Protein 7BPM (pdb70)

Foldseek 3Di:
DKKKKWAAPVGDIDIDDDPDLVRLVVVLVVRVVVRTAEMEIAQDDQVSVVSNVVVCVVRVHHYYYRHDHDDDDDDD

Secondary structure (DSSP, 8-state):
-EEEEEEETTS-EEEEEESSHHHHHHHHHHHHTTTEEEEEEES--HHHHHHHHHHHHHHT-EEEEE----S-----

Sequence (76 aa):
GTEIELESKNGQREHYTATSEDEARKIIEKAVRRGIKRIELRGASEQLIRDMQEIAKQIGLQYRTDGSLEHHHHHHGTEIELESKNGQREHYTATSEDEARKIIEKAVRRGIKRIELRGASEQLIRDMQEIAKQIGLQYRTDGSLEHHHHHHGTEIELESKNGQREHYTATSEDEARKIIEKAVRRGIKRIELRGASEQLIRDMQEIAKQIGLQYRTDGSLEHHHHHHGTEIELESKNGQREHYTATSEDEARKIIEKAVRRGIKRIELRGASEQLIRDMQEIAKQIGLQYRTDGSLEHHHHHHGTEIELESKNGQREHYTATSEDEARKIIEKAVRRGIKRIELRGASEQLIRDMQEIAKQIGLQYRTDGSLEHHHHHHGTEIELESKNGQREHYTATSEDEARKIIEKAVRRGIKRIELRGASEQLIRDMQEIAKQIGLQYRTDGSLEHHHHHHGTEIELESKNGQREHYTATSEDEARKIIEKAVRRGIKRIELRGASEQLIRDMQEIAKQIGLQYRTDGSLEHHHHHHGTEIELESKNGQREHYTATSEDEARKIIEKAVRRGIKRIELRGASEQLIRDMQEIAKQIGLQYRTDGSLEHHHHHHGTEIELESKNGQREHYTATSEDEARKIIEKAVRRGIKRIELRGASEQLIRDMQEIAKQIGLQYRTDGSLEHHHHHHGTEIELESKNGQREHYTATSEDEARKIIEKAVRRGIKRIELRGASEQLIRDMQEIAKQIGLQYRTDGSLEHHHHHHGTEIELESKNGQREHYTATSEDEARKIIEKAVRRGIKRIELRGASEQLIRDMQEIAKQIGLQYRTDGSLEHHHHHHGTEIELESKNGQREHYTATSEDEARKIIEKAVRRGIKRIELRGASEQLIRDMQEIAKQIGLQYRTDGSLEHHHHHHGTEIELESKNGQREHYTATSEDEARKIIEKAVRRGIKRIELRGASEQLIRDMQEIAKQIGLQYRTDGSLEHHHHHHGTEIELESKNGQREHYTATSEDEARKIIEKAVRRGIKRIELRGASEQLIRDMQEIAKQIGLQYRTDGSLEHHHHHHGTEIELESKNGQREHYTATSEDEARKIIEKAVRRGIKRIELRGASEQLIRDMQEIAKQIGLQYRTDGSLEHHHHHHGTEIELESKNGQREHYTATSEDEARKIIEKAVRRGIKRIELRGASEQLIRDMQEIAKQIGLQYRTDGSLEHHHHHHGTEIELESKNGQREHYTATSEDEARKIIEKAVRRGIKRIELRGASEQLIRDMQEIAKQIGLQYRTDGSLEHHHHHHGTEIELESKNGQREHYTATSEDEARKIIEKAVRRGIKRIELRGASEQLIRDMQEIAKQIGLQYRTDGSLEHHHHHHGTEIELESKNGQREHYTATSEDEARKIIEKAVRRGIKRIELRGASEQLIRDMQEIAKQIGLQYRTDGSLEHHHHHHGTEIELESKNGQREHYTATSEDEARKIIEKAVRRGIKRIELRGASEQLIRDMQEIAKQIGLQYRTDGSLEHHHHHH

Radius of gyration: 12.67 Å; Cα contacts (8 Å, |Δi|>4): 130; chains: 1; bounding box: 18×23×49 Å

Structure (mmCIF, N/CA/C/O backbone):
data_7BPM
#
_entry.id   7BPM
#
loop_
_atom_site.group_PDB
_atom_site.id
_atom_site.type_symbol
_atom_site.label_atom_id
_atom_site.label_alt_id
_atom_site.label_comp_id
_atom_site.label_asym_id
_atom_site.label_entity_id
_atom_site.label_seq_id
_atom_site.pdbx_PDB_ins_code
_atom_site.Cartn_x
_atom_site.Cartn_y
_atom_site.Cartn_z
_atom_site.occupancy
_atom_site.B_iso_or_equiv
_atom_site.auth_seq_id
_atom_site.auth_comp_id
_atom_site.auth_asym_id
_atom_site.auth_atom_id
_atom_site.pdbx_PDB_model_num
ATOM 1 N N . GLY A 1 1 ? -6.070 -8.942 9.394 1.00 0.00 1 GLY A N 1
ATOM 2 C CA . GLY A 1 1 ? -6.762 -8.930 8.087 1.00 0.00 1 GLY A CA 1
ATOM 3 C C . GLY A 1 1 ? -6.867 -7.517 7.537 1.00 0.00 1 GLY A C 1
ATOM 4 O O . GLY A 1 1 ? -7.668 -6.722 8.027 1.00 0.00 1 GLY A O 1
ATOM 10 N N . THR A 1 2 ? -6.051 -7.198 6.531 1.00 0.00 2 THR A N 1
ATOM 11 C CA . THR A 1 2 ? -5.943 -5.874 5.884 1.00 0.00 2 THR A CA 1
ATOM 12 C C . THR A 1 2 ? -6.190 -6.003 4.377 1.00 0.00 2 THR A C 1
ATOM 13 O O . THR A 1 2 ? -5.668 -6.924 3.747 1.00 0.00 2 THR A O 1
ATOM 24 N N . GLU A 1 3 ? -6.962 -5.095 3.775 1.00 0.00 3 GLU A N 1
ATOM 25 C CA . GLU A 1 3 ? -7.217 -5.071 2.325 1.00 0.00 3 GLU A CA 1
ATOM 26 C C . GLU A 1 3 ? -6.337 -4.005 1.658 1.00 0.00 3 GLU A C 1
ATOM 27 O O . GLU A 1 3 ? -6.127 -2.925 2.222 1.00 0.00 3 GLU A O 1
ATOM 39 N N . ILE A 1 4 ? -5.815 -4.306 0.466 1.00 0.00 4 ILE A N 1
ATOM 40 C CA . ILE A 1 4 ? -4.839 -3.471 -0.244 1.00 0.00 4 ILE A CA 1
ATOM 41 C C . ILE A 1 4 ? -5.241 -3.322 -1.713 1.00 0.00 4 ILE A C 1
ATOM 42 O O . ILE A 1 4 ? -5.518 -4.307 -2.396 1.00 0.00 4 ILE A O 1
ATOM 58 N N . GLU A 1 5 ? -5.222 -2.088 -2.211 1.00 0.00 5 GLU A N 1
ATOM 59 C CA . GLU A 1 5 ? -5.390 -1.748 -3.628 1.00 0.00 5 GLU A CA 1
ATOM 60 C C . GLU A 1 5 ? -4.128 -1.041 -4.134 1.00 0.00 5 GLU A C 1
ATOM 61 O O . GLU A 1 5 ? -3.528 -0.258 -3.397 1.00 0.00 5 GLU A O 1
ATOM 73 N N . LEU A 1 6 ? -3.723 -1.280 -5.381 1.00 0.00 6 LEU A N 1
ATOM 74 C CA . LEU A 1 6 ? -2.671 -0.515 -6.048 1.00 0.00 6 LEU A CA 1
ATOM 75 C C . LEU A 1 6 ? -2.968 -0.278 -7.530 1.00 0.00 6 LEU A C 1
ATOM 76 O O . LEU A 1 6 ? -3.421 -1.193 -8.214 1.00 0.00 6 LEU A O 1
ATOM 92 N N . GLU A 1 7 ? -2.680 0.927 -8.033 1.00 0.00 7 GLU A N 1
ATOM 93 C CA . GLU A 1 7 ? -2.879 1.320 -9.436 1.00 0.00 7 GLU A CA 1
ATOM 94 C C . GLU A 1 7 ? -1.622 1.962 -10.043 1.00 0.00 7 GLU A C 1
ATOM 95 O O . GLU A 1 7 ? -0.992 2.843 -9.451 1.00 0.00 7 GLU A O 1
ATOM 107 N N . SER A 1 8 ? -1.259 1.504 -11.240 1.00 0.00 8 SER A N 1
ATOM 108 C CA . SER A 1 8 ? -0.067 1.894 -11.998 1.00 0.00 8 SER A CA 1
ATOM 109 C C . SER A 1 8 ? -0.286 3.122 -12.890 1.00 0.00 8 SER A C 1
ATOM 110 O O . SER A 1 8 ? -1.406 3.415 -13.316 1.00 0.00 8 SER A O 1
ATOM 118 N N . LYS A 1 9 ? 0.816 3.787 -13.265 1.00 0.00 9 LYS A N 1
ATOM 119 C CA . LYS A 1 9 ? 0.862 4.838 -14.303 1.00 0.00 9 LYS A CA 1
ATOM 120 C C . LYS A 1 9 ? 0.420 4.312 -15.683 1.00 0.00 9 LYS A C 1
ATOM 121 O O . LYS A 1 9 ? 0.003 5.092 -16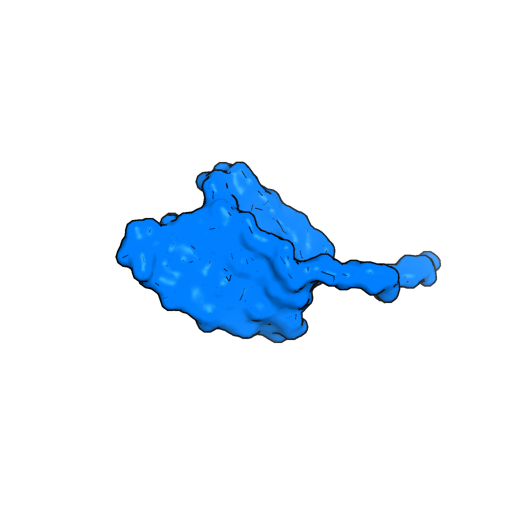.539 1.00 0.00 9 LYS A O 1
ATOM 140 N N . ASN A 1 10 ? 0.451 2.988 -15.875 1.00 0.00 10 ASN A N 1
ATOM 141 C CA . ASN A 1 10 ? -0.081 2.267 -17.040 1.00 0.00 10 ASN A CA 1
ATOM 142 C C . ASN A 1 10 ? -1.635 2.219 -17.075 1.00 0.00 10 ASN A C 1
ATOM 143 O O . ASN A 1 10 ? -2.213 1.696 -18.028 1.00 0.00 10 ASN A O 1
ATOM 154 N N . GLY A 1 11 ? -2.331 2.708 -16.039 1.00 0.00 11 GLY A N 1
ATOM 155 C CA . GLY A 1 11 ? -3.798 2.643 -15.928 1.00 0.00 11 GLY A CA 1
ATOM 156 C C . GLY A 1 11 ? -4.341 1.253 -15.563 1.00 0.00 11 GLY A C 1
ATOM 157 O O . GLY A 1 11 ? -5.500 0.946 -15.850 1.00 0.00 11 GLY A O 1
ATOM 161 N N . GLN A 1 12 ? -3.502 0.407 -14.956 1.00 0.00 12 GLN A N 1
ATOM 162 C CA . GLN A 1 12 ? -3.816 -0.966 -14.539 1.00 0.00 12 GLN A CA 1
ATOM 163 C C . GLN A 1 12 ? -3.758 -1.088 -13.011 1.00 0.00 12 GLN A C 1
ATOM 164 O O . GLN A 1 12 ? -2.837 -0.552 -12.390 1.00 0.00 12 GLN A O 1
ATOM 178 N N . ARG A 1 13 ? -4.731 -1.776 -12.400 1.00 0.00 13 ARG A N 1
ATOM 179 C CA . ARG A 1 13 ? -4.868 -1.923 -10.938 1.00 0.00 13 ARG A CA 1
ATOM 180 C C . ARG A 1 13 ? -5.083 -3.356 -10.462 1.00 0.00 13 ARG A C 1
ATOM 181 O O . ARG A 1 13 ? -5.618 -4.188 -11.197 1.00 0.00 13 ARG A O 1
ATOM 202 N N . GLU A 1 14 ? -4.673 -3.627 -9.225 1.00 0.00 14 GLU A N 1
ATOM 203 C CA . GLU A 1 14 ? -4.722 -4.946 -8.588 1.00 0.00 14 GLU A CA 1
ATOM 204 C C . GLU A 1 14 ? -5.159 -4.858 -7.114 1.00 0.00 14 GLU A C 1
ATOM 205 O O . GLU A 1 14 ? -4.865 -3.880 -6.418 1.00 0.00 14 GLU A O 1
ATOM 217 N N . HIS A 1 15 ? -5.825 -5.915 -6.634 1.00 0.00 15 HIS A N 1
ATOM 218 C CA . HIS A 1 15 ? -6.316 -6.051 -5.259 1.00 0.00 15 HIS A CA 1
ATOM 219 C C . HIS A 1 15 ? -5.665 -7.243 -4.536 1.00 0.00 15 HIS A C 1
ATOM 220 O O . HIS A 1 15 ? -5.520 -8.327 -5.110 1.00 0.00 15 HIS A O 1
ATOM 234 N N . TYR A 1 16 ? -5.302 -7.048 -3.266 1.00 0.00 16 TYR A N 1
ATOM 235 C CA . TYR A 1 16 ? -4.635 -8.028 -2.400 1.00 0.00 16 TYR A CA 1
ATOM 236 C C . TYR A 1 16 ? -5.241 -8.039 -0.986 1.00 0.00 16 TYR A C 1
ATOM 237 O O . TYR A 1 16 ? -5.671 -7.001 -0.478 1.00 0.00 16 TYR A O 1
ATOM 255 N N . THR A 1 17 ? -5.219 -9.197 -0.321 1.00 0.00 17 THR A N 1
ATOM 256 C CA . THR A 1 17 ? -5.552 -9.337 1.108 1.00 0.00 17 THR A CA 1
ATOM 257 C C . THR A 1 17 ? -4.323 -9.816 1.884 1.00 0.00 17 THR A C 1
ATOM 258 O O . THR A 1 17 ? -3.688 -10.803 1.507 1.00 0.00 17 THR A O 1
ATOM 269 N N . ALA A 1 18 ? -3.999 -9.128 2.978 1.00 0.00 18 ALA A N 1
ATOM 270 C CA . ALA A 1 18 ? -2.903 -9.447 3.890 1.00 0.00 18 ALA A CA 1
ATOM 271 C C . ALA A 1 18 ? -3.445 -9.999 5.218 1.00 0.00 18 ALA A C 1
ATOM 272 O O . ALA A 1 18 ? -4.343 -9.412 5.827 1.00 0.00 18 ALA A O 1
ATOM 279 N N . THR A 1 19 ? -2.885 -11.114 5.695 1.00 0.00 19 THR A N 1
ATOM 280 C CA . THR A 1 19 ? -3.306 -11.745 6.963 1.00 0.00 19 THR A CA 1
ATOM 281 C C . THR A 1 19 ? -2.830 -10.958 8.194 1.00 0.00 19 THR A C 1
ATOM 282 O O . THR A 1 19 ? -3.553 -10.855 9.189 1.00 0.00 19 THR A O 1
ATOM 293 N N . SER A 1 20 ? -1.653 -10.331 8.100 1.00 0.00 20 SER A N 1
ATOM 294 C CA . SER A 1 20 ? -1.004 -9.558 9.168 1.00 0.00 20 SER A CA 1
ATOM 295 C C . SER A 1 20 ? -0.159 -8.408 8.601 1.00 0.00 20 SER A C 1
ATOM 296 O O . SER A 1 20 ? 0.094 -8.333 7.396 1.00 0.00 20 SER A O 1
ATOM 304 N N . GLU A 1 21 ? 0.322 -7.522 9.475 1.00 0.00 21 GLU A N 1
ATOM 305 C CA . GLU A 1 21 ? 1.149 -6.354 9.133 1.00 0.00 21 GLU A CA 1
ATOM 306 C C . GLU A 1 21 ? 2.457 -6.718 8.422 1.00 0.00 21 GLU A C 1
ATOM 307 O O . GLU A 1 21 ? 2.964 -5.921 7.636 1.00 0.00 21 GLU A O 1
ATOM 319 N N . ASP A 1 22 ? 2.995 -7.915 8.669 1.00 0.00 22 ASP A N 1
ATOM 320 C CA . ASP A 1 22 ? 4.183 -8.448 7.994 1.00 0.00 22 ASP A CA 1
ATOM 321 C C . ASP A 1 22 ? 3.910 -8.909 6.553 1.00 0.00 22 ASP A C 1
ATOM 322 O O . ASP A 1 22 ? 4.805 -8.849 5.712 1.00 0.00 22 ASP A O 1
ATOM 331 N N . GLU A 1 23 ? 2.685 -9.338 6.234 1.00 0.00 23 GLU A N 1
ATOM 332 C CA . GLU A 1 23 ? 2.264 -9.628 4.859 1.00 0.00 23 GLU A CA 1
ATOM 333 C C . GLU A 1 23 ? 1.939 -8.325 4.107 1.00 0.00 23 GLU A C 1
ATOM 334 O O . GLU A 1 23 ? 2.319 -8.155 2.949 1.00 0.00 23 GLU A O 1
ATOM 346 N N . ALA A 1 24 ? 1.295 -7.364 4.778 1.00 0.00 24 ALA A N 1
ATOM 347 C CA . ALA A 1 24 ? 0.857 -6.112 4.160 1.00 0.00 24 ALA A CA 1
ATOM 348 C C . ALA A 1 24 ? 2.029 -5.259 3.645 1.00 0.00 24 ALA A C 1
ATOM 349 O O . ALA A 1 24 ? 2.020 -4.825 2.491 1.00 0.00 24 ALA A O 1
ATOM 356 N N . ARG A 1 25 ? 3.082 -5.087 4.455 1.00 0.00 25 ARG A N 1
ATOM 357 C CA . ARG A 1 25 ? 4.316 -4.378 4.055 1.00 0.00 25 ARG A CA 1
ATOM 358 C C . ARG A 1 25 ? 5.010 -5.004 2.846 1.00 0.00 25 ARG A C 1
ATOM 359 O O . ARG A 1 25 ? 5.543 -4.284 2.004 1.00 0.00 25 ARG A O 1
ATOM 380 N N . LYS A 1 26 ? 4.929 -6.330 2.710 1.00 0.00 26 LYS A N 1
ATOM 381 C CA . LYS A 1 26 ? 5.449 -7.080 1.551 1.00 0.00 26 LYS A CA 1
ATOM 382 C C . LYS A 1 26 ? 4.638 -6.830 0.276 1.00 0.00 26 LYS A C 1
ATOM 383 O O . LYS A 1 26 ? 5.232 -6.753 -0.793 1.00 0.00 26 LYS A O 1
ATOM 402 N N . ILE A 1 27 ? 3.323 -6.611 0.355 1.00 0.00 27 ILE A N 1
ATOM 403 C CA . ILE A 1 27 ? 2.529 -6.170 -0.810 1.00 0.00 27 ILE A CA 1
ATOM 404 C C . ILE A 1 27 ? 2.917 -4.742 -1.228 1.00 0.00 27 ILE A C 1
ATOM 405 O O . ILE A 1 27 ? 3.028 -4.460 -2.422 1.00 0.00 27 ILE A O 1
ATOM 421 N N . ILE A 1 28 ? 3.177 -3.849 -0.266 1.00 0.00 28 ILE A N 1
ATOM 422 C CA . ILE A 1 28 ? 3.492 -2.439 -0.539 1.00 0.00 28 ILE A CA 1
ATOM 423 C C . ILE A 1 28 ? 4.881 -2.323 -1.172 1.00 0.00 28 ILE A C 1
ATOM 424 O O . ILE A 1 28 ? 5.040 -1.677 -2.204 1.00 0.00 28 ILE A O 1
ATOM 440 N N . GLU A 1 29 ? 5.890 -2.991 -0.613 1.00 0.00 29 GLU A N 1
ATOM 441 C CA . GLU A 1 29 ? 7.265 -2.942 -1.123 1.00 0.00 29 GLU A CA 1
ATOM 442 C C . GLU A 1 29 ? 7.381 -3.550 -2.539 1.00 0.00 29 GLU A C 1
ATOM 443 O O . GLU A 1 29 ? 8.122 -3.045 -3.387 1.00 0.00 29 GLU A O 1
ATOM 455 N N . LYS A 1 30 ? 6.554 -4.565 -2.831 1.00 0.00 30 LYS A N 1
ATOM 456 C CA . LYS A 1 30 ? 6.387 -5.170 -4.164 1.00 0.00 30 LYS A CA 1
ATOM 457 C C . LYS A 1 30 ? 5.641 -4.292 -5.153 1.00 0.00 30 LYS A C 1
ATOM 458 O O . LYS A 1 30 ? 5.722 -4.539 -6.354 1.00 0.00 30 LYS A O 1
ATOM 477 N N . ALA A 1 31 ? 4.881 -3.322 -4.665 1.00 0.00 31 ALA A N 1
ATOM 478 C CA . ALA A 1 31 ? 4.188 -2.339 -5.486 1.00 0.00 31 ALA A CA 1
ATOM 479 C C . ALA A 1 31 ? 5.058 -1.119 -5.815 1.00 0.00 31 ALA A C 1
ATOM 480 O O . ALA A 1 31 ? 5.193 -0.745 -6.980 1.00 0.00 31 ALA A O 1
ATOM 487 N N . VAL A 1 32 ? 5.705 -0.521 -4.813 1.00 0.00 32 VAL A N 1
ATOM 488 C CA . VAL A 1 32 ? 6.520 0.695 -4.999 1.00 0.00 32 VAL A CA 1
ATOM 489 C C . VAL A 1 32 ? 7.724 0.471 -5.913 1.00 0.00 32 VAL A C 1
ATOM 490 O O . VAL A 1 32 ? 8.095 1.386 -6.650 1.00 0.00 32 VAL A O 1
ATOM 503 N N . ARG A 1 33 ? 8.278 -0.754 -5.960 1.00 0.00 33 ARG A N 1
ATOM 504 C CA . ARG A 1 33 ? 9.351 -1.119 -6.906 1.00 0.00 33 ARG A CA 1
ATOM 505 C C . ARG A 1 33 ? 8.942 -0.926 -8.373 1.00 0.00 33 ARG A C 1
ATOM 506 O O . ARG A 1 33 ? 9.796 -0.669 -9.222 1.00 0.00 33 ARG A O 1
ATOM 527 N N . ARG A 1 34 ? 7.639 -1.070 -8.669 1.00 0.00 34 ARG A N 1
ATOM 528 C CA . ARG A 1 34 ? 7.088 -1.034 -10.032 1.00 0.00 34 ARG A CA 1
ATOM 529 C C . ARG A 1 34 ? 6.843 0.396 -10.526 1.00 0.00 34 ARG A C 1
ATOM 530 O O . ARG A 1 34 ? 6.637 0.596 -11.723 1.00 0.00 34 ARG A O 1
ATOM 551 N N . GLY A 1 35 ? 6.825 1.380 -9.618 1.00 0.00 35 GLY A N 1
ATOM 552 C CA . GLY A 1 35 ? 6.414 2.754 -9.938 1.00 0.00 35 GLY A CA 1
ATOM 553 C C . GLY A 1 35 ? 4.894 2.962 -9.885 1.00 0.00 35 GLY A C 1
ATOM 554 O O . GLY A 1 35 ? 4.357 3.795 -10.618 1.00 0.00 35 GLY A O 1
ATOM 558 N N . ILE A 1 36 ? 4.198 2.182 -9.045 1.00 0.00 36 ILE A N 1
ATOM 559 C CA . ILE A 1 36 ? 2.774 2.340 -8.710 1.00 0.00 36 ILE A CA 1
ATOM 560 C C . ILE A 1 36 ? 2.477 3.796 -8.321 1.00 0.00 36 ILE A C 1
ATOM 561 O O . ILE A 1 36 ? 3.259 4.433 -7.610 1.00 0.00 36 ILE A O 1
ATOM 577 N N . LYS A 1 37 ? 1.346 4.323 -8.802 1.00 0.00 37 LYS A N 1
ATOM 578 C CA . LYS A 1 37 ? 0.952 5.728 -8.643 1.00 0.00 37 LYS A CA 1
ATOM 579 C C . LYS A 1 37 ? 0.081 5.952 -7.402 1.00 0.00 37 LYS A C 1
ATOM 580 O O . LYS A 1 37 ? 0.284 6.927 -6.676 1.00 0.00 37 LYS A O 1
ATOM 599 N N . ARG A 1 38 ? -0.859 5.033 -7.150 1.00 0.00 38 ARG A N 1
ATOM 600 C CA . ARG A 1 38 ? -1.817 5.061 -6.030 1.00 0.00 38 ARG A CA 1
ATOM 601 C C . ARG A 1 38 ? -1.815 3.741 -5.263 1.00 0.00 38 ARG A C 1
ATOM 602 O O . ARG A 1 38 ? -1.773 2.678 -5.877 1.00 0.00 38 ARG A O 1
ATOM 623 N N . ILE A 1 39 ? -1.898 3.826 -3.935 1.00 0.00 39 ILE A N 1
ATOM 624 C CA . ILE A 1 39 ? -2.027 2.700 -2.996 1.00 0.00 39 ILE A CA 1
ATOM 625 C C . ILE A 1 39 ? -3.191 2.973 -2.040 1.00 0.00 39 ILE A C 1
ATOM 626 O O . ILE A 1 39 ? -3.364 4.098 -1.577 1.00 0.00 39 ILE A O 1
ATOM 642 N N . GLU A 1 40 ? -3.976 1.952 -1.712 1.00 0.00 40 GLU A N 1
ATOM 643 C CA . GLU A 1 40 ? -4.996 2.001 -0.661 1.00 0.00 40 GLU A CA 1
ATOM 644 C C . GLU A 1 40 ? -4.717 0.953 0.407 1.00 0.00 40 GLU A C 1
ATOM 645 O O . GLU A 1 40 ? -4.449 -0.198 0.064 1.00 0.00 40 GLU A O 1
ATOM 657 N N . LEU A 1 41 ? -4.849 1.332 1.680 1.00 0.00 41 LEU A N 1
ATOM 658 C CA . LEU A 1 41 ? -4.796 0.425 2.828 1.00 0.00 41 LEU A CA 1
ATOM 659 C C . LEU A 1 41 ? -6.105 0.511 3.621 1.00 0.00 41 LEU A C 1
ATOM 660 O O . LEU A 1 41 ? -6.525 1.612 3.983 1.00 0.00 41 LEU A O 1
ATOM 676 N N . ARG A 1 42 ? -6.731 -0.630 3.935 1.00 0.00 42 ARG A N 1
ATOM 677 C CA . ARG A 1 42 ? -8.015 -0.707 4.647 1.00 0.00 42 ARG A CA 1
ATOM 678 C C . ARG A 1 42 ? -7.991 -1.768 5.745 1.00 0.00 42 ARG A C 1
ATOM 679 O O . ARG A 1 42 ? -7.512 -2.877 5.525 1.00 0.00 42 ARG A O 1
ATOM 700 N N . GLY A 1 43 ? -8.483 -1.422 6.935 1.00 0.00 43 GLY A N 1
ATOM 701 C CA . GLY A 1 43 ? -8.342 -2.251 8.144 1.00 0.00 43 GLY A CA 1
ATOM 702 C C . GLY A 1 43 ? -6.909 -2.340 8.691 1.00 0.00 43 GLY A C 1
ATOM 703 O O . GLY A 1 43 ? -6.591 -3.257 9.448 1.00 0.00 43 GLY A O 1
ATOM 707 N N . ALA A 1 44 ? -6.034 -1.409 8.294 1.00 0.00 44 ALA A N 1
ATOM 708 C CA . ALA A 1 44 ? -4.631 -1.371 8.698 1.00 0.00 44 ALA A CA 1
ATOM 709 C C . ALA A 1 44 ? -4.435 -0.902 10.155 1.00 0.00 44 ALA A C 1
ATOM 710 O O . ALA A 1 44 ? -5.141 -0.009 10.634 1.00 0.00 44 ALA A O 1
ATOM 717 N N . SER A 1 45 ? -3.439 -1.473 10.838 1.00 0.00 45 SER A N 1
ATOM 718 C CA . SER A 1 45 ? -3.010 -1.082 12.192 1.00 0.00 45 SER A CA 1
ATOM 719 C C . SER A 1 45 ? -2.107 0.155 12.170 1.00 0.00 45 SER A C 1
ATOM 720 O O . SER A 1 45 ? -1.440 0.427 11.173 1.00 0.00 45 SER A O 1
ATOM 728 N N . GLU A 1 46 ? -2.033 0.899 13.276 1.00 0.00 46 GLU A N 1
ATOM 729 C CA . GLU A 1 46 ? -1.369 2.215 13.311 1.00 0.00 46 GLU A CA 1
ATOM 730 C C . GLU A 1 46 ? 0.131 2.173 12.961 1.00 0.00 46 GLU A C 1
ATOM 731 O O . GLU A 1 46 ? 0.628 3.088 12.301 1.00 0.00 46 GLU A O 1
ATOM 743 N N . GLN A 1 47 ? 0.846 1.098 13.321 1.00 0.00 47 GLN A N 1
ATOM 744 C CA . GLN A 1 47 ? 2.262 0.946 12.969 1.00 0.00 47 GLN A CA 1
ATOM 745 C C . GLN A 1 47 ? 2.430 0.657 11.472 1.00 0.00 47 GLN A C 1
ATOM 746 O O . GLN A 1 47 ? 3.246 1.305 10.820 1.00 0.00 47 GLN A O 1
ATOM 760 N N . LEU A 1 48 ? 1.621 -0.241 10.899 1.00 0.00 48 LEU A N 1
ATOM 761 C CA . LEU A 1 48 ? 1.613 -0.501 9.455 1.00 0.00 48 LEU A CA 1
ATOM 762 C C . LEU A 1 48 ? 1.264 0.763 8.659 1.00 0.00 48 LEU A C 1
ATOM 763 O O . LEU A 1 48 ? 1.889 1.033 7.636 1.00 0.00 48 LEU A O 1
ATOM 779 N N . ILE A 1 49 ? 0.299 1.555 9.133 1.00 0.00 49 ILE A N 1
ATOM 780 C CA . ILE A 1 49 ? -0.077 2.823 8.502 1.00 0.00 49 ILE A CA 1
ATOM 781 C C . ILE A 1 49 ? 1.109 3.792 8.502 1.00 0.00 49 ILE A C 1
ATOM 782 O O . ILE A 1 49 ? 1.426 4.339 7.450 1.00 0.00 49 ILE A O 1
ATOM 798 N N . ARG A 1 50 ? 1.815 3.962 9.628 1.00 0.00 50 ARG A N 1
ATOM 799 C CA . ARG A 1 50 ? 3.010 4.824 9.715 1.00 0.00 50 ARG A CA 1
ATOM 800 C C . ARG A 1 50 ? 4.152 4.310 8.835 1.00 0.00 50 ARG A C 1
ATOM 801 O O . ARG A 1 50 ? 4.825 5.107 8.188 1.00 0.00 50 ARG A O 1
ATOM 822 N N . ASP A 1 51 ? 4.336 2.994 8.762 1.00 0.00 51 ASP A N 1
ATOM 823 C CA . ASP A 1 51 ? 5.365 2.334 7.961 1.00 0.00 51 ASP A CA 1
ATOM 824 C C . ASP A 1 51 ? 5.116 2.511 6.453 1.00 0.00 51 ASP A C 1
ATOM 825 O O . ASP A 1 51 ? 6.027 2.861 5.701 1.00 0.00 51 ASP A O 1
ATOM 834 N N . MET A 1 52 ? 3.865 2.342 6.017 1.00 0.00 52 MET A N 1
ATOM 835 C CA . MET A 1 52 ? 3.411 2.601 4.649 1.00 0.00 52 MET A CA 1
ATOM 836 C C . MET A 1 52 ? 3.511 4.092 4.297 1.00 0.00 52 MET A C 1
ATOM 837 O O . MET A 1 52 ? 4.035 4.446 3.240 1.00 0.00 52 MET A O 1
ATOM 851 N N . GLN A 1 53 ? 3.081 4.974 5.204 1.00 0.00 53 GLN A N 1
ATOM 852 C CA . GLN A 1 53 ? 3.127 6.426 5.022 1.00 0.00 53 GLN A CA 1
ATOM 853 C C . GLN A 1 53 ? 4.560 6.967 4.934 1.00 0.00 53 GLN A C 1
ATOM 854 O O . GLN A 1 53 ? 4.828 7.845 4.115 1.00 0.00 53 GLN A O 1
ATOM 868 N N . GLU A 1 54 ? 5.502 6.418 5.705 1.00 0.00 54 GLU A N 1
ATOM 869 C CA . GLU A 1 54 ? 6.924 6.777 5.626 1.00 0.00 54 GLU A CA 1
ATOM 870 C C . GLU A 1 54 ? 7.528 6.452 4.250 1.00 0.00 54 GLU A C 1
ATOM 871 O O . GLU A 1 54 ? 8.338 7.224 3.737 1.00 0.00 54 GLU A O 1
ATOM 883 N N . ILE A 1 55 ? 7.110 5.354 3.614 1.00 0.00 55 ILE A N 1
ATOM 884 C CA . ILE A 1 55 ? 7.518 5.018 2.243 1.00 0.00 55 ILE A CA 1
ATOM 885 C C . ILE A 1 55 ? 6.827 5.958 1.243 1.00 0.00 55 ILE A C 1
ATOM 886 O O . ILE A 1 55 ? 7.478 6.580 0.403 1.00 0.00 55 ILE A O 1
ATOM 902 N N . ALA A 1 56 ? 5.504 6.093 1.346 1.00 0.00 56 ALA A N 1
ATOM 903 C CA . ALA A 1 56 ? 4.685 6.795 0.359 1.00 0.00 56 ALA A CA 1
ATOM 904 C C . ALA A 1 56 ? 4.998 8.296 0.298 1.00 0.00 56 ALA A C 1
ATOM 905 O O . ALA A 1 56 ? 5.019 8.875 -0.790 1.00 0.00 56 ALA A O 1
ATOM 912 N N . LYS A 1 57 ? 5.328 8.913 1.440 1.00 0.00 57 LYS A N 1
ATOM 913 C CA . LYS A 1 57 ? 5.679 10.338 1.535 1.00 0.00 57 LYS A CA 1
ATOM 914 C C . LYS A 1 57 ? 7.056 10.634 0.931 1.00 0.00 57 LYS A C 1
ATOM 915 O O . LYS A 1 57 ? 7.249 11.694 0.337 1.00 0.00 57 LYS A O 1
ATOM 934 N N . GLN A 1 58 ? 7.989 9.681 1.017 1.00 0.00 58 GLN A N 1
ATOM 935 C CA . GLN A 1 58 ? 9.324 9.789 0.420 1.00 0.00 58 GLN A CA 1
ATOM 936 C C . GLN A 1 58 ? 9.328 9.554 -1.099 1.00 0.00 58 GLN A C 1
ATOM 937 O O . GLN A 1 58 ? 10.123 10.170 -1.811 1.00 0.00 58 GLN A O 1
ATOM 951 N N . ILE A 1 59 ? 8.420 8.714 -1.607 1.00 0.00 59 ILE A N 1
ATOM 952 C CA . ILE A 1 59 ? 8.263 8.446 -3.051 1.00 0.00 59 ILE A CA 1
ATOM 953 C C . ILE A 1 59 ? 7.335 9.473 -3.731 1.00 0.00 59 ILE A C 1
ATOM 954 O O . ILE A 1 59 ? 7.418 9.705 -4.939 1.00 0.00 59 ILE A O 1
ATOM 970 N N . GLY A 1 60 ? 6.480 10.129 -2.945 1.00 0.00 60 GLY A N 1
ATOM 971 C CA . GLY A 1 60 ? 5.413 11.027 -3.417 1.00 0.00 60 GLY A CA 1
ATOM 972 C C . GLY A 1 60 ? 4.180 10.286 -3.961 1.00 0.00 60 GLY A C 1
ATOM 973 O O . GLY A 1 60 ? 3.372 10.864 -4.693 1.00 0.00 60 GLY A O 1
ATOM 977 N N . LEU A 1 61 ? 4.042 8.999 -3.629 1.00 0.00 61 LEU A N 1
ATOM 978 C CA . LEU A 1 61 ? 2.960 8.115 -4.070 1.00 0.00 61 LEU A CA 1
ATOM 979 C C . LEU A 1 61 ? 1.632 8.546 -3.430 1.00 0.00 61 LEU A C 1
ATOM 980 O O . LEU A 1 61 ? 1.571 8.848 -2.236 1.00 0.00 61 LEU A O 1
ATOM 996 N N . GLN A 1 62 ? 0.564 8.572 -4.228 1.00 0.00 62 GLN A N 1
ATOM 997 C CA . GLN A 1 62 ? -0.774 8.985 -3.797 1.00 0.00 62 GLN A CA 1
ATOM 998 C C . GLN A 1 62 ? -1.456 7.878 -2.972 1.00 0.00 62 GLN A C 1
ATOM 999 O O . GLN A 1 62 ? -2.332 7.164 -3.459 1.00 0.00 62 GLN A O 1
ATOM 1013 N N . TYR A 1 63 ? -1.036 7.704 -1.719 1.00 0.00 63 TYR A N 1
ATOM 1014 C CA . TYR A 1 63 ? -1.634 6.740 -0.798 1.00 0.00 63 TYR A CA 1
ATOM 1015 C C . TYR A 1 63 ? -2.993 7.222 -0.245 1.00 0.00 63 TYR A C 1
ATOM 1016 O O . TYR A 1 63 ? -3.259 8.427 -0.154 1.00 0.00 63 TYR A O 1
ATOM 1034 N N . ARG A 1 64 ? -3.841 6.272 0.164 1.00 0.00 64 ARG A N 1
ATOM 1035 C CA . ARG A 1 64 ? -5.087 6.492 0.920 1.00 0.00 64 ARG A CA 1
ATOM 1036 C C . ARG A 1 64 ? -5.216 5.488 2.068 1.00 0.00 64 ARG A C 1
ATOM 1037 O O . ARG A 1 64 ? -4.930 4.303 1.898 1.00 0.00 64 ARG A O 1
ATOM 1058 N N . THR A 1 65 ? -5.657 5.972 3.228 1.00 0.00 65 THR A N 1
ATOM 1059 C CA . THR A 1 65 ? -5.827 5.176 4.454 1.00 0.00 65 THR A CA 1
ATOM 1060 C C . THR A 1 65 ? -7.302 5.119 4.871 1.00 0.00 65 THR A C 1
ATOM 1061 O O . THR A 1 65 ? -7.905 6.143 5.190 1.00 0.00 65 THR A O 1
ATOM 1072 N N . ASP A 1 66 ? -7.864 3.910 4.922 1.00 0.00 66 ASP A N 1
ATOM 1073 C CA . ASP A 1 66 ? -9.190 3.577 5.480 1.00 0.00 66 ASP A CA 1
ATOM 1074 C C . ASP A 1 66 ? -9.091 2.513 6.603 1.00 0.00 66 ASP A C 1
ATOM 1075 O O . ASP A 1 66 ? -9.973 1.674 6.792 1.00 0.00 66 ASP A O 1
ATOM 1084 N N . GLY A 1 67 ? -7.962 2.504 7.322 1.00 0.00 67 GLY A N 1
ATOM 1085 C CA . GLY A 1 67 ? -7.705 1.678 8.507 1.00 0.00 67 GLY A CA 1
ATOM 1086 C C . GLY A 1 67 ? -7.903 2.443 9.821 1.00 0.00 67 GLY A C 1
ATOM 1087 O O . GLY A 1 67 ? -8.934 3.087 10.026 1.00 0.00 67 GLY A O 1
ATOM 1091 N N . SER A 1 68 ? -6.886 2.367 10.684 1.00 0.00 68 SER A N 1
ATOM 1092 C CA . SER A 1 68 ? -6.810 2.840 12.071 1.00 0.00 68 SER A CA 1
ATOM 1093 C C . SER A 1 68 ? -7.735 2.088 13.032 1.00 0.00 68 SER A C 1
ATOM 1094 O O . SER A 1 68 ? -8.944 1.974 12.822 1.00 0.00 68 SER A O 1
ATOM 1102 N N . LEU A 1 69 ? -7.142 1.576 14.115 1.00 0.00 69 LEU A N 1
ATOM 1103 C CA . LEU A 1 69 ? -7.798 0.768 15.145 1.00 0.00 69 LEU A CA 1
ATOM 1104 C C . LEU A 1 69 ? -7.602 1.441 16.512 1.00 0.00 69 LEU A C 1
ATOM 1105 O O . LEU A 1 69 ? -6.472 1.709 16.926 1.00 0.00 69 LEU A O 1
ATOM 1121 N N . GLU A 1 70 ? -8.703 1.745 17.198 1.00 0.00 70 GLU A N 1
ATOM 1122 C CA . GLU A 1 70 ? -8.711 2.474 18.477 1.00 0.00 70 GLU A CA 1
ATOM 1123 C C . GLU A 1 70 ? -8.711 1.533 19.697 1.00 0.00 70 GLU A C 1
ATOM 1124 O O . GLU A 1 70 ? -9.096 0.362 19.596 1.00 0.00 70 GLU A O 1
ATOM 1136 N N . HIS A 1 71 ? -8.312 2.065 20.863 1.00 0.00 71 HIS A N 1
ATOM 1137 C CA . HIS A 1 71 ? -8.204 1.338 22.140 1.00 0.00 71 HIS A CA 1
ATOM 1138 C C . HIS A 1 71 ? -7.297 0.081 22.028 1.00 0.00 71 HIS A C 1
ATOM 1139 O O . HIS A 1 71 ? -6.449 -0.011 21.136 1.00 0.00 71 HIS A O 1
ATOM 1153 N N . HIS A 1 72 ? -7.432 -0.877 22.951 1.00 0.00 72 HIS A N 1
ATOM 1154 C CA . HIS A 1 72 ? -6.834 -2.223 22.916 1.00 0.00 72 HIS A CA 1
ATOM 1155 C C . HIS A 1 72 ? -5.290 -2.301 22.972 1.00 0.00 72 HIS A C 1
ATOM 1156 O O . HIS A 1 72 ? -4.714 -3.380 22.808 1.00 0.00 72 HIS A O 1
ATOM 1170 N N . HIS A 1 73 ? -4.607 -1.185 23.258 1.00 0.00 73 HIS A N 1
ATOM 1171 C CA . HIS A 1 73 ? -3.170 -1.154 23.563 1.00 0.00 73 HIS A CA 1
ATOM 1172 C C . HIS A 1 73 ? -2.890 -1.655 24.994 1.00 0.00 73 HIS A C 1
ATOM 1173 O O . HIS A 1 73 ? -1.920 -2.382 25.223 1.00 0.00 73 HIS A O 1
ATOM 1187 N N . HIS A 1 74 ? -3.766 -1.290 25.942 1.00 0.00 74 HIS A N 1
ATOM 1188 C CA . HIS A 1 74 ? -3.650 -1.539 27.389 1.00 0.00 74 HIS A CA 1
ATOM 1189 C C . HIS A 1 74 ? -2.351 -0.978 28.018 1.00 0.00 74 HIS A C 1
ATOM 1190 O O . HIS A 1 74 ? -1.565 -0.283 27.364 1.00 0.00 74 HIS A O 1
ATOM 1204 N N . HIS A 1 75 ? -2.145 -1.240 29.312 1.00 0.00 75 HIS A N 1
ATOM 1205 C CA . HIS A 1 75 ? -0.972 -0.823 30.092 1.00 0.00 75 HIS A CA 1
ATOM 1206 C C . HIS A 1 75 ? -0.329 -2.013 30.829 1.00 0.00 75 HIS A C 1
ATOM 1207 O O . HIS A 1 75 ? -1.011 -2.974 31.204 1.00 0.00 75 HIS A O 1
ATOM 1221 N N . HIS A 1 76 ? 0.993 -1.949 31.019 1.00 0.00 76 HIS A N 1
ATOM 1222 C CA . HIS A 1 76 ? 1.838 -3.006 31.597 1.00 0.00 76 HIS A CA 1
ATOM 1223 C C . HIS A 1 76 ? 3.089 -2.442 32.304 1.00 0.00 76 HIS A C 1
ATOM 1224 O O . HIS A 1 76 ? 3.580 -3.098 33.250 1.00 0.00 76 HIS A O 1
ATOM 1239 N N . GLY A 1 1 ? -8.339 -9.230 8.727 1.00 0.00 1 GLY A N 2
ATOM 1240 C CA . GLY A 1 1 ? -7.069 -8.807 8.096 1.00 0.00 1 GLY A CA 2
ATOM 1241 C C . GLY A 1 1 ? -7.178 -7.424 7.470 1.00 0.00 1 GLY A C 2
ATOM 1242 O O . GLY A 1 1 ? -8.048 -6.634 7.841 1.00 0.00 1 GLY A O 2
ATOM 1248 N N . THR A 1 2 ? -6.299 -7.129 6.511 1.00 0.00 2 THR A N 2
ATOM 1249 C CA . THR A 1 2 ? -6.173 -5.827 5.825 1.00 0.00 2 THR A CA 2
ATOM 1250 C C . THR A 1 2 ? -6.333 -6.013 4.312 1.00 0.00 2 THR A C 2
ATOM 1251 O O . THR A 1 2 ? -5.705 -6.900 3.733 1.00 0.00 2 THR A O 2
ATOM 1262 N N . GLU A 1 3 ? -7.143 -5.182 3.652 1.00 0.00 3 GLU A N 2
ATOM 1263 C CA . GLU A 1 3 ? -7.216 -5.135 2.180 1.00 0.00 3 GLU A CA 2
ATOM 1264 C C . GLU A 1 3 ? -6.211 -4.124 1.629 1.00 0.00 3 GLU A C 2
ATOM 1265 O O . GLU A 1 3 ? -6.001 -3.067 2.230 1.00 0.00 3 GLU A O 2
ATOM 1277 N N . ILE A 1 4 ? -5.621 -4.420 0.471 1.00 0.00 4 ILE A N 2
ATOM 1278 C CA . ILE A 1 4 ? -4.621 -3.575 -0.183 1.00 0.00 4 ILE A CA 2
ATOM 1279 C C . ILE A 1 4 ? -4.951 -3.449 -1.672 1.00 0.00 4 ILE A C 2
ATOM 1280 O O . ILE A 1 4 ? -5.160 -4.447 -2.361 1.00 0.00 4 ILE A O 2
ATOM 1296 N N . GLU A 1 5 ? -4.975 -2.217 -2.171 1.00 0.00 5 GLU A N 2
ATOM 1297 C CA . GLU A 1 5 ? -5.148 -1.889 -3.588 1.00 0.00 5 GLU A CA 2
ATOM 1298 C C . GLU A 1 5 ? -3.881 -1.197 -4.102 1.00 0.00 5 GLU A C 2
ATOM 1299 O O . GLU A 1 5 ? -3.240 -0.452 -3.359 1.00 0.00 5 GLU A O 2
ATOM 1311 N N . LEU A 1 6 ? -3.520 -1.396 -5.367 1.00 0.00 6 LEU A N 2
ATOM 1312 C CA . LEU A 1 6 ? -2.474 -0.625 -6.032 1.00 0.00 6 LEU A CA 2
ATOM 1313 C C . LEU A 1 6 ? -2.806 -0.355 -7.496 1.00 0.00 6 LEU A C 2
ATOM 1314 O O . LEU A 1 6 ? -3.251 -1.259 -8.197 1.00 0.00 6 LEU A O 2
ATOM 1330 N N . GLU A 1 7 ? -2.563 0.873 -7.958 1.00 0.00 7 GLU A N 2
ATOM 1331 C CA . GLU A 1 7 ? -2.847 1.328 -9.322 1.00 0.00 7 GLU A CA 2
ATOM 1332 C C . GLU A 1 7 ? -1.602 1.939 -9.983 1.00 0.00 7 GLU A C 2
ATOM 1333 O O . GLU A 1 7 ? -0.926 2.807 -9.422 1.00 0.00 7 GLU A O 2
ATOM 1345 N N . SER A 1 8 ? -1.303 1.468 -11.192 1.00 0.00 8 SER A N 2
ATOM 1346 C CA . SER A 1 8 ? -0.151 1.866 -12.004 1.00 0.00 8 SER A CA 2
ATOM 1347 C C . SER A 1 8 ? -0.389 3.168 -12.779 1.00 0.00 8 SER A C 2
ATOM 1348 O O . SER A 1 8 ? -1.526 3.517 -13.111 1.00 0.00 8 SER A O 2
ATOM 1356 N N . LYS A 1 9 ? 0.702 3.849 -13.158 1.00 0.00 9 LYS A N 2
ATOM 1357 C CA . LYS A 1 9 ? 0.712 5.001 -14.085 1.00 0.00 9 LYS A CA 2
ATOM 1358 C C . LYS A 1 9 ? 0.084 4.676 -15.452 1.00 0.00 9 LYS A C 2
ATOM 1359 O O . LYS A 1 9 ? -0.395 5.577 -16.140 1.00 0.00 9 LYS A O 2
ATOM 1378 N N . ASN A 1 10 ? 0.041 3.391 -15.823 1.00 0.00 10 ASN A N 2
ATOM 1379 C CA . ASN A 1 10 ? -0.612 2.879 -17.034 1.00 0.00 10 ASN A CA 2
ATOM 1380 C C . ASN A 1 10 ? -2.161 2.838 -16.948 1.00 0.00 10 ASN A C 2
ATOM 1381 O O . ASN A 1 10 ? -2.821 2.567 -17.953 1.00 0.00 10 ASN A O 2
ATOM 1392 N N . GLY A 1 11 ? -2.758 3.104 -15.778 1.00 0.00 11 GLY A N 2
ATOM 1393 C CA . GLY A 1 11 ? -4.219 3.141 -15.593 1.00 0.00 11 GLY A CA 2
ATOM 1394 C C . GLY A 1 11 ? -4.867 1.800 -15.225 1.00 0.00 11 GLY A C 2
ATOM 1395 O O . GLY A 1 11 ? -6.063 1.612 -15.462 1.00 0.00 11 GLY A O 2
ATOM 1399 N N . GLN A 1 12 ? -4.092 0.858 -14.677 1.00 0.00 12 GLN A N 2
ATOM 1400 C CA . GLN A 1 12 ? -4.529 -0.496 -14.300 1.00 0.00 12 GLN A CA 2
ATOM 1401 C C . GLN A 1 12 ? -4.271 -0.762 -12.813 1.00 0.00 12 GLN A C 2
ATOM 1402 O O . GLN A 1 12 ? -3.260 -0.301 -12.277 1.00 0.00 12 GLN A O 2
ATOM 1416 N N . ARG A 1 13 ? -5.169 -1.503 -12.145 1.00 0.00 13 ARG A N 2
ATOM 1417 C CA . ARG A 1 13 ? -5.118 -1.768 -10.693 1.00 0.00 13 ARG A CA 2
ATOM 1418 C C . ARG A 1 13 ? -5.226 -3.246 -10.313 1.00 0.00 13 ARG A C 2
ATOM 1419 O O . ARG A 1 13 ? -5.832 -4.036 -11.035 1.00 0.00 13 ARG A O 2
ATOM 1440 N N . GLU A 1 14 ? -4.655 -3.597 -9.162 1.00 0.00 14 GLU A N 2
ATOM 1441 C CA . GLU A 1 14 ? -4.635 -4.950 -8.587 1.00 0.00 14 GLU A CA 2
ATOM 1442 C C . GLU A 1 14 ? -4.981 -4.933 -7.085 1.00 0.00 14 GLU A C 2
ATOM 1443 O O . GLU A 1 14 ? -4.764 -3.930 -6.396 1.00 0.00 14 GLU A O 2
ATOM 1455 N N . HIS A 1 15 ? -5.516 -6.053 -6.582 1.00 0.00 15 HIS A N 2
ATOM 1456 C CA . HIS A 1 15 ? -6.084 -6.192 -5.234 1.00 0.00 15 HIS A CA 2
ATOM 1457 C C . HIS A 1 15 ? -5.504 -7.400 -4.477 1.00 0.00 15 HIS A C 2
ATOM 1458 O O . HIS A 1 15 ? -5.365 -8.490 -5.041 1.00 0.00 15 HIS A O 2
ATOM 1472 N N . TYR A 1 16 ? -5.195 -7.204 -3.193 1.00 0.00 16 TYR A N 2
ATOM 1473 C CA . TYR A 1 16 ? -4.525 -8.169 -2.314 1.00 0.00 16 TYR A CA 2
ATOM 1474 C C . TYR A 1 16 ? -5.116 -8.154 -0.893 1.00 0.00 16 TYR A C 2
ATOM 1475 O O . TYR A 1 16 ? -5.593 -7.120 -0.422 1.00 0.00 16 TYR A O 2
ATOM 1493 N N . THR A 1 17 ? -5.029 -9.283 -0.185 1.00 0.00 17 THR A N 2
ATOM 1494 C CA . THR A 1 17 ? -5.383 -9.400 1.241 1.00 0.00 17 THR A CA 2
ATOM 1495 C C . THR A 1 17 ? -4.150 -9.781 2.064 1.00 0.00 17 THR A C 2
ATOM 1496 O O . THR A 1 17 ? -3.437 -10.726 1.720 1.00 0.00 17 THR A O 2
ATOM 1507 N N . ALA A 1 18 ? -3.913 -9.066 3.163 1.00 0.00 18 ALA A N 2
ATOM 1508 C CA . ALA A 1 18 ? -2.846 -9.317 4.131 1.00 0.00 18 ALA A CA 2
ATOM 1509 C C . ALA A 1 18 ? -3.417 -9.811 5.472 1.00 0.00 18 ALA A C 2
ATOM 1510 O O . ALA A 1 18 ? -4.388 -9.257 5.995 1.00 0.00 18 ALA A O 2
ATOM 1517 N N . THR A 1 19 ? -2.798 -10.845 6.041 1.00 0.00 19 THR A N 2
ATOM 1518 C CA . THR A 1 19 ? -3.194 -11.452 7.329 1.00 0.00 19 THR A CA 2
ATOM 1519 C C . THR A 1 19 ? -2.627 -10.702 8.534 1.00 0.00 19 THR A C 2
ATOM 1520 O O . THR A 1 19 ? -3.282 -10.610 9.574 1.00 0.00 19 THR A O 2
ATOM 1531 N N . SER A 1 20 ? -1.423 -10.145 8.377 1.00 0.00 20 SER A N 2
ATOM 1532 C CA . SER A 1 20 ? -0.653 -9.426 9.402 1.00 0.00 20 SER A CA 2
ATOM 1533 C C . SER A 1 20 ? 0.093 -8.222 8.813 1.00 0.00 20 SER A C 2
ATOM 1534 O O . SER A 1 20 ? 0.287 -8.125 7.599 1.00 0.00 20 SER A O 2
ATOM 1542 N N . GLU A 1 21 ? 0.588 -7.327 9.674 1.00 0.00 21 GLU A N 2
ATOM 1543 C CA . GLU A 1 21 ? 1.387 -6.147 9.288 1.00 0.00 21 GLU A CA 2
ATOM 1544 C C . GLU A 1 21 ? 2.685 -6.503 8.543 1.00 0.00 21 GLU A C 2
ATOM 1545 O O . GLU A 1 21 ? 3.179 -5.702 7.752 1.00 0.00 21 GLU A O 2
ATOM 1557 N N . ASP A 1 22 ? 3.229 -7.701 8.773 1.00 0.00 22 ASP A N 2
ATOM 1558 C CA . ASP A 1 22 ? 4.379 -8.254 8.047 1.00 0.00 22 ASP A CA 2
ATOM 1559 C C . ASP A 1 22 ? 4.028 -8.735 6.626 1.00 0.00 22 ASP A C 2
ATOM 1560 O O . ASP A 1 22 ? 4.857 -8.643 5.726 1.00 0.00 22 ASP A O 2
ATOM 1569 N N . GLU A 1 23 ? 2.797 -9.199 6.390 1.00 0.00 23 GLU A N 2
ATOM 1570 C CA . GLU A 1 23 ? 2.306 -9.540 5.049 1.00 0.00 23 GLU A CA 2
ATOM 1571 C C . GLU A 1 23 ? 1.946 -8.267 4.265 1.00 0.00 23 GLU A C 2
ATOM 1572 O O . GLU A 1 23 ? 2.226 -8.158 3.072 1.00 0.00 23 GLU A O 2
ATOM 1584 N N . ALA A 1 24 ? 1.381 -7.265 4.945 1.00 0.00 24 ALA A N 2
ATOM 1585 C CA . ALA A 1 24 ? 0.945 -6.015 4.327 1.00 0.00 24 ALA A CA 2
ATOM 1586 C C . ALA A 1 24 ? 2.115 -5.202 3.742 1.00 0.00 24 ALA A C 2
ATOM 1587 O O . ALA A 1 24 ? 2.072 -4.803 2.576 1.00 0.00 24 ALA A O 2
ATOM 1594 N N . ARG A 1 25 ? 3.203 -5.024 4.508 1.00 0.00 25 ARG A N 2
ATOM 1595 C CA . ARG A 1 25 ? 4.425 -4.327 4.047 1.00 0.00 25 ARG A CA 2
ATOM 1596 C C . ARG A 1 25 ? 5.074 -4.978 2.824 1.00 0.00 25 ARG A C 2
ATOM 1597 O O . ARG A 1 25 ? 5.605 -4.279 1.964 1.00 0.00 25 ARG A O 2
ATOM 1618 N N . LYS A 1 26 ? 4.964 -6.303 2.707 1.00 0.00 26 LYS A N 2
ATOM 1619 C CA . LYS A 1 26 ? 5.454 -7.089 1.559 1.00 0.00 26 LYS A CA 2
ATOM 1620 C C . LYS A 1 26 ? 4.656 -6.836 0.276 1.00 0.00 26 LYS A C 2
ATOM 1621 O O . LYS A 1 26 ? 5.241 -6.860 -0.800 1.00 0.00 26 LYS A O 2
ATOM 1640 N N . ILE A 1 27 ? 3.359 -6.532 0.354 1.00 0.00 27 ILE A N 2
ATOM 1641 C CA . ILE A 1 27 ? 2.588 -6.077 -0.820 1.00 0.00 27 ILE A CA 2
ATOM 1642 C C . ILE A 1 27 ? 3.043 -4.674 -1.250 1.00 0.00 27 ILE A C 2
ATOM 1643 O O . ILE A 1 27 ? 3.203 -4.419 -2.443 1.00 0.00 27 ILE A O 2
ATOM 1659 N N . ILE A 1 28 ? 3.319 -3.778 -0.294 1.00 0.00 28 ILE A N 2
ATOM 1660 C CA . ILE A 1 28 ? 3.693 -2.381 -0.570 1.00 0.00 28 ILE A CA 2
ATOM 1661 C C . ILE A 1 28 ? 5.085 -2.320 -1.206 1.00 0.00 28 ILE A C 2
ATOM 1662 O O . ILE A 1 28 ? 5.257 -1.718 -2.262 1.00 0.00 28 ILE A O 2
ATOM 1678 N N . GLU A 1 29 ? 6.079 -2.985 -0.619 1.00 0.00 29 GLU A N 2
ATOM 1679 C CA . GLU A 1 29 ? 7.467 -2.968 -1.100 1.00 0.00 29 GLU A CA 2
ATOM 1680 C C . GLU A 1 29 ? 7.604 -3.593 -2.503 1.00 0.00 29 GLU A C 2
ATOM 1681 O O . GLU A 1 29 ? 8.387 -3.128 -3.335 1.00 0.00 29 GLU A O 2
ATOM 1693 N N . LYS A 1 30 ? 6.772 -4.601 -2.801 1.00 0.00 30 LYS A N 2
ATOM 1694 C CA . LYS A 1 30 ? 6.662 -5.217 -4.135 1.00 0.00 30 LYS A CA 2
ATOM 1695 C C . LYS A 1 30 ? 5.900 -4.372 -5.139 1.00 0.00 30 LYS A C 2
ATOM 1696 O O . LYS A 1 30 ? 6.064 -4.571 -6.338 1.00 0.00 30 LYS A O 2
ATOM 1715 N N . ALA A 1 31 ? 5.061 -3.459 -4.670 1.00 0.00 31 ALA A N 2
ATOM 1716 C CA . ALA A 1 31 ? 4.358 -2.512 -5.521 1.00 0.00 31 ALA A CA 2
ATOM 1717 C C . ALA A 1 31 ? 5.211 -1.291 -5.896 1.00 0.00 31 ALA A C 2
ATOM 1718 O O . ALA A 1 31 ? 5.282 -0.918 -7.065 1.00 0.00 31 ALA A O 2
ATOM 1725 N N . VAL A 1 32 ? 5.902 -0.679 -4.931 1.00 0.00 32 VAL A N 2
ATOM 1726 C CA . VAL A 1 32 ? 6.672 0.559 -5.165 1.00 0.00 32 VAL A CA 2
ATOM 1727 C C . VAL A 1 32 ? 7.816 0.384 -6.171 1.00 0.00 32 VAL A C 2
ATOM 1728 O O . VAL A 1 32 ? 8.083 1.298 -6.953 1.00 0.00 32 VAL A O 2
ATOM 1741 N N . ARG A 1 33 ? 8.428 -0.810 -6.238 1.00 0.00 33 ARG A N 2
ATOM 1742 C CA . ARG A 1 33 ? 9.464 -1.153 -7.241 1.00 0.00 33 ARG A CA 2
ATOM 1743 C C . ARG A 1 33 ? 8.947 -1.098 -8.688 1.00 0.00 33 ARG A C 2
ATOM 1744 O O . ARG A 1 33 ? 9.711 -0.809 -9.607 1.00 0.00 33 ARG A O 2
ATOM 1765 N N . ARG A 1 34 ? 7.645 -1.368 -8.880 1.00 0.00 34 ARG A N 2
ATOM 1766 C CA . ARG A 1 34 ? 6.950 -1.399 -10.176 1.00 0.00 34 ARG A CA 2
ATOM 1767 C C . ARG A 1 34 ? 6.588 0.007 -10.668 1.00 0.00 34 ARG A C 2
ATOM 1768 O O . ARG A 1 34 ? 6.144 0.155 -11.807 1.00 0.00 34 ARG A O 2
ATOM 1789 N N . GLY A 1 35 ? 6.773 1.037 -9.831 1.00 0.00 35 GLY A N 2
ATOM 1790 C CA . GLY A 1 35 ? 6.452 2.426 -10.181 1.00 0.00 35 GLY A CA 2
ATOM 1791 C C . GLY A 1 35 ? 4.965 2.757 -10.019 1.00 0.00 35 GLY A C 2
ATOM 1792 O O . GLY A 1 35 ? 4.437 3.615 -10.728 1.00 0.00 35 GLY A O 2
ATOM 1796 N N . ILE A 1 36 ? 4.284 2.047 -9.112 1.00 0.00 36 ILE A N 2
ATOM 1797 C CA . ILE A 1 36 ? 2.877 2.251 -8.748 1.00 0.00 36 ILE A CA 2
ATOM 1798 C C . ILE A 1 36 ? 2.621 3.710 -8.349 1.00 0.00 36 ILE A C 2
ATOM 1799 O O . ILE A 1 36 ? 3.427 4.327 -7.649 1.00 0.00 36 ILE A O 2
ATOM 1815 N N . LYS A 1 37 ? 1.485 4.256 -8.799 1.00 0.00 37 LYS A N 2
ATOM 1816 C CA . LYS A 1 37 ? 1.109 5.660 -8.594 1.00 0.00 37 LYS A CA 2
ATOM 1817 C C . LYS A 1 37 ? 0.272 5.863 -7.330 1.00 0.00 37 LYS A C 2
ATOM 1818 O O . LYS A 1 37 ? 0.507 6.819 -6.592 1.00 0.00 37 LYS A O 2
ATOM 1837 N N . ARG A 1 38 ? -0.684 4.961 -7.080 1.00 0.00 38 ARG A N 2
ATOM 1838 C CA . ARG A 1 38 ? -1.640 4.993 -5.957 1.00 0.00 38 ARG A CA 2
ATOM 1839 C C . ARG A 1 38 ? -1.634 3.660 -5.212 1.00 0.00 38 ARG A C 2
ATOM 1840 O O . ARG A 1 38 ? -1.614 2.606 -5.843 1.00 0.00 38 ARG A O 2
ATOM 1861 N N . ILE A 1 39 ? -1.699 3.719 -3.883 1.00 0.00 39 ILE A N 2
ATOM 1862 C CA . ILE A 1 39 ? -1.835 2.570 -2.974 1.00 0.00 39 ILE A CA 2
ATOM 1863 C C . ILE A 1 39 ? -3.009 2.827 -2.032 1.00 0.00 39 ILE A C 2
ATOM 1864 O O . ILE A 1 39 ? -3.167 3.932 -1.520 1.00 0.00 39 ILE A O 2
ATOM 1880 N N . GLU A 1 40 ? -3.820 1.808 -1.776 1.00 0.00 40 GLU A N 2
ATOM 1881 C CA . GLU A 1 40 ? -4.860 1.833 -0.750 1.00 0.00 40 GLU A CA 2
ATOM 1882 C C . GLU A 1 40 ? -4.580 0.777 0.310 1.00 0.00 40 GLU A C 2
ATOM 1883 O O . GLU A 1 40 ? -4.162 -0.330 -0.030 1.00 0.00 40 GLU A O 2
ATOM 1895 N N . LEU A 1 41 ? -4.862 1.088 1.572 1.00 0.00 41 LEU A N 2
ATOM 1896 C CA . LEU A 1 41 ? -4.847 0.129 2.668 1.00 0.00 41 LEU A CA 2
ATOM 1897 C C . LEU A 1 41 ? -6.092 0.302 3.551 1.00 0.00 41 LEU A C 2
ATOM 1898 O O . LEU A 1 41 ? -6.358 1.398 4.050 1.00 0.00 41 LEU A O 2
ATOM 1914 N N . ARG A 1 42 ? -6.871 -0.775 3.729 1.00 0.00 42 ARG A N 2
ATOM 1915 C CA . ARG A 1 42 ? -8.192 -0.769 4.391 1.00 0.00 42 ARG A CA 2
ATOM 1916 C C . ARG A 1 42 ? -8.237 -1.769 5.542 1.00 0.00 42 ARG A C 2
ATOM 1917 O O . ARG A 1 42 ? -7.813 -2.911 5.380 1.00 0.00 42 ARG A O 2
ATOM 1938 N N . GLY A 1 43 ? -8.736 -1.350 6.704 1.00 0.00 43 GLY A N 2
ATOM 1939 C CA . GLY A 1 43 ? -8.648 -2.140 7.943 1.00 0.00 43 GLY A CA 2
ATOM 1940 C C . GLY A 1 43 ? -7.212 -2.327 8.456 1.00 0.00 43 GLY A C 2
ATOM 1941 O O . GLY A 1 43 ? -6.914 -3.315 9.126 1.00 0.00 43 GLY A O 2
ATOM 1945 N N . ALA A 1 44 ? -6.309 -1.404 8.109 1.00 0.00 44 ALA A N 2
ATOM 1946 C CA . ALA A 1 44 ? -4.899 -1.447 8.485 1.00 0.00 44 ALA A CA 2
ATOM 1947 C C . ALA A 1 44 ? -4.662 -1.101 9.968 1.00 0.00 44 ALA A C 2
ATOM 1948 O O . ALA A 1 44 ? -5.367 -0.266 10.539 1.00 0.00 44 ALA A O 2
ATOM 1955 N N . SER A 1 45 ? -3.632 -1.700 10.571 1.00 0.00 45 SER A N 2
ATOM 1956 C CA . SER A 1 45 ? -3.172 -1.379 11.933 1.00 0.00 45 SER A CA 2
ATOM 1957 C C . SER A 1 45 ? -2.309 -0.114 11.951 1.00 0.00 45 SER A C 2
ATOM 1958 O O . SER A 1 45 ? -1.641 0.211 10.970 1.00 0.00 45 SER A O 2
ATOM 1966 N N . GLU A 1 46 ? -2.284 0.596 13.080 1.00 0.00 46 GLU A N 2
ATOM 1967 C CA . GLU A 1 46 ? -1.686 1.935 13.172 1.00 0.00 46 GLU A CA 2
ATOM 1968 C C . GLU A 1 46 ? -0.186 1.973 12.841 1.00 0.00 46 GLU A C 2
ATOM 1969 O O . GLU A 1 46 ? 0.264 2.922 12.199 1.00 0.00 46 GLU A O 2
ATOM 1981 N N . GLN A 1 47 ? 0.588 0.939 13.195 1.00 0.00 47 GLN A N 2
ATOM 1982 C CA . GLN A 1 47 ? 2.019 0.911 12.869 1.00 0.00 47 GLN A CA 2
ATOM 1983 C C . GLN A 1 47 ? 2.252 0.644 11.375 1.00 0.00 47 GLN A C 2
ATOM 1984 O O . GLN A 1 47 ? 3.064 1.336 10.762 1.00 0.00 47 GLN A O 2
ATOM 1998 N N . LEU A 1 48 ? 1.497 -0.271 10.759 1.00 0.00 48 LEU A N 2
ATOM 1999 C CA . LEU A 1 48 ? 1.549 -0.501 9.308 1.00 0.00 48 LEU A CA 2
ATOM 2000 C C . LEU A 1 48 ? 1.185 0.773 8.530 1.00 0.00 48 LEU A C 2
ATOM 2001 O O . LEU A 1 48 ? 1.835 1.095 7.535 1.00 0.00 48 LEU A O 2
ATOM 2017 N N . ILE A 1 49 ? 0.216 1.552 9.020 1.00 0.00 49 ILE A N 2
ATOM 2018 C CA . ILE A 1 49 ? -0.134 2.852 8.436 1.00 0.00 49 ILE A CA 2
ATOM 2019 C C . ILE A 1 49 ? 1.056 3.827 8.507 1.00 0.00 49 ILE A C 2
ATOM 2020 O O . ILE A 1 49 ? 1.374 4.435 7.485 1.00 0.00 49 ILE A O 2
ATOM 2036 N N . ARG A 1 50 ? 1.782 3.933 9.636 1.00 0.00 50 ARG A N 2
ATOM 2037 C CA . ARG A 1 50 ? 3.000 4.767 9.734 1.00 0.00 50 ARG A CA 2
ATOM 2038 C C . ARG A 1 50 ? 4.124 4.277 8.821 1.00 0.00 50 ARG A C 2
ATOM 2039 O O . ARG A 1 50 ? 4.789 5.093 8.184 1.00 0.00 50 ARG A O 2
ATOM 2060 N N . ASP A 1 51 ? 4.313 2.962 8.712 1.00 0.00 51 ASP A N 2
ATOM 2061 C CA . ASP A 1 51 ? 5.281 2.351 7.802 1.00 0.00 51 ASP A CA 2
ATOM 2062 C C . ASP A 1 51 ? 4.984 2.712 6.335 1.00 0.00 51 ASP A C 2
ATOM 2063 O O . ASP A 1 51 ? 5.877 3.144 5.603 1.00 0.00 51 ASP A O 2
ATOM 2072 N N . MET A 1 52 ? 3.720 2.592 5.914 1.00 0.00 52 MET A N 2
ATOM 2073 C CA . MET A 1 52 ? 3.285 2.922 4.555 1.00 0.00 52 MET A CA 2
ATOM 2074 C C . MET A 1 52 ? 3.372 4.434 4.290 1.00 0.00 52 MET A C 2
ATOM 2075 O O . MET A 1 52 ? 3.906 4.844 3.262 1.00 0.00 52 MET A O 2
ATOM 2089 N N . GLN A 1 53 ? 2.960 5.271 5.249 1.00 0.00 53 GLN A N 2
ATOM 2090 C CA . GLN A 1 53 ? 3.087 6.733 5.183 1.00 0.00 53 GLN A CA 2
ATOM 2091 C C . GLN A 1 53 ? 4.537 7.197 4.988 1.00 0.00 53 GLN A C 2
ATOM 2092 O O . GLN A 1 53 ? 4.795 8.073 4.163 1.00 0.00 53 GLN A O 2
ATOM 2106 N N . GLU A 1 54 ? 5.499 6.593 5.690 1.00 0.00 54 GLU A N 2
ATOM 2107 C CA . GLU A 1 54 ? 6.917 6.942 5.553 1.00 0.00 54 GLU A CA 2
ATOM 2108 C C . GLU A 1 54 ? 7.453 6.602 4.150 1.00 0.00 54 GLU A C 2
ATOM 2109 O O . GLU A 1 54 ? 8.211 7.378 3.566 1.00 0.00 54 GLU A O 2
ATOM 2121 N N . ILE A 1 55 ? 7.032 5.477 3.563 1.00 0.00 55 ILE A N 2
ATOM 2122 C CA . ILE A 1 55 ? 7.365 5.111 2.176 1.00 0.00 55 ILE A CA 2
ATOM 2123 C C . ILE A 1 55 ? 6.693 6.077 1.187 1.00 0.00 55 ILE A C 2
ATOM 2124 O O . ILE A 1 55 ? 7.325 6.570 0.249 1.00 0.00 55 ILE A O 2
ATOM 2140 N N . ALA A 1 56 ? 5.418 6.392 1.414 1.00 0.00 56 ALA A N 2
ATOM 2141 C CA . ALA A 1 56 ? 4.606 7.230 0.528 1.00 0.00 56 ALA A CA 2
ATOM 2142 C C . ALA A 1 56 ? 5.137 8.666 0.452 1.00 0.00 56 ALA A C 2
ATOM 2143 O O . ALA A 1 56 ? 5.139 9.270 -0.621 1.00 0.00 56 ALA A O 2
ATOM 2150 N N . LYS A 1 57 ? 5.669 9.181 1.566 1.00 0.00 57 LYS A N 2
ATOM 2151 C CA . LYS A 1 57 ? 6.262 10.521 1.663 1.00 0.00 57 LYS A CA 2
ATOM 2152 C C . LYS A 1 57 ? 7.609 10.615 0.939 1.00 0.00 57 LYS A C 2
ATOM 2153 O O . LYS A 1 57 ? 7.885 11.620 0.283 1.00 0.00 57 LYS A O 2
ATOM 2172 N N . GLN A 1 58 ? 8.421 9.558 1.007 1.00 0.00 58 GLN A N 2
ATOM 2173 C CA . GLN A 1 58 ? 9.720 9.477 0.329 1.00 0.00 58 GLN A CA 2
ATOM 2174 C C . GLN A 1 58 ? 9.595 9.346 -1.197 1.00 0.00 58 GLN A C 2
ATOM 2175 O O . GLN A 1 58 ? 10.405 9.918 -1.930 1.00 0.00 58 GLN A O 2
ATOM 2189 N N . ILE A 1 59 ? 8.576 8.628 -1.681 1.00 0.00 59 ILE A N 2
ATOM 2190 C CA . ILE A 1 59 ? 8.357 8.371 -3.118 1.00 0.00 59 ILE A CA 2
ATOM 2191 C C . ILE A 1 59 ? 7.430 9.420 -3.759 1.00 0.00 59 ILE A C 2
ATOM 2192 O O . ILE A 1 59 ? 7.467 9.646 -4.970 1.00 0.00 59 ILE A O 2
ATOM 2208 N N . GLY A 1 60 ? 6.620 10.096 -2.943 1.00 0.00 60 GLY A N 2
ATOM 2209 C CA . GLY A 1 60 ? 5.531 10.971 -3.395 1.00 0.00 60 GLY A CA 2
ATOM 2210 C C . GLY A 1 60 ? 4.322 10.195 -3.945 1.00 0.00 60 GLY A C 2
ATOM 2211 O O . GLY A 1 60 ? 3.580 10.713 -4.782 1.00 0.00 60 GLY A O 2
ATOM 2215 N N . LEU A 1 61 ? 4.149 8.939 -3.516 1.00 0.00 61 LEU A N 2
ATOM 2216 C CA . LEU A 1 61 ? 3.092 8.027 -3.969 1.00 0.00 61 LEU A CA 2
ATOM 2217 C C . LEU A 1 61 ? 1.736 8.442 -3.373 1.00 0.00 61 LEU A C 2
ATOM 2218 O O . LEU A 1 61 ? 1.632 8.789 -2.193 1.00 0.00 61 LEU A O 2
ATOM 2234 N N . GLN A 1 62 ? 0.687 8.396 -4.194 1.00 0.00 62 GLN A N 2
ATOM 2235 C CA . GLN A 1 62 ? -0.680 8.818 -3.873 1.00 0.00 62 GLN A CA 2
ATOM 2236 C C . GLN A 1 62 ? -1.410 7.796 -2.976 1.00 0.00 62 GLN A C 2
ATOM 2237 O O . GLN A 1 62 ? -2.365 7.148 -3.401 1.00 0.00 62 GLN A O 2
ATOM 2251 N N . TYR A 1 63 ? -0.938 7.595 -1.743 1.00 0.00 63 TYR A N 2
ATOM 2252 C CA . TYR A 1 63 ? -1.538 6.659 -0.794 1.00 0.00 63 TYR A CA 2
ATOM 2253 C C . TYR A 1 63 ? -2.904 7.130 -0.249 1.00 0.00 63 TYR A C 2
ATOM 2254 O O . TYR A 1 63 ? -3.187 8.331 -0.164 1.00 0.00 63 TYR A O 2
ATOM 2272 N N . ARG A 1 64 ? -3.741 6.168 0.156 1.00 0.00 64 ARG A N 2
ATOM 2273 C CA . ARG A 1 64 ? -4.999 6.364 0.899 1.00 0.00 64 ARG A CA 2
ATOM 2274 C C . ARG A 1 64 ? -5.147 5.308 1.994 1.00 0.00 64 ARG A C 2
ATOM 2275 O O . ARG A 1 64 ? -4.960 4.119 1.741 1.00 0.00 64 ARG A O 2
ATOM 2296 N N . THR A 1 65 ? -5.544 5.740 3.187 1.00 0.00 65 THR A N 2
ATOM 2297 C CA . THR A 1 65 ? -5.835 4.853 4.323 1.00 0.00 65 THR A CA 2
ATOM 2298 C C . THR A 1 65 ? -7.319 4.878 4.696 1.00 0.00 65 THR A C 2
ATOM 2299 O O . THR A 1 65 ? -7.888 5.938 4.962 1.00 0.00 65 THR A O 2
ATOM 2310 N N . ASP A 1 66 ? -7.920 3.693 4.788 1.00 0.00 66 ASP A N 2
ATOM 2311 C CA . ASP A 1 66 ? -9.276 3.431 5.299 1.00 0.00 66 ASP A CA 2
ATOM 2312 C C . ASP A 1 66 ? -9.238 2.405 6.458 1.00 0.00 66 ASP A C 2
ATOM 2313 O O . ASP A 1 66 ? -9.882 1.354 6.409 1.00 0.00 66 ASP A O 2
ATOM 2322 N N . GLY A 1 67 ? -8.416 2.663 7.483 1.00 0.00 67 GLY A N 2
ATOM 2323 C CA . GLY A 1 67 ? -8.153 1.742 8.591 1.00 0.00 67 GLY A CA 2
ATOM 2324 C C . GLY A 1 67 ? -8.081 2.420 9.964 1.00 0.00 67 GLY A C 2
ATOM 2325 O O . GLY A 1 67 ? -8.926 3.246 10.317 1.00 0.00 67 GLY A O 2
ATOM 2329 N N . SER A 1 68 ? -7.035 2.062 10.710 1.00 0.00 68 SER A N 2
ATOM 2330 C CA . SER A 1 68 ? -6.795 2.327 12.138 1.00 0.00 68 SER A CA 2
ATOM 2331 C C . SER A 1 68 ? -7.763 1.581 13.074 1.00 0.00 68 SER A C 2
ATOM 2332 O O . SER A 1 68 ? -8.914 1.299 12.723 1.00 0.00 68 SER A O 2
ATOM 2340 N N . LEU A 1 69 ? -7.271 1.212 14.260 1.00 0.00 69 LEU A N 2
ATOM 2341 C CA . LEU A 1 69 ? -7.987 0.412 15.261 1.00 0.00 69 LEU A CA 2
ATOM 2342 C C . LEU A 1 69 ? -7.515 0.787 16.676 1.00 0.00 69 LEU A C 2
ATOM 2343 O O . LEU A 1 69 ? -6.575 0.198 17.217 1.00 0.00 69 LEU A O 2
ATOM 2359 N N . GLU A 1 70 ? -8.150 1.794 17.272 1.00 0.00 70 GLU A N 2
ATOM 2360 C CA . GLU A 1 70 ? -7.814 2.302 18.608 1.00 0.00 70 GLU A CA 2
ATOM 2361 C C . G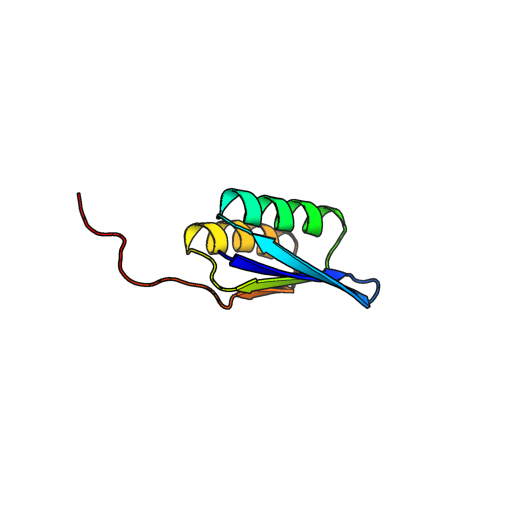LU A 1 70 ? -8.103 1.255 19.702 1.00 0.00 70 GLU A C 2
ATOM 2362 O O . GLU A 1 70 ? -9.193 0.675 19.748 1.00 0.00 70 GLU A O 2
ATOM 2374 N N . HIS A 1 71 ? -7.133 1.014 20.590 1.00 0.00 71 HIS A N 2
ATOM 2375 C CA . HIS A 1 71 ? -7.216 0.011 21.660 1.00 0.00 71 HIS A CA 2
ATOM 2376 C C . HIS A 1 71 ? -6.366 0.391 22.888 1.00 0.00 71 HIS A C 2
ATOM 2377 O O . HIS A 1 71 ? -5.253 0.907 22.749 1.00 0.00 71 HIS A O 2
ATOM 2391 N N . HIS A 1 72 ? -6.888 0.084 24.084 1.00 0.00 72 HIS A N 2
ATOM 2392 C CA . HIS A 1 72 ? -6.317 0.377 25.411 1.00 0.00 72 HIS A CA 2
ATOM 2393 C C . HIS A 1 72 ? -6.051 1.877 25.710 1.00 0.00 72 HIS A C 2
ATOM 2394 O O . HIS A 1 72 ? -6.111 2.737 24.828 1.00 0.00 72 HIS A O 2
ATOM 2408 N N . HIS A 1 73 ? -5.794 2.207 26.982 1.00 0.00 73 HIS A N 2
ATOM 2409 C CA . HIS A 1 73 ? -5.494 3.571 27.446 1.00 0.00 73 HIS A CA 2
ATOM 2410 C C . HIS A 1 73 ? -4.577 3.556 28.689 1.00 0.00 73 HIS A C 2
ATOM 2411 O O . HIS A 1 73 ? -5.020 3.784 29.820 1.00 0.00 73 HIS A O 2
ATOM 2425 N N . HIS A 1 74 ? -3.284 3.282 28.489 1.00 0.00 74 HIS A N 2
ATOM 2426 C CA . HIS A 1 74 ? -2.264 3.408 29.537 1.00 0.00 74 HIS A CA 2
ATOM 2427 C C . HIS A 1 74 ? -1.719 4.847 29.588 1.00 0.00 74 HIS A C 2
ATOM 2428 O O . HIS A 1 74 ? -0.977 5.272 28.698 1.00 0.00 74 HIS A O 2
ATOM 2442 N N . HIS A 1 75 ? -2.088 5.598 30.630 1.00 0.00 75 HIS A N 2
ATOM 2443 C CA . HIS A 1 75 ? -1.618 6.963 30.882 1.00 0.00 75 HIS A CA 2
ATOM 2444 C C . HIS A 1 75 ? -1.632 7.286 32.388 1.00 0.00 75 HIS A C 2
ATOM 2445 O O . HIS A 1 75 ? -2.564 6.893 33.099 1.00 0.00 75 HIS A O 2
ATOM 2459 N N . HIS A 1 76 ? -0.615 8.009 32.871 1.00 0.00 76 HIS A N 2
ATOM 2460 C CA . HIS A 1 76 ? -0.462 8.477 34.261 1.00 0.00 76 HIS A CA 2
ATOM 2461 C C . HIS A 1 76 ? -0.078 9.970 34.298 1.00 0.00 76 HIS A C 2
ATOM 2462 O O . HIS A 1 76 ? 0.966 10.344 33.715 1.00 0.00 76 HIS A O 2
ATOM 2477 N N . GLY A 1 1 ? -7.751 -9.173 8.756 1.00 0.00 1 GLY A N 3
ATOM 2478 C CA . GLY A 1 1 ? -6.479 -8.699 8.162 1.00 0.00 1 GLY A CA 3
ATOM 2479 C C . GLY A 1 1 ? -6.630 -7.321 7.530 1.00 0.00 1 GLY A C 3
ATOM 2480 O O . GLY A 1 1 ? -7.508 -6.551 7.917 1.00 0.00 1 GLY A O 3
ATOM 2486 N N . THR A 1 2 ? -5.779 -7.012 6.548 1.00 0.00 2 THR A N 3
ATOM 2487 C CA . THR A 1 2 ? -5.774 -5.747 5.783 1.00 0.00 2 THR A CA 3
ATOM 2488 C C . THR A 1 2 ? -6.095 -6.024 4.312 1.00 0.00 2 THR A C 3
ATOM 2489 O O . THR A 1 2 ? -5.512 -6.930 3.716 1.00 0.00 2 THR A O 3
ATOM 2500 N N . GLU A 1 3 ? -6.992 -5.249 3.698 1.00 0.00 3 GLU A N 3
ATOM 2501 C CA . GLU A 1 3 ? -7.251 -5.305 2.249 1.00 0.00 3 GLU A CA 3
ATOM 2502 C C . GLU A 1 3 ? -6.453 -4.197 1.549 1.00 0.00 3 GLU A C 3
ATOM 2503 O O . GLU A 1 3 ? -6.346 -3.083 2.069 1.00 0.00 3 GLU A O 3
ATOM 2515 N N . ILE A 1 4 ? -5.868 -4.502 0.390 1.00 0.00 4 ILE A N 3
ATOM 2516 C CA . ILE A 1 4 ? -4.877 -3.653 -0.284 1.00 0.00 4 ILE A CA 3
ATOM 2517 C C . ILE A 1 4 ? -5.218 -3.505 -1.763 1.00 0.00 4 ILE A C 3
ATOM 2518 O O . ILE A 1 4 ? -5.535 -4.481 -2.439 1.00 0.00 4 ILE A O 3
ATOM 2534 N N . GLU A 1 5 ? -5.095 -2.291 -2.285 1.00 0.00 5 GLU A N 3
ATOM 2535 C CA . GLU A 1 5 ? -5.163 -2.006 -3.719 1.00 0.00 5 GLU A CA 3
ATOM 2536 C C . GLU A 1 5 ? -3.927 -1.217 -4.163 1.00 0.00 5 GLU A C 3
ATOM 2537 O O . GLU A 1 5 ? -3.401 -0.406 -3.405 1.00 0.00 5 GLU A O 3
ATOM 2549 N N . LEU A 1 6 ? -3.468 -1.441 -5.393 1.00 0.00 6 LEU A N 3
ATOM 2550 C CA . LEU A 1 6 ? -2.448 -0.642 -6.066 1.00 0.00 6 LEU A CA 3
ATOM 2551 C C . LEU A 1 6 ? -2.868 -0.303 -7.499 1.00 0.00 6 LEU A C 3
ATOM 2552 O O . LEU A 1 6 ? -3.458 -1.140 -8.179 1.00 0.00 6 LEU A O 3
ATOM 2568 N N . GLU A 1 7 ? -2.538 0.904 -7.963 1.00 0.00 7 GLU A N 3
ATOM 2569 C CA . GLU A 1 7 ? -2.777 1.370 -9.334 1.00 0.00 7 GLU A CA 3
ATOM 2570 C C . GLU A 1 7 ? -1.489 1.909 -9.978 1.00 0.00 7 GLU A C 3
ATOM 2571 O O . GLU A 1 7 ? -0.755 2.713 -9.392 1.00 0.00 7 GLU A O 3
ATOM 2583 N N . SER A 1 8 ? -1.213 1.448 -11.198 1.00 0.00 8 SER A N 3
ATOM 2584 C CA . SER A 1 8 ? -0.010 1.757 -11.975 1.00 0.00 8 SER A CA 3
ATOM 2585 C C . SER A 1 8 ? -0.158 3.040 -12.803 1.00 0.00 8 SER A C 3
ATOM 2586 O O . SER A 1 8 ? -1.267 3.435 -13.174 1.00 0.00 8 SER A O 3
ATOM 2594 N N . LYS A 1 9 ? 0.975 3.658 -13.168 1.00 0.00 9 LYS A N 3
ATOM 2595 C CA . LYS A 1 9 ? 1.056 4.822 -14.077 1.00 0.00 9 LYS A CA 3
ATOM 2596 C C . LYS A 1 9 ? 0.434 4.557 -15.458 1.00 0.00 9 LYS A C 3
ATOM 2597 O O . LYS A 1 9 ? 0.022 5.499 -16.135 1.00 0.00 9 LYS A O 3
ATOM 2616 N N . ASN A 1 10 ? 0.319 3.285 -15.857 1.00 0.00 10 ASN A N 3
ATOM 2617 C CA . ASN A 1 10 ? -0.347 2.854 -17.091 1.00 0.00 10 ASN A CA 3
ATOM 2618 C C . ASN A 1 10 ? -1.897 2.871 -17.016 1.00 0.00 10 ASN A C 3
ATOM 2619 O O . ASN A 1 10 ? -2.559 2.643 -18.030 1.00 0.00 10 ASN A O 3
ATOM 2630 N N . GLY A 1 11 ? -2.492 3.144 -15.846 1.00 0.00 11 GLY A N 3
ATOM 2631 C CA . GLY A 1 11 ? -3.949 3.250 -15.675 1.00 0.00 11 GLY A CA 3
ATOM 2632 C C . GLY A 1 11 ? -4.664 1.952 -15.283 1.00 0.00 11 GLY A C 3
ATOM 2633 O O . GLY A 1 11 ? -5.865 1.820 -15.527 1.00 0.00 11 GLY A O 3
ATOM 2637 N N . GLN A 1 12 ? -3.938 0.982 -14.715 1.00 0.00 12 GLN A N 3
ATOM 2638 C CA . GLN A 1 12 ? -4.436 -0.359 -14.373 1.00 0.00 12 GLN A CA 3
ATOM 2639 C C . GLN A 1 12 ? -4.231 -0.669 -12.883 1.00 0.00 12 GLN A C 3
ATOM 2640 O O . GLN A 1 12 ? -3.224 -0.255 -12.303 1.00 0.00 12 GLN A O 3
ATOM 2654 N N . ARG A 1 13 ? -5.170 -1.402 -12.267 1.00 0.00 13 ARG A N 3
ATOM 2655 C CA . ARG A 1 13 ? -5.205 -1.684 -10.817 1.00 0.00 13 ARG A CA 3
ATOM 2656 C C . ARG A 1 13 ? -5.206 -3.173 -10.464 1.00 0.00 13 ARG A C 3
ATOM 2657 O O . ARG A 1 13 ? -5.607 -4.015 -11.268 1.00 0.00 13 ARG A O 3
ATOM 2678 N N . GLU A 1 14 ? -4.783 -3.480 -9.241 1.00 0.00 14 GLU A N 3
ATOM 2679 C CA . GLU A 1 14 ? -4.710 -4.835 -8.684 1.00 0.00 14 GLU A CA 3
ATOM 2680 C C . GLU A 1 14 ? -5.083 -4.837 -7.191 1.00 0.00 14 GLU A C 3
ATOM 2681 O O . GLU A 1 14 ? -4.699 -3.925 -6.455 1.00 0.00 14 GLU A O 3
ATOM 2693 N N . HIS A 1 15 ? -5.812 -5.865 -6.741 1.00 0.00 15 HIS A N 3
ATOM 2694 C CA . HIS A 1 15 ? -6.269 -6.027 -5.351 1.00 0.00 15 HIS A CA 3
ATOM 2695 C C . HIS A 1 15 ? -5.686 -7.281 -4.663 1.00 0.00 15 HIS A C 3
ATOM 2696 O O . HIS A 1 15 ? -5.591 -8.351 -5.271 1.00 0.00 15 HIS A O 3
ATOM 2710 N N . TYR A 1 16 ? -5.324 -7.146 -3.382 1.00 0.00 16 TYR A N 3
ATOM 2711 C CA . TYR A 1 16 ? -4.677 -8.152 -2.528 1.00 0.00 16 TYR A CA 3
ATOM 2712 C C . TYR A 1 16 ? -5.256 -8.165 -1.100 1.00 0.00 16 TYR A C 3
ATOM 2713 O O . TYR A 1 16 ? -5.765 -7.152 -0.618 1.00 0.00 16 TYR A O 3
ATOM 2731 N N . THR A 1 17 ? -5.141 -9.295 -0.396 1.00 0.00 17 THR A N 3
ATOM 2732 C CA . THR A 1 17 ? -5.440 -9.413 1.046 1.00 0.00 17 THR A CA 3
ATOM 2733 C C . THR A 1 17 ? -4.188 -9.831 1.828 1.00 0.00 17 THR A C 3
ATOM 2734 O O . THR A 1 17 ? -3.484 -10.760 1.426 1.00 0.00 17 THR A O 3
ATOM 2745 N N . ALA A 1 18 ? -3.924 -9.168 2.956 1.00 0.00 18 ALA A N 3
ATOM 2746 C CA . ALA A 1 18 ? -2.820 -9.443 3.877 1.00 0.00 18 ALA A CA 3
ATOM 2747 C C . ALA A 1 18 ? -3.343 -9.943 5.236 1.00 0.00 18 ALA A C 3
ATOM 2748 O O . ALA A 1 18 ? -4.253 -9.350 5.820 1.00 0.00 18 ALA A O 3
ATOM 2755 N N . THR A 1 19 ? -2.747 -11.015 5.769 1.00 0.00 19 THR A N 3
ATOM 2756 C CA . THR A 1 19 ? -3.160 -11.618 7.056 1.00 0.00 19 THR A CA 3
ATOM 2757 C C . THR A 1 19 ? -2.715 -10.815 8.282 1.00 0.00 19 THR A C 3
ATOM 2758 O O . THR A 1 19 ? -3.303 -10.934 9.357 1.00 0.00 19 THR A O 3
ATOM 2769 N N . SER A 1 20 ? -1.658 -10.016 8.130 1.00 0.00 20 SER A N 3
ATOM 2770 C CA . SER A 1 20 ? -0.979 -9.264 9.192 1.00 0.00 20 SER A CA 3
ATOM 2771 C C . SER A 1 20 ? -0.119 -8.147 8.589 1.00 0.00 20 SER A C 3
ATOM 2772 O O . SER A 1 20 ? 0.160 -8.151 7.388 1.00 0.00 20 SER A O 3
ATOM 2780 N N . GLU A 1 21 ? 0.358 -7.217 9.418 1.00 0.00 21 GLU A N 3
ATOM 2781 C CA . GLU A 1 21 ? 1.227 -6.095 9.022 1.00 0.00 21 GLU A CA 3
ATOM 2782 C C . GLU A 1 21 ? 2.492 -6.549 8.284 1.00 0.00 21 GLU A C 3
ATOM 2783 O O . GLU A 1 21 ? 2.909 -5.897 7.328 1.00 0.00 21 GLU A O 3
ATOM 2795 N N . ASP A 1 22 ? 3.063 -7.692 8.676 1.00 0.00 22 ASP A N 3
ATOM 2796 C CA . ASP A 1 22 ? 4.224 -8.291 8.013 1.00 0.00 22 ASP A CA 3
ATOM 2797 C C . ASP A 1 22 ? 3.926 -8.750 6.579 1.00 0.00 22 ASP A C 3
ATOM 2798 O O . ASP A 1 22 ? 4.804 -8.678 5.725 1.00 0.00 22 ASP A O 3
ATOM 2807 N N . GLU A 1 23 ? 2.699 -9.180 6.278 1.00 0.00 23 GLU A N 3
ATOM 2808 C CA . GLU A 1 23 ? 2.296 -9.496 4.908 1.00 0.00 23 GLU A CA 3
ATOM 2809 C C . GLU A 1 23 ? 1.894 -8.229 4.135 1.00 0.00 23 GLU A C 3
ATOM 2810 O O . GLU A 1 23 ? 2.192 -8.107 2.948 1.00 0.00 23 GLU A O 3
ATOM 2822 N N . ALA A 1 24 ? 1.289 -7.245 4.808 1.00 0.00 24 ALA A N 3
ATOM 2823 C CA . ALA A 1 24 ? 0.868 -5.987 4.192 1.00 0.00 24 ALA A CA 3
ATOM 2824 C C . ALA A 1 24 ? 2.060 -5.151 3.693 1.00 0.00 24 ALA A C 3
ATOM 2825 O O . ALA A 1 24 ? 2.046 -4.682 2.553 1.00 0.00 24 ALA A O 3
ATOM 2832 N N . ARG A 1 25 ? 3.133 -5.035 4.493 1.00 0.00 25 ARG A N 3
ATOM 2833 C CA . ARG A 1 25 ? 4.372 -4.330 4.099 1.00 0.00 25 ARG A CA 3
ATOM 2834 C C . ARG A 1 25 ? 5.023 -4.921 2.849 1.00 0.00 25 ARG A C 3
ATOM 2835 O O . ARG A 1 25 ? 5.547 -4.181 2.020 1.00 0.00 25 ARG A O 3
ATOM 2856 N N . LYS A 1 26 ? 4.921 -6.241 2.678 1.00 0.00 26 LYS A N 3
ATOM 2857 C CA . LYS A 1 26 ? 5.398 -6.944 1.471 1.00 0.00 26 LYS A CA 3
ATOM 2858 C C . LYS A 1 26 ? 4.591 -6.540 0.240 1.00 0.00 26 LYS A C 3
ATOM 2859 O O . LYS A 1 26 ? 5.189 -6.262 -0.788 1.00 0.00 26 LYS A O 3
ATOM 2878 N N . ILE A 1 27 ? 3.265 -6.413 0.326 1.00 0.00 27 ILE A N 3
ATOM 2879 C CA . ILE A 1 27 ? 2.459 -5.992 -0.840 1.00 0.00 27 ILE A CA 3
ATOM 2880 C C . ILE A 1 27 ? 2.821 -4.559 -1.264 1.00 0.00 27 ILE A C 3
ATOM 2881 O O . ILE A 1 27 ? 2.855 -4.258 -2.456 1.00 0.00 27 ILE A O 3
ATOM 2897 N N . ILE A 1 28 ? 3.180 -3.695 -0.309 1.00 0.00 28 ILE A N 3
ATOM 2898 C CA . ILE A 1 28 ? 3.598 -2.314 -0.572 1.00 0.00 28 ILE A CA 3
ATOM 2899 C C . ILE A 1 28 ? 4.998 -2.288 -1.202 1.00 0.00 28 ILE A C 3
ATOM 2900 O O . ILE A 1 28 ? 5.198 -1.669 -2.243 1.00 0.00 28 ILE A O 3
ATOM 2916 N N . GLU A 1 29 ? 5.971 -2.995 -0.626 1.00 0.00 29 GLU A N 3
ATOM 2917 C CA . GLU A 1 29 ? 7.349 -3.023 -1.132 1.00 0.00 29 GLU A CA 3
ATOM 2918 C C . GLU A 1 29 ? 7.448 -3.715 -2.512 1.00 0.00 29 GLU A C 3
ATOM 2919 O O . GLU A 1 29 ? 8.220 -3.299 -3.379 1.00 0.00 29 GLU A O 3
ATOM 2931 N N . LYS A 1 30 ? 6.583 -4.713 -2.750 1.00 0.00 30 LYS A N 3
ATOM 2932 C CA . LYS A 1 30 ? 6.386 -5.379 -4.051 1.00 0.00 30 LYS A CA 3
ATOM 2933 C C . LYS A 1 30 ? 5.692 -4.482 -5.067 1.00 0.00 30 LYS A C 3
ATOM 2934 O O . LYS A 1 30 ? 5.803 -4.740 -6.260 1.00 0.00 30 LYS A O 3
ATOM 2953 N N . ALA A 1 31 ? 4.965 -3.462 -4.617 1.00 0.00 31 ALA A N 3
ATOM 2954 C CA . ALA A 1 31 ? 4.318 -2.479 -5.479 1.00 0.00 31 ALA A CA 3
ATOM 2955 C C . ALA A 1 31 ? 5.254 -1.328 -5.872 1.00 0.00 31 ALA A C 3
ATOM 2956 O O . ALA A 1 31 ? 5.374 -1.004 -7.053 1.00 0.00 31 ALA A O 3
ATOM 2963 N N . VAL A 1 32 ? 5.970 -0.729 -4.917 1.00 0.00 32 VAL A N 3
ATOM 2964 C CA . VAL A 1 32 ? 6.842 0.431 -5.194 1.00 0.00 32 VAL A CA 3
ATOM 2965 C C . VAL A 1 32 ? 8.001 0.110 -6.144 1.00 0.00 32 VAL A C 3
ATOM 2966 O O . VAL A 1 32 ? 8.388 0.975 -6.931 1.00 0.00 32 VAL A O 3
ATOM 2979 N N . ARG A 1 33 ? 8.498 -1.141 -6.166 1.00 0.00 33 ARG A N 3
ATOM 2980 C CA . ARG A 1 33 ? 9.522 -1.583 -7.141 1.00 0.00 33 ARG A CA 3
ATOM 2981 C C . ARG A 1 33 ? 9.041 -1.490 -8.600 1.00 0.00 33 ARG A C 3
ATOM 2982 O O . ARG A 1 33 ? 9.847 -1.287 -9.508 1.00 0.00 33 ARG A O 3
ATOM 3003 N N . ARG A 1 34 ? 7.724 -1.640 -8.814 1.00 0.00 34 ARG A N 3
ATOM 3004 C CA . ARG A 1 34 ? 7.044 -1.644 -10.120 1.00 0.00 34 ARG A CA 3
ATOM 3005 C C . ARG A 1 34 ? 6.733 -0.231 -10.630 1.00 0.00 34 ARG A C 3
ATOM 3006 O O . ARG A 1 34 ? 6.308 -0.079 -11.775 1.00 0.00 34 ARG A O 3
ATOM 3027 N N . GLY A 1 35 ? 6.916 0.797 -9.791 1.00 0.00 35 GLY A N 3
ATOM 3028 C CA . GLY A 1 35 ? 6.559 2.181 -10.125 1.00 0.00 35 GLY A CA 3
ATOM 3029 C C . GLY A 1 35 ? 5.065 2.487 -9.959 1.00 0.00 35 GLY A C 3
ATOM 3030 O O . GLY A 1 35 ? 4.536 3.351 -10.660 1.00 0.00 35 GLY A O 3
ATOM 3034 N N . ILE A 1 36 ? 4.377 1.768 -9.062 1.00 0.00 36 ILE A N 3
ATOM 3035 C CA . ILE A 1 36 ? 2.977 2.019 -8.679 1.00 0.00 36 ILE A CA 3
ATOM 3036 C C . ILE A 1 36 ? 2.792 3.480 -8.243 1.00 0.00 36 ILE A C 3
ATOM 3037 O O . ILE A 1 36 ? 3.641 4.045 -7.547 1.00 0.00 36 ILE A O 3
ATOM 3053 N N . LYS A 1 37 ? 1.684 4.097 -8.668 1.00 0.00 37 LYS A N 3
ATOM 3054 C CA . LYS A 1 37 ? 1.401 5.527 -8.466 1.00 0.00 37 LYS A CA 3
ATOM 3055 C C . LYS A 1 37 ? 0.530 5.786 -7.231 1.00 0.00 37 LYS A C 3
ATOM 3056 O O . LYS A 1 37 ? 0.732 6.776 -6.522 1.00 0.00 37 LYS A O 3
ATOM 3075 N N . ARG A 1 38 ? -0.429 4.890 -6.971 1.00 0.00 38 ARG A N 3
ATOM 3076 C CA . ARG A 1 38 ? -1.430 4.990 -5.896 1.00 0.00 38 ARG A CA 3
ATOM 3077 C C . ARG A 1 38 ? -1.605 3.651 -5.176 1.00 0.00 38 ARG A C 3
ATOM 3078 O O . ARG A 1 38 ? -1.593 2.605 -5.823 1.00 0.00 38 ARG A O 3
ATOM 3099 N N . ILE A 1 39 ? -1.788 3.692 -3.857 1.00 0.00 39 ILE A N 3
ATOM 3100 C CA . ILE A 1 39 ? -2.042 2.546 -2.970 1.00 0.00 39 ILE A CA 3
ATOM 3101 C C . ILE A 1 39 ? -3.258 2.828 -2.077 1.00 0.00 39 ILE A C 3
ATOM 3102 O O . ILE A 1 39 ? -3.446 3.947 -1.604 1.00 0.00 39 ILE A O 3
ATOM 3118 N N . GLU A 1 40 ? -4.070 1.808 -1.819 1.00 0.00 40 GLU A N 3
ATOM 3119 C CA . GLU A 1 40 ? -5.142 1.817 -0.823 1.00 0.00 40 GLU A CA 3
ATOM 3120 C C . GLU A 1 40 ? -4.874 0.763 0.249 1.00 0.00 40 GLU A C 3
ATOM 3121 O O . GLU A 1 40 ? -4.403 -0.331 -0.068 1.00 0.00 40 GLU A O 3
ATOM 3133 N N . LEU A 1 41 ? -5.233 1.068 1.495 1.00 0.00 41 LEU A N 3
ATOM 3134 C CA . LEU A 1 41 ? -5.154 0.150 2.628 1.00 0.00 41 LEU A CA 3
ATOM 3135 C C . LEU A 1 41 ? -6.430 0.241 3.481 1.00 0.00 41 LEU A C 3
ATOM 3136 O O . LEU A 1 41 ? -6.772 1.322 3.964 1.00 0.00 41 LEU A O 3
ATOM 3152 N N . ARG A 1 42 ? -7.120 -0.883 3.711 1.00 0.00 42 ARG A N 3
ATOM 3153 C CA . ARG A 1 42 ? -8.371 -0.970 4.484 1.00 0.00 42 ARG A CA 3
ATOM 3154 C C . ARG A 1 42 ? -8.228 -1.946 5.651 1.00 0.00 42 ARG A C 3
ATOM 3155 O O . ARG A 1 42 ? -7.729 -3.053 5.468 1.00 0.00 42 ARG A O 3
ATOM 3176 N N . GLY A 1 43 ? -8.656 -1.536 6.845 1.00 0.00 43 GLY A N 3
ATOM 3177 C CA . GLY A 1 43 ? -8.457 -2.295 8.089 1.00 0.00 43 GLY A CA 3
ATOM 3178 C C . GLY A 1 43 ? -7.013 -2.300 8.613 1.00 0.00 43 GLY A C 3
ATOM 3179 O O . GLY A 1 43 ? -6.647 -3.185 9.385 1.00 0.00 43 GLY A O 3
ATOM 3183 N N . ALA A 1 44 ? -6.192 -1.326 8.199 1.00 0.00 44 ALA A N 3
ATOM 3184 C CA . ALA A 1 44 ? -4.765 -1.284 8.519 1.00 0.00 44 ALA A CA 3
ATOM 3185 C C . ALA A 1 44 ? -4.483 -0.962 10.001 1.00 0.00 44 ALA A C 3
ATOM 3186 O O . ALA A 1 44 ? -5.200 -0.177 10.626 1.00 0.00 44 ALA A O 3
ATOM 3193 N N . SER A 1 45 ? -3.405 -1.535 10.546 1.00 0.00 45 SER A N 3
ATOM 3194 C CA . SER A 1 45 ? -2.906 -1.260 11.904 1.00 0.00 45 SER A CA 3
ATOM 3195 C C . SER A 1 45 ? -2.097 0.037 11.959 1.00 0.00 45 SER A C 3
ATOM 3196 O O . SER A 1 45 ? -1.439 0.402 10.985 1.00 0.00 45 SER A O 3
ATOM 3204 N N . GLU A 1 46 ? -2.067 0.704 13.117 1.00 0.00 46 GLU A N 3
ATOM 3205 C CA . GLU A 1 46 ? -1.438 2.026 13.274 1.00 0.00 46 GLU A CA 3
ATOM 3206 C C . GLU A 1 46 ? 0.033 2.078 12.824 1.00 0.00 46 GLU A C 3
ATOM 3207 O O . GLU A 1 46 ? 0.428 3.025 12.146 1.00 0.00 46 GLU A O 3
ATOM 3219 N N . GLN A 1 47 ? 0.839 1.050 13.116 1.00 0.00 47 GLN A N 3
ATOM 3220 C CA . GLN A 1 47 ? 2.251 1.039 12.717 1.00 0.00 47 GLN A CA 3
ATOM 3221 C C . GLN A 1 47 ? 2.426 0.807 11.210 1.00 0.00 47 GLN A C 3
ATOM 3222 O O . GLN A 1 47 ? 3.257 1.461 10.583 1.00 0.00 47 GLN A O 3
ATOM 3236 N N . LEU A 1 48 ? 1.606 -0.063 10.609 1.00 0.00 48 LEU A N 3
ATOM 3237 C CA . LEU A 1 48 ? 1.611 -0.302 9.162 1.00 0.00 48 LEU A CA 3
ATOM 3238 C C . LEU A 1 48 ? 1.230 0.980 8.403 1.00 0.00 48 LEU A C 3
ATOM 3239 O O . LEU A 1 48 ? 1.838 1.296 7.381 1.00 0.00 48 LEU A O 3
ATOM 3255 N N . ILE A 1 49 ? 0.305 1.777 8.951 1.00 0.00 49 ILE A N 3
ATOM 3256 C CA . ILE A 1 49 ? -0.064 3.089 8.407 1.00 0.00 49 ILE A CA 3
ATOM 3257 C C . ILE A 1 49 ? 1.113 4.077 8.474 1.00 0.00 49 ILE A C 3
ATOM 3258 O O . ILE A 1 49 ? 1.401 4.719 7.465 1.00 0.00 49 ILE A O 3
ATOM 3274 N N . ARG A 1 50 ? 1.847 4.176 9.596 1.00 0.00 50 ARG A N 3
ATOM 3275 C CA . ARG A 1 50 ? 3.057 5.010 9.710 1.00 0.00 50 ARG A CA 3
ATOM 3276 C C . ARG A 1 50 ? 4.162 4.577 8.750 1.00 0.00 50 ARG A C 3
ATOM 3277 O O . ARG A 1 50 ? 4.818 5.427 8.149 1.00 0.00 50 ARG A O 3
ATOM 3298 N N . ASP A 1 51 ? 4.341 3.272 8.552 1.00 0.00 51 ASP A N 3
ATOM 3299 C CA . ASP A 1 51 ? 5.300 2.737 7.592 1.00 0.00 51 ASP A CA 3
ATOM 3300 C C . ASP A 1 51 ? 4.906 3.056 6.137 1.00 0.00 51 ASP A C 3
ATOM 3301 O O . ASP A 1 51 ? 5.743 3.517 5.358 1.00 0.00 51 ASP A O 3
ATOM 3310 N N . MET A 1 52 ? 3.624 2.908 5.781 1.00 0.00 52 MET A N 3
ATOM 3311 C CA . MET A 1 52 ? 3.092 3.326 4.479 1.00 0.00 52 MET A CA 3
ATOM 3312 C C . MET A 1 52 ? 3.247 4.839 4.268 1.00 0.00 52 MET A C 3
ATOM 3313 O O . MET A 1 52 ? 3.697 5.261 3.207 1.00 0.00 52 MET A O 3
ATOM 3327 N N . GLN A 1 53 ? 2.933 5.658 5.275 1.00 0.00 53 GLN A N 3
ATOM 3328 C CA . GLN A 1 53 ? 3.096 7.116 5.233 1.00 0.00 53 GLN A CA 3
ATOM 3329 C C . GLN A 1 53 ? 4.553 7.524 4.973 1.00 0.00 53 GLN A C 3
ATOM 3330 O O . GLN A 1 53 ? 4.812 8.391 4.140 1.00 0.00 53 GLN A O 3
ATOM 3344 N N . GLU A 1 54 ? 5.515 6.872 5.627 1.00 0.00 54 GLU A N 3
ATOM 3345 C CA . GLU A 1 54 ? 6.941 7.147 5.436 1.00 0.00 54 GLU A CA 3
ATOM 3346 C C . GLU A 1 54 ? 7.431 6.752 4.031 1.00 0.00 54 GLU A C 3
ATOM 3347 O O . GLU A 1 54 ? 8.221 7.477 3.425 1.00 0.00 54 GLU A O 3
ATOM 3359 N N . ILE A 1 55 ? 6.942 5.644 3.470 1.00 0.00 55 ILE A N 3
ATOM 3360 C CA . ILE A 1 55 ? 7.228 5.245 2.081 1.00 0.00 55 ILE A CA 3
ATOM 3361 C C . ILE A 1 55 ? 6.572 6.221 1.087 1.00 0.00 55 ILE A C 3
ATOM 3362 O O . ILE A 1 55 ? 7.203 6.667 0.126 1.00 0.00 55 ILE A O 3
ATOM 3378 N N . ALA A 1 56 ? 5.323 6.607 1.345 1.00 0.00 56 ALA A N 3
ATOM 3379 C CA . ALA A 1 56 ? 4.538 7.506 0.498 1.00 0.00 56 ALA A CA 3
ATOM 3380 C C . ALA A 1 56 ? 5.160 8.909 0.437 1.00 0.00 56 ALA A C 3
ATOM 3381 O O . ALA A 1 56 ? 5.176 9.534 -0.625 1.00 0.00 56 ALA A O 3
ATOM 3388 N N . LYS A 1 57 ? 5.760 9.365 1.541 1.00 0.00 57 LYS A N 3
ATOM 3389 C CA . LYS A 1 57 ? 6.469 10.648 1.632 1.00 0.00 57 LYS A CA 3
ATOM 3390 C C . LYS A 1 57 ? 7.769 10.650 0.827 1.00 0.00 57 LYS A C 3
ATOM 3391 O O . LYS A 1 57 ? 8.065 11.624 0.135 1.00 0.00 57 LYS A O 3
ATOM 3410 N N . GLN A 1 58 ? 8.525 9.552 0.879 1.00 0.00 58 GLN A N 3
ATOM 3411 C CA . GLN A 1 58 ? 9.795 9.402 0.166 1.00 0.00 58 GLN A CA 3
ATOM 3412 C C . GLN A 1 58 ? 9.628 9.315 -1.358 1.00 0.00 58 GLN A C 3
ATOM 3413 O O . GLN A 1 58 ? 10.484 9.804 -2.099 1.00 0.00 58 GLN A O 3
ATOM 3427 N N . ILE A 1 59 ? 8.527 8.719 -1.829 1.00 0.00 59 ILE A N 3
ATOM 3428 C CA . ILE A 1 59 ? 8.270 8.474 -3.262 1.00 0.00 59 ILE A CA 3
ATOM 3429 C C . ILE A 1 59 ? 7.348 9.537 -3.882 1.00 0.00 59 ILE A C 3
ATOM 3430 O O . ILE A 1 59 ? 7.369 9.763 -5.094 1.00 0.00 59 ILE A O 3
ATOM 3446 N N . GLY A 1 60 ? 6.555 10.216 -3.054 1.00 0.00 60 GLY A N 3
ATOM 3447 C CA . GLY A 1 60 ? 5.451 11.078 -3.506 1.00 0.00 60 GLY A CA 3
ATOM 3448 C C . GLY A 1 60 ? 4.232 10.278 -4.009 1.00 0.00 60 GLY A C 3
ATOM 3449 O O . GLY A 1 60 ? 3.353 10.829 -4.674 1.00 0.00 60 GLY A O 3
ATOM 3453 N N . LEU A 1 61 ? 4.193 8.973 -3.712 1.00 0.00 61 LEU A N 3
ATOM 3454 C CA . LEU A 1 61 ? 3.104 8.039 -4.014 1.00 0.00 61 LEU A CA 3
ATOM 3455 C C . LEU A 1 61 ? 1.840 8.400 -3.214 1.00 0.00 61 LEU A C 3
ATOM 3456 O O . LEU A 1 61 ? 1.925 8.805 -2.053 1.00 0.00 61 LEU A O 3
ATOM 3472 N N . GLN A 1 62 ? 0.660 8.225 -3.814 1.00 0.00 62 GLN A N 3
ATOM 3473 C CA . GLN A 1 62 ? -0.615 8.501 -3.147 1.00 0.00 62 GLN A CA 3
ATOM 3474 C C . GLN A 1 62 ? -1.106 7.268 -2.374 1.00 0.00 62 GLN A C 3
ATOM 3475 O O . GLN A 1 62 ? -1.723 6.379 -2.954 1.00 0.00 62 GLN A O 3
ATOM 3489 N N . TYR A 1 63 ? -0.865 7.208 -1.066 1.00 0.00 63 TYR A N 3
ATOM 3490 C CA . TYR A 1 63 ? -1.483 6.214 -0.188 1.00 0.00 63 TYR A CA 3
ATOM 3491 C C . TYR A 1 63 ? -2.891 6.675 0.248 1.00 0.00 63 TYR A C 3
ATOM 3492 O O . TYR A 1 63 ? -3.234 7.860 0.149 1.00 0.00 63 TYR A O 3
ATOM 3510 N N . ARG A 1 64 ? -3.703 5.737 0.741 1.00 0.00 64 ARG A N 3
ATOM 3511 C CA . ARG A 1 64 ? -4.983 5.992 1.429 1.00 0.00 64 ARG A CA 3
ATOM 3512 C C . ARG A 1 64 ? -5.184 4.980 2.556 1.00 0.00 64 ARG A C 3
ATOM 3513 O O . ARG A 1 64 ? -4.923 3.796 2.356 1.00 0.00 64 ARG A O 3
ATOM 3534 N N . THR A 1 65 ? -5.676 5.437 3.706 1.00 0.00 65 THR A N 3
ATOM 3535 C CA . THR A 1 65 ? -6.049 4.588 4.851 1.00 0.00 65 THR A CA 3
ATOM 3536 C C . THR A 1 65 ? -7.557 4.605 5.099 1.00 0.00 65 THR A C 3
ATOM 3537 O O . THR A 1 65 ? -8.184 5.663 5.149 1.00 0.00 65 THR A O 3
ATOM 3548 N N . ASP A 1 66 ? -8.124 3.417 5.300 1.00 0.00 66 ASP A N 3
ATOM 3549 C CA . ASP A 1 66 ? -9.528 3.161 5.632 1.00 0.00 66 ASP A CA 3
ATOM 3550 C C . ASP A 1 66 ? -9.604 2.162 6.812 1.00 0.00 66 ASP A C 3
ATOM 3551 O O . ASP A 1 66 ? -10.047 1.018 6.684 1.00 0.00 66 ASP A O 3
ATOM 3560 N N . GLY A 1 67 ? -9.036 2.554 7.958 1.00 0.00 67 GLY A N 3
ATOM 3561 C CA . GLY A 1 67 ? -8.824 1.684 9.124 1.00 0.00 67 GLY A CA 3
ATOM 3562 C C . GLY A 1 67 ? -8.299 2.431 10.359 1.00 0.00 67 GLY A C 3
ATOM 3563 O O . GLY A 1 67 ? -8.978 3.313 10.889 1.00 0.00 67 GLY A O 3
ATOM 3567 N N . SER A 1 68 ? -7.082 2.086 10.797 1.00 0.00 68 SER A N 3
ATOM 3568 C CA . SER A 1 68 ? -6.447 2.492 12.066 1.00 0.00 68 SER A CA 3
ATOM 3569 C C . SER A 1 68 ? -7.106 1.914 13.328 1.00 0.00 68 SER A C 3
ATOM 3570 O O . SER A 1 68 ? -8.173 1.294 13.277 1.00 0.00 68 SER A O 3
ATOM 3578 N N . LEU A 1 69 ? -6.439 2.099 14.471 1.00 0.00 69 LEU A N 3
ATOM 3579 C CA . LEU A 1 69 ? -6.833 1.606 15.793 1.00 0.00 69 LEU A CA 3
ATOM 3580 C C . LEU A 1 69 ? -6.847 2.761 16.807 1.00 0.00 69 LEU A C 3
ATOM 3581 O O . LEU A 1 69 ? -5.842 3.442 17.009 1.00 0.00 69 LEU A O 3
ATOM 3597 N N . GLU A 1 70 ? -7.995 2.968 17.455 1.00 0.00 70 GLU A N 3
ATOM 3598 C CA . GLU A 1 70 ? -8.257 4.072 18.400 1.00 0.00 70 GLU A CA 3
ATOM 3599 C C . GLU A 1 70 ? -8.333 3.639 19.883 1.00 0.00 70 GLU A C 3
ATOM 3600 O O . GLU A 1 70 ? -8.864 4.371 20.723 1.00 0.00 70 GLU A O 3
ATOM 3612 N N . HIS A 1 71 ? -7.826 2.448 20.224 1.00 0.00 71 HIS A N 3
ATOM 3613 C CA . HIS A 1 71 ? -7.923 1.865 21.569 1.00 0.00 71 HIS A CA 3
ATOM 3614 C C . HIS A 1 71 ? -7.263 2.765 22.635 1.00 0.00 71 HIS A C 3
ATOM 3615 O O . HIS A 1 71 ? -6.053 3.013 22.602 1.00 0.00 71 HIS A O 3
ATOM 3629 N N . HIS A 1 72 ? -8.060 3.243 23.593 1.00 0.00 72 HIS A N 3
ATOM 3630 C CA . HIS A 1 72 ? -7.606 4.103 24.691 1.00 0.00 72 HIS A CA 3
ATOM 3631 C C . HIS A 1 72 ? -6.915 3.297 25.808 1.00 0.00 72 HIS A C 3
ATOM 3632 O O . HIS A 1 72 ? -7.163 2.099 25.973 1.00 0.00 72 HIS A O 3
ATOM 3646 N N . HIS A 1 73 ? -6.053 3.965 26.579 1.00 0.00 73 HIS A N 3
ATOM 3647 C CA . HIS A 1 73 ? -5.303 3.406 27.713 1.00 0.00 73 HIS A CA 3
ATOM 3648 C C . HIS A 1 73 ? -5.231 4.416 28.876 1.00 0.00 73 HIS A C 3
ATOM 3649 O O . HIS A 1 73 ? -5.373 5.626 28.669 1.00 0.00 73 HIS A O 3
ATOM 3663 N N . HIS A 1 74 ? -5.022 3.927 30.103 1.00 0.00 74 HIS A N 3
ATOM 3664 C CA . HIS A 1 74 ? -5.052 4.724 31.339 1.00 0.00 74 HIS A CA 3
ATOM 3665 C C . HIS A 1 74 ? -3.989 4.269 32.361 1.00 0.00 74 HIS A C 3
ATOM 3666 O O . HIS A 1 74 ? -3.448 3.163 32.272 1.00 0.00 74 HIS A O 3
ATOM 3680 N N . HIS A 1 75 ? -3.702 5.124 33.347 1.00 0.00 75 HIS A N 3
ATOM 3681 C CA . HIS A 1 75 ? -2.838 4.826 34.497 1.00 0.00 75 HIS A CA 3
ATOM 3682 C C . HIS A 1 75 ? -3.484 3.824 35.479 1.00 0.00 75 HIS A C 3
ATOM 3683 O O . HIS A 1 75 ? -4.714 3.693 35.530 1.00 0.00 75 HIS A O 3
ATOM 3697 N N . HIS A 1 76 ? -2.654 3.155 36.287 1.00 0.00 76 HIS A N 3
ATOM 3698 C CA . HIS A 1 76 ? -3.051 2.160 37.300 1.00 0.00 76 HIS A CA 3
ATOM 3699 C C . HIS A 1 76 ? -2.338 2.389 38.647 1.00 0.00 76 HIS A C 3
ATOM 3700 O O . HIS A 1 76 ? -1.107 2.627 38.653 1.00 0.00 76 HIS A O 3
ATOM 3715 N N . GLY A 1 1 ? -8.608 -9.486 8.285 1.00 0.00 1 GLY A N 4
ATOM 3716 C CA . GLY A 1 1 ? -7.335 -9.208 7.579 1.00 0.00 1 GLY A CA 4
ATOM 3717 C C . GLY A 1 1 ? -7.259 -7.769 7.083 1.00 0.00 1 GLY A C 4
ATOM 3718 O O . GLY A 1 1 ? -8.218 -7.007 7.201 1.00 0.00 1 GLY A O 4
ATOM 3724 N N . THR A 1 2 ? -6.114 -7.396 6.508 1.00 0.00 2 THR A N 4
ATOM 3725 C CA . THR A 1 2 ? -5.867 -6.081 5.881 1.00 0.00 2 THR A CA 4
ATOM 3726 C C . THR A 1 2 ? -6.119 -6.167 4.373 1.00 0.00 2 THR A C 4
ATOM 3727 O O . THR A 1 2 ? -5.658 -7.104 3.723 1.00 0.00 2 THR A O 4
ATOM 3738 N N . GLU A 1 3 ? -6.833 -5.197 3.800 1.00 0.00 3 GLU A N 4
ATOM 3739 C CA . GLU A 1 3 ? -7.132 -5.127 2.358 1.00 0.00 3 GLU A CA 4
ATOM 3740 C C . GLU A 1 3 ? -6.283 -4.040 1.680 1.00 0.00 3 GLU A C 4
ATOM 3741 O O . GLU A 1 3 ? -6.039 -2.981 2.262 1.00 0.00 3 GLU A O 4
ATOM 3753 N N . ILE A 1 4 ? -5.812 -4.301 0.458 1.00 0.00 4 ILE A N 4
ATOM 3754 C CA . ILE A 1 4 ? -4.845 -3.460 -0.263 1.00 0.00 4 ILE A CA 4
ATOM 3755 C C . ILE A 1 4 ? -5.229 -3.393 -1.741 1.00 0.00 4 ILE A C 4
ATOM 3756 O O . ILE A 1 4 ? -5.528 -4.409 -2.368 1.00 0.00 4 ILE A O 4
ATOM 3772 N N . GLU A 1 5 ? -5.169 -2.199 -2.317 1.00 0.00 5 GLU A N 4
ATOM 3773 C CA . GLU A 1 5 ? -5.330 -1.962 -3.752 1.00 0.00 5 GLU A CA 4
ATOM 3774 C C . GLU A 1 5 ? -4.175 -1.091 -4.262 1.00 0.00 5 GLU A C 4
ATOM 3775 O O . GLU A 1 5 ? -3.691 -0.218 -3.543 1.00 0.00 5 GLU A O 4
ATOM 3787 N N . LEU A 1 6 ? -3.710 -1.326 -5.487 1.00 0.00 6 LEU A N 4
ATOM 3788 C CA . LEU A 1 6 ? -2.664 -0.535 -6.134 1.00 0.00 6 LEU A CA 4
ATOM 3789 C C . LEU A 1 6 ? -2.947 -0.301 -7.618 1.00 0.00 6 LEU A C 4
ATOM 3790 O O . LEU A 1 6 ? -3.443 -1.196 -8.298 1.00 0.00 6 LEU A O 4
ATOM 3806 N N . GLU A 1 7 ? -2.605 0.888 -8.119 1.00 0.00 7 GLU A N 4
ATOM 3807 C CA . GLU A 1 7 ? -2.792 1.295 -9.518 1.00 0.00 7 GLU A CA 4
ATOM 3808 C C . GLU A 1 7 ? -1.516 1.917 -10.110 1.00 0.00 7 GLU A C 4
ATOM 3809 O O . GLU A 1 7 ? -0.883 2.798 -9.515 1.00 0.00 7 GLU A O 4
ATOM 3821 N N . SER A 1 8 ? -1.141 1.443 -11.299 1.00 0.00 8 SER A N 4
ATOM 3822 C CA . SER A 1 8 ? 0.041 1.867 -12.053 1.00 0.00 8 SER A CA 4
ATOM 3823 C C . SER A 1 8 ? -0.233 3.082 -12.950 1.00 0.00 8 SER A C 4
ATOM 3824 O O . SER A 1 8 ? -1.382 3.394 -13.275 1.00 0.00 8 SER A O 4
ATOM 3832 N N . LYS A 1 9 ? 0.835 3.762 -13.386 1.00 0.00 9 LYS A N 4
ATOM 3833 C CA . LYS A 1 9 ? 0.802 5.018 -14.166 1.00 0.00 9 LYS A CA 4
ATOM 3834 C C . LYS A 1 9 ? 0.006 4.923 -15.477 1.00 0.00 9 LYS A C 4
ATOM 3835 O O . LYS A 1 9 ? -0.530 5.931 -15.937 1.00 0.00 9 LYS A O 4
ATOM 3854 N N . ASN A 1 10 ? -0.100 3.726 -16.060 1.00 0.00 10 ASN A N 4
ATOM 3855 C CA . ASN A 1 10 ? -0.837 3.452 -17.300 1.00 0.00 10 ASN A CA 4
ATOM 3856 C C . ASN A 1 10 ? -2.312 3.029 -17.095 1.00 0.00 10 ASN A C 4
ATOM 3857 O O . ASN A 1 10 ? -2.996 2.727 -18.075 1.00 0.00 10 ASN A O 4
ATOM 3868 N N . GLY A 1 11 ? -2.810 2.993 -15.853 1.00 0.00 11 GLY A N 4
ATOM 3869 C CA . GLY A 1 11 ? -4.217 2.702 -15.544 1.00 0.00 11 GLY A CA 4
ATOM 3870 C C . GLY A 1 11 ? -4.558 1.240 -15.235 1.00 0.00 11 GLY A C 4
ATOM 3871 O O . GLY A 1 11 ? -5.740 0.893 -15.206 1.00 0.00 11 GLY A O 4
ATOM 3875 N N . GLN A 1 12 ? -3.562 0.378 -14.995 1.00 0.00 12 GLN A N 4
ATOM 3876 C CA . GLN A 1 12 ? -3.789 -1.003 -14.544 1.00 0.00 12 GLN A CA 4
ATOM 3877 C C . GLN A 1 12 ? -3.822 -1.074 -13.013 1.00 0.00 12 GLN A C 4
ATOM 3878 O O . GLN A 1 12 ? -2.951 -0.500 -12.356 1.00 0.00 12 GLN A O 4
ATOM 3892 N N . ARG A 1 13 ? -4.809 -1.784 -12.447 1.00 0.00 13 ARG A N 4
ATOM 3893 C CA . ARG A 1 13 ? -5.037 -1.899 -10.992 1.00 0.00 13 ARG A CA 4
ATOM 3894 C C . ARG A 1 13 ? -5.168 -3.341 -10.502 1.00 0.00 13 ARG A C 4
ATOM 3895 O O . ARG A 1 13 ? -5.748 -4.177 -11.198 1.00 0.00 13 ARG A O 4
ATOM 3916 N N . GLU A 1 14 ? -4.677 -3.621 -9.298 1.00 0.00 14 GLU A N 4
ATOM 3917 C CA . GLU A 1 14 ? -4.658 -4.956 -8.682 1.00 0.00 14 GLU A CA 4
ATOM 3918 C C . GLU A 1 14 ? -5.045 -4.893 -7.190 1.00 0.00 14 GLU A C 4
ATOM 3919 O O . GLU A 1 14 ? -4.761 -3.903 -6.511 1.00 0.00 14 GLU A O 4
ATOM 3931 N N . HIS A 1 15 ? -5.686 -5.951 -6.678 1.00 0.00 15 HIS A N 4
ATOM 3932 C CA . HIS A 1 15 ? -6.147 -6.072 -5.286 1.00 0.00 15 HIS A CA 4
ATOM 3933 C C . HIS A 1 15 ? -5.514 -7.278 -4.569 1.00 0.00 15 HIS A C 4
ATOM 3934 O O . HIS A 1 15 ? -5.369 -8.356 -5.152 1.00 0.00 15 HIS A O 4
ATOM 3948 N N . TYR A 1 16 ? -5.167 -7.094 -3.292 1.00 0.00 16 TYR A N 4
ATOM 3949 C CA . TYR A 1 16 ? -4.484 -8.064 -2.431 1.00 0.00 16 TYR A CA 4
ATOM 3950 C C . TYR A 1 16 ? -5.053 -8.055 -1.003 1.00 0.00 16 TYR A C 4
ATOM 3951 O O . TYR A 1 16 ? -5.421 -7.001 -0.479 1.00 0.00 16 TYR A O 4
ATOM 3969 N N . THR A 1 17 ? -5.079 -9.219 -0.349 1.00 0.00 17 THR A N 4
ATOM 3970 C CA . THR A 1 17 ? -5.439 -9.365 1.073 1.00 0.00 17 THR A CA 4
ATOM 3971 C C . THR A 1 17 ? -4.251 -9.916 1.870 1.00 0.00 17 THR A C 4
ATOM 3972 O O . THR A 1 17 ? -3.621 -10.894 1.461 1.00 0.00 17 THR A O 4
ATOM 3983 N N . ALA A 1 18 ? -3.952 -9.294 3.011 1.00 0.00 18 ALA A N 4
ATOM 3984 C CA . ALA A 1 18 ? -2.870 -9.650 3.929 1.00 0.00 18 ALA A CA 4
ATOM 3985 C C . ALA A 1 18 ? -3.420 -10.193 5.260 1.00 0.00 18 ALA A C 4
ATOM 3986 O O . ALA A 1 18 ? -4.320 -9.608 5.870 1.00 0.00 18 ALA A O 4
ATOM 3993 N N . THR A 1 19 ? -2.854 -11.306 5.720 1.00 0.00 19 THR A N 4
ATOM 3994 C CA . THR A 1 19 ? -3.223 -11.992 6.973 1.00 0.00 19 THR A CA 4
ATOM 3995 C C . THR A 1 19 ? -2.644 -11.313 8.216 1.00 0.00 19 THR A C 4
ATOM 3996 O O . THR A 1 19 ? -3.274 -11.321 9.277 1.00 0.00 19 THR A O 4
ATOM 4007 N N . SER A 1 20 ? -1.477 -10.682 8.063 1.00 0.00 20 SER A N 4
ATOM 4008 C CA . SER A 1 20 ? -0.746 -9.947 9.103 1.00 0.00 20 SER A CA 4
ATOM 4009 C C . SER A 1 20 ? -0.148 -8.659 8.536 1.00 0.00 20 SER A C 4
ATOM 4010 O O . SER A 1 20 ? 0.087 -8.547 7.331 1.00 0.00 20 SER A O 4
ATOM 4018 N N . GLU A 1 21 ? 0.171 -7.694 9.398 1.00 0.00 21 GLU A N 4
ATOM 4019 C CA . GLU A 1 21 ? 0.809 -6.430 9.004 1.00 0.00 21 GLU A CA 4
ATOM 4020 C C . GLU A 1 21 ? 2.166 -6.643 8.309 1.00 0.00 21 GLU A C 4
ATOM 4021 O O . GLU A 1 21 ? 2.511 -5.915 7.379 1.00 0.00 21 GLU A O 4
ATOM 4033 N N . ASP A 1 22 ? 2.894 -7.694 8.698 1.00 0.00 22 ASP A N 4
ATOM 4034 C CA . ASP A 1 22 ? 4.127 -8.143 8.039 1.00 0.00 22 ASP A CA 4
ATOM 4035 C C . ASP A 1 22 ? 3.906 -8.581 6.578 1.00 0.00 22 ASP A C 4
ATOM 4036 O O . ASP A 1 22 ? 4.776 -8.366 5.740 1.00 0.00 22 ASP A O 4
ATOM 4045 N N . GLU A 1 23 ? 2.744 -9.150 6.241 1.00 0.00 23 GLU A N 4
ATOM 4046 C CA . GLU A 1 23 ? 2.391 -9.488 4.861 1.00 0.00 23 GLU A CA 4
ATOM 4047 C C . GLU A 1 23 ? 1.916 -8.239 4.105 1.00 0.00 23 GLU A C 4
ATOM 4048 O O . GLU A 1 23 ? 2.268 -8.044 2.943 1.00 0.00 23 GLU A O 4
ATOM 4060 N N . ALA A 1 24 ? 1.191 -7.341 4.779 1.00 0.00 24 ALA A N 4
ATOM 4061 C CA . ALA A 1 24 ? 0.680 -6.113 4.177 1.00 0.00 24 ALA A CA 4
ATOM 4062 C C . ALA A 1 24 ? 1.813 -5.183 3.721 1.00 0.00 24 ALA A C 4
ATOM 4063 O O . ALA A 1 24 ? 1.845 -4.755 2.567 1.00 0.00 24 ALA A O 4
ATOM 4070 N N . ARG A 1 25 ? 2.801 -4.934 4.590 1.00 0.00 25 ARG A N 4
ATOM 4071 C CA . ARG A 1 25 ? 3.981 -4.115 4.256 1.00 0.00 25 ARG A CA 4
ATOM 4072 C C . ARG A 1 25 ? 4.854 -4.725 3.157 1.00 0.00 25 ARG A C 4
ATOM 4073 O O . ARG A 1 25 ? 5.451 -3.990 2.371 1.00 0.00 25 ARG A O 4
ATOM 4094 N N . LYS A 1 26 ? 4.852 -6.054 3.033 1.00 0.00 26 LYS A N 4
ATOM 4095 C CA . LYS A 1 26 ? 5.490 -6.791 1.922 1.00 0.00 26 LYS A CA 4
ATOM 4096 C C . LYS A 1 26 ? 4.743 -6.628 0.597 1.00 0.00 26 LYS A C 4
ATOM 4097 O O . LYS A 1 26 ? 5.390 -6.466 -0.431 1.00 0.00 26 LYS A O 4
ATOM 4116 N N . ILE A 1 27 ? 3.410 -6.565 0.595 1.00 0.00 27 ILE A N 4
ATOM 4117 C CA . ILE A 1 27 ? 2.641 -6.205 -0.617 1.00 0.00 27 ILE A CA 4
ATOM 4118 C C . ILE A 1 27 ? 2.964 -4.768 -1.060 1.00 0.00 27 ILE A C 4
ATOM 4119 O O . ILE A 1 27 ? 3.113 -4.513 -2.254 1.00 0.00 27 ILE A O 4
ATOM 4135 N N . ILE A 1 28 ? 3.132 -3.836 -0.115 1.00 0.00 28 ILE A N 4
ATOM 4136 C CA . ILE A 1 28 ? 3.387 -2.418 -0.413 1.00 0.00 28 ILE A CA 4
ATOM 4137 C C . ILE A 1 28 ? 4.799 -2.242 -0.976 1.00 0.00 28 ILE A C 4
ATOM 4138 O O . ILE A 1 28 ? 4.974 -1.629 -2.024 1.00 0.00 28 ILE A O 4
ATOM 4154 N N . GLU A 1 29 ? 5.812 -2.819 -0.331 1.00 0.00 29 GLU A N 4
ATOM 4155 C CA . GLU A 1 29 ? 7.207 -2.702 -0.768 1.00 0.00 29 GLU A CA 4
ATOM 4156 C C . GLU A 1 29 ? 7.443 -3.367 -2.144 1.00 0.00 29 GLU A C 4
ATOM 4157 O O . GLU A 1 29 ? 8.203 -2.858 -2.972 1.00 0.00 29 GLU A O 4
ATOM 4169 N N . LYS A 1 30 ? 6.699 -4.447 -2.431 1.00 0.00 30 LYS A N 4
ATOM 4170 C CA . LYS A 1 30 ? 6.632 -5.099 -3.748 1.00 0.00 30 LYS A CA 4
ATOM 4171 C C . LYS A 1 30 ? 5.866 -4.297 -4.790 1.00 0.00 30 LYS A C 4
ATOM 4172 O O . LYS A 1 30 ? 6.074 -4.514 -5.978 1.00 0.00 30 LYS A O 4
ATOM 4191 N N . ALA A 1 31 ? 4.976 -3.407 -4.371 1.00 0.00 31 ALA A N 4
ATOM 4192 C CA . ALA A 1 31 ? 4.260 -2.511 -5.272 1.00 0.00 31 ALA A CA 4
ATOM 4193 C C . ALA A 1 31 ? 5.079 -1.273 -5.654 1.00 0.00 31 ALA A C 4
ATOM 4194 O O . ALA A 1 31 ? 5.200 -0.947 -6.834 1.00 0.00 31 ALA A O 4
ATOM 4201 N N . VAL A 1 32 ? 5.687 -0.593 -4.681 1.00 0.00 32 VAL A N 4
ATOM 4202 C CA . VAL A 1 32 ? 6.413 0.666 -4.925 1.00 0.00 32 VAL A CA 4
ATOM 4203 C C . VAL A 1 32 ? 7.623 0.498 -5.851 1.00 0.00 32 VAL A C 4
ATOM 4204 O O . VAL A 1 32 ? 7.904 1.395 -6.646 1.00 0.00 32 VAL A O 4
ATOM 4217 N N . ARG A 1 33 ? 8.282 -0.675 -5.841 1.00 0.00 33 ARG A N 4
ATOM 4218 C CA . ARG A 1 33 ? 9.388 -0.998 -6.770 1.00 0.00 33 ARG A CA 4
ATOM 4219 C C . ARG A 1 33 ? 8.955 -0.997 -8.245 1.00 0.00 33 ARG A C 4
ATOM 4220 O O . ARG A 1 33 ? 9.760 -0.689 -9.124 1.00 0.00 33 ARG A O 4
ATOM 4241 N N . ARG A 1 34 ? 7.681 -1.335 -8.511 1.00 0.00 34 ARG A N 4
ATOM 4242 C CA . ARG A 1 34 ? 7.076 -1.427 -9.849 1.00 0.00 34 ARG A CA 4
ATOM 4243 C C . ARG A 1 34 ? 6.731 -0.047 -10.420 1.00 0.00 34 ARG A C 4
ATOM 4244 O O . ARG A 1 34 ? 6.392 0.055 -11.599 1.00 0.00 34 ARG A O 4
ATOM 4265 N N . GLY A 1 35 ? 6.820 1.008 -9.602 1.00 0.00 35 GLY A N 4
ATOM 4266 C CA . GLY A 1 35 ? 6.501 2.381 -10.013 1.00 0.00 35 GLY A CA 4
ATOM 4267 C C . GLY A 1 35 ? 5.005 2.696 -9.921 1.00 0.00 35 GLY A C 4
ATOM 4268 O O . GLY A 1 35 ? 4.499 3.532 -10.670 1.00 0.00 35 GLY A O 4
ATOM 4272 N N . ILE A 1 36 ? 4.297 2.003 -9.022 1.00 0.00 36 ILE A N 4
ATOM 4273 C CA . ILE A 1 36 ? 2.884 2.236 -8.698 1.00 0.00 36 ILE A CA 4
ATOM 4274 C C . ILE A 1 36 ? 2.652 3.703 -8.313 1.00 0.00 36 ILE A C 4
ATOM 4275 O O . ILE A 1 36 ? 3.469 4.304 -7.611 1.00 0.00 36 ILE A O 4
ATOM 4291 N N . LYS A 1 37 ? 1.529 4.275 -8.769 1.00 0.00 37 LYS A N 4
ATOM 4292 C CA . LYS A 1 37 ? 1.190 5.691 -8.562 1.00 0.00 37 LYS A CA 4
ATOM 4293 C C . LYS A 1 37 ? 0.213 5.910 -7.403 1.00 0.00 37 LYS A C 4
ATOM 4294 O O . LYS A 1 37 ? 0.370 6.878 -6.659 1.00 0.00 37 LYS A O 4
ATOM 4313 N N . ARG A 1 38 ? -0.764 5.011 -7.230 1.00 0.00 38 ARG A N 4
ATOM 4314 C CA . ARG A 1 38 ? -1.779 5.050 -6.162 1.00 0.00 38 ARG A CA 4
ATOM 4315 C C . ARG A 1 38 ? -1.791 3.748 -5.364 1.00 0.00 38 ARG A C 4
ATOM 4316 O O . ARG A 1 38 ? -1.729 2.671 -5.954 1.00 0.00 38 ARG A O 4
ATOM 4337 N N . ILE A 1 39 ? -1.902 3.858 -4.040 1.00 0.00 39 ILE A N 4
ATOM 4338 C CA . ILE A 1 39 ? -2.046 2.739 -3.093 1.00 0.00 39 ILE A CA 4
ATOM 4339 C C . ILE A 1 39 ? -3.223 3.018 -2.159 1.00 0.00 39 ILE A C 4
ATOM 4340 O O . ILE A 1 39 ? -3.350 4.116 -1.620 1.00 0.00 39 ILE A O 4
ATOM 4356 N N . GLU A 1 40 ? -4.046 2.005 -1.914 1.00 0.00 40 GLU A N 4
ATOM 4357 C CA . GLU A 1 40 ? -5.111 2.019 -0.924 1.00 0.00 40 GLU A CA 4
ATOM 4358 C C . GLU A 1 40 ? -4.832 0.948 0.132 1.00 0.00 40 GLU A C 4
ATOM 4359 O O . GLU A 1 40 ? -4.337 -0.133 -0.192 1.00 0.00 40 GLU A O 4
ATOM 4371 N N . LEU A 1 41 ? -5.189 1.236 1.381 1.00 0.00 41 LEU A N 4
ATOM 4372 C CA . LEU A 1 41 ? -4.969 0.354 2.525 1.00 0.00 41 LEU A CA 4
ATOM 4373 C C . LEU A 1 41 ? -6.165 0.417 3.481 1.00 0.00 41 LEU A C 4
ATOM 4374 O O . LEU A 1 41 ? -6.622 1.504 3.834 1.00 0.00 41 LEU A O 4
ATOM 4390 N N . ARG A 1 42 ? -6.667 -0.742 3.908 1.00 0.00 42 ARG A N 4
ATOM 4391 C CA . ARG A 1 42 ? -7.912 -0.895 4.681 1.00 0.00 42 ARG A CA 4
ATOM 4392 C C . ARG A 1 42 ? -7.763 -1.887 5.831 1.00 0.00 42 ARG A C 4
ATOM 4393 O O . ARG A 1 42 ? -7.156 -2.943 5.671 1.00 0.00 42 ARG A O 4
ATOM 4414 N N . GLY A 1 43 ? -8.337 -1.550 6.987 1.00 0.00 43 GLY A N 4
ATOM 4415 C CA . GLY A 1 43 ? -8.250 -2.348 8.221 1.00 0.00 43 GLY A CA 4
ATOM 4416 C C . GLY A 1 43 ? -6.882 -2.346 8.920 1.00 0.00 43 GLY A C 4
ATOM 4417 O O . GLY A 1 43 ? -6.652 -3.164 9.812 1.00 0.00 43 GLY A O 4
ATOM 4421 N N . ALA A 1 44 ? -5.974 -1.446 8.529 1.00 0.00 44 ALA A N 4
ATOM 4422 C CA . ALA A 1 44 ? -4.598 -1.413 9.015 1.00 0.00 44 ALA A CA 4
ATOM 4423 C C . ALA A 1 44 ? -4.437 -0.897 10.459 1.00 0.00 44 ALA A C 4
ATOM 4424 O O . ALA A 1 44 ? -5.126 0.032 10.897 1.00 0.00 44 ALA A O 4
ATOM 4431 N N . SER A 1 45 ? -3.457 -1.468 11.163 1.00 0.00 45 SER A N 4
ATOM 4432 C CA . SER A 1 45 ? -2.972 -1.021 12.480 1.00 0.00 45 SER A CA 4
ATOM 4433 C C . SER A 1 45 ? -2.108 0.234 12.349 1.00 0.00 45 SER A C 4
ATOM 4434 O O . SER A 1 45 ? -1.432 0.417 11.337 1.00 0.00 45 SER A O 4
ATOM 4442 N N . GLU A 1 46 ? -2.051 1.077 13.382 1.00 0.00 46 GLU A N 4
ATOM 4443 C CA . GLU A 1 46 ? -1.378 2.383 13.299 1.00 0.00 46 GLU A CA 4
ATOM 4444 C C . GLU A 1 46 ? 0.104 2.296 12.889 1.00 0.00 46 GLU A C 4
ATOM 4445 O O . GLU A 1 46 ? 0.558 3.113 12.090 1.00 0.00 46 GLU A O 4
ATOM 4457 N N . GLN A 1 47 ? 0.848 1.275 13.336 1.00 0.00 47 GLN A N 4
ATOM 4458 C CA . GLN A 1 47 ? 2.255 1.109 12.944 1.00 0.00 47 GLN A CA 4
ATOM 4459 C C . GLN A 1 47 ? 2.403 0.765 11.454 1.00 0.00 47 GLN A C 4
ATOM 4460 O O . GLN A 1 47 ? 3.276 1.320 10.789 1.00 0.00 47 GLN A O 4
ATOM 4474 N N . LEU A 1 48 ? 1.527 -0.085 10.906 1.00 0.00 48 LEU A N 4
ATOM 4475 C CA . LEU A 1 48 ? 1.501 -0.399 9.471 1.00 0.00 48 LEU A CA 4
ATOM 4476 C C . LEU A 1 48 ? 1.186 0.850 8.634 1.00 0.00 48 LEU A C 4
ATOM 4477 O O . LEU A 1 48 ? 1.784 1.058 7.577 1.00 0.00 48 LEU A O 4
ATOM 4493 N N . ILE A 1 49 ? 0.284 1.703 9.126 1.00 0.00 49 ILE A N 4
ATOM 4494 C CA . ILE A 1 49 ? -0.064 2.962 8.461 1.00 0.00 49 ILE A CA 4
ATOM 4495 C C . ILE A 1 49 ? 1.156 3.901 8.436 1.00 0.00 49 ILE A C 4
ATOM 4496 O O . ILE A 1 49 ? 1.494 4.395 7.363 1.00 0.00 49 ILE A O 4
ATOM 4512 N N . ARG A 1 50 ? 1.892 4.078 9.549 1.00 0.00 50 ARG A N 4
ATOM 4513 C CA . ARG A 1 50 ? 3.135 4.875 9.583 1.00 0.00 50 ARG A CA 4
ATOM 4514 C C . ARG A 1 50 ? 4.240 4.286 8.703 1.00 0.00 50 ARG A C 4
ATOM 4515 O O . ARG A 1 50 ? 4.940 5.037 8.024 1.00 0.00 50 ARG A O 4
ATOM 4536 N N . ASP A 1 51 ? 4.367 2.959 8.665 1.00 0.00 51 ASP A N 4
ATOM 4537 C CA . ASP A 1 51 ? 5.328 2.250 7.812 1.00 0.00 51 ASP A CA 4
ATOM 4538 C C . ASP A 1 51 ? 5.084 2.556 6.324 1.00 0.00 51 ASP A C 4
ATOM 4539 O O . ASP A 1 51 ? 6.019 2.873 5.586 1.00 0.00 51 ASP A O 4
ATOM 4548 N N . MET A 1 52 ? 3.819 2.515 5.891 1.00 0.00 52 MET A N 4
ATOM 4549 C CA . MET A 1 52 ? 3.418 2.828 4.518 1.00 0.00 52 MET A CA 4
ATOM 4550 C C . MET A 1 52 ? 3.510 4.333 4.211 1.00 0.00 52 MET A C 4
ATOM 4551 O O . MET A 1 52 ? 4.009 4.710 3.150 1.00 0.00 52 MET A O 4
ATOM 4565 N N . GLN A 1 53 ? 3.115 5.196 5.154 1.00 0.00 53 GLN A N 4
ATOM 4566 C CA . GLN A 1 53 ? 3.207 6.656 5.033 1.00 0.00 53 GLN A CA 4
ATOM 4567 C C . GLN A 1 53 ? 4.645 7.143 4.828 1.00 0.00 53 GLN A C 4
ATOM 4568 O O . GLN A 1 53 ? 4.872 8.024 4.001 1.00 0.00 53 GLN A O 4
ATOM 4582 N N . GLU A 1 54 ? 5.625 6.569 5.531 1.00 0.00 54 GLU A N 4
ATOM 4583 C CA . GLU A 1 54 ? 7.039 6.923 5.364 1.00 0.00 54 GLU A CA 4
ATOM 4584 C C . GLU A 1 54 ? 7.518 6.648 3.930 1.00 0.00 54 GLU A C 4
ATOM 4585 O O . GLU A 1 54 ? 8.100 7.522 3.287 1.00 0.00 54 GLU A O 4
ATOM 4597 N N . ILE A 1 55 ? 7.196 5.471 3.386 1.00 0.00 55 ILE A N 4
ATOM 4598 C CA . ILE A 1 55 ? 7.541 5.094 2.009 1.00 0.00 55 ILE A CA 4
ATOM 4599 C C . ILE A 1 55 ? 6.825 6.014 1.005 1.00 0.00 55 ILE A C 4
ATOM 4600 O O . ILE A 1 55 ? 7.448 6.547 0.086 1.00 0.00 55 ILE A O 4
ATOM 4616 N N . ALA A 1 56 ? 5.528 6.253 1.201 1.00 0.00 56 ALA A N 4
ATOM 4617 C CA . ALA A 1 56 ? 4.715 7.069 0.301 1.00 0.00 56 ALA A CA 4
ATOM 4618 C C . ALA A 1 56 ? 5.163 8.538 0.280 1.00 0.00 56 ALA A C 4
ATOM 4619 O O . ALA A 1 56 ? 5.132 9.173 -0.776 1.00 0.00 56 ALA A O 4
ATOM 4626 N N . LYS A 1 57 ? 5.657 9.057 1.412 1.00 0.00 57 LYS A N 4
ATOM 4627 C CA . LYS A 1 57 ? 6.196 10.419 1.542 1.00 0.00 57 LYS A CA 4
ATOM 4628 C C . LYS A 1 57 ? 7.552 10.561 0.847 1.00 0.00 57 LYS A C 4
ATOM 4629 O O . LYS A 1 57 ? 7.806 11.581 0.205 1.00 0.00 57 LYS A O 4
ATOM 4648 N N . GLN A 1 58 ? 8.398 9.530 0.914 1.00 0.00 58 GLN A N 4
ATOM 4649 C CA . GLN A 1 58 ? 9.693 9.504 0.224 1.00 0.00 58 GLN A CA 4
ATOM 4650 C C . GLN A 1 58 ? 9.560 9.391 -1.305 1.00 0.00 58 GLN A C 4
ATOM 4651 O O . GLN A 1 58 ? 10.361 9.980 -2.034 1.00 0.00 58 GLN A O 4
ATOM 4665 N N . ILE A 1 59 ? 8.550 8.665 -1.796 1.00 0.00 59 ILE A N 4
ATOM 4666 C CA . ILE A 1 59 ? 8.342 8.403 -3.235 1.00 0.00 59 ILE A CA 4
ATOM 4667 C C . ILE A 1 59 ? 7.415 9.440 -3.897 1.00 0.00 59 ILE A C 4
ATOM 4668 O O . ILE A 1 59 ? 7.488 9.675 -5.105 1.00 0.00 59 ILE A O 4
ATOM 4684 N N . GLY A 1 60 ? 6.576 10.099 -3.101 1.00 0.00 60 GLY A N 4
ATOM 4685 C CA . GLY A 1 60 ? 5.529 11.015 -3.578 1.00 0.00 60 GLY A CA 4
ATOM 4686 C C . GLY A 1 60 ? 4.294 10.293 -4.140 1.00 0.00 60 GLY A C 4
ATOM 4687 O O . GLY A 1 60 ? 3.628 10.811 -5.040 1.00 0.00 60 GLY A O 4
ATOM 4691 N N . LEU A 1 61 ? 4.029 9.071 -3.665 1.00 0.00 61 LEU A N 4
ATOM 4692 C CA . LEU A 1 61 ? 2.946 8.185 -4.114 1.00 0.00 61 LEU A CA 4
ATOM 4693 C C . LEU A 1 61 ? 1.595 8.618 -3.510 1.00 0.00 61 LEU A C 4
ATOM 4694 O O . LEU A 1 61 ? 1.515 8.985 -2.335 1.00 0.00 61 LEU A O 4
ATOM 4710 N N . GLN A 1 62 ? 0.523 8.560 -4.304 1.00 0.00 62 GLN A N 4
ATOM 4711 C CA . GLN A 1 62 ? -0.844 8.919 -3.900 1.00 0.00 62 GLN A CA 4
ATOM 4712 C C . GLN A 1 62 ? -1.469 7.806 -3.036 1.00 0.00 62 GLN A C 4
ATOM 4713 O O . GLN A 1 62 ? -2.280 7.005 -3.503 1.00 0.00 62 GLN A O 4
ATOM 4727 N N . TYR A 1 63 ? -1.066 7.723 -1.768 1.00 0.00 63 TYR A N 4
ATOM 4728 C CA . TYR A 1 63 ? -1.601 6.766 -0.804 1.00 0.00 63 TYR A CA 4
ATOM 4729 C C . TYR A 1 63 ? -2.947 7.210 -0.197 1.00 0.00 63 TYR A C 4
ATOM 4730 O O . TYR A 1 63 ? -3.251 8.405 -0.112 1.00 0.00 63 TYR A O 4
ATOM 4748 N N . ARG A 1 64 ? -3.735 6.237 0.275 1.00 0.00 64 ARG A N 4
ATOM 4749 C CA . ARG A 1 64 ? -4.950 6.430 1.086 1.00 0.00 64 ARG A CA 4
ATOM 4750 C C . ARG A 1 64 ? -5.042 5.361 2.175 1.00 0.00 64 ARG A C 4
ATOM 4751 O O . ARG A 1 64 ? -4.817 4.183 1.893 1.00 0.00 64 ARG A O 4
ATOM 4772 N N . THR A 1 65 ? -5.407 5.760 3.393 1.00 0.00 65 THR A N 4
ATOM 4773 C CA . THR A 1 65 ? -5.725 4.837 4.494 1.00 0.00 65 THR A CA 4
ATOM 4774 C C . THR A 1 65 ? -7.196 4.911 4.918 1.00 0.00 65 THR A C 4
ATOM 4775 O O . THR A 1 65 ? -7.769 5.986 5.102 1.00 0.00 65 THR A O 4
ATOM 4786 N N . ASP A 1 66 ? -7.794 3.736 5.081 1.00 0.00 66 ASP A N 4
ATOM 4787 C CA . ASP A 1 66 ? -9.106 3.465 5.678 1.00 0.00 66 ASP A CA 4
ATOM 4788 C C . ASP A 1 66 ? -8.982 2.302 6.697 1.00 0.00 66 ASP A C 4
ATOM 4789 O O . ASP A 1 66 ? -9.781 1.363 6.735 1.00 0.00 66 ASP A O 4
ATOM 4798 N N . GLY A 1 67 ? -7.901 2.331 7.489 1.00 0.00 67 GLY A N 4
ATOM 4799 C CA . GLY A 1 67 ? -7.654 1.457 8.643 1.00 0.00 67 GLY A CA 4
ATOM 4800 C C . GLY A 1 67 ? -8.118 2.075 9.967 1.00 0.00 67 GLY A C 4
ATOM 4801 O O . GLY A 1 67 ? -9.295 2.404 10.121 1.00 0.00 67 GLY A O 4
ATOM 4805 N N . SER A 1 68 ? -7.193 2.219 10.922 1.00 0.00 68 SER A N 4
ATOM 4806 C CA . SER A 1 68 ? -7.419 2.870 12.228 1.00 0.00 68 SER A CA 4
ATOM 4807 C C . SER A 1 68 ? -8.094 4.246 12.071 1.00 0.00 68 SER A C 4
ATOM 4808 O O . SER A 1 68 ? -7.685 5.056 11.231 1.00 0.00 68 SER A O 4
ATOM 4816 N N . LEU A 1 69 ? -9.135 4.508 12.869 1.00 0.00 69 LEU A N 4
ATOM 4817 C CA . LEU A 1 69 ? -10.061 5.645 12.720 1.00 0.00 69 LEU A CA 4
ATOM 4818 C C . LEU A 1 69 ? -10.585 6.267 14.029 1.00 0.00 69 LEU A C 4
ATOM 4819 O O . LEU A 1 69 ? -11.526 7.062 14.019 1.00 0.00 69 LEU A O 4
ATOM 4835 N N . GLU A 1 70 ? -9.977 5.916 15.158 1.00 0.00 70 GLU A N 4
ATOM 4836 C CA . GLU A 1 70 ? -10.460 6.265 16.508 1.00 0.00 70 GLU A CA 4
ATOM 4837 C C . GLU A 1 70 ? -10.370 7.769 16.857 1.00 0.00 70 GLU A C 4
ATOM 4838 O O . GLU A 1 70 ? -11.058 8.216 17.779 1.00 0.00 70 GLU A O 4
ATOM 4850 N N . HIS A 1 71 ? -9.570 8.548 16.113 1.00 0.00 71 HIS A N 4
ATOM 4851 C CA . HIS A 1 71 ? -9.310 9.985 16.320 1.00 0.00 71 HIS A CA 4
ATOM 4852 C C . HIS A 1 71 ? -8.697 10.321 17.706 1.00 0.00 71 HIS A C 4
ATOM 4853 O O . HIS A 1 71 ? -8.387 9.431 18.504 1.00 0.00 71 HIS A O 4
ATOM 4867 N N . HIS A 1 72 ? -8.447 11.607 17.986 1.00 0.00 72 HIS A N 4
ATOM 4868 C CA . HIS A 1 72 ? -7.833 12.058 19.244 1.00 0.00 72 HIS A CA 4
ATOM 4869 C C . HIS A 1 72 ? -8.787 11.952 20.450 1.00 0.00 72 HIS A C 4
ATOM 4870 O O . HIS A 1 72 ? -10.013 11.975 20.293 1.00 0.00 72 HIS A O 4
ATOM 4884 N N . HIS A 1 73 ? -8.231 11.876 21.663 1.00 0.00 73 HIS A N 4
ATOM 4885 C CA . HIS A 1 73 ? -8.977 11.799 22.933 1.00 0.00 73 HIS A CA 4
ATOM 4886 C C . HIS A 1 73 ? -8.614 12.945 23.910 1.00 0.00 73 HIS A C 4
ATOM 4887 O O . HIS A 1 73 ? -8.797 12.820 25.124 1.00 0.00 73 HIS A O 4
ATOM 4901 N N . HIS A 1 74 ? -8.124 14.071 23.370 1.00 0.00 74 HIS A N 4
ATOM 4902 C CA . HIS A 1 74 ? -7.658 15.273 24.086 1.00 0.00 74 HIS A CA 4
ATOM 4903 C C . HIS A 1 74 ? -6.466 15.041 25.047 1.00 0.00 74 HIS A C 4
ATOM 4904 O O . HIS A 1 74 ? -5.965 13.924 25.212 1.00 0.00 74 HIS A O 4
ATOM 4918 N N . HIS A 1 75 ? -5.959 16.129 25.637 1.00 0.00 75 HIS A N 4
ATOM 4919 C CA . HIS A 1 75 ? -4.767 16.144 26.496 1.00 0.00 75 HIS A CA 4
ATOM 4920 C C . HIS A 1 75 ? -5.044 15.668 27.939 1.00 0.00 75 HIS A C 4
ATOM 4921 O O . HIS A 1 75 ? -6.196 15.623 28.386 1.00 0.00 75 HIS A O 4
ATOM 4935 N N . HIS A 1 76 ? -3.963 15.368 28.676 1.00 0.00 76 HIS A N 4
ATOM 4936 C CA . HIS A 1 76 ? -3.943 14.935 30.086 1.00 0.00 76 HIS A CA 4
ATOM 4937 C C . HIS A 1 76 ? -4.849 13.711 30.372 1.00 0.00 76 HIS A C 4
ATOM 4938 O O . HIS A 1 76 ? -4.632 12.659 29.726 1.00 0.00 76 HIS A O 4
ATOM 4953 N N . GLY A 1 1 ? -9.259 -9.237 8.430 1.00 0.00 1 GLY A N 5
ATOM 4954 C CA . GLY A 1 1 ? -8.133 -9.184 7.471 1.00 0.00 1 GLY A CA 5
ATOM 4955 C C . GLY A 1 1 ? -7.948 -7.787 6.899 1.00 0.00 1 GLY A C 5
ATOM 4956 O O . GLY A 1 1 ? -8.890 -6.994 6.871 1.00 0.00 1 GLY A O 5
ATOM 4962 N N . THR A 1 2 ? -6.737 -7.480 6.433 1.00 0.00 2 THR A N 5
ATOM 4963 C CA . THR A 1 2 ? -6.358 -6.178 5.848 1.00 0.00 2 THR A CA 5
ATOM 4964 C C . THR A 1 2 ? -6.453 -6.240 4.319 1.00 0.00 2 THR A C 5
ATOM 4965 O O . THR A 1 2 ? -5.987 -7.203 3.710 1.00 0.00 2 THR A O 5
ATOM 4976 N N . GLU A 1 3 ? -7.045 -5.231 3.678 1.00 0.00 3 GLU A N 5
ATOM 4977 C CA . GLU A 1 3 ? -7.262 -5.192 2.219 1.00 0.00 3 GLU A CA 5
ATOM 4978 C C . GLU A 1 3 ? -6.371 -4.138 1.550 1.00 0.00 3 GLU A C 5
ATOM 4979 O O . GLU A 1 3 ? -6.153 -3.060 2.108 1.00 0.00 3 GLU A O 5
ATOM 4991 N N . ILE A 1 4 ? -5.847 -4.445 0.360 1.00 0.00 4 ILE A N 5
ATOM 4992 C CA . ILE A 1 4 ? -4.826 -3.647 -0.335 1.00 0.00 4 ILE A CA 5
ATOM 4993 C C . ILE A 1 4 ? -5.163 -3.534 -1.823 1.00 0.00 4 ILE A C 5
ATOM 4994 O O . ILE A 1 4 ? -5.487 -4.524 -2.479 1.00 0.00 4 ILE A O 5
ATOM 5010 N N . GLU A 1 5 ? -5.044 -2.326 -2.369 1.00 0.00 5 GLU A N 5
ATOM 5011 C CA . GLU A 1 5 ? -5.221 -2.022 -3.790 1.00 0.00 5 GLU A CA 5
ATOM 5012 C C . GLU A 1 5 ? -4.013 -1.220 -4.291 1.00 0.00 5 GLU A C 5
ATOM 5013 O O . GLU A 1 5 ? -3.486 -0.375 -3.566 1.00 0.00 5 GLU A O 5
ATOM 5025 N N . LEU A 1 6 ? -3.570 -1.455 -5.526 1.00 0.00 6 LEU A N 5
ATOM 5026 C CA . LEU A 1 6 ? -2.553 -0.645 -6.195 1.00 0.00 6 LEU A CA 5
ATOM 5027 C C . LEU A 1 6 ? -2.874 -0.427 -7.677 1.00 0.00 6 LEU A C 5
ATOM 5028 O O . LEU A 1 6 ? -3.312 -1.359 -8.348 1.00 0.00 6 LEU A O 5
ATOM 5044 N N . GLU A 1 7 ? -2.622 0.778 -8.193 1.00 0.00 7 GLU A N 5
ATOM 5045 C CA . GLU A 1 7 ? -2.856 1.171 -9.590 1.00 0.00 7 GLU A CA 5
ATOM 5046 C C . GLU A 1 7 ? -1.614 1.819 -10.225 1.00 0.00 7 GLU A C 5
ATOM 5047 O O . GLU A 1 7 ? -0.975 2.708 -9.650 1.00 0.00 7 GLU A O 5
ATOM 5059 N N . SER A 1 8 ? -1.270 1.357 -11.427 1.00 0.00 8 SER A N 5
ATOM 5060 C CA . SER A 1 8 ? -0.102 1.777 -12.201 1.00 0.00 8 SER A CA 5
ATOM 5061 C C . SER A 1 8 ? -0.374 3.018 -13.065 1.00 0.00 8 SER A C 5
ATOM 5062 O O . SER A 1 8 ? -1.526 3.388 -13.309 1.00 0.00 8 SER A O 5
ATOM 5070 N N . LYS A 1 9 ? 0.694 3.657 -13.557 1.00 0.00 9 LYS A N 5
ATOM 5071 C CA . LYS A 1 9 ? 0.667 4.932 -14.310 1.00 0.00 9 LYS A CA 5
ATOM 5072 C C . LYS A 1 9 ? -0.204 4.897 -15.575 1.00 0.00 9 LYS A C 5
ATOM 5073 O O . LYS A 1 9 ? -0.717 5.937 -15.987 1.00 0.00 9 LYS A O 5
ATOM 5092 N N . ASN A 1 10 ? -0.396 3.717 -16.170 1.00 0.00 10 ASN A N 5
ATOM 5093 C CA . ASN A 1 10 ? -1.221 3.500 -17.365 1.00 0.00 10 ASN A CA 5
ATOM 5094 C C . ASN A 1 10 ? -2.684 3.088 -17.073 1.00 0.00 10 ASN A C 5
ATOM 5095 O O . ASN A 1 10 ? -3.437 2.820 -18.012 1.00 0.00 10 ASN A O 5
ATOM 5106 N N . GLY A 1 11 ? -3.098 3.021 -15.800 1.00 0.00 11 GLY A N 5
ATOM 5107 C CA . GLY A 1 11 ? -4.486 2.739 -15.403 1.00 0.00 11 GLY A CA 5
ATOM 5108 C C . GLY A 1 11 ? -4.827 1.277 -15.094 1.00 0.00 11 GLY A C 5
ATOM 5109 O O . GLY A 1 11 ? -6.009 0.954 -14.963 1.00 0.00 11 GLY A O 5
ATOM 5113 N N . GLN A 1 12 ? -3.833 0.389 -14.970 1.00 0.00 12 GLN A N 5
ATOM 5114 C CA . GLN A 1 12 ? -4.049 -1.014 -14.582 1.00 0.00 12 GLN A CA 5
ATOM 5115 C C . GLN A 1 12 ? -3.888 -1.195 -13.069 1.00 0.00 12 GLN A C 5
ATOM 5116 O O . GLN A 1 12 ? -2.923 -0.693 -12.489 1.00 0.00 12 GLN A O 5
ATOM 5130 N N . ARG A 1 13 ? -4.829 -1.904 -12.432 1.00 0.00 13 ARG A N 5
ATOM 5131 C CA . ARG A 1 13 ? -4.902 -2.085 -10.971 1.00 0.00 13 ARG A CA 5
ATOM 5132 C C . ARG A 1 13 ? -5.046 -3.535 -10.517 1.00 0.00 13 ARG A C 5
ATOM 5133 O O . ARG A 1 13 ? -5.584 -4.373 -11.241 1.00 0.00 13 ARG A O 5
ATOM 5154 N N . GLU A 1 14 ? -4.546 -3.815 -9.317 1.00 0.00 14 GLU A N 5
ATOM 5155 C CA . GLU A 1 14 ? -4.436 -5.152 -8.725 1.00 0.00 14 GLU A CA 5
ATOM 5156 C C . GLU A 1 14 ? -4.806 -5.135 -7.226 1.00 0.00 14 GLU A C 5
ATOM 5157 O O . GLU A 1 14 ? -4.450 -4.201 -6.498 1.00 0.00 14 GLU A O 5
ATOM 5169 N N . HIS A 1 15 ? -5.504 -6.180 -6.763 1.00 0.00 15 HIS A N 5
ATOM 5170 C CA . HIS A 1 15 ? -6.032 -6.306 -5.396 1.00 0.00 15 HIS A CA 5
ATOM 5171 C C . HIS A 1 15 ? -5.399 -7.474 -4.618 1.00 0.00 15 HIS A C 5
ATOM 5172 O O . HIS A 1 15 ? -5.205 -8.563 -5.170 1.00 0.00 15 HIS A O 5
ATOM 5186 N N . TYR A 1 16 ? -5.108 -7.258 -3.330 1.00 0.00 16 TYR A N 5
ATOM 5187 C CA . TYR A 1 16 ? -4.428 -8.203 -2.434 1.00 0.00 16 TYR A CA 5
ATOM 5188 C C . TYR A 1 16 ? -5.036 -8.195 -1.019 1.00 0.00 16 TYR A C 5
ATOM 5189 O O . TYR A 1 16 ? -5.533 -7.168 -0.551 1.00 0.00 16 TYR A O 5
ATOM 5207 N N . THR A 1 17 ? -4.955 -9.327 -0.314 1.00 0.00 17 THR A N 5
ATOM 5208 C CA . THR A 1 17 ? -5.357 -9.463 1.099 1.00 0.00 17 THR A CA 5
ATOM 5209 C C . THR A 1 17 ? -4.149 -9.833 1.967 1.00 0.00 17 THR A C 5
ATOM 5210 O O . THR A 1 17 ? -3.382 -10.732 1.617 1.00 0.00 17 THR A O 5
ATOM 5221 N N . ALA A 1 18 ? -3.989 -9.157 3.107 1.00 0.00 18 ALA A N 5
ATOM 5222 C CA . ALA A 1 18 ? -2.924 -9.375 4.086 1.00 0.00 18 ALA A CA 5
ATOM 5223 C C . ALA A 1 18 ? -3.484 -9.877 5.431 1.00 0.00 18 ALA A C 5
ATOM 5224 O O . ALA A 1 18 ? -4.458 -9.338 5.962 1.00 0.00 18 ALA A O 5
ATOM 5231 N N . THR A 1 19 ? -2.843 -10.906 5.995 1.00 0.00 19 THR A N 5
ATOM 5232 C CA . THR A 1 19 ? -3.198 -11.508 7.302 1.00 0.00 19 THR A CA 5
ATOM 5233 C C . THR A 1 19 ? -2.510 -10.825 8.496 1.00 0.00 19 THR A C 5
ATOM 5234 O O . THR A 1 19 ? -2.955 -10.934 9.640 1.00 0.00 19 THR A O 5
ATOM 5245 N N . SER A 1 20 ? -1.425 -10.096 8.220 1.00 0.00 20 SER A N 5
ATOM 5246 C CA . SER A 1 20 ? -0.564 -9.404 9.189 1.00 0.00 20 SER A CA 5
ATOM 5247 C C . SER A 1 20 ? -0.004 -8.113 8.585 1.00 0.00 20 SER A C 5
ATOM 5248 O O . SER A 1 20 ? 0.157 -8.012 7.366 1.00 0.00 20 SER A O 5
ATOM 5256 N N . GLU A 1 21 ? 0.368 -7.149 9.427 1.00 0.00 21 GLU A N 5
ATOM 5257 C CA . GLU A 1 21 ? 1.116 -5.945 9.042 1.00 0.00 21 GLU A CA 5
ATOM 5258 C C . GLU A 1 21 ? 2.418 -6.281 8.296 1.00 0.00 21 GLU A C 5
ATOM 5259 O O . GLU A 1 21 ? 2.796 -5.578 7.357 1.00 0.00 21 GLU A O 5
ATOM 5271 N N . ASP A 1 22 ? 3.071 -7.392 8.653 1.00 0.00 22 ASP A N 5
ATOM 5272 C CA . ASP A 1 22 ? 4.255 -7.901 7.955 1.00 0.00 22 ASP A CA 5
ATOM 5273 C C . ASP A 1 22 ? 3.938 -8.445 6.554 1.00 0.00 22 ASP A C 5
ATOM 5274 O O . ASP A 1 22 ? 4.782 -8.366 5.668 1.00 0.00 22 ASP A O 5
ATOM 5283 N N . GLU A 1 23 ? 2.730 -8.956 6.313 1.00 0.00 23 GLU A N 5
ATOM 5284 C CA . GLU A 1 23 ? 2.301 -9.328 4.965 1.00 0.00 23 GLU A CA 5
ATOM 5285 C C . GLU A 1 23 ? 1.886 -8.093 4.150 1.00 0.00 23 GLU A C 5
ATOM 5286 O O . GLU A 1 23 ? 2.155 -8.012 2.953 1.00 0.00 23 GLU A O 5
ATOM 5298 N N . ALA A 1 24 ? 1.294 -7.088 4.805 1.00 0.00 24 ALA A N 5
ATOM 5299 C CA . ALA A 1 24 ? 0.843 -5.854 4.161 1.00 0.00 24 ALA A CA 5
ATOM 5300 C C . ALA A 1 24 ? 2.004 -4.977 3.664 1.00 0.00 24 ALA A C 5
ATOM 5301 O O . ALA A 1 24 ? 1.992 -4.524 2.517 1.00 0.00 24 ALA A O 5
ATOM 5308 N N . ARG A 1 25 ? 3.050 -4.797 4.486 1.00 0.00 25 ARG A N 5
ATOM 5309 C CA . ARG A 1 25 ? 4.266 -4.034 4.130 1.00 0.00 25 ARG A CA 5
ATOM 5310 C C . ARG A 1 25 ? 5.001 -4.589 2.906 1.00 0.00 25 ARG A C 5
ATOM 5311 O O . ARG A 1 25 ? 5.588 -3.828 2.138 1.00 0.00 25 ARG A O 5
ATOM 5332 N N . LYS A 1 26 ? 4.902 -5.903 2.680 1.00 0.00 26 LYS A N 5
ATOM 5333 C CA . LYS A 1 26 ? 5.449 -6.584 1.489 1.00 0.00 26 LYS A CA 5
ATOM 5334 C C . LYS A 1 26 ? 4.687 -6.204 0.223 1.00 0.00 26 LYS A C 5
ATOM 5335 O O . LYS A 1 26 ? 5.320 -5.939 -0.789 1.00 0.00 26 LYS A O 5
ATOM 5354 N N . ILE A 1 27 ? 3.356 -6.099 0.262 1.00 0.00 27 ILE A N 5
ATOM 5355 C CA . ILE A 1 27 ? 2.575 -5.714 -0.930 1.00 0.00 27 ILE A CA 5
ATOM 5356 C C . ILE A 1 27 ? 2.898 -4.272 -1.352 1.00 0.00 27 ILE A C 5
ATOM 5357 O O . ILE A 1 27 ? 2.967 -3.983 -2.545 1.00 0.00 27 ILE A O 5
ATOM 5373 N N . ILE A 1 28 ? 3.182 -3.384 -0.393 1.00 0.00 28 ILE A N 5
ATOM 5374 C CA . ILE A 1 28 ? 3.561 -1.993 -0.675 1.00 0.00 28 ILE A CA 5
ATOM 5375 C C . ILE A 1 28 ? 4.952 -1.943 -1.318 1.00 0.00 28 ILE A C 5
ATOM 5376 O O . ILE A 1 28 ? 5.110 -1.348 -2.381 1.00 0.00 28 ILE A O 5
ATOM 5392 N N . GLU A 1 29 ? 5.959 -2.606 -0.738 1.00 0.00 29 GLU A N 5
ATOM 5393 C CA . GLU A 1 29 ? 7.320 -2.599 -1.291 1.00 0.00 29 GLU A CA 5
ATOM 5394 C C . GLU A 1 29 ? 7.363 -3.268 -2.679 1.00 0.00 29 GLU A C 5
ATOM 5395 O O . GLU A 1 29 ? 8.054 -2.805 -3.592 1.00 0.00 29 GLU A O 5
ATOM 5407 N N . LYS A 1 30 ? 6.537 -4.310 -2.861 1.00 0.00 30 LYS A N 5
ATOM 5408 C CA . LYS A 1 30 ? 6.375 -5.032 -4.126 1.00 0.00 30 LYS A CA 5
ATOM 5409 C C . LYS A 1 30 ? 5.676 -4.202 -5.179 1.00 0.00 30 LYS A C 5
ATOM 5410 O O . LYS A 1 30 ? 5.845 -4.494 -6.355 1.00 0.00 30 LYS A O 5
ATOM 5429 N N . ALA A 1 31 ? 4.895 -3.212 -4.771 1.00 0.00 31 ALA A N 5
ATOM 5430 C CA . ALA A 1 31 ? 4.236 -2.279 -5.670 1.00 0.00 31 ALA A CA 5
ATOM 5431 C C . ALA A 1 31 ? 5.141 -1.108 -6.074 1.00 0.00 31 ALA A C 5
ATOM 5432 O O . ALA A 1 31 ? 5.285 -0.821 -7.262 1.00 0.00 31 ALA A O 5
ATOM 5439 N N . VAL A 1 32 ? 5.799 -0.444 -5.116 1.00 0.00 32 VAL A N 5
ATOM 5440 C CA . VAL A 1 32 ? 6.628 0.743 -5.408 1.00 0.00 32 VAL A CA 5
ATOM 5441 C C . VAL A 1 32 ? 7.801 0.441 -6.346 1.00 0.00 32 VAL A C 5
ATOM 5442 O O . VAL A 1 32 ? 8.139 1.282 -7.181 1.00 0.00 32 VAL A O 5
ATOM 5455 N N . ARG A 1 33 ? 8.362 -0.781 -6.307 1.00 0.00 33 ARG A N 5
ATOM 5456 C CA . ARG A 1 33 ? 9.414 -1.224 -7.247 1.00 0.00 33 ARG A CA 5
ATOM 5457 C C . ARG A 1 33 ? 8.941 -1.291 -8.709 1.00 0.00 33 ARG A C 5
ATOM 5458 O O . ARG A 1 33 ? 9.757 -1.165 -9.623 1.00 0.00 33 ARG A O 5
ATOM 5479 N N . ARG A 1 34 ? 7.631 -1.491 -8.927 1.00 0.00 34 ARG A N 5
ATOM 5480 C CA . ARG A 1 34 ? 6.984 -1.572 -10.249 1.00 0.00 34 ARG A CA 5
ATOM 5481 C C . ARG A 1 34 ? 6.627 -0.194 -10.820 1.00 0.00 34 ARG A C 5
ATOM 5482 O O . ARG A 1 34 ? 6.175 -0.107 -11.963 1.00 0.00 34 ARG A O 5
ATOM 5503 N N . GLY A 1 35 ? 6.826 0.880 -10.047 1.00 0.00 35 GLY A N 5
ATOM 5504 C CA . GLY A 1 35 ? 6.488 2.247 -10.462 1.00 0.00 35 GLY A CA 5
ATOM 5505 C C . GLY A 1 35 ? 4.995 2.566 -10.327 1.00 0.00 35 GLY A C 5
ATOM 5506 O O . GLY A 1 35 ? 4.468 3.391 -11.073 1.00 0.00 35 GLY A O 5
ATOM 5510 N N . ILE A 1 36 ? 4.310 1.887 -9.400 1.00 0.00 36 ILE A N 5
ATOM 5511 C CA . ILE A 1 36 ? 2.899 2.107 -9.053 1.00 0.00 36 ILE A CA 5
ATOM 5512 C C . ILE A 1 36 ? 2.659 3.574 -8.676 1.00 0.00 36 ILE A C 5
ATOM 5513 O O . ILE A 1 36 ? 3.499 4.204 -8.031 1.00 0.00 36 ILE A O 5
ATOM 5529 N N . LYS A 1 37 ? 1.510 4.120 -9.092 1.00 0.00 37 LYS A N 5
ATOM 5530 C CA . LYS A 1 37 ? 1.170 5.542 -8.934 1.00 0.00 37 LYS A CA 5
ATOM 5531 C C . LYS A 1 37 ? 0.243 5.803 -7.748 1.00 0.00 37 LYS A C 5
ATOM 5532 O O . LYS A 1 37 ? 0.388 6.834 -7.087 1.00 0.00 37 LYS A O 5
ATOM 5551 N N . ARG A 1 38 ? -0.686 4.881 -7.466 1.00 0.00 38 ARG A N 5
ATOM 5552 C CA . ARG A 1 38 ? -1.642 4.958 -6.348 1.00 0.00 38 ARG A CA 5
ATOM 5553 C C . ARG A 1 38 ? -1.711 3.645 -5.568 1.00 0.00 38 ARG A C 5
ATOM 5554 O O . ARG A 1 38 ? -1.694 2.571 -6.161 1.00 0.00 38 ARG A O 5
ATOM 5575 N N . ILE A 1 39 ? -1.829 3.756 -4.249 1.00 0.00 39 ILE A N 5
ATOM 5576 C CA . ILE A 1 39 ? -1.957 2.668 -3.272 1.00 0.00 39 ILE A CA 5
ATOM 5577 C C . ILE A 1 39 ? -3.165 2.919 -2.350 1.00 0.00 39 ILE A C 5
ATOM 5578 O O . ILE A 1 39 ? -3.475 4.062 -2.012 1.00 0.00 39 ILE A O 5
ATOM 5594 N N . GLU A 1 40 ? -3.831 1.853 -1.908 1.00 0.00 40 GLU A N 5
ATOM 5595 C CA . GLU A 1 40 ? -4.887 1.878 -0.892 1.00 0.00 40 GLU A CA 5
ATOM 5596 C C . GLU A 1 40 ? -4.641 0.795 0.162 1.00 0.00 40 GLU A C 5
ATOM 5597 O O . GLU A 1 40 ? -4.290 -0.331 -0.195 1.00 0.00 40 GLU A O 5
ATOM 5609 N N . LEU A 1 41 ? -4.897 1.112 1.433 1.00 0.00 41 LEU A N 5
ATOM 5610 C CA . LEU A 1 41 ? -4.930 0.169 2.554 1.00 0.00 41 LEU A CA 5
ATOM 5611 C C . LEU A 1 41 ? -6.261 0.297 3.306 1.00 0.00 41 LEU A C 5
ATOM 5612 O O . LEU A 1 41 ? -6.701 1.414 3.580 1.00 0.00 41 LEU A O 5
ATOM 5628 N N . ARG A 1 42 ? -6.888 -0.820 3.692 1.00 0.00 42 ARG A N 5
ATOM 5629 C CA . ARG A 1 42 ? -8.121 -0.844 4.505 1.00 0.00 42 ARG A CA 5
ATOM 5630 C C . ARG A 1 42 ? -8.000 -1.859 5.639 1.00 0.00 42 ARG A C 5
ATOM 5631 O O . ARG A 1 42 ? -7.482 -2.955 5.428 1.00 0.00 42 ARG A O 5
ATOM 5652 N N . GLY A 1 43 ? -8.449 -1.500 6.842 1.00 0.00 43 GLY A N 5
ATOM 5653 C CA . GLY A 1 43 ? -8.221 -2.305 8.053 1.00 0.00 43 GLY A CA 5
ATOM 5654 C C . GLY A 1 43 ? -6.764 -2.306 8.544 1.00 0.00 43 GLY A C 5
ATOM 5655 O O . GLY A 1 43 ? -6.317 -3.283 9.143 1.00 0.00 43 GLY A O 5
ATOM 5659 N N . ALA A 1 44 ? -6.011 -1.235 8.268 1.00 0.00 44 ALA A N 5
ATOM 5660 C CA . ALA A 1 44 ? -4.625 -1.062 8.708 1.00 0.00 44 ALA A CA 5
ATOM 5661 C C . ALA A 1 44 ? -4.507 -0.735 10.213 1.00 0.00 44 ALA A C 5
ATOM 5662 O O . ALA A 1 44 ? -5.273 0.073 10.747 1.00 0.00 44 ALA A O 5
ATOM 5669 N N . SER A 1 45 ? -3.511 -1.318 10.884 1.00 0.00 45 SER A N 5
ATOM 5670 C CA . SER A 1 45 ? -3.132 -1.000 12.274 1.00 0.00 45 SER A CA 5
ATOM 5671 C C . SER A 1 45 ? -2.283 0.273 12.344 1.00 0.00 45 SER A C 5
ATOM 5672 O O . SER A 1 45 ? -1.562 0.584 11.396 1.00 0.00 45 SER A O 5
ATOM 5680 N N . GLU A 1 46 ? -2.286 0.986 13.477 1.00 0.00 46 GLU A N 5
ATOM 5681 C CA . GLU A 1 46 ? -1.601 2.288 13.594 1.00 0.00 46 GLU A CA 5
ATOM 5682 C C . GLU A 1 46 ? -0.105 2.235 13.238 1.00 0.00 46 GLU A C 5
ATOM 5683 O O . GLU A 1 46 ? 0.396 3.133 12.564 1.00 0.00 46 GLU A O 5
ATOM 5695 N N . GLN A 1 47 ? 0.603 1.158 13.598 1.00 0.00 47 GLN A N 5
ATOM 5696 C CA . GLN A 1 47 ? 2.023 0.993 13.270 1.00 0.00 47 GLN A CA 5
ATOM 5697 C C . GLN A 1 47 ? 2.237 0.785 11.761 1.00 0.00 47 GLN A C 5
ATOM 5698 O O . GLN A 1 47 ? 3.118 1.419 11.177 1.00 0.00 47 GLN A O 5
ATOM 5712 N N . LEU A 1 48 ? 1.394 -0.029 11.111 1.00 0.00 48 LEU A N 5
ATOM 5713 C CA . LEU A 1 48 ? 1.417 -0.216 9.657 1.00 0.00 48 LEU A CA 5
ATOM 5714 C C . LEU A 1 48 ? 1.155 1.103 8.924 1.00 0.00 48 LEU A C 5
ATOM 5715 O O . LEU A 1 48 ? 1.816 1.377 7.927 1.00 0.00 48 LEU A O 5
ATOM 5731 N N . ILE A 1 49 ? 0.238 1.938 9.421 1.00 0.00 49 ILE A N 5
ATOM 5732 C CA . ILE A 1 49 ? -0.070 3.237 8.804 1.00 0.00 49 ILE A CA 5
ATOM 5733 C C . ILE A 1 49 ? 1.159 4.158 8.840 1.00 0.00 49 ILE A C 5
ATOM 5734 O O . ILE A 1 49 ? 1.484 4.757 7.815 1.00 0.00 49 ILE A O 5
ATOM 5750 N N . ARG A 1 50 ? 1.897 4.237 9.960 1.00 0.00 50 ARG A N 5
ATOM 5751 C CA . ARG A 1 50 ? 3.136 5.033 10.055 1.00 0.00 50 ARG A CA 5
ATOM 5752 C C . ARG A 1 50 ? 4.267 4.467 9.189 1.00 0.00 50 ARG A C 5
ATOM 5753 O O . ARG A 1 50 ? 4.974 5.235 8.540 1.00 0.00 50 ARG A O 5
ATOM 5774 N N . ASP A 1 51 ? 4.405 3.142 9.110 1.00 0.00 51 ASP A N 5
ATOM 5775 C CA . ASP A 1 51 ? 5.401 2.484 8.263 1.00 0.00 51 ASP A CA 5
ATOM 5776 C C . ASP A 1 51 ? 5.110 2.656 6.759 1.00 0.00 51 ASP A C 5
ATOM 5777 O O . ASP A 1 51 ? 6.014 2.931 5.969 1.00 0.00 51 ASP A O 5
ATOM 5786 N N . MET A 1 52 ? 3.837 2.572 6.368 1.00 0.00 52 MET A N 5
ATOM 5787 C CA . MET A 1 52 ? 3.353 2.850 5.015 1.00 0.00 52 MET A CA 5
ATOM 5788 C C . MET A 1 52 ? 3.540 4.327 4.643 1.00 0.00 52 MET A C 5
ATOM 5789 O O . MET A 1 52 ? 4.034 4.628 3.556 1.00 0.00 52 MET A O 5
ATOM 5803 N N . GLN A 1 53 ? 3.199 5.246 5.552 1.00 0.00 53 GLN A N 5
ATOM 5804 C CA . GLN A 1 53 ? 3.426 6.681 5.377 1.00 0.00 53 GLN A CA 5
ATOM 5805 C C . GLN A 1 53 ? 4.908 7.009 5.171 1.00 0.00 53 GLN A C 5
ATOM 5806 O O . GLN A 1 53 ? 5.236 7.822 4.312 1.00 0.00 53 GLN A O 5
ATOM 5820 N N . GLU A 1 54 ? 5.818 6.370 5.910 1.00 0.00 54 GLU A N 5
ATOM 5821 C CA . GLU A 1 54 ? 7.258 6.602 5.766 1.00 0.00 54 GLU A CA 5
ATOM 5822 C C . GLU A 1 54 ? 7.778 6.221 4.371 1.00 0.00 54 GLU A C 5
ATOM 5823 O O . GLU A 1 54 ? 8.656 6.897 3.838 1.00 0.00 54 GLU A O 5
ATOM 5835 N N . ILE A 1 55 ? 7.216 5.189 3.742 1.00 0.00 55 ILE A N 5
ATOM 5836 C CA . ILE A 1 55 ? 7.537 4.838 2.352 1.00 0.00 55 ILE A CA 5
ATOM 5837 C C . ILE A 1 55 ? 6.902 5.855 1.394 1.00 0.00 55 ILE A C 5
ATOM 5838 O O . ILE A 1 55 ? 7.579 6.441 0.546 1.00 0.00 55 ILE A O 5
ATOM 5854 N N . ALA A 1 56 ? 5.598 6.086 1.541 1.00 0.00 56 ALA A N 5
ATOM 5855 C CA . ALA A 1 56 ? 4.802 6.847 0.579 1.00 0.00 56 ALA A CA 5
ATOM 5856 C C . ALA A 1 56 ? 5.211 8.326 0.513 1.00 0.00 56 ALA A C 5
ATOM 5857 O O . ALA A 1 56 ? 5.255 8.904 -0.576 1.00 0.00 56 ALA A O 5
ATOM 5864 N N . LYS A 1 57 ? 5.576 8.923 1.656 1.00 0.00 57 LYS A N 5
ATOM 5865 C CA . LYS A 1 57 ? 6.004 10.328 1.754 1.00 0.00 57 LYS A CA 5
ATOM 5866 C C . LYS A 1 57 ? 7.413 10.556 1.203 1.00 0.00 57 LYS A C 5
ATOM 5867 O O . LYS A 1 57 ? 7.693 11.642 0.692 1.00 0.00 57 LYS A O 5
ATOM 5886 N N . GLN A 1 58 ? 8.288 9.546 1.258 1.00 0.00 58 GLN A N 5
ATOM 5887 C CA . GLN A 1 58 ? 9.640 9.621 0.697 1.00 0.00 58 GLN A CA 5
ATOM 5888 C C . GLN A 1 58 ? 9.673 9.457 -0.830 1.00 0.00 58 GLN A C 5
ATOM 5889 O O . GLN A 1 58 ? 10.472 10.122 -1.494 1.00 0.00 58 GLN A O 5
ATOM 5903 N N . ILE A 1 59 ? 8.798 8.619 -1.400 1.00 0.00 59 ILE A N 5
ATOM 5904 C CA . ILE A 1 59 ? 8.716 8.411 -2.861 1.00 0.00 59 ILE A CA 5
ATOM 5905 C C . ILE A 1 59 ? 7.794 9.444 -3.537 1.00 0.00 59 ILE A C 5
ATOM 5906 O O . ILE A 1 59 ? 7.969 9.782 -4.709 1.00 0.00 59 ILE A O 5
ATOM 5922 N N . GLY A 1 60 ? 6.836 9.989 -2.785 1.00 0.00 60 GLY A N 5
ATOM 5923 C CA . GLY A 1 60 ? 5.792 10.891 -3.284 1.00 0.00 60 GLY A CA 5
ATOM 5924 C C . GLY A 1 60 ? 4.619 10.171 -3.969 1.00 0.00 60 GLY A C 5
ATOM 5925 O O . GLY A 1 60 ? 3.953 10.761 -4.822 1.00 0.00 60 GLY A O 5
ATOM 5929 N N . LEU A 1 61 ? 4.375 8.898 -3.630 1.00 0.00 61 LEU A N 5
ATOM 5930 C CA . LEU A 1 61 ? 3.226 8.124 -4.123 1.00 0.00 61 LEU A CA 5
ATOM 5931 C C . LEU A 1 61 ? 1.889 8.655 -3.574 1.00 0.00 61 LEU A C 5
ATOM 5932 O O . LEU A 1 61 ? 1.823 9.212 -2.476 1.00 0.00 61 LEU A O 5
ATOM 5948 N N . GLN A 1 62 ? 0.805 8.399 -4.310 1.00 0.00 62 GLN A N 5
ATOM 5949 C CA . GLN A 1 62 ? -0.558 8.603 -3.817 1.00 0.00 62 GLN A CA 5
ATOM 5950 C C . GLN A 1 62 ? -0.928 7.398 -2.939 1.00 0.00 62 GLN A C 5
ATOM 5951 O O . GLN A 1 62 ? -0.791 6.251 -3.367 1.00 0.00 62 GLN A O 5
ATOM 5965 N N . TYR A 1 63 ? -1.389 7.638 -1.715 1.00 0.00 63 TYR A N 5
ATOM 5966 C CA . TYR A 1 63 ? -1.728 6.615 -0.729 1.00 0.00 63 TYR A CA 5
ATOM 5967 C C . TYR A 1 63 ? -3.015 6.982 0.032 1.00 0.00 63 TYR A C 5
ATOM 5968 O O . TYR A 1 63 ? -3.362 8.161 0.160 1.00 0.00 63 TYR A O 5
ATOM 5986 N N . ARG A 1 64 ? -3.725 5.971 0.543 1.00 0.00 64 ARG A N 5
ATOM 5987 C CA . ARG A 1 64 ? -4.940 6.119 1.367 1.00 0.00 64 ARG A CA 5
ATOM 5988 C C . ARG A 1 64 ? -4.988 5.049 2.457 1.00 0.00 64 ARG A C 5
ATOM 5989 O O . ARG A 1 64 ? -4.634 3.901 2.191 1.00 0.00 64 ARG A O 5
ATOM 6010 N N . THR A 1 65 ? -5.464 5.413 3.647 1.00 0.00 65 THR A N 5
ATOM 6011 C CA . THR A 1 65 ? -5.795 4.467 4.726 1.00 0.00 65 THR A CA 5
ATOM 6012 C C . THR A 1 65 ? -7.274 4.530 5.120 1.00 0.00 65 THR A C 5
ATOM 6013 O O . THR A 1 65 ? -7.847 5.604 5.313 1.00 0.00 65 THR A O 5
ATOM 6024 N N . ASP A 1 66 ? -7.882 3.354 5.254 1.00 0.00 66 ASP A N 5
ATOM 6025 C CA . ASP A 1 66 ? -9.200 3.102 5.849 1.00 0.00 66 ASP A CA 5
ATOM 6026 C C . ASP A 1 66 ? -9.072 2.073 6.996 1.00 0.00 66 ASP A C 5
ATOM 6027 O O . ASP A 1 66 ? -9.864 1.137 7.127 1.00 0.00 66 ASP A O 5
ATOM 6036 N N . GLY A 1 67 ? -7.994 2.186 7.783 1.00 0.00 67 GLY A N 5
ATOM 6037 C CA . GLY A 1 67 ? -7.779 1.464 9.034 1.00 0.00 67 GLY A CA 5
ATOM 6038 C C . GLY A 1 67 ? -8.112 2.323 10.254 1.00 0.00 67 GLY A C 5
ATOM 6039 O O . GLY A 1 67 ? -9.147 2.993 10.305 1.00 0.00 67 GLY A O 5
ATOM 6043 N N . SER A 1 68 ? -7.208 2.314 11.232 1.00 0.00 68 SER A N 5
ATOM 6044 C CA . SER A 1 68 ? -7.296 3.109 12.467 1.00 0.00 68 SER A CA 5
ATOM 6045 C C . SER A 1 68 ? -5.922 3.610 12.929 1.00 0.00 68 SER A C 5
ATOM 6046 O O . SER A 1 68 ? -5.023 2.818 13.218 1.00 0.00 68 SER A O 5
ATOM 6054 N N . LEU A 1 69 ? -5.778 4.934 13.033 1.00 0.00 69 LEU A N 5
ATOM 6055 C CA . LEU A 1 69 ? -4.600 5.631 13.559 1.00 0.00 69 LEU A CA 5
ATOM 6056 C C . LEU A 1 69 ? -5.017 6.340 14.854 1.00 0.00 69 LEU A C 5
ATOM 6057 O O . LEU A 1 69 ? -5.835 7.261 14.828 1.00 0.00 69 LEU A O 5
ATOM 6073 N N . GLU A 1 70 ? -4.474 5.896 15.989 1.00 0.00 70 GLU A N 5
ATOM 6074 C CA . GLU A 1 70 ? -4.784 6.444 17.316 1.00 0.00 70 GLU A CA 5
ATOM 6075 C C . GLU A 1 70 ? -3.594 7.232 17.887 1.00 0.00 70 GLU A C 5
ATOM 6076 O O . GLU A 1 70 ? -2.433 6.851 17.715 1.00 0.00 70 GLU A O 5
ATOM 6088 N N . HIS A 1 71 ? -3.876 8.339 18.580 1.00 0.00 71 HIS A N 5
ATOM 6089 C CA . HIS A 1 71 ? -2.872 9.294 19.066 1.00 0.00 71 HIS A CA 5
ATOM 6090 C C . HIS A 1 71 ? -2.271 8.882 20.429 1.00 0.00 71 HIS A C 5
ATOM 6091 O O . HIS A 1 71 ? -2.205 9.672 21.376 1.00 0.00 71 HIS A O 5
ATOM 6105 N N . HIS A 1 72 ? -1.853 7.618 20.553 1.00 0.00 72 HIS A N 5
ATOM 6106 C CA . HIS A 1 72 ? -1.244 7.073 21.770 1.00 0.00 72 HIS A CA 5
ATOM 6107 C C . HIS A 1 72 ? 0.128 7.715 22.051 1.00 0.00 72 HIS A C 5
ATOM 6108 O O . HIS A 1 72 ? 1.039 7.654 21.219 1.00 0.00 72 HIS A O 5
ATOM 6122 N N . HIS A 1 73 ? 0.274 8.327 23.230 1.00 0.00 73 HIS A N 5
ATOM 6123 C CA . HIS A 1 73 ? 1.494 8.998 23.695 1.00 0.00 73 HIS A CA 5
ATOM 6124 C C . HIS A 1 73 ? 1.584 9.008 25.234 1.00 0.00 73 HIS A C 5
ATOM 6125 O O . HIS A 1 73 ? 0.559 9.036 25.925 1.00 0.00 73 HIS A O 5
ATOM 6139 N N . HIS A 1 74 ? 2.807 9.009 25.777 1.00 0.00 74 HIS A N 5
ATOM 6140 C CA . HIS A 1 74 ? 3.083 9.162 27.212 1.00 0.00 74 HIS A CA 5
ATOM 6141 C C . HIS A 1 74 ? 4.499 9.721 27.453 1.00 0.00 74 HIS A C 5
ATOM 6142 O O . HIS A 1 74 ? 5.472 9.233 26.872 1.00 0.00 74 HIS A O 5
ATOM 6156 N N . HIS A 1 75 ? 4.617 10.718 28.336 1.00 0.00 75 HIS A N 5
ATOM 6157 C CA . HIS A 1 75 ? 5.887 11.259 28.840 1.00 0.00 75 HIS A CA 5
ATOM 6158 C C . HIS A 1 75 ? 5.689 11.956 30.207 1.00 0.00 75 HIS A C 5
ATOM 6159 O O . HIS A 1 75 ? 4.551 12.198 30.628 1.00 0.00 75 HIS A O 5
ATOM 6173 N N . HIS A 1 76 ? 6.789 12.289 30.893 1.00 0.00 76 HIS A N 5
ATOM 6174 C CA . HIS A 1 76 ? 6.800 13.053 32.151 1.00 0.00 76 HIS A CA 5
ATOM 6175 C C . HIS A 1 76 ? 6.297 14.505 31.965 1.00 0.00 76 HIS A C 5
ATOM 6176 O O . HIS A 1 76 ? 6.652 15.157 30.955 1.00 0.00 76 HIS A O 5
ATOM 6191 N N . GLY A 1 1 ? -7.882 -8.576 9.332 1.00 0.00 1 GLY A N 6
ATOM 6192 C CA . GLY A 1 1 ? -7.094 -8.539 8.077 1.00 0.00 1 GLY A CA 6
ATOM 6193 C C . GLY A 1 1 ? -7.178 -7.180 7.396 1.00 0.00 1 GLY A C 6
ATOM 6194 O O . GLY A 1 1 ? -8.100 -6.405 7.655 1.00 0.00 1 GLY A O 6
ATOM 6200 N N . THR A 1 2 ? -6.220 -6.890 6.513 1.00 0.00 2 THR A N 6
ATOM 6201 C CA . THR A 1 2 ? -6.115 -5.624 5.758 1.00 0.00 2 THR A CA 6
ATOM 6202 C C . THR A 1 2 ? -6.420 -5.853 4.274 1.00 0.00 2 THR A C 6
ATOM 6203 O O . THR A 1 2 ? -5.855 -6.763 3.664 1.00 0.00 2 THR A O 6
ATOM 6214 N N . GLU A 1 3 ? -7.274 -5.022 3.672 1.00 0.00 3 GLU A N 6
ATOM 6215 C CA . GLU A 1 3 ? -7.475 -4.985 2.215 1.00 0.00 3 GLU A CA 6
ATOM 6216 C C . GLU A 1 3 ? -6.485 -3.998 1.595 1.00 0.00 3 GLU A C 6
ATOM 6217 O O . GLU A 1 3 ? -6.319 -2.884 2.100 1.00 0.00 3 GLU A O 6
ATOM 6229 N N . ILE A 1 4 ? -5.821 -4.402 0.512 1.00 0.00 4 ILE A N 6
ATOM 6230 C CA . ILE A 1 4 ? -4.762 -3.625 -0.137 1.00 0.00 4 ILE A CA 6
ATOM 6231 C C . ILE A 1 4 ? -5.016 -3.575 -1.637 1.00 0.00 4 ILE A C 6
ATOM 6232 O O . ILE A 1 4 ? -5.307 -4.586 -2.269 1.00 0.00 4 ILE A O 6
ATOM 6248 N N . GLU A 1 5 ? -4.886 -2.394 -2.219 1.00 0.00 5 GLU A N 6
ATOM 6249 C CA . GLU A 1 5 ? -5.062 -2.163 -3.649 1.00 0.00 5 GLU A CA 6
ATOM 6250 C C . GLU A 1 5 ? -3.933 -1.275 -4.171 1.00 0.00 5 GLU A C 6
ATOM 6251 O O . GLU A 1 5 ? -3.444 -0.407 -3.451 1.00 0.00 5 GLU A O 6
ATOM 6263 N N . LEU A 1 6 ? -3.483 -1.491 -5.404 1.00 0.00 6 LEU A N 6
ATOM 6264 C CA . LEU A 1 6 ? -2.456 -0.672 -6.044 1.00 0.00 6 LEU A CA 6
ATOM 6265 C C . LEU A 1 6 ? -2.756 -0.424 -7.519 1.00 0.00 6 LEU A C 6
ATOM 6266 O O . LEU A 1 6 ? -3.240 -1.318 -8.211 1.00 0.00 6 LEU A O 6
ATOM 6282 N N . GLU A 1 7 ? -2.456 0.785 -7.993 1.00 0.00 7 GLU A N 6
ATOM 6283 C CA . GLU A 1 7 ? -2.703 1.238 -9.363 1.00 0.00 7 GLU A CA 6
ATOM 6284 C C . GLU A 1 7 ? -1.456 1.904 -9.969 1.00 0.00 7 GLU A C 6
ATOM 6285 O O . GLU A 1 7 ? -0.824 2.780 -9.371 1.00 0.00 7 GLU A O 6
ATOM 6297 N N . SER A 1 8 ? -1.106 1.471 -11.178 1.00 0.00 8 SER A N 6
ATOM 6298 C CA . SER A 1 8 ? 0.033 1.946 -11.969 1.00 0.00 8 SER A CA 6
ATOM 6299 C C . SER A 1 8 ? -0.297 3.207 -12.781 1.00 0.00 8 SER A C 6
ATOM 6300 O O . SER A 1 8 ? -1.462 3.542 -13.004 1.00 0.00 8 SER A O 6
ATOM 6308 N N . LYS A 1 9 ? 0.740 3.883 -13.294 1.00 0.00 9 LYS A N 6
ATOM 6309 C CA . LYS A 1 9 ? 0.643 5.057 -14.189 1.00 0.00 9 LYS A CA 6
ATOM 6310 C C . LYS A 1 9 ? -0.125 4.764 -15.493 1.00 0.00 9 LYS A C 6
ATOM 6311 O O . LYS A 1 9 ? -0.662 5.679 -16.116 1.00 0.00 9 LYS A O 6
ATOM 6330 N N . ASN A 1 10 ? -0.223 3.485 -15.868 1.00 0.00 10 ASN A N 6
ATOM 6331 C CA . ASN A 1 10 ? -0.998 2.968 -17.005 1.00 0.00 10 ASN A CA 6
ATOM 6332 C C . ASN A 1 10 ? -2.523 2.865 -16.715 1.00 0.00 10 ASN A C 6
ATOM 6333 O O . ASN A 1 10 ? -3.294 2.484 -17.597 1.00 0.00 10 ASN A O 6
ATOM 6344 N N . GLY A 1 11 ? -2.980 3.129 -15.483 1.00 0.00 11 GLY A N 6
ATOM 6345 C CA . GLY A 1 11 ? -4.364 2.871 -15.044 1.00 0.00 11 GLY A CA 6
ATOM 6346 C C . GLY A 1 11 ? -4.688 1.387 -14.823 1.00 0.00 11 GLY A C 6
ATOM 6347 O O . GLY A 1 11 ? -5.857 1.006 -14.717 1.00 0.00 11 GLY A O 6
ATOM 6351 N N . GLN A 1 12 ? -3.653 0.546 -14.753 1.00 0.00 12 GLN A N 6
ATOM 6352 C CA . GLN A 1 12 ? -3.761 -0.886 -14.467 1.00 0.00 12 GLN A CA 6
ATOM 6353 C C . GLN A 1 12 ? -3.627 -1.117 -12.958 1.00 0.00 12 GLN A C 6
ATOM 6354 O O . GLN A 1 12 ? -2.719 -0.571 -12.328 1.00 0.00 12 GLN A O 6
ATOM 6368 N N . ARG A 1 13 ? -4.548 -1.889 -12.372 1.00 0.00 13 ARG A N 6
ATOM 6369 C CA . ARG A 1 13 ? -4.709 -2.049 -10.918 1.00 0.00 13 ARG A CA 6
ATOM 6370 C C . ARG A 1 13 ? -4.916 -3.493 -10.469 1.00 0.00 13 ARG A C 6
ATOM 6371 O O . ARG A 1 13 ? -5.484 -4.304 -11.203 1.00 0.00 13 ARG A O 6
ATOM 6392 N N . GLU A 1 14 ? -4.472 -3.794 -9.252 1.00 0.00 14 GLU A N 6
ATOM 6393 C CA . GLU A 1 14 ? -4.523 -5.123 -8.629 1.00 0.00 14 GLU A CA 6
ATOM 6394 C C . GLU A 1 14 ? -4.888 -5.028 -7.135 1.00 0.00 14 GLU A C 6
ATOM 6395 O O . GLU A 1 14 ? -4.494 -4.081 -6.450 1.00 0.00 14 GLU A O 6
ATOM 6407 N N . HIS A 1 15 ? -5.642 -6.014 -6.634 1.00 0.00 15 HIS A N 6
ATOM 6408 C CA . HIS A 1 15 ? -6.161 -6.074 -5.258 1.00 0.00 15 HIS A CA 6
ATOM 6409 C C . HIS A 1 15 ? -5.710 -7.351 -4.519 1.00 0.00 15 HIS A C 6
ATOM 6410 O O . HIS A 1 15 ? -5.659 -8.439 -5.099 1.00 0.00 15 HIS A O 6
ATOM 6424 N N . TYR A 1 16 ? -5.388 -7.205 -3.231 1.00 0.00 16 TYR A N 6
ATOM 6425 C CA . TYR A 1 16 ? -4.753 -8.193 -2.351 1.00 0.00 16 TYR A CA 6
ATOM 6426 C C . TYR A 1 16 ? -5.359 -8.157 -0.935 1.00 0.00 16 TYR A C 6
ATOM 6427 O O . TYR A 1 16 ? -5.826 -7.112 -0.476 1.00 0.00 16 TYR A O 6
ATOM 6445 N N . THR A 1 17 ? -5.305 -9.278 -0.209 1.00 0.00 17 THR A N 6
ATOM 6446 C CA . THR A 1 17 ? -5.644 -9.350 1.226 1.00 0.00 17 THR A CA 6
ATOM 6447 C C . THR A 1 17 ? -4.415 -9.762 2.041 1.00 0.00 17 THR A C 6
ATOM 6448 O O . THR A 1 17 ? -3.726 -10.721 1.686 1.00 0.00 17 THR A O 6
ATOM 6459 N N . ALA A 1 18 ? -4.149 -9.058 3.145 1.00 0.00 18 ALA A N 6
ATOM 6460 C CA . ALA A 1 18 ? -3.046 -9.329 4.070 1.00 0.00 18 ALA A CA 6
ATOM 6461 C C . ALA A 1 18 ? -3.563 -9.779 5.450 1.00 0.00 18 ALA A C 6
ATOM 6462 O O . ALA A 1 18 ? -4.382 -9.100 6.075 1.00 0.00 18 ALA A O 6
ATOM 6469 N N . THR A 1 19 ? -3.060 -10.917 5.937 1.00 0.00 19 THR A N 6
ATOM 6470 C CA . THR A 1 19 ? -3.426 -11.499 7.248 1.00 0.00 19 THR A CA 6
ATOM 6471 C C . THR A 1 19 ? -2.637 -10.898 8.423 1.00 0.00 19 THR A C 6
ATOM 6472 O O . THR A 1 19 ? -3.081 -10.935 9.573 1.00 0.00 19 THR A O 6
ATOM 6483 N N . SER A 1 20 ? -1.473 -10.313 8.128 1.00 0.00 20 SER A N 6
ATOM 6484 C CA . SER A 1 20 ? -0.526 -9.730 9.084 1.00 0.00 20 SER A CA 6
ATOM 6485 C C . SER A 1 20 ? 0.076 -8.438 8.529 1.00 0.00 20 SER A C 6
ATOM 6486 O O . SER A 1 20 ? 0.200 -8.274 7.312 1.00 0.00 20 SER A O 6
ATOM 6494 N N . GLU A 1 21 ? 0.513 -7.539 9.410 1.00 0.00 21 GLU A N 6
ATOM 6495 C CA . GLU A 1 21 ? 1.284 -6.341 9.059 1.00 0.00 21 GLU A CA 6
ATOM 6496 C C . GLU A 1 21 ? 2.536 -6.679 8.227 1.00 0.00 21 GLU A C 6
ATOM 6497 O O . GLU A 1 21 ? 2.904 -5.923 7.327 1.00 0.00 21 GLU A O 6
ATOM 6509 N N . ASP A 1 22 ? 3.154 -7.842 8.470 1.00 0.00 22 ASP A N 6
ATOM 6510 C CA . ASP A 1 22 ? 4.303 -8.325 7.697 1.00 0.00 22 ASP A CA 6
ATOM 6511 C C . ASP A 1 22 ? 3.930 -8.776 6.271 1.00 0.00 22 ASP A C 6
ATOM 6512 O O . ASP A 1 22 ? 4.740 -8.650 5.356 1.00 0.00 22 ASP A O 6
ATOM 6521 N N . GLU A 1 23 ? 2.700 -9.245 6.042 1.00 0.00 23 GLU A N 6
ATOM 6522 C CA . GLU A 1 23 ? 2.197 -9.494 4.688 1.00 0.00 23 GLU A CA 6
ATOM 6523 C C . GLU A 1 23 ? 1.850 -8.163 4.000 1.00 0.00 23 GLU A C 6
ATOM 6524 O O . GLU A 1 23 ? 2.139 -7.972 2.820 1.00 0.00 23 GLU A O 6
ATOM 6536 N N . ALA A 1 24 ? 1.307 -7.195 4.748 1.00 0.00 24 ALA A N 6
ATOM 6537 C CA . ALA A 1 24 ? 0.899 -5.901 4.204 1.00 0.00 24 ALA A CA 6
ATOM 6538 C C . ALA A 1 24 ? 2.089 -5.065 3.694 1.00 0.00 24 ALA A C 6
ATOM 6539 O O . ALA A 1 24 ? 2.068 -4.594 2.555 1.00 0.00 24 ALA A O 6
ATOM 6546 N N . ARG A 1 25 ? 3.173 -4.957 4.480 1.00 0.00 25 ARG A N 6
ATOM 6547 C CA . ARG A 1 25 ? 4.435 -4.300 4.064 1.00 0.00 25 ARG A CA 6
ATOM 6548 C C . ARG A 1 25 ? 5.066 -4.937 2.823 1.00 0.00 25 ARG A C 6
ATOM 6549 O O . ARG A 1 25 ? 5.651 -4.229 2.003 1.00 0.00 25 ARG A O 6
ATOM 6570 N N . LYS A 1 26 ? 4.887 -6.248 2.641 1.00 0.00 26 LYS A N 6
ATOM 6571 C CA . LYS A 1 26 ? 5.351 -6.994 1.455 1.00 0.00 26 LYS A CA 6
ATOM 6572 C C . LYS A 1 26 ? 4.542 -6.665 0.199 1.00 0.00 26 LYS A C 6
ATOM 6573 O O . LYS A 1 26 ? 5.131 -6.560 -0.871 1.00 0.00 26 LYS A O 6
ATOM 6592 N N . ILE A 1 27 ? 3.239 -6.395 0.305 1.00 0.00 27 ILE A N 6
ATOM 6593 C CA . ILE A 1 27 ? 2.454 -5.901 -0.847 1.00 0.00 27 ILE A CA 6
ATOM 6594 C C . ILE A 1 27 ? 2.922 -4.496 -1.267 1.00 0.00 27 ILE A C 6
ATOM 6595 O O . ILE A 1 27 ? 3.028 -4.217 -2.461 1.00 0.00 27 ILE A O 6
ATOM 6611 N N . ILE A 1 28 ? 3.275 -3.629 -0.309 1.00 0.00 28 ILE A N 6
ATOM 6612 C CA . ILE A 1 28 ? 3.702 -2.248 -0.589 1.00 0.00 28 ILE A CA 6
ATOM 6613 C C . ILE A 1 28 ? 5.096 -2.236 -1.228 1.00 0.00 28 ILE A C 6
ATOM 6614 O O . ILE A 1 28 ? 5.289 -1.640 -2.283 1.00 0.00 28 ILE A O 6
ATOM 6630 N N . GLU A 1 29 ? 6.070 -2.935 -0.643 1.00 0.00 29 GLU A N 6
ATOM 6631 C CA . GLU A 1 29 ? 7.450 -2.977 -1.147 1.00 0.00 29 GLU A CA 6
ATOM 6632 C C . GLU A 1 29 ? 7.545 -3.641 -2.535 1.00 0.00 29 GLU A C 6
ATOM 6633 O O . GLU A 1 29 ? 8.379 -3.265 -3.365 1.00 0.00 29 GLU A O 6
ATOM 6645 N N . LYS A 1 30 ? 6.647 -4.594 -2.824 1.00 0.00 30 LYS A N 6
ATOM 6646 C CA . LYS A 1 30 ? 6.495 -5.187 -4.161 1.00 0.00 30 LYS A CA 6
ATOM 6647 C C . LYS A 1 30 ? 5.870 -4.228 -5.160 1.00 0.00 30 LYS A C 6
ATOM 6648 O O . LYS A 1 30 ? 6.192 -4.299 -6.341 1.00 0.00 30 LYS A O 6
ATOM 6667 N N . ALA A 1 31 ? 5.006 -3.330 -4.704 1.00 0.00 31 ALA A N 6
ATOM 6668 C CA . ALA A 1 31 ? 4.362 -2.335 -5.555 1.00 0.00 31 ALA A CA 6
ATOM 6669 C C . ALA A 1 31 ? 5.286 -1.173 -5.932 1.00 0.00 31 ALA A C 6
ATOM 6670 O O . ALA A 1 31 ? 5.394 -0.818 -7.105 1.00 0.00 31 ALA A O 6
ATOM 6677 N N . VAL A 1 32 ? 5.994 -0.594 -4.962 1.00 0.00 32 VAL A N 6
ATOM 6678 C CA . VAL A 1 32 ? 6.814 0.609 -5.189 1.00 0.00 32 VAL A CA 6
ATOM 6679 C C . VAL A 1 32 ? 7.949 0.388 -6.193 1.00 0.00 32 VAL A C 6
ATOM 6680 O O . VAL A 1 32 ? 8.282 1.312 -6.936 1.00 0.00 32 VAL A O 6
ATOM 6693 N N . ARG A 1 33 ? 8.491 -0.839 -6.304 1.00 0.00 33 ARG A N 6
ATOM 6694 C CA . ARG A 1 33 ? 9.548 -1.156 -7.289 1.00 0.00 33 ARG A CA 6
ATOM 6695 C C . ARG A 1 33 ? 9.049 -1.133 -8.743 1.00 0.00 33 ARG A C 6
ATOM 6696 O O . ARG A 1 33 ? 9.834 -0.887 -9.659 1.00 0.00 33 ARG A O 6
ATOM 6717 N N . ARG A 1 34 ? 7.741 -1.365 -8.950 1.00 0.00 34 ARG A N 6
ATOM 6718 C CA . ARG A 1 34 ? 7.064 -1.355 -10.255 1.00 0.00 34 ARG A CA 6
ATOM 6719 C C . ARG A 1 34 ? 6.796 0.075 -10.742 1.00 0.00 34 ARG A C 6
ATOM 6720 O O . ARG A 1 34 ? 6.397 0.262 -11.892 1.00 0.00 34 ARG A O 6
ATOM 6741 N N . GLY A 1 35 ? 6.998 1.078 -9.876 1.00 0.00 35 GLY A N 6
ATOM 6742 C CA . GLY A 1 35 ? 6.687 2.479 -10.178 1.00 0.00 35 GLY A CA 6
ATOM 6743 C C . GLY A 1 35 ? 5.202 2.804 -9.987 1.00 0.00 35 GLY A C 6
ATOM 6744 O O . GLY A 1 35 ? 4.667 3.678 -10.672 1.00 0.00 35 GLY A O 6
ATOM 6748 N N . ILE A 1 36 ? 4.528 2.064 -9.095 1.00 0.00 36 ILE A N 6
ATOM 6749 C CA . ILE A 1 36 ? 3.109 2.235 -8.757 1.00 0.00 36 ILE A CA 6
ATOM 6750 C C . ILE A 1 36 ? 2.805 3.685 -8.371 1.00 0.00 36 ILE A C 6
ATOM 6751 O O . ILE A 1 36 ? 3.565 4.324 -7.639 1.00 0.00 36 ILE A O 6
ATOM 6767 N N . LYS A 1 37 ? 1.677 4.199 -8.877 1.00 0.00 37 LYS A N 6
ATOM 6768 C CA . LYS A 1 37 ? 1.266 5.594 -8.704 1.00 0.00 37 LYS A CA 6
ATOM 6769 C C . LYS A 1 37 ? 0.408 5.790 -7.452 1.00 0.00 37 LYS A C 6
ATOM 6770 O O . LYS A 1 37 ? 0.566 6.792 -6.753 1.00 0.00 37 LYS A O 6
ATOM 6789 N N . ARG A 1 38 ? -0.481 4.831 -7.170 1.00 0.00 38 ARG A N 6
ATOM 6790 C CA . ARG A 1 38 ? -1.481 4.864 -6.090 1.00 0.00 38 ARG A CA 6
ATOM 6791 C C . ARG A 1 38 ? -1.520 3.555 -5.302 1.00 0.00 38 ARG A C 6
ATOM 6792 O O . ARG A 1 38 ? -1.418 2.480 -5.888 1.00 0.00 38 ARG A O 6
ATOM 6813 N N . ILE A 1 39 ? -1.712 3.660 -3.988 1.00 0.00 39 ILE A N 6
ATOM 6814 C CA . ILE A 1 39 ? -1.860 2.547 -3.034 1.00 0.00 39 ILE A CA 6
ATOM 6815 C C . ILE A 1 39 ? -3.063 2.812 -2.125 1.00 0.00 39 ILE A C 6
ATOM 6816 O O . ILE A 1 39 ? -3.254 3.926 -1.648 1.00 0.00 39 ILE A O 6
ATOM 6832 N N . GLU A 1 40 ? -3.860 1.789 -1.842 1.00 0.00 40 GLU A N 6
ATOM 6833 C CA . GLU A 1 40 ? -4.973 1.838 -0.900 1.00 0.00 40 GLU A CA 6
ATOM 6834 C C . GLU A 1 40 ? -4.750 0.798 0.194 1.00 0.00 40 GLU A C 6
ATOM 6835 O O . GLU A 1 40 ? -4.414 -0.347 -0.114 1.00 0.00 40 GLU A O 6
ATOM 6847 N N . LEU A 1 41 ? -4.983 1.172 1.450 1.00 0.00 41 LEU A N 6
ATOM 6848 C CA . LEU A 1 41 ? -4.954 0.273 2.609 1.00 0.00 41 LEU A CA 6
ATOM 6849 C C . LEU A 1 41 ? -6.207 0.476 3.464 1.00 0.00 41 LEU A C 6
ATOM 6850 O O . LEU A 1 41 ? -6.491 1.599 3.887 1.00 0.00 41 LEU A O 6
ATOM 6866 N N . ARG A 1 42 ? -6.943 -0.607 3.749 1.00 0.00 42 ARG A N 6
ATOM 6867 C CA . ARG A 1 42 ? -8.218 -0.570 4.487 1.00 0.00 42 ARG A CA 6
ATOM 6868 C C . ARG A 1 42 ? -8.259 -1.633 5.581 1.00 0.00 42 ARG A C 6
ATOM 6869 O O . ARG A 1 42 ? -7.881 -2.778 5.343 1.00 0.00 42 ARG A O 6
ATOM 6890 N N . GLY A 1 43 ? -8.678 -1.254 6.787 1.00 0.00 43 GLY A N 6
ATOM 6891 C CA . GLY A 1 43 ? -8.569 -2.097 7.988 1.00 0.00 43 GLY A CA 6
ATOM 6892 C C . GLY A 1 43 ? -7.138 -2.260 8.526 1.00 0.00 43 GLY A C 6
ATOM 6893 O O . GLY A 1 43 ? -6.885 -3.165 9.323 1.00 0.00 43 GLY A O 6
ATOM 6897 N N . ALA A 1 44 ? -6.209 -1.392 8.109 1.00 0.00 44 ALA A N 6
ATOM 6898 C CA . ALA A 1 44 ? -4.803 -1.445 8.509 1.00 0.00 44 ALA A CA 6
ATOM 6899 C C . ALA A 1 44 ? -4.581 -0.998 9.969 1.00 0.00 44 ALA A C 6
ATOM 6900 O O . ALA A 1 44 ? -5.303 -0.139 10.480 1.00 0.00 44 ALA A O 6
ATOM 6907 N N . SER A 1 45 ? -3.558 -1.556 10.629 1.00 0.00 45 SER A N 6
ATOM 6908 C CA . SER A 1 45 ? -3.162 -1.169 11.997 1.00 0.00 45 SER A CA 6
ATOM 6909 C C . SER A 1 45 ? -2.268 0.072 12.001 1.00 0.00 45 SER A C 6
ATOM 6910 O O . SER A 1 45 ? -1.486 0.282 11.075 1.00 0.00 45 SER A O 6
ATOM 6918 N N . GLU A 1 46 ? -2.308 0.862 13.074 1.00 0.00 46 GLU A N 6
ATOM 6919 C CA . GLU A 1 46 ? -1.672 2.189 13.133 1.00 0.00 46 GLU A CA 6
ATOM 6920 C C . GLU A 1 46 ? -0.144 2.173 12.935 1.00 0.00 46 GLU A C 6
ATOM 6921 O O . GLU A 1 46 ? 0.404 3.085 12.313 1.00 0.00 46 GLU A O 6
ATOM 6933 N N . GLN A 1 47 ? 0.547 1.118 13.384 1.00 0.00 47 GLN A N 6
ATOM 6934 C CA . GLN A 1 47 ? 1.992 0.960 13.172 1.00 0.00 47 GLN A CA 6
ATOM 6935 C C . GLN A 1 47 ? 2.307 0.721 11.688 1.00 0.00 47 GLN A C 6
ATOM 6936 O O . GLN A 1 47 ? 3.166 1.392 11.114 1.00 0.00 47 GLN A O 6
ATOM 6950 N N . LEU A 1 48 ? 1.565 -0.191 11.049 1.00 0.00 48 LEU A N 6
ATOM 6951 C CA . LEU A 1 48 ? 1.732 -0.523 9.632 1.00 0.00 48 LEU A CA 6
ATOM 6952 C C . LEU A 1 48 ? 1.364 0.673 8.747 1.00 0.00 48 LEU A C 6
ATOM 6953 O O . LEU A 1 48 ? 2.081 0.978 7.796 1.00 0.00 48 LEU A O 6
ATOM 6969 N N . ILE A 1 49 ? 0.309 1.409 9.108 1.00 0.00 49 ILE A N 6
ATOM 6970 C CA . ILE A 1 49 ? -0.074 2.664 8.458 1.00 0.00 49 ILE A CA 6
ATOM 6971 C C . ILE A 1 49 ? 1.080 3.675 8.486 1.00 0.00 49 ILE A C 6
ATOM 6972 O O . ILE A 1 49 ? 1.408 4.226 7.438 1.00 0.00 49 ILE A O 6
ATOM 6988 N N . ARG A 1 50 ? 1.741 3.903 9.629 1.00 0.00 50 ARG A N 6
ATOM 6989 C CA . ARG A 1 50 ? 2.863 4.852 9.728 1.00 0.00 50 ARG A CA 6
ATOM 6990 C C . ARG A 1 50 ? 4.098 4.389 8.954 1.00 0.00 50 ARG A C 6
ATOM 6991 O O . ARG A 1 50 ? 4.768 5.216 8.338 1.00 0.00 50 ARG A O 6
ATOM 7012 N N . ASP A 1 51 ? 4.366 3.085 8.911 1.00 0.00 51 ASP A N 6
ATOM 7013 C CA . ASP A 1 51 ? 5.445 2.509 8.110 1.00 0.00 51 ASP A CA 6
ATOM 7014 C C . ASP A 1 51 ? 5.184 2.637 6.596 1.00 0.00 51 ASP A C 6
ATOM 7015 O O . ASP A 1 51 ? 6.083 2.996 5.834 1.00 0.00 51 ASP A O 6
ATOM 7024 N N . MET A 1 52 ? 3.939 2.424 6.161 1.00 0.00 52 MET A N 6
ATOM 7025 C CA . MET A 1 52 ? 3.482 2.642 4.784 1.00 0.00 52 MET A CA 6
ATOM 7026 C C . MET A 1 52 ? 3.539 4.129 4.397 1.00 0.00 52 MET A C 6
ATOM 7027 O O . MET A 1 52 ? 4.055 4.477 3.334 1.00 0.00 52 MET A O 6
ATOM 7041 N N . GLN A 1 53 ? 3.079 5.013 5.286 1.00 0.00 53 GLN A N 6
ATOM 7042 C CA . GLN A 1 53 ? 3.105 6.464 5.096 1.00 0.00 53 GLN A CA 6
ATOM 7043 C C . GLN A 1 53 ? 4.536 7.003 4.972 1.00 0.00 53 GLN A C 6
ATOM 7044 O O . GLN A 1 53 ? 4.801 7.839 4.108 1.00 0.00 53 GLN A O 6
ATOM 7058 N N . GLU A 1 54 ? 5.486 6.491 5.762 1.00 0.00 54 GLU A N 6
ATOM 7059 C CA . GLU A 1 54 ? 6.900 6.879 5.672 1.00 0.00 54 GLU A CA 6
ATOM 7060 C C . GLU A 1 54 ? 7.513 6.543 4.301 1.00 0.00 54 GLU A C 6
ATOM 7061 O O . GLU A 1 54 ? 8.322 7.313 3.782 1.00 0.00 54 GLU A O 6
ATOM 7073 N N . ILE A 1 55 ? 7.102 5.439 3.671 1.00 0.00 55 ILE A N 6
ATOM 7074 C CA . ILE A 1 55 ? 7.509 5.095 2.300 1.00 0.00 55 ILE A CA 6
ATOM 7075 C C . ILE A 1 55 ? 6.816 6.025 1.294 1.00 0.00 55 ILE A C 6
ATOM 7076 O O . ILE A 1 55 ? 7.464 6.618 0.430 1.00 0.00 55 ILE A O 6
ATOM 7092 N N . ALA A 1 56 ? 5.499 6.190 1.415 1.00 0.00 56 ALA A N 6
ATOM 7093 C CA . ALA A 1 56 ? 4.686 6.897 0.426 1.00 0.00 56 ALA A CA 6
ATOM 7094 C C . ALA A 1 56 ? 5.006 8.397 0.356 1.00 0.00 56 ALA A C 6
ATOM 7095 O O . ALA A 1 56 ? 5.004 8.971 -0.735 1.00 0.00 56 ALA A O 6
ATOM 7102 N N . LYS A 1 57 ? 5.364 9.019 1.487 1.00 0.00 57 LYS A N 6
ATOM 7103 C CA . LYS A 1 57 ? 5.759 10.436 1.557 1.00 0.00 57 LYS A CA 6
ATOM 7104 C C . LYS A 1 57 ? 7.135 10.689 0.932 1.00 0.00 57 LYS A C 6
ATOM 7105 O O . LYS A 1 57 ? 7.348 11.746 0.341 1.00 0.00 57 LYS A O 6
ATOM 7124 N N . GLN A 1 58 ? 8.046 9.714 1.008 1.00 0.00 58 GLN A N 6
ATOM 7125 C CA . GLN A 1 58 ? 9.365 9.778 0.372 1.00 0.00 58 GLN A CA 6
ATOM 7126 C C . GLN A 1 58 ? 9.312 9.575 -1.150 1.00 0.00 58 GLN A C 6
ATOM 7127 O O . GLN A 1 58 ? 10.110 10.173 -1.876 1.00 0.00 58 GLN A O 6
ATOM 7141 N N . ILE A 1 59 ? 8.359 8.778 -1.645 1.00 0.00 59 ILE A N 6
ATOM 7142 C CA . ILE A 1 59 ? 8.163 8.530 -3.087 1.00 0.00 59 ILE A CA 6
ATOM 7143 C C . ILE A 1 59 ? 7.256 9.589 -3.740 1.00 0.00 59 ILE A C 6
ATOM 7144 O O . ILE A 1 59 ? 7.361 9.863 -4.937 1.00 0.00 59 ILE A O 6
ATOM 7160 N N . GLY A 1 60 ? 6.389 10.216 -2.946 1.00 0.00 60 GLY A N 6
ATOM 7161 C CA . GLY A 1 60 ? 5.308 11.094 -3.422 1.00 0.00 60 GLY A CA 6
ATOM 7162 C C . GLY A 1 60 ? 4.110 10.315 -3.994 1.00 0.00 60 GLY A C 6
ATOM 7163 O O . GLY A 1 60 ? 3.391 10.821 -4.859 1.00 0.00 60 GLY A O 6
ATOM 7167 N N . LEU A 1 61 ? 3.929 9.066 -3.556 1.00 0.00 61 LEU A N 6
ATOM 7168 C CA . LEU A 1 61 ? 2.919 8.118 -4.039 1.00 0.00 61 LEU A CA 6
ATOM 7169 C C . LEU A 1 61 ? 1.526 8.484 -3.490 1.00 0.00 61 LEU A C 6
ATOM 7170 O O . LEU A 1 61 ? 1.389 8.869 -2.326 1.00 0.00 61 LEU A O 6
ATOM 7186 N N . GLN A 1 62 ? 0.486 8.350 -4.319 1.00 0.00 62 GLN A N 6
ATOM 7187 C CA . GLN A 1 62 ? -0.916 8.615 -3.961 1.00 0.00 62 GLN A CA 6
ATOM 7188 C C . GLN A 1 62 ? -1.481 7.512 -3.045 1.00 0.00 62 GLN A C 6
ATOM 7189 O O . GLN A 1 62 ? -2.246 6.651 -3.483 1.00 0.00 62 GLN A O 6
ATOM 7203 N N . TYR A 1 63 ? -1.087 7.502 -1.774 1.00 0.00 63 TYR A N 6
ATOM 7204 C CA . TYR A 1 63 ? -1.599 6.546 -0.794 1.00 0.00 63 TYR A CA 6
ATOM 7205 C C . TYR A 1 63 ? -2.962 6.985 -0.215 1.00 0.00 63 TYR A C 6
ATOM 7206 O O . TYR A 1 63 ? -3.269 8.179 -0.130 1.00 0.00 63 TYR A O 6
ATOM 7224 N N . ARG A 1 64 ? -3.769 6.011 0.221 1.00 0.00 64 ARG A N 6
ATOM 7225 C CA . ARG A 1 64 ? -5.038 6.183 0.950 1.00 0.00 64 ARG A CA 6
ATOM 7226 C C . ARG A 1 64 ? -5.065 5.278 2.178 1.00 0.00 64 ARG A C 6
ATOM 7227 O O . ARG A 1 64 ? -4.698 4.105 2.097 1.00 0.00 64 ARG A O 6
ATOM 7248 N N . THR A 1 65 ? -5.549 5.827 3.290 1.00 0.00 65 THR A N 6
ATOM 7249 C CA . THR A 1 65 ? -5.671 5.135 4.582 1.00 0.00 65 THR A CA 6
ATOM 7250 C C . THR A 1 65 ? -7.134 5.072 5.033 1.00 0.00 65 THR A C 6
ATOM 7251 O O . THR A 1 65 ? -7.758 6.105 5.270 1.00 0.00 65 THR A O 6
ATOM 7262 N N . ASP A 1 66 ? -7.666 3.861 5.212 1.00 0.00 66 ASP A N 6
ATOM 7263 C CA . ASP A 1 66 ? -8.978 3.581 5.832 1.00 0.00 66 ASP A CA 6
ATOM 7264 C C . ASP A 1 66 ? -8.885 2.467 6.905 1.00 0.00 66 ASP A C 6
ATOM 7265 O O . ASP A 1 66 ? -9.648 1.497 6.888 1.00 0.00 66 ASP A O 6
ATOM 7274 N N . GLY A 1 67 ? -7.910 2.553 7.820 1.00 0.00 67 GLY A N 6
ATOM 7275 C CA . GLY A 1 67 ? -7.747 1.651 8.967 1.00 0.00 67 GLY A CA 6
ATOM 7276 C C . GLY A 1 67 ? -7.994 2.351 10.309 1.00 0.00 67 GLY A C 6
ATOM 7277 O O . GLY A 1 67 ? -8.965 3.096 10.463 1.00 0.00 67 GLY A O 6
ATOM 7281 N N . SER A 1 68 ? -7.110 2.104 11.278 1.00 0.00 68 SER A N 6
ATOM 7282 C CA . SER A 1 68 ? -7.187 2.605 12.664 1.00 0.00 68 SER A CA 6
ATOM 7283 C C . SER A 1 68 ? -6.017 3.529 13.036 1.00 0.00 68 SER A C 6
ATOM 7284 O O . SER A 1 68 ? -4.880 3.311 12.617 1.00 0.00 68 SER A O 6
ATOM 7292 N N . LEU A 1 69 ? -6.298 4.590 13.804 1.00 0.00 69 LEU A N 6
ATOM 7293 C CA . LEU A 1 69 ? -5.334 5.625 14.216 1.00 0.00 69 LEU A CA 6
ATOM 7294 C C . LEU A 1 69 ? -5.895 6.445 15.405 1.00 0.00 69 LEU A C 6
ATOM 7295 O O . LEU A 1 69 ? -6.079 7.660 15.321 1.00 0.00 69 LEU A O 6
ATOM 7311 N N . GLU A 1 70 ? -6.236 5.773 16.510 1.00 0.00 70 GLU A N 6
ATOM 7312 C CA . GLU A 1 70 ? -6.991 6.381 17.624 1.00 0.00 70 GLU A CA 6
ATOM 7313 C C . GLU A 1 70 ? -6.150 7.211 18.616 1.00 0.00 70 GLU A C 6
ATOM 7314 O O . GLU A 1 70 ? -6.720 7.967 19.408 1.00 0.00 70 GLU A O 6
ATOM 7326 N N . HIS A 1 71 ? -4.816 7.134 18.583 1.00 0.00 71 HIS A N 6
ATOM 7327 C CA . HIS A 1 71 ? -3.957 7.967 19.437 1.00 0.00 71 HIS A CA 6
ATOM 7328 C C . HIS A 1 71 ? -4.015 9.450 19.023 1.00 0.00 71 HIS A C 6
ATOM 7329 O O . HIS A 1 71 ? -3.717 9.808 17.880 1.00 0.00 71 HIS A O 6
ATOM 7343 N N . HIS A 1 72 ? -4.394 10.317 19.968 1.00 0.00 72 HIS A N 6
ATOM 7344 C CA . HIS A 1 72 ? -4.551 11.765 19.774 1.00 0.00 72 HIS A CA 6
ATOM 7345 C C . HIS A 1 72 ? -3.282 12.547 20.164 1.00 0.00 72 HIS A C 6
ATOM 7346 O O . HIS A 1 72 ? -2.524 12.137 21.049 1.00 0.00 72 HIS A O 6
ATOM 7360 N N . HIS A 1 73 ? -3.077 13.705 19.528 1.00 0.00 73 HIS A N 6
ATOM 7361 C CA . HIS A 1 73 ? -2.041 14.700 19.847 1.00 0.00 73 HIS A CA 6
ATOM 7362 C C . HIS A 1 73 ? -2.660 16.110 19.945 1.00 0.00 73 HIS A C 6
ATOM 7363 O O . HIS A 1 73 ? -3.696 16.384 19.332 1.00 0.00 73 HIS A O 6
ATOM 7377 N N . HIS A 1 74 ? -2.023 17.010 20.704 1.00 0.00 74 HIS A N 6
ATOM 7378 C CA . HIS A 1 74 ? -2.477 18.401 20.889 1.00 0.00 74 HIS A CA 6
ATOM 7379 C C . HIS A 1 74 ? -1.315 19.405 21.019 1.00 0.00 74 HIS A C 6
ATOM 7380 O O . HIS A 1 74 ? -1.324 20.441 20.350 1.00 0.00 74 HIS A O 6
ATOM 7394 N N . HIS A 1 75 ? -0.306 19.086 21.847 1.00 0.00 75 HIS A N 6
ATOM 7395 C CA . HIS A 1 75 ? 0.816 19.965 22.227 1.00 0.00 75 HIS A CA 6
ATOM 7396 C C . HIS A 1 75 ? 0.379 21.292 22.905 1.00 0.00 75 HIS A C 6
ATOM 7397 O O . HIS A 1 75 ? -0.813 21.540 23.122 1.00 0.00 75 HIS A O 6
ATOM 7411 N N . HIS A 1 76 ? 1.350 22.125 23.300 1.00 0.00 76 HIS A N 6
ATOM 7412 C CA . HIS A 1 76 ? 1.146 23.447 23.913 1.00 0.00 76 HIS A CA 6
ATOM 7413 C C . HIS A 1 76 ? 0.723 24.513 22.879 1.00 0.00 76 HIS A C 6
ATOM 7414 O O . HIS A 1 76 ? -0.316 25.179 23.096 1.00 0.00 76 HIS A O 6
ATOM 7429 N N . GLY A 1 1 ? -6.193 -8.790 9.420 1.00 0.00 1 GLY A N 7
ATOM 7430 C CA . GLY A 1 1 ? -6.669 -8.845 8.020 1.00 0.00 1 GLY A CA 7
ATOM 7431 C C . GLY A 1 1 ? -6.801 -7.450 7.430 1.00 0.00 1 GLY A C 7
ATOM 7432 O O . GLY A 1 1 ? -7.589 -6.646 7.927 1.00 0.00 1 GLY A O 7
ATOM 7438 N N . THR A 1 2 ? -6.038 -7.166 6.371 1.00 0.00 2 THR A N 7
ATOM 7439 C CA . THR A 1 2 ? -5.968 -5.865 5.678 1.00 0.00 2 THR A CA 7
ATOM 7440 C C . THR A 1 2 ? -6.302 -6.036 4.191 1.00 0.00 2 THR A C 7
ATOM 7441 O O . THR A 1 2 ? -5.742 -6.914 3.532 1.00 0.00 2 THR A O 7
ATOM 7452 N N . GLU A 1 3 ? -7.184 -5.200 3.639 1.00 0.00 3 GLU A N 7
ATOM 7453 C CA . GLU A 1 3 ? -7.488 -5.164 2.197 1.00 0.00 3 GLU A CA 7
ATOM 7454 C C . GLU A 1 3 ? -6.608 -4.123 1.501 1.00 0.00 3 GLU A C 7
ATOM 7455 O O . GLU A 1 3 ? -6.402 -3.033 2.038 1.00 0.00 3 GLU A O 7
ATOM 7467 N N . ILE A 1 4 ? -6.085 -4.446 0.318 1.00 0.00 4 ILE A N 7
ATOM 7468 C CA . ILE A 1 4 ? -5.109 -3.613 -0.395 1.00 0.00 4 ILE A CA 7
ATOM 7469 C C . ILE A 1 4 ? -5.466 -3.524 -1.879 1.00 0.00 4 ILE A C 7
ATOM 7470 O O . ILE A 1 4 ? -5.763 -4.523 -2.529 1.00 0.00 4 ILE A O 7
ATOM 7486 N N . GLU A 1 5 ? -5.398 -2.315 -2.425 1.00 0.00 5 GLU A N 7
ATOM 7487 C CA . GLU A 1 5 ? -5.637 -2.000 -3.835 1.00 0.00 5 GLU A CA 7
ATOM 7488 C C . GLU A 1 5 ? -4.495 -1.103 -4.333 1.00 0.00 5 GLU A C 7
ATOM 7489 O O . GLU A 1 5 ? -4.116 -0.162 -3.637 1.00 0.00 5 GLU A O 7
ATOM 7501 N N . LEU A 1 6 ? -3.932 -1.369 -5.512 1.00 0.00 6 LEU A N 7
ATOM 7502 C CA . LEU A 1 6 ? -2.849 -0.563 -6.082 1.00 0.00 6 LEU A CA 7
ATOM 7503 C C . LEU A 1 6 ? -2.993 -0.344 -7.585 1.00 0.00 6 LEU A C 7
ATOM 7504 O O . LEU A 1 6 ? -3.322 -1.282 -8.307 1.00 0.00 6 LEU A O 7
ATOM 7520 N N . GLU A 1 7 ? -2.707 0.876 -8.053 1.00 0.00 7 GLU A N 7
ATOM 7521 C CA . GLU A 1 7 ? -2.830 1.289 -9.459 1.00 0.00 7 GLU A CA 7
ATOM 7522 C C . GLU A 1 7 ? -1.568 2.005 -9.976 1.00 0.00 7 GLU A C 7
ATOM 7523 O O . GLU A 1 7 ? -1.018 2.904 -9.332 1.00 0.00 7 GLU A O 7
ATOM 7535 N N . SER A 1 8 ? -1.101 1.581 -11.152 1.00 0.00 8 SER A N 7
ATOM 7536 C CA . SER A 1 8 ? 0.119 2.048 -11.820 1.00 0.00 8 SER A CA 7
ATOM 7537 C C . SER A 1 8 ? -0.096 3.260 -12.735 1.00 0.00 8 SER A C 7
ATOM 7538 O O . SER A 1 8 ? -1.206 3.525 -13.206 1.00 0.00 8 SER A O 7
ATOM 7546 N N . LYS A 1 9 ? 1.001 3.966 -13.043 1.00 0.00 9 LYS A N 7
ATOM 7547 C CA . LYS A 1 9 ? 1.062 5.145 -13.933 1.00 0.00 9 LYS A CA 7
ATOM 7548 C C . LYS A 1 9 ? 0.535 4.872 -15.351 1.00 0.00 9 LYS A C 7
ATOM 7549 O O . LYS A 1 9 ? 0.069 5.797 -16.017 1.00 0.00 9 LYS A O 7
ATOM 7568 N N . ASN A 1 10 ? 0.578 3.615 -15.807 1.00 0.00 10 ASN A N 7
ATOM 7569 C CA . ASN A 1 10 ? 0.083 3.191 -17.123 1.00 0.00 10 ASN A CA 7
ATOM 7570 C C . ASN A 1 10 ? -1.439 2.923 -17.178 1.00 0.00 10 ASN A C 7
ATOM 7571 O O . ASN A 1 10 ? -1.964 2.653 -18.262 1.00 0.00 10 ASN A O 7
ATOM 7582 N N . GLY A 1 11 ? -2.147 2.964 -16.042 1.00 0.00 11 GLY A N 7
ATOM 7583 C CA . GLY A 1 11 ? -3.592 2.714 -15.974 1.00 0.00 11 GLY A CA 7
ATOM 7584 C C . GLY A 1 11 ? -4.004 1.265 -15.678 1.00 0.00 11 GLY A C 7
ATOM 7585 O O . GLY A 1 11 ? -5.080 0.846 -16.111 1.00 0.00 11 GLY A O 7
ATOM 7589 N N . GLN A 1 12 ? -3.173 0.476 -14.985 1.00 0.00 12 GLN A N 7
ATOM 7590 C CA . GLN A 1 12 ? -3.505 -0.897 -14.553 1.00 0.00 12 GLN A CA 7
ATOM 7591 C C . GLN A 1 12 ? -3.432 -1.073 -13.038 1.00 0.00 12 GLN A C 7
ATOM 7592 O O . GLN A 1 12 ? -2.583 -0.480 -12.373 1.00 0.00 12 GLN A O 7
ATOM 7606 N N . ARG A 1 13 ? -4.335 -1.902 -12.505 1.00 0.00 13 ARG A N 7
ATOM 7607 C CA . ARG A 1 13 ? -4.548 -2.108 -11.062 1.00 0.00 13 ARG A CA 7
ATOM 7608 C C . ARG A 1 13 ? -4.761 -3.560 -10.639 1.00 0.00 13 ARG A C 7
ATOM 7609 O O . ARG A 1 13 ? -5.267 -4.367 -11.418 1.00 0.00 13 ARG A O 7
ATOM 7630 N N . GLU A 1 14 ? -4.400 -3.871 -9.393 1.00 0.00 14 GLU A N 7
ATOM 7631 C CA . GLU A 1 14 ? -4.565 -5.193 -8.767 1.00 0.00 14 GLU A CA 7
ATOM 7632 C C . GLU A 1 14 ? -5.010 -5.087 -7.293 1.00 0.00 14 GLU A C 7
ATOM 7633 O O . GLU A 1 14 ? -4.665 -4.131 -6.590 1.00 0.00 14 GLU A O 7
ATOM 7645 N N . HIS A 1 15 ? -5.757 -6.095 -6.823 1.00 0.00 15 HIS A N 7
ATOM 7646 C CA . HIS A 1 15 ? -6.282 -6.196 -5.455 1.00 0.00 15 HIS A CA 7
ATOM 7647 C C . HIS A 1 15 ? -5.676 -7.393 -4.701 1.00 0.00 15 HIS A C 7
ATOM 7648 O O . HIS A 1 15 ? -5.510 -8.478 -5.269 1.00 0.00 15 HIS A O 7
ATOM 7662 N N . TYR A 1 16 ? -5.374 -7.201 -3.416 1.00 0.00 16 TYR A N 7
ATOM 7663 C CA . TYR A 1 16 ? -4.718 -8.171 -2.533 1.00 0.00 16 TYR A CA 7
ATOM 7664 C C . TYR A 1 16 ? -5.332 -8.178 -1.123 1.00 0.00 16 TYR A C 7
ATOM 7665 O O . TYR A 1 16 ? -5.797 -7.149 -0.630 1.00 0.00 16 TYR A O 7
ATOM 7683 N N . THR A 1 17 ? -5.265 -9.326 -0.443 1.00 0.00 17 THR A N 7
ATOM 7684 C CA . THR A 1 17 ? -5.601 -9.461 0.984 1.00 0.00 17 THR A CA 7
ATOM 7685 C C . THR A 1 17 ? -4.359 -9.886 1.768 1.00 0.00 17 THR A C 7
ATOM 7686 O O . THR A 1 17 ? -3.706 -10.876 1.426 1.00 0.00 17 THR A O 7
ATOM 7697 N N . ALA A 1 18 ? -4.040 -9.149 2.829 1.00 0.00 18 ALA A N 7
ATOM 7698 C CA . ALA A 1 18 ? -2.938 -9.416 3.751 1.00 0.00 18 ALA A CA 7
ATOM 7699 C C . ALA A 1 18 ? -3.471 -9.948 5.092 1.00 0.00 18 ALA A C 7
ATOM 7700 O O . ALA A 1 18 ? -4.398 -9.377 5.667 1.00 0.00 18 ALA A O 7
ATOM 7707 N N . THR A 1 19 ? -2.883 -11.028 5.616 1.00 0.00 19 THR A N 7
ATOM 7708 C CA . THR A 1 19 ? -3.334 -11.644 6.883 1.00 0.00 19 THR A CA 7
ATOM 7709 C C . THR A 1 19 ? -2.947 -10.817 8.119 1.00 0.00 19 THR A C 7
ATOM 7710 O O . THR A 1 19 ? -3.719 -10.714 9.075 1.00 0.00 19 THR A O 7
ATOM 7721 N N . SER A 1 20 ? -1.786 -10.156 8.070 1.00 0.00 20 SER A N 7
ATOM 7722 C CA . SER A 1 20 ? -1.210 -9.343 9.151 1.00 0.00 20 SER A CA 7
ATOM 7723 C C . SER A 1 20 ? -0.383 -8.174 8.594 1.00 0.00 20 SER A C 7
ATOM 7724 O O . SER A 1 20 ? -0.143 -8.088 7.387 1.00 0.00 20 SER A O 7
ATOM 7732 N N . GLU A 1 21 ? 0.088 -7.288 9.472 1.00 0.00 21 GLU A N 7
ATOM 7733 C CA . GLU A 1 21 ? 0.928 -6.123 9.148 1.00 0.00 21 GLU A CA 7
ATOM 7734 C C . GLU A 1 21 ? 2.177 -6.501 8.341 1.00 0.00 21 GLU A C 7
ATOM 7735 O O . GLU A 1 21 ? 2.539 -5.786 7.407 1.00 0.00 21 GLU A O 7
ATOM 7747 N N . ASP A 1 22 ? 2.800 -7.645 8.646 1.00 0.00 22 ASP A N 7
ATOM 7748 C CA . ASP A 1 22 ? 3.983 -8.123 7.924 1.00 0.00 22 ASP A CA 7
ATOM 7749 C C . ASP A 1 22 ? 3.671 -8.574 6.486 1.00 0.00 22 ASP A C 7
ATOM 7750 O O . ASP A 1 22 ? 4.501 -8.412 5.595 1.00 0.00 22 ASP A O 7
ATOM 7759 N N . GLU A 1 23 ? 2.466 -9.085 6.224 1.00 0.00 23 GLU A N 7
ATOM 7760 C CA . GLU A 1 23 ? 2.020 -9.390 4.862 1.00 0.00 23 GLU A CA 7
ATOM 7761 C C . GLU A 1 23 ? 1.628 -8.100 4.121 1.00 0.00 23 GLU A C 7
ATOM 7762 O O . GLU A 1 23 ? 1.904 -7.959 2.931 1.00 0.00 23 GLU A O 7
ATOM 7774 N N . ALA A 1 24 ? 1.061 -7.111 4.823 1.00 0.00 24 ALA A N 7
ATOM 7775 C CA . ALA A 1 24 ? 0.659 -5.837 4.225 1.00 0.00 24 ALA A CA 7
ATOM 7776 C C . ALA A 1 24 ? 1.865 -5.061 3.670 1.00 0.00 24 ALA A C 7
ATOM 7777 O O . ALA A 1 24 ? 1.876 -4.709 2.488 1.00 0.00 24 ALA A O 7
ATOM 7784 N N . ARG A 1 25 ? 2.934 -4.890 4.466 1.00 0.00 25 ARG A N 7
ATOM 7785 C CA . ARG A 1 25 ? 4.201 -4.278 4.000 1.00 0.00 25 ARG A CA 7
ATOM 7786 C C . ARG A 1 25 ? 4.816 -5.010 2.806 1.00 0.00 25 ARG A C 7
ATOM 7787 O O . ARG A 1 25 ? 5.385 -4.373 1.924 1.00 0.00 25 ARG A O 7
ATOM 7808 N N . LYS A 1 26 ? 4.654 -6.331 2.741 1.00 0.00 26 LYS A N 7
ATOM 7809 C CA . LYS A 1 26 ? 5.142 -7.188 1.640 1.00 0.00 26 LYS A CA 7
ATOM 7810 C C . LYS A 1 26 ? 4.362 -6.999 0.338 1.00 0.00 26 LYS A C 7
ATOM 7811 O O . LYS A 1 26 ? 4.963 -7.055 -0.730 1.00 0.00 26 LYS A O 7
ATOM 7830 N N . ILE A 1 27 ? 3.067 -6.693 0.394 1.00 0.00 27 ILE A N 7
ATOM 7831 C CA . ILE A 1 27 ? 2.303 -6.274 -0.800 1.00 0.00 27 ILE A CA 7
ATOM 7832 C C . ILE A 1 27 ? 2.754 -4.883 -1.271 1.00 0.00 27 ILE A C 7
ATOM 7833 O O . ILE A 1 27 ? 2.873 -4.638 -2.471 1.00 0.00 27 ILE A O 7
ATOM 7849 N N . ILE A 1 28 ? 3.052 -3.977 -0.338 1.00 0.00 28 ILE A N 7
ATOM 7850 C CA . ILE A 1 28 ? 3.374 -2.577 -0.643 1.00 0.00 28 ILE A CA 7
ATOM 7851 C C . ILE A 1 28 ? 4.791 -2.462 -1.203 1.00 0.00 28 ILE A C 7
ATOM 7852 O O . ILE A 1 28 ? 5.008 -1.771 -2.195 1.00 0.00 28 ILE A O 7
ATOM 7868 N N . GLU A 1 29 ? 5.757 -3.191 -0.647 1.00 0.00 29 GLU A N 7
ATOM 7869 C CA . GLU A 1 29 ? 7.133 -3.196 -1.143 1.00 0.00 29 GLU A CA 7
ATOM 7870 C C . GLU A 1 29 ? 7.222 -3.797 -2.566 1.00 0.00 29 GLU A C 7
ATOM 7871 O O . GLU A 1 29 ? 7.993 -3.327 -3.409 1.00 0.00 29 GLU A O 7
ATOM 7883 N N . LYS A 1 30 ? 6.345 -4.769 -2.862 1.00 0.00 30 LYS A N 7
ATOM 7884 C CA . LYS A 1 30 ? 6.134 -5.347 -4.203 1.00 0.00 30 LYS A CA 7
ATOM 7885 C C . LYS A 1 30 ? 5.408 -4.416 -5.163 1.00 0.00 30 LYS A C 7
ATOM 7886 O O . LYS A 1 30 ? 5.444 -4.646 -6.371 1.00 0.00 30 LYS A O 7
ATOM 7905 N N . ALA A 1 31 ? 4.715 -3.412 -4.643 1.00 0.00 31 ALA A N 7
ATOM 7906 C CA . ALA A 1 31 ? 4.073 -2.371 -5.432 1.00 0.00 31 ALA A CA 7
ATOM 7907 C C . ALA A 1 31 ? 5.012 -1.202 -5.767 1.00 0.00 31 ALA A C 7
ATOM 7908 O O . ALA A 1 31 ? 5.145 -0.825 -6.932 1.00 0.00 31 ALA A O 7
ATOM 7915 N N . VAL A 1 32 ? 5.716 -0.653 -4.776 1.00 0.00 32 VAL A N 7
ATOM 7916 C CA . VAL A 1 32 ? 6.598 0.517 -4.963 1.00 0.00 32 VAL A CA 7
ATOM 7917 C C . VAL A 1 32 ? 7.772 0.235 -5.901 1.00 0.00 32 VAL A C 7
ATOM 7918 O O . VAL A 1 32 ? 8.178 1.133 -6.640 1.00 0.00 32 VAL A O 7
ATOM 7931 N N . ARG A 1 33 ? 8.255 -1.018 -5.968 1.00 0.00 33 ARG A N 7
ATOM 7932 C CA . ARG A 1 33 ? 9.279 -1.442 -6.943 1.00 0.00 33 ARG A CA 7
ATOM 7933 C C . ARG A 1 33 ? 8.853 -1.199 -8.398 1.00 0.00 33 ARG A C 7
ATOM 7934 O O . ARG A 1 33 ? 9.703 -0.975 -9.260 1.00 0.00 33 ARG A O 7
ATOM 7955 N N . ARG A 1 34 ? 7.537 -1.262 -8.669 1.00 0.00 34 ARG A N 7
ATOM 7956 C CA . ARG A 1 34 ? 6.962 -1.155 -10.018 1.00 0.00 34 ARG A CA 7
ATOM 7957 C C . ARG A 1 34 ? 6.779 0.301 -10.464 1.00 0.00 34 ARG A C 7
ATOM 7958 O O . ARG A 1 34 ? 6.557 0.548 -11.650 1.00 0.00 34 ARG A O 7
ATOM 7979 N N . GLY A 1 35 ? 6.832 1.257 -9.527 1.00 0.00 35 GLY A N 7
ATOM 7980 C CA . GLY A 1 35 ? 6.482 2.660 -9.787 1.00 0.00 35 GLY A CA 7
ATOM 7981 C C . GLY A 1 35 ? 4.976 2.941 -9.688 1.00 0.00 35 GLY A C 7
ATOM 7982 O O . GLY A 1 35 ? 4.463 3.807 -10.397 1.00 0.00 35 GLY A O 7
ATOM 7986 N N . ILE A 1 36 ? 4.262 2.186 -8.842 1.00 0.00 36 ILE A N 7
ATOM 7987 C CA . ILE A 1 36 ? 2.834 2.357 -8.528 1.00 0.00 36 ILE A CA 7
ATOM 7988 C C . ILE A 1 36 ? 2.538 3.804 -8.115 1.00 0.00 36 ILE A C 7
ATOM 7989 O O . ILE A 1 36 ? 3.320 4.420 -7.385 1.00 0.00 36 ILE A O 7
ATOM 8005 N N . LYS A 1 37 ? 1.405 4.346 -8.583 1.00 0.00 37 LYS A N 7
ATOM 8006 C CA . LYS A 1 37 ? 1.017 5.746 -8.361 1.00 0.00 37 LYS A CA 7
ATOM 8007 C C . LYS A 1 37 ? 0.042 5.912 -7.193 1.00 0.00 37 LYS A C 7
ATOM 8008 O O . LYS A 1 37 ? 0.178 6.869 -6.430 1.00 0.00 37 LYS A O 7
ATOM 8027 N N . ARG A 1 38 ? -0.908 4.982 -7.037 1.00 0.00 38 ARG A N 7
ATOM 8028 C CA . ARG A 1 38 ? -1.933 4.974 -5.974 1.00 0.00 38 ARG A CA 7
ATOM 8029 C C . ARG A 1 38 ? -1.914 3.661 -5.191 1.00 0.00 38 ARG A C 7
ATOM 8030 O O . ARG A 1 38 ? -1.833 2.594 -5.796 1.00 0.00 38 ARG A O 7
ATOM 8051 N N . ILE A 1 39 ? -2.048 3.752 -3.867 1.00 0.00 39 ILE A N 7
ATOM 8052 C CA . ILE A 1 39 ? -2.231 2.623 -2.937 1.00 0.00 39 ILE A CA 7
ATOM 8053 C C . ILE A 1 39 ? -3.416 2.910 -2.014 1.00 0.00 39 ILE A C 7
ATOM 8054 O O . ILE A 1 39 ? -3.553 4.008 -1.482 1.00 0.00 39 ILE A O 7
ATOM 8070 N N . GLU A 1 40 ? -4.250 1.906 -1.783 1.00 0.00 40 GLU A N 7
ATOM 8071 C CA . GLU A 1 40 ? -5.315 1.902 -0.786 1.00 0.00 40 GLU A CA 7
ATOM 8072 C C . GLU A 1 40 ? -5.076 0.775 0.214 1.00 0.00 40 GLU A C 7
ATOM 8073 O O . GLU A 1 40 ? -4.734 -0.337 -0.188 1.00 0.00 40 GLU A O 7
ATOM 8085 N N . LEU A 1 41 ? -5.292 1.058 1.499 1.00 0.00 41 LEU A N 7
ATOM 8086 C CA . LEU A 1 41 ? -5.162 0.116 2.611 1.00 0.00 41 LEU A CA 7
ATOM 8087 C C . LEU A 1 41 ? -6.420 0.194 3.493 1.00 0.00 41 LEU A C 7
ATOM 8088 O O . LEU A 1 41 ? -6.778 1.288 3.928 1.00 0.00 41 LEU A O 7
ATOM 8104 N N . ARG A 1 42 ? -7.091 -0.927 3.786 1.00 0.00 42 ARG A N 7
ATOM 8105 C CA . ARG A 1 42 ? -8.311 -0.970 4.627 1.00 0.00 42 ARG A CA 7
ATOM 8106 C C . ARG A 1 42 ? -8.145 -1.954 5.777 1.00 0.00 42 ARG A C 7
ATOM 8107 O O . ARG A 1 42 ? -7.671 -3.067 5.566 1.00 0.00 42 ARG A O 7
ATOM 8128 N N . GLY A 1 43 ? -8.527 -1.549 6.986 1.00 0.00 43 GLY A N 7
ATOM 8129 C CA . GLY A 1 43 ? -8.298 -2.328 8.215 1.00 0.00 43 GLY A CA 7
ATOM 8130 C C . GLY A 1 43 ? -6.842 -2.365 8.708 1.00 0.00 43 GLY A C 7
ATOM 8131 O O . GLY A 1 43 ? -6.503 -3.213 9.534 1.00 0.00 43 GLY A O 7
ATOM 8135 N N . ALA A 1 44 ? -5.983 -1.457 8.229 1.00 0.00 44 ALA A N 7
ATOM 8136 C CA . ALA A 1 44 ? -4.567 -1.410 8.595 1.00 0.00 44 ALA A CA 7
ATOM 8137 C C . ALA A 1 44 ? -4.335 -0.919 10.043 1.00 0.00 44 ALA A C 7
ATOM 8138 O O . ALA A 1 44 ? -5.063 -0.056 10.544 1.00 0.00 44 ALA A O 7
ATOM 8145 N N . SER A 1 45 ? -3.300 -1.446 10.707 1.00 0.00 45 SER A N 7
ATOM 8146 C CA . SER A 1 45 ? -2.885 -1.021 12.059 1.00 0.00 45 SER A CA 7
ATOM 8147 C C . SER A 1 45 ? -2.048 0.258 12.026 1.00 0.00 45 SER A C 7
ATOM 8148 O O . SER A 1 45 ? -1.311 0.504 11.071 1.00 0.00 45 SER A O 7
ATOM 8156 N N . GLU A 1 46 ? -2.092 1.053 13.098 1.00 0.00 46 GLU A N 7
ATOM 8157 C CA . GLU A 1 46 ? -1.486 2.393 13.128 1.00 0.00 46 GLU A CA 7
ATOM 8158 C C . GLU A 1 46 ? 0.028 2.394 12.865 1.00 0.00 46 GLU A C 7
ATOM 8159 O O . GLU A 1 46 ? 0.514 3.260 12.137 1.00 0.00 46 GLU A O 7
ATOM 8171 N N . GLN A 1 47 ? 0.775 1.405 13.369 1.00 0.00 47 GLN A N 7
ATOM 8172 C CA . GLN A 1 47 ? 2.227 1.361 13.162 1.00 0.00 47 GLN A CA 7
ATOM 8173 C C . GLN A 1 47 ? 2.587 0.981 11.719 1.00 0.00 47 GLN A C 7
ATOM 8174 O O . GLN A 1 47 ? 3.481 1.596 11.136 1.00 0.00 47 GLN A O 7
ATOM 8188 N N . LEU A 1 48 ? 1.853 0.040 11.112 1.00 0.00 48 LEU A N 7
ATOM 8189 C CA . LEU A 1 48 ? 2.003 -0.301 9.693 1.00 0.00 48 LEU A CA 7
ATOM 8190 C C . LEU A 1 48 ? 1.726 0.931 8.821 1.00 0.00 48 LEU A C 7
ATOM 8191 O O . LEU A 1 48 ? 2.509 1.235 7.922 1.00 0.00 48 LEU A O 7
ATOM 8207 N N . ILE A 1 49 ? 0.675 1.696 9.139 1.00 0.00 49 ILE A N 7
ATOM 8208 C CA . ILE A 1 49 ? 0.347 2.935 8.429 1.00 0.00 49 ILE A CA 7
ATOM 8209 C C . ILE A 1 49 ? 1.502 3.951 8.537 1.00 0.00 49 ILE A C 7
ATOM 8210 O O . ILE A 1 49 ? 1.910 4.475 7.503 1.00 0.00 49 ILE A O 7
ATOM 8226 N N . ARG A 1 50 ? 2.108 4.175 9.719 1.00 0.00 50 ARG A N 7
ATOM 8227 C CA . ARG A 1 50 ? 3.264 5.083 9.875 1.00 0.00 50 ARG A CA 7
ATOM 8228 C C . ARG A 1 50 ? 4.501 4.612 9.111 1.00 0.00 50 ARG A C 7
ATOM 8229 O O . ARG A 1 50 ? 5.180 5.426 8.484 1.00 0.00 50 ARG A O 7
ATOM 8250 N N . ASP A 1 51 ? 4.789 3.311 9.129 1.00 0.00 51 ASP A N 7
ATOM 8251 C CA . ASP A 1 51 ? 5.935 2.747 8.423 1.00 0.00 51 ASP A CA 7
ATOM 8252 C C . ASP A 1 51 ? 5.798 2.884 6.897 1.00 0.00 51 ASP A C 7
ATOM 8253 O O . ASP A 1 51 ? 6.760 3.227 6.208 1.00 0.00 51 ASP A O 7
ATOM 8262 N N . MET A 1 52 ? 4.594 2.661 6.362 1.00 0.00 52 MET A N 7
ATOM 8263 C CA . MET A 1 52 ? 4.304 2.778 4.928 1.00 0.00 52 MET A CA 7
ATOM 8264 C C . MET A 1 52 ? 4.122 4.239 4.470 1.00 0.00 52 MET A C 7
ATOM 8265 O O . MET A 1 52 ? 4.508 4.578 3.351 1.00 0.00 52 MET A O 7
ATOM 8279 N N . GLN A 1 53 ? 3.632 5.131 5.341 1.00 0.00 53 GLN A N 7
ATOM 8280 C CA . GLN A 1 53 ? 3.602 6.586 5.117 1.00 0.00 53 GLN A CA 7
ATOM 8281 C C . GLN A 1 53 ? 5.003 7.160 4.864 1.00 0.00 53 GLN A C 7
ATOM 8282 O O . GLN A 1 53 ? 5.164 8.014 3.994 1.00 0.00 53 GLN A O 7
ATOM 8296 N N . GLU A 1 54 ? 6.029 6.673 5.571 1.00 0.00 54 GLU A N 7
ATOM 8297 C CA . GLU A 1 54 ? 7.412 7.130 5.387 1.00 0.00 54 GLU A CA 7
ATOM 8298 C C . GLU A 1 54 ? 7.948 6.806 3.982 1.00 0.00 54 GLU A C 7
ATOM 8299 O O . GLU A 1 54 ? 8.687 7.599 3.400 1.00 0.00 54 GLU A O 7
ATOM 8311 N N . ILE A 1 55 ? 7.536 5.678 3.397 1.00 0.00 55 ILE A N 7
ATOM 8312 C CA . ILE A 1 55 ? 7.865 5.310 2.013 1.00 0.00 55 ILE A CA 7
ATOM 8313 C C . ILE A 1 55 ? 7.039 6.151 1.030 1.00 0.00 55 ILE A C 7
ATOM 8314 O O . ILE A 1 55 ? 7.581 6.732 0.088 1.00 0.00 55 ILE A O 7
ATOM 8330 N N . ALA A 1 56 ? 5.730 6.265 1.263 1.00 0.00 56 ALA A N 7
ATOM 8331 C CA . ALA A 1 56 ? 4.803 6.939 0.351 1.00 0.00 56 ALA A CA 7
ATOM 8332 C C . ALA A 1 56 ? 5.104 8.440 0.222 1.00 0.00 56 ALA A C 7
ATOM 8333 O O . ALA A 1 56 ? 5.004 8.996 -0.873 1.00 0.00 56 ALA A O 7
ATOM 8340 N N . LYS A 1 57 ? 5.564 9.076 1.307 1.00 0.00 57 LYS A N 7
ATOM 8341 C CA . LYS A 1 57 ? 5.941 10.496 1.339 1.00 0.00 57 LYS A CA 7
ATOM 8342 C C . LYS A 1 57 ? 7.228 10.763 0.550 1.00 0.00 57 LYS A C 7
ATOM 8343 O O . LYS A 1 57 ? 7.329 11.778 -0.138 1.00 0.00 57 LYS A O 7
ATOM 8362 N N . GLN A 1 58 ? 8.180 9.829 0.597 1.00 0.00 58 GLN A N 7
ATOM 8363 C CA . GLN A 1 58 ? 9.443 9.905 -0.145 1.00 0.00 58 GLN A CA 7
ATOM 8364 C C . GLN A 1 58 ? 9.284 9.636 -1.649 1.00 0.00 58 GLN A C 7
ATOM 8365 O O . GLN A 1 58 ? 10.001 10.233 -2.455 1.00 0.00 58 GLN A O 7
ATOM 8379 N N . ILE A 1 59 ? 8.327 8.789 -2.040 1.00 0.00 59 ILE A N 7
ATOM 8380 C CA . ILE A 1 59 ? 8.011 8.509 -3.456 1.00 0.00 59 ILE A CA 7
ATOM 8381 C C . ILE A 1 59 ? 7.055 9.560 -4.051 1.00 0.00 59 ILE A C 7
ATOM 8382 O O . ILE A 1 59 ? 7.051 9.803 -5.260 1.00 0.00 59 ILE A O 7
ATOM 8398 N N . GLY A 1 60 ? 6.270 10.214 -3.195 1.00 0.00 60 GLY A N 7
ATOM 8399 C CA . GLY A 1 60 ? 5.152 11.083 -3.593 1.00 0.00 60 GLY A CA 7
ATOM 8400 C C . GLY A 1 60 ? 3.908 10.293 -4.032 1.00 0.00 60 GLY A C 7
ATOM 8401 O O . GLY A 1 60 ? 3.115 10.774 -4.844 1.00 0.00 60 GLY A O 7
ATOM 8405 N N . LEU A 1 61 ? 3.771 9.055 -3.547 1.00 0.00 61 LEU A N 7
ATOM 8406 C CA . LEU A 1 61 ? 2.722 8.098 -3.905 1.00 0.00 61 LEU A CA 7
ATOM 8407 C C . LEU A 1 61 ? 1.388 8.490 -3.249 1.00 0.00 61 LEU A C 7
ATOM 8408 O O . LEU A 1 61 ? 1.339 8.841 -2.066 1.00 0.00 61 LEU A O 7
ATOM 8424 N N . GLN A 1 62 ? 0.297 8.403 -4.010 1.00 0.00 62 GLN A N 7
ATOM 8425 C CA . GLN A 1 62 ? -1.072 8.655 -3.553 1.00 0.00 62 GLN A CA 7
ATOM 8426 C C . GLN A 1 62 ? -1.585 7.486 -2.689 1.00 0.00 62 GLN A C 7
ATOM 8427 O O . GLN A 1 62 ? -2.389 6.661 -3.128 1.00 0.00 62 GLN A O 7
ATOM 8441 N N . TYR A 1 63 ? -1.083 7.380 -1.459 1.00 0.00 63 TYR A N 7
ATOM 8442 C CA . TYR A 1 63 ? -1.552 6.415 -0.467 1.00 0.00 63 TYR A CA 7
ATOM 8443 C C . TYR A 1 63 ? -2.876 6.875 0.181 1.00 0.00 63 TYR A C 7
ATOM 8444 O O . TYR A 1 63 ? -3.176 8.072 0.264 1.00 0.00 63 TYR A O 7
ATOM 8462 N N . ARG A 1 64 ? -3.659 5.909 0.663 1.00 0.00 64 ARG A N 7
ATOM 8463 C CA . ARG A 1 64 ? -4.922 6.085 1.401 1.00 0.00 64 ARG A CA 7
ATOM 8464 C C . ARG A 1 64 ? -5.025 5.034 2.499 1.00 0.00 64 ARG A C 7
ATOM 8465 O O . ARG A 1 64 ? -4.700 3.869 2.269 1.00 0.00 64 ARG A O 7
ATOM 8486 N N . THR A 1 65 ? -5.538 5.437 3.658 1.00 0.00 65 THR A N 7
ATOM 8487 C CA . THR A 1 65 ? -5.928 4.520 4.734 1.00 0.00 65 THR A CA 7
ATOM 8488 C C . THR A 1 65 ? -7.411 4.637 5.091 1.00 0.00 65 THR A C 7
ATOM 8489 O O . THR A 1 65 ? -7.948 5.720 5.328 1.00 0.00 65 THR A O 7
ATOM 8500 N N . ASP A 1 66 ? -8.057 3.479 5.140 1.00 0.00 66 ASP A N 7
ATOM 8501 C CA . ASP A 1 66 ? -9.389 3.220 5.694 1.00 0.00 66 ASP A CA 7
ATOM 8502 C C . ASP A 1 66 ? -9.285 2.197 6.852 1.00 0.00 66 ASP A C 7
ATOM 8503 O O . ASP A 1 66 ? -10.203 1.420 7.118 1.00 0.00 66 ASP A O 7
ATOM 8512 N N . GLY A 1 67 ? -8.135 2.175 7.541 1.00 0.00 67 GLY A N 7
ATOM 8513 C CA . GLY A 1 67 ? -7.896 1.415 8.777 1.00 0.00 67 GLY A CA 7
ATOM 8514 C C . GLY A 1 67 ? -8.416 2.085 10.058 1.00 0.00 67 GLY A C 7
ATOM 8515 O O . GLY A 1 67 ? -8.272 1.523 11.144 1.00 0.00 67 GLY A O 7
ATOM 8519 N N . SER A 1 68 ? -9.025 3.269 9.952 1.00 0.00 68 SER A N 7
ATOM 8520 C CA . SER A 1 68 ? -9.598 4.023 11.073 1.00 0.00 68 SER A CA 7
ATOM 8521 C C . SER A 1 68 ? -10.813 3.312 11.695 1.00 0.00 68 SER A C 7
ATOM 8522 O O . SER A 1 68 ? -11.869 3.162 11.072 1.00 0.00 68 SER A O 7
ATOM 8530 N N . LEU A 1 69 ? -10.656 2.874 12.949 1.00 0.00 69 LEU A N 7
ATOM 8531 C CA . LEU A 1 69 ? -11.678 2.204 13.768 1.00 0.00 69 LEU A CA 7
ATOM 8532 C C . LEU A 1 69 ? -11.506 2.637 15.241 1.00 0.00 69 LEU A C 7
ATOM 8533 O O . LEU A 1 69 ? -11.236 1.839 16.141 1.00 0.00 69 LEU A O 7
ATOM 8549 N N . GLU A 1 70 ? -11.563 3.951 15.461 1.00 0.00 70 GLU A N 7
ATOM 8550 C CA . GLU A 1 70 ? -11.312 4.600 16.757 1.00 0.00 70 GLU A CA 7
ATOM 8551 C C . GLU A 1 70 ? -12.508 4.529 17.730 1.00 0.00 70 GLU A C 7
ATOM 8552 O O . GLU A 1 70 ? -13.651 4.280 17.332 1.00 0.00 70 GLU A O 7
ATOM 8564 N N . HIS A 1 71 ? -12.237 4.789 19.012 1.00 0.00 71 HIS A N 7
ATOM 8565 C CA . HIS A 1 71 ? -13.221 4.841 20.101 1.00 0.00 71 HIS A CA 7
ATOM 8566 C C . HIS A 1 71 ? -13.117 6.169 20.875 1.00 0.00 71 HIS A C 7
ATOM 8567 O O . HIS A 1 71 ? -12.042 6.772 20.952 1.00 0.00 71 HIS A O 7
ATOM 8581 N N . HIS A 1 72 ? -14.227 6.629 21.460 1.00 0.00 72 HIS A N 7
ATOM 8582 C CA . HIS A 1 72 ? -14.272 7.870 22.243 1.00 0.00 72 HIS A CA 7
ATOM 8583 C C . HIS A 1 72 ? -13.561 7.716 23.602 1.00 0.00 72 HIS A C 7
ATOM 8584 O O . HIS A 1 72 ? -13.705 6.687 24.264 1.00 0.00 72 HIS A O 7
ATOM 8598 N N . HIS A 1 73 ? -12.854 8.770 24.027 1.00 0.00 73 HIS A N 7
ATOM 8599 C CA . HIS A 1 73 ? -12.033 8.867 25.249 1.00 0.00 73 HIS A CA 7
ATOM 8600 C C . HIS A 1 73 ? -10.816 7.914 25.312 1.00 0.00 73 HIS A C 7
ATOM 8601 O O . HIS A 1 73 ? -10.841 6.776 24.836 1.00 0.00 73 HIS A O 7
ATOM 8615 N N . HIS A 1 74 ? -9.731 8.375 25.946 1.00 0.00 74 HIS A N 7
ATOM 8616 C CA . HIS A 1 74 ? -8.439 7.667 25.983 1.00 0.00 74 HIS A CA 7
ATOM 8617 C C . HIS A 1 74 ? -8.420 6.437 26.920 1.00 0.00 74 HIS A C 7
ATOM 8618 O O . HIS A 1 74 ? -7.516 5.604 26.822 1.00 0.00 74 HIS A O 7
ATOM 8632 N N . HIS A 1 75 ? -9.419 6.301 27.806 1.00 0.00 75 HIS A N 7
ATOM 8633 C CA . HIS A 1 75 ? -9.528 5.229 28.809 1.00 0.00 75 HIS A CA 7
ATOM 8634 C C . HIS A 1 75 ? -8.271 5.117 29.706 1.00 0.00 75 HIS A C 7
ATOM 8635 O O . HIS A 1 75 ? -7.687 4.040 29.870 1.00 0.00 75 HIS A O 7
ATOM 8649 N N . HIS A 1 76 ? -7.870 6.261 30.284 1.00 0.00 76 HIS A N 7
ATOM 8650 C CA . HIS A 1 76 ? -6.672 6.464 31.121 1.00 0.00 76 HIS A CA 7
ATOM 8651 C C . HIS A 1 76 ? -5.363 6.025 30.416 1.00 0.00 76 HIS A C 7
ATOM 8652 O O . HIS A 1 76 ? -5.004 6.697 29.422 1.00 0.00 76 HIS A O 7
ATOM 8667 N N . GLY A 1 1 ? -8.779 -9.046 8.954 1.00 0.00 1 GLY A N 8
ATOM 8668 C CA . GLY A 1 1 ? -7.749 -8.993 7.890 1.00 0.00 1 GLY A CA 8
ATOM 8669 C C . GLY A 1 1 ? -7.629 -7.601 7.283 1.00 0.00 1 GLY A C 8
ATOM 8670 O O . GLY A 1 1 ? -8.496 -6.749 7.487 1.00 0.00 1 GLY A O 8
ATOM 8676 N N . THR A 1 2 ? -6.558 -7.366 6.522 1.00 0.00 2 THR A N 8
ATOM 8677 C CA . THR A 1 2 ? -6.273 -6.103 5.813 1.00 0.00 2 THR A CA 8
ATOM 8678 C C . THR A 1 2 ? -6.526 -6.275 4.311 1.00 0.00 2 THR A C 8
ATOM 8679 O O . THR A 1 2 ? -6.072 -7.254 3.719 1.00 0.00 2 THR A O 8
ATOM 8690 N N . GLU A 1 3 ? -7.224 -5.335 3.673 1.00 0.00 3 GLU A N 8
ATOM 8691 C CA . GLU A 1 3 ? -7.479 -5.337 2.219 1.00 0.00 3 GLU A CA 8
ATOM 8692 C C . GLU A 1 3 ? -6.643 -4.246 1.539 1.00 0.00 3 GLU A C 8
ATOM 8693 O O . GLU A 1 3 ? -6.518 -3.145 2.075 1.00 0.00 3 GLU A O 8
ATOM 8705 N N . ILE A 1 4 ? -6.056 -4.546 0.379 1.00 0.00 4 ILE A N 8
ATOM 8706 C CA . ILE A 1 4 ? -5.036 -3.712 -0.275 1.00 0.00 4 ILE A CA 8
ATOM 8707 C C . ILE A 1 4 ? -5.305 -3.613 -1.774 1.00 0.00 4 ILE A C 8
ATOM 8708 O O . ILE A 1 4 ? -5.639 -4.599 -2.429 1.00 0.00 4 ILE A O 8
ATOM 8724 N N . GLU A 1 5 ? -5.119 -2.424 -2.334 1.00 0.00 5 GLU A N 8
ATOM 8725 C CA . GLU A 1 5 ? -5.230 -2.145 -3.765 1.00 0.00 5 GLU A CA 8
ATOM 8726 C C . GLU A 1 5 ? -4.056 -1.276 -4.236 1.00 0.00 5 GLU A C 8
ATOM 8727 O O . GLU A 1 5 ? -3.581 -0.414 -3.497 1.00 0.00 5 GLU A O 8
ATOM 8739 N N . LEU A 1 6 ? -3.577 -1.490 -5.462 1.00 0.00 6 LEU A N 8
ATOM 8740 C CA . LEU A 1 6 ? -2.549 -0.667 -6.100 1.00 0.00 6 LEU A CA 8
ATOM 8741 C C . LEU A 1 6 ? -2.833 -0.431 -7.586 1.00 0.00 6 LEU A C 8
ATOM 8742 O O . LEU A 1 6 ? -3.315 -1.335 -8.266 1.00 0.00 6 LEU A O 8
ATOM 8758 N N . GLU A 1 7 ? -2.504 0.763 -8.091 1.00 0.00 7 GLU A N 8
ATOM 8759 C CA . GLU A 1 7 ? -2.703 1.178 -9.491 1.00 0.00 7 GLU A CA 8
ATOM 8760 C C . GLU A 1 7 ? -1.430 1.786 -10.109 1.00 0.00 7 GLU A C 8
ATOM 8761 O O . GLU A 1 7 ? -0.793 2.676 -9.535 1.00 0.00 7 GLU A O 8
ATOM 8773 N N . SER A 1 8 ? -1.065 1.302 -11.299 1.00 0.00 8 SER A N 8
ATOM 8774 C CA . SER A 1 8 ? 0.130 1.695 -12.052 1.00 0.00 8 SER A CA 8
ATOM 8775 C C . SER A 1 8 ? -0.113 2.895 -12.977 1.00 0.00 8 SER A C 8
ATOM 8776 O O . SER A 1 8 ? -1.251 3.209 -13.340 1.00 0.00 8 SER A O 8
ATOM 8784 N N . LYS A 1 9 ? 0.974 3.554 -13.396 1.00 0.00 9 LYS A N 8
ATOM 8785 C CA . LYS A 1 9 ? 0.981 4.775 -14.227 1.00 0.00 9 LYS A CA 8
ATOM 8786 C C . LYS A 1 9 ? 0.329 4.598 -15.609 1.00 0.00 9 LYS A C 8
ATOM 8787 O O . LYS A 1 9 ? -0.087 5.584 -16.218 1.00 0.00 9 LYS A O 8
ATOM 8806 N N . ASN A 1 10 ? 0.205 3.358 -16.093 1.00 0.00 10 ASN A N 8
ATOM 8807 C CA . ASN A 1 10 ? -0.483 3.014 -17.344 1.00 0.00 10 ASN A CA 8
ATOM 8808 C C . ASN A 1 10 ? -2.021 2.882 -17.210 1.00 0.00 10 ASN A C 8
ATOM 8809 O O . ASN A 1 10 ? -2.705 2.749 -18.228 1.00 0.00 10 ASN A O 8
ATOM 8820 N N . GLY A 1 11 ? -2.568 2.883 -15.985 1.00 0.00 11 GLY A N 8
ATOM 8821 C CA . GLY A 1 11 ? -4.006 2.736 -15.718 1.00 0.00 11 GLY A CA 8
ATOM 8822 C C . GLY A 1 11 ? -4.478 1.352 -15.249 1.00 0.00 11 GLY A C 8
ATOM 8823 O O . GLY A 1 11 ? -5.691 1.134 -15.178 1.00 0.00 11 GLY A O 8
ATOM 8827 N N . GLN A 1 12 ? -3.575 0.413 -14.935 1.00 0.00 12 GLN A N 8
ATOM 8828 C CA . GLN A 1 12 ? -3.942 -0.933 -14.470 1.00 0.00 12 GLN A CA 8
ATOM 8829 C C . GLN A 1 12 ? -3.846 -1.065 -12.955 1.00 0.00 12 GLN A C 8
ATOM 8830 O O . GLN A 1 12 ? -2.909 -0.556 -12.340 1.00 0.00 12 GLN A O 8
ATOM 8844 N N . ARG A 1 13 ? -4.811 -1.774 -12.361 1.00 0.00 13 ARG A N 8
ATOM 8845 C CA . ARG A 1 13 ? -4.948 -1.967 -10.908 1.00 0.00 13 ARG A CA 8
ATOM 8846 C C . ARG A 1 13 ? -5.152 -3.421 -10.491 1.00 0.00 13 ARG A C 8
ATOM 8847 O O . ARG A 1 13 ? -5.750 -4.204 -11.230 1.00 0.00 13 ARG A O 8
ATOM 8868 N N . GLU A 1 14 ? -4.676 -3.766 -9.297 1.00 0.00 14 GLU A N 8
ATOM 8869 C CA . GLU A 1 14 ? -4.770 -5.109 -8.708 1.00 0.00 14 GLU A CA 8
ATOM 8870 C C . GLU A 1 14 ? -5.102 -5.051 -7.208 1.00 0.00 14 GLU A C 8
ATOM 8871 O O . GLU A 1 14 ? -4.722 -4.104 -6.513 1.00 0.00 14 GLU A O 8
ATOM 8883 N N . HIS A 1 15 ? -5.807 -6.077 -6.714 1.00 0.00 15 HIS A N 8
ATOM 8884 C CA . HIS A 1 15 ? -6.293 -6.192 -5.335 1.00 0.00 15 HIS A CA 8
ATOM 8885 C C . HIS A 1 15 ? -5.728 -7.433 -4.620 1.00 0.00 15 HIS A C 8
ATOM 8886 O O . HIS A 1 15 ? -5.619 -8.512 -5.211 1.00 0.00 15 HIS A O 8
ATOM 8900 N N . TYR A 1 16 ? -5.387 -7.275 -3.338 1.00 0.00 16 TYR A N 8
ATOM 8901 C CA . TYR A 1 16 ? -4.716 -8.260 -2.483 1.00 0.00 16 TYR A CA 8
ATOM 8902 C C . TYR A 1 16 ? -5.315 -8.269 -1.066 1.00 0.00 16 TYR A C 8
ATOM 8903 O O . TYR A 1 16 ? -5.777 -7.239 -0.571 1.00 0.00 16 TYR A O 8
ATOM 8921 N N . THR A 1 17 ? -5.273 -9.419 -0.386 1.00 0.00 17 THR A N 8
ATOM 8922 C CA . THR A 1 17 ? -5.661 -9.556 1.031 1.00 0.00 17 THR A CA 8
ATOM 8923 C C . THR A 1 17 ? -4.454 -9.985 1.869 1.00 0.00 17 THR A C 8
ATOM 8924 O O . THR A 1 17 ? -3.752 -10.934 1.514 1.00 0.00 17 THR A O 8
ATOM 8935 N N . ALA A 1 18 ? -4.218 -9.294 2.985 1.00 0.00 18 ALA A N 8
ATOM 8936 C CA . ALA A 1 18 ? -3.123 -9.534 3.923 1.00 0.00 18 ALA A CA 8
ATOM 8937 C C . ALA A 1 18 ? -3.651 -9.990 5.297 1.00 0.00 18 ALA A C 8
ATOM 8938 O O . ALA A 1 18 ? -4.527 -9.354 5.888 1.00 0.00 18 ALA A O 8
ATOM 8945 N N . THR A 1 19 ? -3.096 -11.088 5.822 1.00 0.00 19 THR A N 8
ATOM 8946 C CA . THR A 1 19 ? -3.490 -11.674 7.122 1.00 0.00 19 THR A CA 8
ATOM 8947 C C . THR A 1 19 ? -2.838 -10.977 8.327 1.00 0.00 19 THR A C 8
ATOM 8948 O O . THR A 1 19 ? -3.360 -11.014 9.444 1.00 0.00 19 THR A O 8
ATOM 8959 N N . SER A 1 20 ? -1.701 -10.312 8.098 1.00 0.00 20 SER A N 8
ATOM 8960 C CA . SER A 1 20 ? -0.877 -9.631 9.106 1.00 0.00 20 SER A CA 8
ATOM 8961 C C . SER A 1 20 ? -0.176 -8.400 8.519 1.00 0.00 20 SER A C 8
ATOM 8962 O O . SER A 1 20 ? -0.034 -8.273 7.301 1.00 0.00 20 SER A O 8
ATOM 8970 N N . GLU A 1 21 ? 0.319 -7.513 9.384 1.00 0.00 21 GLU A N 8
ATOM 8971 C CA . GLU A 1 21 ? 1.151 -6.354 9.022 1.00 0.00 21 GLU A CA 8
ATOM 8972 C C . GLU A 1 21 ? 2.398 -6.762 8.227 1.00 0.00 21 GLU A C 8
ATOM 8973 O O . GLU A 1 21 ? 2.799 -6.043 7.313 1.00 0.00 21 GLU A O 8
ATOM 8985 N N . ASP A 1 22 ? 2.967 -7.941 8.512 1.00 0.00 22 ASP A N 8
ATOM 8986 C CA . ASP A 1 22 ? 4.100 -8.501 7.766 1.00 0.00 22 ASP A CA 8
ATOM 8987 C C . ASP A 1 22 ? 3.752 -8.837 6.306 1.00 0.00 22 ASP A C 8
ATOM 8988 O O . ASP A 1 22 ? 4.583 -8.661 5.418 1.00 0.00 22 ASP A O 8
ATOM 8997 N N . GLU A 1 23 ? 2.525 -9.283 6.035 1.00 0.00 23 GLU A N 8
ATOM 8998 C CA . GLU A 1 23 ? 2.041 -9.507 4.669 1.00 0.00 23 GLU A CA 8
ATOM 8999 C C . GLU A 1 23 ? 1.675 -8.174 3.995 1.00 0.00 23 GLU A C 8
ATOM 9000 O O . GLU A 1 23 ? 1.976 -7.965 2.821 1.00 0.00 23 GLU A O 8
ATOM 9012 N N . ALA A 1 24 ? 1.101 -7.224 4.744 1.00 0.00 24 ALA A N 8
ATOM 9013 C CA . ALA A 1 24 ? 0.703 -5.922 4.211 1.00 0.00 24 ALA A CA 8
ATOM 9014 C C . ALA A 1 24 ? 1.905 -5.093 3.722 1.00 0.00 24 ALA A C 8
ATOM 9015 O O . ALA A 1 24 ? 1.885 -4.591 2.596 1.00 0.00 24 ALA A O 8
ATOM 9022 N N . ARG A 1 25 ? 2.997 -5.023 4.504 1.00 0.00 25 ARG A N 8
ATOM 9023 C CA . ARG A 1 25 ? 4.248 -4.344 4.096 1.00 0.00 25 ARG A CA 8
ATOM 9024 C C . ARG A 1 25 ? 4.861 -4.933 2.824 1.00 0.00 25 ARG A C 8
ATOM 9025 O O . ARG A 1 25 ? 5.397 -4.201 1.993 1.00 0.00 25 ARG A O 8
ATOM 9046 N N . LYS A 1 26 ? 4.717 -6.245 2.644 1.00 0.00 26 LYS A N 8
ATOM 9047 C CA . LYS A 1 26 ? 5.192 -6.997 1.467 1.00 0.00 26 LYS A CA 8
ATOM 9048 C C . LYS A 1 26 ? 4.388 -6.684 0.205 1.00 0.00 26 LYS A C 8
ATOM 9049 O O . LYS A 1 26 ? 4.971 -6.628 -0.871 1.00 0.00 26 LYS A O 8
ATOM 9068 N N . ILE A 1 27 ? 3.090 -6.393 0.309 1.00 0.00 27 ILE A N 8
ATOM 9069 C CA . ILE A 1 27 ? 2.313 -5.890 -0.843 1.00 0.00 27 ILE A CA 8
ATOM 9070 C C . ILE A 1 27 ? 2.719 -4.447 -1.193 1.00 0.00 27 ILE A C 8
ATOM 9071 O O . ILE A 1 27 ? 2.821 -4.107 -2.374 1.00 0.00 27 ILE A O 8
ATOM 9087 N N . ILE A 1 28 ? 3.024 -3.607 -0.196 1.00 0.00 28 ILE A N 8
ATOM 9088 C CA . ILE A 1 28 ? 3.419 -2.206 -0.418 1.00 0.00 28 ILE A CA 8
ATOM 9089 C C . ILE A 1 28 ? 4.802 -2.141 -1.081 1.00 0.00 28 ILE A C 8
ATOM 9090 O O . ILE A 1 28 ? 4.976 -1.459 -2.088 1.00 0.00 28 ILE A O 8
ATOM 9106 N N . GLU A 1 29 ? 5.788 -2.879 -0.568 1.00 0.00 29 GLU A N 8
ATOM 9107 C CA . GLU A 1 29 ? 7.155 -2.869 -1.104 1.00 0.00 29 GLU A CA 8
ATOM 9108 C C . GLU A 1 29 ? 7.205 -3.399 -2.552 1.00 0.00 29 GLU A C 8
ATOM 9109 O O . GLU A 1 29 ? 7.925 -2.859 -3.397 1.00 0.00 29 GLU A O 8
ATOM 9121 N N . LYS A 1 30 ? 6.346 -4.383 -2.864 1.00 0.00 30 LYS A N 8
ATOM 9122 C CA . LYS A 1 30 ? 6.160 -4.931 -4.212 1.00 0.00 30 LYS A CA 8
ATOM 9123 C C . LYS A 1 30 ? 5.536 -3.929 -5.164 1.00 0.00 30 LYS A C 8
ATOM 9124 O O . LYS A 1 30 ? 5.832 -3.954 -6.351 1.00 0.00 30 LYS A O 8
ATOM 9143 N N . ALA A 1 31 ? 4.698 -3.038 -4.656 1.00 0.00 31 ALA A N 8
ATOM 9144 C CA . ALA A 1 31 ? 4.100 -1.975 -5.447 1.00 0.00 31 ALA A CA 8
ATOM 9145 C C . ALA A 1 31 ? 5.084 -0.825 -5.725 1.00 0.00 31 ALA A C 8
ATOM 9146 O O . ALA A 1 31 ? 5.242 -0.390 -6.867 1.00 0.00 31 ALA A O 8
ATOM 9153 N N . VAL A 1 32 ? 5.800 -0.338 -4.711 1.00 0.00 32 VAL A N 8
ATOM 9154 C CA . VAL A 1 32 ? 6.677 0.838 -4.881 1.00 0.00 32 VAL A CA 8
ATOM 9155 C C . VAL A 1 32 ? 7.892 0.564 -5.769 1.00 0.00 32 VAL A C 8
ATOM 9156 O O . VAL A 1 32 ? 8.305 1.446 -6.523 1.00 0.00 32 VAL A O 8
ATOM 9169 N N . ARG A 1 33 ? 8.413 -0.673 -5.772 1.00 0.00 33 ARG A N 8
ATOM 9170 C CA . ARG A 1 33 ? 9.506 -1.091 -6.677 1.00 0.00 33 ARG A CA 8
ATOM 9171 C C . ARG A 1 33 ? 9.076 -1.180 -8.150 1.00 0.00 33 ARG A C 8
ATOM 9172 O O . ARG A 1 33 ? 9.903 -1.018 -9.047 1.00 0.00 33 ARG A O 8
ATOM 9193 N N . ARG A 1 34 ? 7.779 -1.425 -8.392 1.00 0.00 34 ARG A N 8
ATOM 9194 C CA . ARG A 1 34 ? 7.151 -1.513 -9.725 1.00 0.00 34 ARG A CA 8
ATOM 9195 C C . ARG A 1 34 ? 6.867 -0.134 -10.325 1.00 0.00 34 ARG A C 8
ATOM 9196 O O . ARG A 1 34 ? 6.587 -0.032 -11.520 1.00 0.00 34 ARG A O 8
ATOM 9217 N N . GLY A 1 35 ? 6.934 0.916 -9.505 1.00 0.00 35 GLY A N 8
ATOM 9218 C CA . GLY A 1 35 ? 6.614 2.289 -9.910 1.00 0.00 35 GLY A CA 8
ATOM 9219 C C . GLY A 1 35 ? 5.117 2.606 -9.842 1.00 0.00 35 GLY A C 8
ATOM 9220 O O . GLY A 1 35 ? 4.629 3.437 -10.611 1.00 0.00 35 GLY A O 8
ATOM 9224 N N . ILE A 1 36 ? 4.379 1.923 -8.956 1.00 0.00 36 ILE A N 8
ATOM 9225 C CA . ILE A 1 36 ? 2.955 2.175 -8.681 1.00 0.00 36 ILE A CA 8
ATOM 9226 C C . ILE A 1 36 ? 2.711 3.652 -8.334 1.00 0.00 36 ILE A C 8
ATOM 9227 O O . ILE A 1 36 ? 3.535 4.288 -7.674 1.00 0.00 36 ILE A O 8
ATOM 9243 N N . LYS A 1 37 ? 1.564 4.190 -8.773 1.00 0.00 37 LYS A N 8
ATOM 9244 C CA . LYS A 1 37 ? 1.192 5.599 -8.578 1.00 0.00 37 LYS A CA 8
ATOM 9245 C C . LYS A 1 37 ? 0.261 5.814 -7.378 1.00 0.00 37 LYS A C 8
ATOM 9246 O O . LYS A 1 37 ? 0.408 6.804 -6.659 1.00 0.00 37 LYS A O 8
ATOM 9265 N N . ARG A 1 38 ? -0.675 4.883 -7.148 1.00 0.00 38 ARG A N 8
ATOM 9266 C CA . ARG A 1 38 ? -1.685 4.919 -6.071 1.00 0.00 38 ARG A CA 8
ATOM 9267 C C . ARG A 1 38 ? -1.703 3.604 -5.290 1.00 0.00 38 ARG A C 8
ATOM 9268 O O . ARG A 1 38 ? -1.662 2.536 -5.896 1.00 0.00 38 ARG A O 8
ATOM 9289 N N . ILE A 1 39 ? -1.796 3.693 -3.963 1.00 0.00 39 ILE A N 8
ATOM 9290 C CA . ILE A 1 39 ? -1.894 2.566 -3.017 1.00 0.00 39 ILE A CA 8
ATOM 9291 C C . ILE A 1 39 ? -3.076 2.802 -2.072 1.00 0.00 39 ILE A C 8
ATOM 9292 O O . ILE A 1 39 ? -3.295 3.917 -1.603 1.00 0.00 39 ILE A O 8
ATOM 9308 N N . GLU A 1 40 ? -3.827 1.751 -1.766 1.00 0.00 40 GLU A N 8
ATOM 9309 C CA . GLU A 1 40 ? -4.962 1.765 -0.853 1.00 0.00 40 GLU A CA 8
ATOM 9310 C C . GLU A 1 40 ? -4.824 0.634 0.161 1.00 0.00 40 GLU A C 8
ATOM 9311 O O . GLU A 1 40 ? -4.481 -0.484 -0.217 1.00 0.00 40 GLU A O 8
ATOM 9323 N N . LEU A 1 41 ? -5.119 0.912 1.432 1.00 0.00 41 LEU A N 8
ATOM 9324 C CA . LEU A 1 41 ? -5.167 -0.083 2.512 1.00 0.00 41 LEU A CA 8
ATOM 9325 C C . LEU A 1 41 ? -6.358 0.155 3.451 1.00 0.00 41 LEU A C 8
ATOM 9326 O O . LEU A 1 41 ? -6.516 1.248 3.998 1.00 0.00 41 LEU A O 8
ATOM 9342 N N . ARG A 1 42 ? -7.161 -0.890 3.682 1.00 0.00 42 ARG A N 8
ATOM 9343 C CA . ARG A 1 42 ? -8.314 -0.931 4.592 1.00 0.00 42 ARG A CA 8
ATOM 9344 C C . ARG A 1 42 ? -8.040 -1.913 5.731 1.00 0.00 42 ARG A C 8
ATOM 9345 O O . ARG A 1 42 ? -7.574 -3.025 5.484 1.00 0.00 42 ARG A O 8
ATOM 9366 N N . GLY A 1 43 ? -8.342 -1.518 6.967 1.00 0.00 43 GLY A N 8
ATOM 9367 C CA . GLY A 1 43 ? -8.105 -2.335 8.170 1.00 0.00 43 GLY A CA 8
ATOM 9368 C C . GLY A 1 43 ? -6.6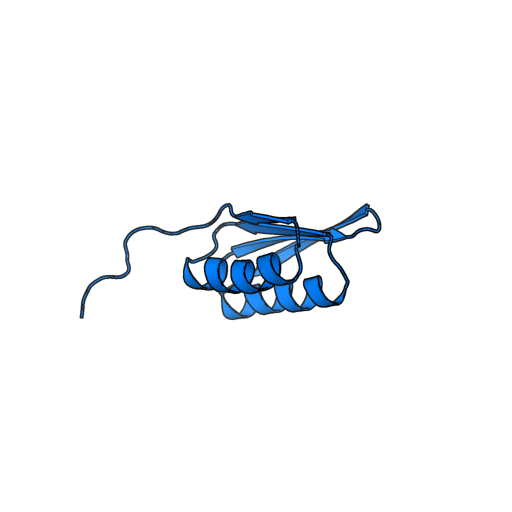60 -2.352 8.690 1.00 0.00 43 GLY A C 8
ATOM 9369 O O . GLY A 1 43 ? -6.332 -3.187 9.533 1.00 0.00 43 GLY A O 8
ATOM 9373 N N . ALA A 1 44 ? -5.804 -1.434 8.226 1.00 0.00 44 ALA A N 8
ATOM 9374 C CA . ALA A 1 44 ? -4.404 -1.352 8.644 1.00 0.00 44 ALA A CA 8
ATOM 9375 C C . ALA A 1 44 ? -4.231 -0.885 10.108 1.00 0.00 44 ALA A C 8
ATOM 9376 O O . ALA A 1 44 ? -4.984 -0.038 10.597 1.00 0.00 44 ALA A O 8
ATOM 9383 N N . SER A 1 45 ? -3.207 -1.406 10.791 1.00 0.00 45 SER A N 8
ATOM 9384 C CA . SER A 1 45 ? -2.802 -0.986 12.146 1.00 0.00 45 SER A CA 8
ATOM 9385 C C . SER A 1 45 ? -1.897 0.247 12.108 1.00 0.00 45 SER A C 8
ATOM 9386 O O . SER A 1 45 ? -1.180 0.460 11.131 1.00 0.00 45 SER A O 8
ATOM 9394 N N . GLU A 1 46 ? -1.871 1.049 13.176 1.00 0.00 46 GLU A N 8
ATOM 9395 C CA . GLU A 1 46 ? -1.198 2.359 13.153 1.00 0.00 46 GLU A CA 8
ATOM 9396 C C . GLU A 1 46 ? 0.309 2.288 12.860 1.00 0.00 46 GLU A C 8
ATOM 9397 O O . GLU A 1 46 ? 0.821 3.157 12.158 1.00 0.00 46 GLU A O 8
ATOM 9409 N N . GLN A 1 47 ? 1.019 1.242 13.299 1.00 0.00 47 GLN A N 8
ATOM 9410 C CA . GLN A 1 47 ? 2.441 1.071 12.966 1.00 0.00 47 GLN A CA 8
ATOM 9411 C C . GLN A 1 47 ? 2.628 0.817 11.462 1.00 0.00 47 GLN A C 8
ATOM 9412 O O . GLN A 1 47 ? 3.468 1.458 10.830 1.00 0.00 47 GLN A O 8
ATOM 9426 N N . LEU A 1 48 ? 1.799 -0.049 10.870 1.00 0.00 48 LEU A N 8
ATOM 9427 C CA . LEU A 1 48 ? 1.814 -0.328 9.431 1.00 0.00 48 LEU A CA 8
ATOM 9428 C C . LEU A 1 48 ? 1.468 0.939 8.627 1.00 0.00 48 LEU A C 8
ATOM 9429 O O . LEU A 1 48 ? 2.096 1.209 7.606 1.00 0.00 48 LEU A O 8
ATOM 9445 N N . ILE A 1 49 ? 0.566 1.783 9.137 1.00 0.00 49 ILE A N 8
ATOM 9446 C CA . ILE A 1 49 ? 0.227 3.081 8.537 1.00 0.00 49 ILE A CA 8
ATOM 9447 C C . ILE A 1 49 ? 1.394 4.085 8.627 1.00 0.00 49 ILE A C 8
ATOM 9448 O O . ILE A 1 49 ? 1.642 4.803 7.659 1.00 0.00 49 ILE A O 8
ATOM 9464 N N . ARG A 1 50 ? 2.164 4.149 9.726 1.00 0.00 50 ARG A N 8
ATOM 9465 C CA . ARG A 1 50 ? 3.407 4.947 9.790 1.00 0.00 50 ARG A CA 8
ATOM 9466 C C . ARG A 1 50 ? 4.482 4.430 8.833 1.00 0.00 50 ARG A C 8
ATOM 9467 O O . ARG A 1 50 ? 5.179 5.237 8.220 1.00 0.00 50 ARG A O 8
ATOM 9488 N N . ASP A 1 51 ? 4.568 3.117 8.628 1.00 0.00 51 ASP A N 8
ATOM 9489 C CA . ASP A 1 51 ? 5.451 2.518 7.631 1.00 0.00 51 ASP A CA 8
ATOM 9490 C C . ASP A 1 51 ? 5.023 2.866 6.193 1.00 0.00 51 ASP A C 8
ATOM 9491 O O . ASP A 1 51 ? 5.863 3.295 5.402 1.00 0.00 51 ASP A O 8
ATOM 9500 N N . MET A 1 52 ? 3.726 2.787 5.865 1.00 0.00 52 MET A N 8
ATOM 9501 C CA . MET A 1 52 ? 3.191 3.262 4.579 1.00 0.00 52 MET A CA 8
ATOM 9502 C C . MET A 1 52 ? 3.498 4.750 4.357 1.00 0.00 52 MET A C 8
ATOM 9503 O O . MET A 1 52 ? 3.968 5.134 3.287 1.00 0.00 52 MET A O 8
ATOM 9517 N N . GLN A 1 53 ? 3.252 5.590 5.369 1.00 0.00 53 GLN A N 8
ATOM 9518 C CA . GLN A 1 53 ? 3.466 7.039 5.316 1.00 0.00 53 GLN A CA 8
ATOM 9519 C C . GLN A 1 53 ? 4.938 7.406 5.090 1.00 0.00 53 GLN A C 8
ATOM 9520 O O . GLN A 1 53 ? 5.231 8.266 4.260 1.00 0.00 53 GLN A O 8
ATOM 9534 N N . GLU A 1 54 ? 5.874 6.734 5.769 1.00 0.00 54 GLU A N 8
ATOM 9535 C CA . GLU A 1 54 ? 7.314 6.963 5.594 1.00 0.00 54 GLU A CA 8
ATOM 9536 C C . GLU A 1 54 ? 7.777 6.664 4.158 1.00 0.00 54 GLU A C 8
ATOM 9537 O O . GLU A 1 54 ? 8.610 7.390 3.613 1.00 0.00 54 GLU A O 8
ATOM 9549 N N . ILE A 1 55 ? 7.211 5.642 3.512 1.00 0.00 55 ILE A N 8
ATOM 9550 C CA . ILE A 1 55 ? 7.479 5.333 2.101 1.00 0.00 55 ILE A CA 8
ATOM 9551 C C . ILE A 1 55 ? 6.819 6.378 1.187 1.00 0.00 55 ILE A C 8
ATOM 9552 O O . ILE A 1 55 ? 7.464 6.961 0.314 1.00 0.00 55 ILE A O 8
ATOM 9568 N N . ALA A 1 56 ? 5.530 6.643 1.398 1.00 0.00 56 ALA A N 8
ATOM 9569 C CA . ALA A 1 56 ? 4.705 7.456 0.507 1.00 0.00 56 ALA A CA 8
ATOM 9570 C C . ALA A 1 56 ? 5.129 8.932 0.496 1.00 0.00 56 ALA A C 8
ATOM 9571 O O . ALA A 1 56 ? 5.037 9.587 -0.543 1.00 0.00 56 ALA A O 8
ATOM 9578 N N . LYS A 1 57 ? 5.666 9.441 1.611 1.00 0.00 57 LYS A N 8
ATOM 9579 C CA . LYS A 1 57 ? 6.198 10.809 1.728 1.00 0.00 57 LYS A CA 8
ATOM 9580 C C . LYS A 1 57 ? 7.522 10.977 0.977 1.00 0.00 57 LYS A C 8
ATOM 9581 O O . LYS A 1 57 ? 7.758 12.030 0.387 1.00 0.00 57 LYS A O 8
ATOM 9600 N N . GLN A 1 58 ? 8.356 9.936 0.954 1.00 0.00 58 GLN A N 8
ATOM 9601 C CA . GLN A 1 58 ? 9.633 9.933 0.235 1.00 0.00 58 GLN A CA 8
ATOM 9602 C C . GLN A 1 58 ? 9.466 9.760 -1.283 1.00 0.00 58 GLN A C 8
ATOM 9603 O O . GLN A 1 58 ? 10.225 10.352 -2.053 1.00 0.00 58 GLN A O 8
ATOM 9617 N N . ILE A 1 59 ? 8.464 8.988 -1.722 1.00 0.00 59 ILE A N 8
ATOM 9618 C CA . ILE A 1 59 ? 8.201 8.717 -3.150 1.00 0.00 59 ILE A CA 8
ATOM 9619 C C . ILE A 1 59 ? 7.225 9.732 -3.770 1.00 0.00 59 ILE A C 8
ATOM 9620 O O . ILE A 1 59 ? 7.251 9.978 -4.978 1.00 0.00 59 ILE A O 8
ATOM 9636 N N . GLY A 1 60 ? 6.383 10.355 -2.946 1.00 0.00 60 GLY A N 8
ATOM 9637 C CA . GLY A 1 60 ? 5.262 11.194 -3.395 1.00 0.00 60 GLY A CA 8
ATOM 9638 C C . GLY A 1 60 ? 4.090 10.390 -3.987 1.00 0.00 60 GLY A C 8
ATOM 9639 O O . GLY A 1 60 ? 3.343 10.908 -4.820 1.00 0.00 60 GLY A O 8
ATOM 9643 N N . LEU A 1 61 ? 3.954 9.116 -3.596 1.00 0.00 61 LEU A N 8
ATOM 9644 C CA . LEU A 1 61 ? 2.919 8.179 -4.057 1.00 0.00 61 LEU A CA 8
ATOM 9645 C C . LEU A 1 61 ? 1.569 8.504 -3.391 1.00 0.00 61 LEU A C 8
ATOM 9646 O O . LEU A 1 61 ? 1.512 8.831 -2.202 1.00 0.00 61 LEU A O 8
ATOM 9662 N N . GLN A 1 62 ? 0.472 8.402 -4.146 1.00 0.00 62 GLN A N 8
ATOM 9663 C CA . GLN A 1 62 ? -0.893 8.649 -3.662 1.00 0.00 62 GLN A CA 8
ATOM 9664 C C . GLN A 1 62 ? -1.388 7.469 -2.804 1.00 0.00 62 GLN A C 8
ATOM 9665 O O . GLN A 1 62 ? -2.143 6.611 -3.263 1.00 0.00 62 GLN A O 8
ATOM 9679 N N . TYR A 1 63 ? -0.939 7.406 -1.548 1.00 0.00 63 TYR A N 8
ATOM 9680 C CA . TYR A 1 63 ? -1.437 6.451 -0.555 1.00 0.00 63 TYR A CA 8
ATOM 9681 C C . TYR A 1 63 ? -2.802 6.890 0.012 1.00 0.00 63 TYR A C 8
ATOM 9682 O O . TYR A 1 63 ? -3.122 8.084 0.058 1.00 0.00 63 TYR A O 8
ATOM 9700 N N . ARG A 1 64 ? -3.602 5.921 0.467 1.00 0.00 64 ARG A N 8
ATOM 9701 C CA . ARG A 1 64 ? -4.890 6.128 1.153 1.00 0.00 64 ARG A CA 8
ATOM 9702 C C . ARG A 1 64 ? -5.065 5.118 2.284 1.00 0.00 64 ARG A C 8
ATOM 9703 O O . ARG A 1 64 ? -4.800 3.927 2.101 1.00 0.00 64 ARG A O 8
ATOM 9724 N N . THR A 1 65 ? -5.536 5.603 3.430 1.00 0.00 65 THR A N 8
ATOM 9725 C CA . THR A 1 65 ? -5.725 4.807 4.649 1.00 0.00 65 THR A CA 8
ATOM 9726 C C . THR A 1 65 ? -7.195 4.746 5.062 1.00 0.00 65 THR A C 8
ATOM 9727 O O . THR A 1 65 ? -7.827 5.772 5.315 1.00 0.00 65 THR A O 8
ATOM 9738 N N . ASP A 1 66 ? -7.705 3.526 5.214 1.00 0.00 66 ASP A N 8
ATOM 9739 C CA . ASP A 1 66 ? -9.012 3.183 5.793 1.00 0.00 66 ASP A CA 8
ATOM 9740 C C . ASP A 1 66 ? -8.861 2.112 6.902 1.00 0.00 66 ASP A C 8
ATOM 9741 O O . ASP A 1 66 ? -9.640 1.162 7.001 1.00 0.00 66 ASP A O 8
ATOM 9750 N N . GLY A 1 67 ? -7.798 2.222 7.710 1.00 0.00 67 GLY A N 8
ATOM 9751 C CA . GLY A 1 67 ? -7.527 1.391 8.881 1.00 0.00 67 GLY A CA 8
ATOM 9752 C C . GLY A 1 67 ? -7.922 2.070 10.192 1.00 0.00 67 GLY A C 8
ATOM 9753 O O . GLY A 1 67 ? -9.001 2.659 10.305 1.00 0.00 67 GLY A O 8
ATOM 9757 N N . SER A 1 68 ? -7.033 1.981 11.179 1.00 0.00 68 SER A N 8
ATOM 9758 C CA . SER A 1 68 ? -7.259 2.417 12.567 1.00 0.00 68 SER A CA 8
ATOM 9759 C C . SER A 1 68 ? -6.104 3.257 13.120 1.00 0.00 68 SER A C 8
ATOM 9760 O O . SER A 1 68 ? -4.933 2.889 13.001 1.00 0.00 68 SER A O 8
ATOM 9768 N N . LEU A 1 69 ? -6.450 4.366 13.779 1.00 0.00 69 LEU A N 8
ATOM 9769 C CA . LEU A 1 69 ? -5.545 5.255 14.513 1.00 0.00 69 LEU A CA 8
ATOM 9770 C C . LEU A 1 69 ? -6.301 5.898 15.689 1.00 0.00 69 LEU A C 8
ATOM 9771 O O . LEU A 1 69 ? -7.417 6.393 15.516 1.00 0.00 69 LEU A O 8
ATOM 9787 N N . GLU A 1 70 ? -5.695 5.904 16.877 1.00 0.00 70 GLU A N 8
ATOM 9788 C CA . GLU A 1 70 ? -6.249 6.509 18.101 1.00 0.00 70 GLU A CA 8
ATOM 9789 C C . GLU A 1 70 ? -5.352 7.634 18.644 1.00 0.00 70 GLU A C 8
ATOM 9790 O O . GLU A 1 70 ? -4.127 7.596 18.493 1.00 0.00 70 GLU A O 8
ATOM 9802 N N . HIS A 1 71 ? -5.964 8.642 19.280 1.00 0.00 71 HIS A N 8
ATOM 9803 C CA . HIS A 1 71 ? -5.286 9.880 19.694 1.00 0.00 71 HIS A CA 8
ATOM 9804 C C . HIS A 1 71 ? -4.956 9.931 21.198 1.00 0.00 71 HIS A C 8
ATOM 9805 O O . HIS A 1 71 ? -3.830 10.284 21.561 1.00 0.00 71 HIS A O 8
ATOM 9819 N N . HIS A 1 72 ? -5.912 9.551 22.062 1.00 0.00 72 HIS A N 8
ATOM 9820 C CA . HIS A 1 72 ? -5.824 9.613 23.534 1.00 0.00 72 HIS A CA 8
ATOM 9821 C C . HIS A 1 72 ? -5.435 11.019 24.077 1.00 0.00 72 HIS A C 8
ATOM 9822 O O . HIS A 1 72 ? -5.462 12.018 23.350 1.00 0.00 72 HIS A O 8
ATOM 9836 N N . HIS A 1 73 ? -5.118 11.117 25.372 1.00 0.00 73 HIS A N 8
ATOM 9837 C CA . HIS A 1 73 ? -4.583 12.325 26.029 1.00 0.00 73 HIS A CA 8
ATOM 9838 C C . HIS A 1 73 ? -3.453 12.011 27.030 1.00 0.00 73 HIS A C 8
ATOM 9839 O O . HIS A 1 73 ? -2.501 12.787 27.150 1.00 0.00 73 HIS A O 8
ATOM 9853 N N . HIS A 1 74 ? -3.538 10.859 27.709 1.00 0.00 74 HIS A N 8
ATOM 9854 C CA . HIS A 1 74 ? -2.624 10.378 28.752 1.00 0.00 74 HIS A CA 8
ATOM 9855 C C . HIS A 1 74 ? -2.453 11.332 29.958 1.00 0.00 74 HIS A C 8
ATOM 9856 O O . HIS A 1 74 ? -3.119 12.367 30.067 1.00 0.00 74 HIS A O 8
ATOM 9870 N N . HIS A 1 75 ? -1.568 10.960 30.890 1.00 0.00 75 HIS A N 8
ATOM 9871 C CA . HIS A 1 75 ? -1.132 11.762 32.041 1.00 0.00 75 HIS A CA 8
ATOM 9872 C C . HIS A 1 75 ? 0.324 12.254 31.845 1.00 0.00 75 HIS A C 8
ATOM 9873 O O . HIS A 1 75 ? 1.180 12.130 32.727 1.00 0.00 75 HIS A O 8
ATOM 9887 N N . HIS A 1 76 ? 0.620 12.750 30.636 1.00 0.00 76 HIS A N 8
ATOM 9888 C CA . HIS A 1 76 ? 1.943 13.223 30.200 1.00 0.00 76 HIS A CA 8
ATOM 9889 C C . HIS A 1 76 ? 2.303 14.602 30.796 1.00 0.00 76 HIS A C 8
ATOM 9890 O O . HIS A 1 76 ? 1.498 15.553 30.656 1.00 0.00 76 HIS A O 8
ATOM 9905 N N . GLY A 1 1 ? -6.302 -8.716 9.608 1.00 0.00 1 GLY A N 9
ATOM 9906 C CA . GLY A 1 1 ? -6.718 -8.825 8.194 1.00 0.00 1 GLY A CA 9
ATOM 9907 C C . GLY A 1 1 ? -6.888 -7.451 7.565 1.00 0.00 1 GLY A C 9
ATOM 9908 O O . GLY A 1 1 ? -7.681 -6.645 8.049 1.00 0.00 1 GLY A O 9
ATOM 9914 N N . THR A 1 2 ? -6.149 -7.188 6.484 1.00 0.00 2 THR A N 9
ATOM 9915 C CA . THR A 1 2 ? -6.105 -5.908 5.750 1.00 0.00 2 THR A CA 9
ATOM 9916 C C . THR A 1 2 ? -6.462 -6.137 4.277 1.00 0.00 2 THR A C 9
ATOM 9917 O O . THR A 1 2 ? -5.921 -7.049 3.649 1.00 0.00 2 THR A O 9
ATOM 9928 N N . GLU A 1 3 ? -7.344 -5.316 3.698 1.00 0.00 3 GLU A N 9
ATOM 9929 C CA . GLU A 1 3 ? -7.654 -5.354 2.255 1.00 0.00 3 GLU A CA 9
ATOM 9930 C C . GLU A 1 3 ? -6.859 -4.263 1.527 1.00 0.00 3 GLU A C 9
ATOM 9931 O O . GLU A 1 3 ? -6.733 -3.154 2.046 1.00 0.00 3 GLU A O 9
ATOM 9943 N N . ILE A 1 4 ? -6.301 -4.566 0.351 1.00 0.00 4 ILE A N 9
ATOM 9944 C CA . ILE A 1 4 ? -5.318 -3.710 -0.335 1.00 0.00 4 ILE A CA 9
ATOM 9945 C C . ILE A 1 4 ? -5.615 -3.606 -1.833 1.00 0.00 4 ILE A C 9
ATOM 9946 O O . ILE A 1 4 ? -6.004 -4.575 -2.485 1.00 0.00 4 ILE A O 9
ATOM 9962 N N . GLU A 1 5 ? -5.408 -2.420 -2.389 1.00 0.00 5 GLU A N 9
ATOM 9963 C CA . GLU A 1 5 ? -5.503 -2.110 -3.815 1.00 0.00 5 GLU A CA 9
ATOM 9964 C C . GLU A 1 5 ? -4.307 -1.248 -4.245 1.00 0.00 5 GLU A C 9
ATOM 9965 O O . GLU A 1 5 ? -3.836 -0.412 -3.475 1.00 0.00 5 GLU A O 9
ATOM 9977 N N . LEU A 1 6 ? -3.801 -1.433 -5.465 1.00 0.00 6 LEU A N 9
ATOM 9978 C CA . LEU A 1 6 ? -2.764 -0.587 -6.057 1.00 0.00 6 LEU A CA 9
ATOM 9979 C C . LEU A 1 6 ? -2.991 -0.332 -7.549 1.00 0.00 6 LEU A C 9
ATOM 9980 O O . LEU A 1 6 ? -3.475 -1.214 -8.255 1.00 0.00 6 LEU A O 9
ATOM 9996 N N . GLU A 1 7 ? -2.621 0.859 -8.028 1.00 0.00 7 GLU A N 9
ATOM 9997 C CA . GLU A 1 7 ? -2.740 1.287 -9.429 1.00 0.00 7 GLU A CA 9
ATOM 9998 C C . GLU A 1 7 ? -1.446 1.933 -9.953 1.00 0.00 7 GLU A C 9
ATOM 9999 O O . GLU A 1 7 ? -0.830 2.784 -9.305 1.00 0.00 7 GLU A O 9
ATOM 10011 N N . SER A 1 8 ? -1.045 1.521 -11.154 1.00 0.00 8 SER A N 9
ATOM 10012 C CA . SER A 1 8 ? 0.137 1.985 -11.885 1.00 0.00 8 SER A CA 9
ATOM 10013 C C . SER A 1 8 ? -0.115 3.268 -12.688 1.00 0.00 8 SER A C 9
ATOM 10014 O O . SER A 1 8 ? -1.248 3.576 -13.067 1.00 0.00 8 SER A O 9
ATOM 10022 N N . LYS A 1 9 ? 0.969 3.980 -13.029 1.00 0.00 9 LYS A N 9
ATOM 10023 C CA . LYS A 1 9 ? 0.980 5.159 -13.922 1.00 0.00 9 LYS A CA 9
ATOM 10024 C C . LYS A 1 9 ? 0.346 4.882 -15.297 1.00 0.00 9 LYS A C 9
ATOM 10025 O O . LYS A 1 9 ? -0.170 5.803 -15.932 1.00 0.00 9 LYS A O 9
ATOM 10044 N N . ASN A 1 10 ? 0.352 3.621 -15.741 1.00 0.00 10 ASN A N 9
ATOM 10045 C CA . ASN A 1 10 ? -0.236 3.168 -17.005 1.00 0.00 10 ASN A CA 9
ATOM 10046 C C . ASN A 1 10 ? -1.760 2.873 -16.940 1.00 0.00 10 ASN A C 9
ATOM 10047 O O . ASN A 1 10 ? -2.364 2.563 -17.967 1.00 0.00 10 ASN A O 9
ATOM 10058 N N . GLY A 1 11 ? -2.400 2.957 -15.765 1.00 0.00 11 GLY A N 9
ATOM 10059 C CA . GLY A 1 11 ? -3.840 2.672 -15.601 1.00 0.00 11 GLY A CA 9
ATOM 10060 C C . GLY A 1 11 ? -4.194 1.227 -15.238 1.00 0.00 11 GLY A C 9
ATOM 10061 O O . GLY A 1 11 ? -5.374 0.857 -15.226 1.00 0.00 11 GLY A O 9
ATOM 10065 N N . GLN A 1 12 ? -3.188 0.403 -14.935 1.00 0.00 12 GLN A N 9
ATOM 10066 C CA . GLN A 1 12 ? -3.356 -0.997 -14.547 1.00 0.00 12 GLN A CA 9
ATOM 10067 C C . GLN A 1 12 ? -3.411 -1.119 -13.021 1.00 0.00 12 GLN A C 9
ATOM 10068 O O . GLN A 1 12 ? -2.563 -0.558 -12.327 1.00 0.00 12 GLN A O 9
ATOM 10082 N N . ARG A 1 13 ? -4.411 -1.837 -12.501 1.00 0.00 13 ARG A N 9
ATOM 10083 C CA . ARG A 1 13 ? -4.688 -1.989 -11.065 1.00 0.00 13 ARG A CA 9
ATOM 10084 C C . ARG A 1 13 ? -4.868 -3.441 -10.635 1.00 0.00 13 ARG A C 9
ATOM 10085 O O . ARG A 1 13 ? -5.367 -4.262 -11.405 1.00 0.00 13 ARG A O 9
ATOM 10106 N N . GLU A 1 14 ? -4.476 -3.742 -9.401 1.00 0.00 14 GLU A N 9
ATOM 10107 C CA . GLU A 1 14 ? -4.515 -5.085 -8.811 1.00 0.00 14 GLU A CA 9
ATOM 10108 C C . GLU A 1 14 ? -4.954 -5.030 -7.333 1.00 0.00 14 GLU A C 9
ATOM 10109 O O . GLU A 1 14 ? -4.641 -4.079 -6.611 1.00 0.00 14 GLU A O 9
ATOM 10121 N N . HIS A 1 15 ? -5.696 -6.052 -6.891 1.00 0.00 15 HIS A N 9
ATOM 10122 C CA . HIS A 1 15 ? -6.263 -6.180 -5.540 1.00 0.00 15 HIS A CA 9
ATOM 10123 C C . HIS A 1 15 ? -5.720 -7.413 -4.789 1.00 0.00 15 HIS A C 9
ATOM 10124 O O . HIS A 1 15 ? -5.491 -8.471 -5.382 1.00 0.00 15 HIS A O 9
ATOM 10138 N N . TYR A 1 16 ? -5.518 -7.262 -3.476 1.00 0.00 16 TYR A N 9
ATOM 10139 C CA . TYR A 1 16 ? -4.845 -8.212 -2.582 1.00 0.00 16 TYR A CA 9
ATOM 10140 C C . TYR A 1 16 ? -5.470 -8.231 -1.174 1.00 0.00 16 TYR A C 9
ATOM 10141 O O . TYR A 1 16 ? -6.034 -7.234 -0.716 1.00 0.00 16 TYR A O 9
ATOM 10159 N N . THR A 1 17 ? -5.315 -9.348 -0.459 1.00 0.00 17 THR A N 9
ATOM 10160 C CA . THR A 1 17 ? -5.636 -9.480 0.974 1.00 0.00 17 THR A CA 9
ATOM 10161 C C . THR A 1 17 ? -4.376 -9.865 1.761 1.00 0.00 17 THR A C 9
ATOM 10162 O O . THR A 1 17 ? -3.641 -10.769 1.357 1.00 0.00 17 THR A O 9
ATOM 10173 N N . ALA A 1 18 ? -4.135 -9.200 2.891 1.00 0.00 18 ALA A N 9
ATOM 10174 C CA . ALA A 1 18 ? -3.037 -9.474 3.821 1.00 0.00 18 ALA A CA 9
ATOM 10175 C C . ALA A 1 18 ? -3.585 -9.970 5.171 1.00 0.00 18 ALA A C 9
ATOM 10176 O O . ALA A 1 18 ? -4.516 -9.382 5.723 1.00 0.00 18 ALA A O 9
ATOM 10183 N N . THR A 1 19 ? -3.000 -11.034 5.730 1.00 0.00 19 THR A N 9
ATOM 10184 C CA . THR A 1 19 ? -3.435 -11.588 7.031 1.00 0.00 19 THR A CA 9
ATOM 10185 C C . THR A 1 19 ? -3.015 -10.707 8.213 1.00 0.00 19 THR A C 9
ATOM 10186 O O . THR A 1 19 ? -3.783 -10.516 9.161 1.00 0.00 19 THR A O 9
ATOM 10197 N N . SER A 1 20 ? -1.831 -10.103 8.103 1.00 0.00 20 SER A N 9
ATOM 10198 C CA . SER A 1 20 ? -1.123 -9.392 9.169 1.00 0.00 20 SER A CA 9
ATOM 10199 C C . SER A 1 20 ? -0.263 -8.255 8.598 1.00 0.00 20 SER A C 9
ATOM 10200 O O . SER A 1 20 ? -0.024 -8.186 7.391 1.00 0.00 20 SER A O 9
ATOM 10208 N N . GLU A 1 21 ? 0.257 -7.385 9.464 1.00 0.00 21 GLU A N 9
ATOM 10209 C CA . GLU A 1 21 ? 1.108 -6.235 9.119 1.00 0.00 21 GLU A CA 9
ATOM 10210 C C . GLU A 1 21 ? 2.399 -6.626 8.385 1.00 0.00 21 GLU A C 9
ATOM 10211 O O . GLU A 1 21 ? 2.902 -5.853 7.573 1.00 0.00 21 GLU A O 9
ATOM 10223 N N . ASP A 1 22 ? 2.922 -7.827 8.644 1.00 0.00 22 ASP A N 9
ATOM 10224 C CA . ASP A 1 22 ? 4.057 -8.418 7.928 1.00 0.00 22 ASP A CA 9
ATOM 10225 C C . ASP A 1 22 ? 3.713 -8.828 6.489 1.00 0.00 22 ASP A C 9
ATOM 10226 O O . ASP A 1 22 ? 4.563 -8.734 5.609 1.00 0.00 22 ASP A O 9
ATOM 10235 N N . GLU A 1 23 ? 2.474 -9.240 6.216 1.00 0.00 23 GLU A N 9
ATOM 10236 C CA . GLU A 1 23 ? 2.017 -9.539 4.859 1.00 0.00 23 GLU A CA 9
ATOM 10237 C C . GLU A 1 23 ? 1.618 -8.261 4.102 1.00 0.00 23 GLU A C 9
ATOM 10238 O O . GLU A 1 23 ? 1.873 -8.144 2.904 1.00 0.00 23 GLU A O 9
ATOM 10250 N N . ALA A 1 24 ? 1.060 -7.264 4.797 1.00 0.00 24 ALA A N 9
ATOM 10251 C CA . ALA A 1 24 ? 0.660 -5.986 4.202 1.00 0.00 24 ALA A CA 9
ATOM 10252 C C . ALA A 1 24 ? 1.864 -5.179 3.675 1.00 0.00 24 ALA A C 9
ATOM 10253 O O . ALA A 1 24 ? 1.835 -4.707 2.535 1.00 0.00 24 ALA A O 9
ATOM 10260 N N . ARG A 1 25 ? 2.961 -5.089 4.447 1.00 0.00 25 ARG A N 9
ATOM 10261 C CA . ARG A 1 25 ? 4.202 -4.405 4.017 1.00 0.00 25 ARG A CA 9
ATOM 10262 C C . ARG A 1 25 ? 4.844 -5.028 2.781 1.00 0.00 25 ARG A C 9
ATOM 10263 O O . ARG A 1 25 ? 5.393 -4.300 1.955 1.00 0.00 25 ARG A O 9
ATOM 10284 N N . LYS A 1 26 ? 4.709 -6.345 2.607 1.00 0.00 26 LYS A N 9
ATOM 10285 C CA . LYS A 1 26 ? 5.149 -7.051 1.385 1.00 0.00 26 LYS A CA 9
ATOM 10286 C C . LYS A 1 26 ? 4.361 -6.597 0.158 1.00 0.00 26 LYS A C 9
ATOM 10287 O O . LYS A 1 26 ? 4.968 -6.340 -0.874 1.00 0.00 26 LYS A O 9
ATOM 10306 N N . ILE A 1 27 ? 3.039 -6.420 0.254 1.00 0.00 27 ILE A N 9
ATOM 10307 C CA . ILE A 1 27 ? 2.233 -5.924 -0.880 1.00 0.00 27 ILE A CA 9
ATOM 10308 C C . ILE A 1 27 ? 2.637 -4.487 -1.254 1.00 0.00 27 ILE A C 9
ATOM 10309 O O . ILE A 1 27 ? 2.682 -4.149 -2.437 1.00 0.00 27 ILE A O 9
ATOM 10325 N N . ILE A 1 28 ? 3.013 -3.664 -0.269 1.00 0.00 28 ILE A N 9
ATOM 10326 C CA . ILE A 1 28 ? 3.450 -2.280 -0.494 1.00 0.00 28 ILE A CA 9
ATOM 10327 C C . ILE A 1 28 ? 4.845 -2.256 -1.132 1.00 0.00 28 ILE A C 9
ATOM 10328 O O . ILE A 1 28 ? 5.033 -1.615 -2.162 1.00 0.00 28 ILE A O 9
ATOM 10344 N N . GLU A 1 29 ? 5.825 -2.982 -0.585 1.00 0.00 29 GLU A N 9
ATOM 10345 C CA . GLU A 1 29 ? 7.197 -2.994 -1.113 1.00 0.00 29 GLU A CA 9
ATOM 10346 C C . GLU A 1 29 ? 7.245 -3.562 -2.544 1.00 0.00 29 GLU A C 9
ATOM 10347 O O . GLU A 1 29 ? 7.961 -3.052 -3.412 1.00 0.00 29 GLU A O 9
ATOM 10359 N N . LYS A 1 30 ? 6.388 -4.559 -2.811 1.00 0.00 30 LYS A N 9
ATOM 10360 C CA . LYS A 1 30 ? 6.217 -5.180 -4.128 1.00 0.00 30 LYS A CA 9
ATOM 10361 C C . LYS A 1 30 ? 5.557 -4.260 -5.129 1.00 0.00 30 LYS A C 9
ATOM 10362 O O . LYS A 1 30 ? 5.722 -4.465 -6.324 1.00 0.00 30 LYS A O 9
ATOM 10381 N N . ALA A 1 31 ? 4.810 -3.274 -4.658 1.00 0.00 31 ALA A N 9
ATOM 10382 C CA . ALA A 1 31 ? 4.210 -2.255 -5.500 1.00 0.00 31 ALA A CA 9
ATOM 10383 C C . ALA A 1 31 ? 5.158 -1.082 -5.788 1.00 0.00 31 ALA A C 9
ATOM 10384 O O . ALA A 1 31 ? 5.326 -0.692 -6.942 1.00 0.00 31 ALA A O 9
ATOM 10391 N N . VAL A 1 32 ? 5.828 -0.531 -4.772 1.00 0.00 32 VAL A N 9
ATOM 10392 C CA . VAL A 1 32 ? 6.689 0.656 -4.953 1.00 0.00 32 VAL A CA 9
ATOM 10393 C C . VAL A 1 32 ? 7.888 0.392 -5.868 1.00 0.00 32 VAL A C 9
ATOM 10394 O O . VAL A 1 32 ? 8.281 1.287 -6.620 1.00 0.00 32 VAL A O 9
ATOM 10407 N N . ARG A 1 33 ? 8.415 -0.843 -5.899 1.00 0.00 33 ARG A N 9
ATOM 10408 C CA . ARG A 1 33 ? 9.497 -1.241 -6.828 1.00 0.00 33 ARG A CA 9
ATOM 10409 C C . ARG A 1 33 ? 9.086 -1.170 -8.309 1.00 0.00 33 ARG A C 9
ATOM 10410 O O . ARG A 1 33 ? 9.932 -0.950 -9.176 1.00 0.00 33 ARG A O 9
ATOM 10431 N N . ARG A 1 34 ? 7.784 -1.342 -8.591 1.00 0.00 34 ARG A N 9
ATOM 10432 C CA . ARG A 1 34 ? 7.163 -1.325 -9.924 1.00 0.00 34 ARG A CA 9
ATOM 10433 C C . ARG A 1 34 ? 6.860 0.096 -10.418 1.00 0.00 34 ARG A C 9
ATOM 10434 O O . ARG A 1 34 ? 6.476 0.266 -11.576 1.00 0.00 34 ARG A O 9
ATOM 10455 N N . GLY A 1 35 ? 7.013 1.113 -9.560 1.00 0.00 35 GLY A N 9
ATOM 10456 C CA . GLY A 1 35 ? 6.684 2.506 -9.890 1.00 0.00 35 GLY A CA 9
ATOM 10457 C C . GLY A 1 35 ? 5.189 2.825 -9.764 1.00 0.00 35 GLY A C 9
ATOM 10458 O O . GLY A 1 35 ? 4.676 3.679 -10.491 1.00 0.00 35 GLY A O 9
ATOM 10462 N N . ILE A 1 36 ? 4.480 2.107 -8.883 1.00 0.00 36 ILE A N 9
ATOM 10463 C CA . ILE A 1 36 ? 3.049 2.281 -8.598 1.00 0.00 36 ILE A CA 9
ATOM 10464 C C . ILE A 1 36 ? 2.740 3.727 -8.192 1.00 0.00 36 ILE A C 9
ATOM 10465 O O . ILE A 1 36 ? 3.516 4.371 -7.483 1.00 0.00 36 ILE A O 9
ATOM 10481 N N . LYS A 1 37 ? 1.593 4.231 -8.660 1.00 0.00 37 LYS A N 9
ATOM 10482 C CA . LYS A 1 37 ? 1.169 5.626 -8.502 1.00 0.00 37 LYS A CA 9
ATOM 10483 C C . LYS A 1 37 ? 0.256 5.829 -7.291 1.00 0.00 37 LYS A C 9
ATOM 10484 O O . LYS A 1 37 ? 0.375 6.840 -6.597 1.00 0.00 37 LYS A O 9
ATOM 10503 N N . ARG A 1 38 ? -0.633 4.865 -7.030 1.00 0.00 38 ARG A N 9
ATOM 10504 C CA . ARG A 1 38 ? -1.667 4.900 -5.980 1.00 0.00 38 ARG A CA 9
ATOM 10505 C C . ARG A 1 38 ? -1.735 3.574 -5.218 1.00 0.00 38 ARG A C 9
ATOM 10506 O O . ARG A 1 38 ? -1.655 2.512 -5.831 1.00 0.00 38 ARG A O 9
ATOM 10527 N N . ILE A 1 39 ? -1.899 3.650 -3.897 1.00 0.00 39 ILE A N 9
ATOM 10528 C CA . ILE A 1 39 ? -2.054 2.518 -2.965 1.00 0.00 39 ILE A CA 9
ATOM 10529 C C . ILE A 1 39 ? -3.252 2.785 -2.050 1.00 0.00 39 ILE A C 9
ATOM 10530 O O . ILE A 1 39 ? -3.447 3.905 -1.584 1.00 0.00 39 ILE A O 9
ATOM 10546 N N . GLU A 1 40 ? -4.041 1.756 -1.764 1.00 0.00 40 GLU A N 9
ATOM 10547 C CA . GLU A 1 40 ? -5.179 1.805 -0.854 1.00 0.00 40 GLU A CA 9
ATOM 10548 C C . GLU A 1 40 ? -5.121 0.637 0.124 1.00 0.00 40 GLU A C 9
ATOM 10549 O O . GLU A 1 40 ? -4.908 -0.497 -0.296 1.00 0.00 40 GLU A O 9
ATOM 10561 N N . LEU A 1 41 ? -5.359 0.910 1.404 1.00 0.00 41 LEU A N 9
ATOM 10562 C CA . LEU A 1 41 ? -5.445 -0.077 2.483 1.00 0.00 41 LEU A CA 9
ATOM 10563 C C . LEU A 1 41 ? -6.730 0.123 3.304 1.00 0.00 41 LEU A C 9
ATOM 10564 O O . LEU A 1 41 ? -7.094 1.259 3.612 1.00 0.00 41 LEU A O 9
ATOM 10580 N N . ARG A 1 42 ? -7.370 -0.971 3.729 1.00 0.00 42 ARG A N 9
ATOM 10581 C CA . ARG A 1 42 ? -8.519 -0.995 4.655 1.00 0.00 42 ARG A CA 9
ATOM 10582 C C . ARG A 1 42 ? -8.234 -1.899 5.852 1.00 0.00 42 ARG A C 9
ATOM 10583 O O . ARG A 1 42 ? -7.780 -3.027 5.671 1.00 0.00 42 ARG A O 9
ATOM 10604 N N . GLY A 1 43 ? -8.538 -1.419 7.060 1.00 0.00 43 GLY A N 9
ATOM 10605 C CA . GLY A 1 43 ? -8.346 -2.166 8.313 1.00 0.00 43 GLY A CA 9
ATOM 10606 C C . GLY A 1 43 ? -6.894 -2.264 8.801 1.00 0.00 43 GLY A C 9
ATOM 10607 O O . GLY A 1 43 ? -6.560 -3.193 9.538 1.00 0.00 43 GLY A O 9
ATOM 10611 N N . ALA A 1 44 ? -6.029 -1.325 8.401 1.00 0.00 44 ALA A N 9
ATOM 10612 C CA . ALA A 1 44 ? -4.605 -1.338 8.740 1.00 0.00 44 ALA A CA 9
ATOM 10613 C C . ALA A 1 44 ? -4.327 -0.970 10.216 1.00 0.00 44 ALA A C 9
ATOM 10614 O O . ALA A 1 44 ? -5.047 -0.168 10.820 1.00 0.00 44 ALA A O 9
ATOM 10621 N N . SER A 1 45 ? -3.254 -1.529 10.786 1.00 0.00 45 SER A N 9
ATOM 10622 C CA . SER A 1 45 ? -2.754 -1.175 12.129 1.00 0.00 45 SER A CA 9
ATOM 10623 C C . SER A 1 45 ? -1.913 0.100 12.101 1.00 0.00 45 SER A C 9
ATOM 10624 O O . SER A 1 45 ? -1.237 0.380 11.111 1.00 0.00 45 SER A O 9
ATOM 10632 N N . GLU A 1 46 ? -1.875 0.841 13.212 1.00 0.00 46 GLU A N 9
ATOM 10633 C CA . GLU A 1 46 ? -1.242 2.167 13.266 1.00 0.00 46 GLU A CA 9
ATOM 10634 C C . GLU A 1 46 ? 0.233 2.166 12.835 1.00 0.00 46 GLU A C 9
ATOM 10635 O O . GLU A 1 46 ? 0.642 3.051 12.085 1.00 0.00 46 GLU A O 9
ATOM 10647 N N . GLN A 1 47 ? 1.027 1.156 13.213 1.00 0.00 47 GLN A N 9
ATOM 10648 C CA . GLN A 1 47 ? 2.450 1.136 12.850 1.00 0.00 47 GLN A CA 9
ATOM 10649 C C . GLN A 1 47 ? 2.662 0.824 11.365 1.00 0.00 47 GLN A C 9
ATOM 10650 O O . GLN A 1 47 ? 3.520 1.436 10.731 1.00 0.00 47 GLN A O 9
ATOM 10664 N N . LEU A 1 48 ? 1.854 -0.069 10.788 1.00 0.00 48 LEU A N 9
ATOM 10665 C CA . LEU A 1 48 ? 1.895 -0.373 9.355 1.00 0.00 48 LEU A CA 9
ATOM 10666 C C . LEU A 1 48 ? 1.533 0.876 8.532 1.00 0.00 48 LEU A C 9
ATOM 10667 O O . LEU A 1 48 ? 2.172 1.160 7.518 1.00 0.00 48 LEU A O 9
ATOM 10683 N N . ILE A 1 49 ? 0.583 1.682 9.021 1.00 0.00 49 ILE A N 9
ATOM 10684 C CA . ILE A 1 49 ? 0.232 2.972 8.418 1.00 0.00 49 ILE A CA 9
ATOM 10685 C C . ILE A 1 49 ? 1.423 3.949 8.470 1.00 0.00 49 ILE A C 9
ATOM 10686 O O . ILE A 1 49 ? 1.752 4.524 7.434 1.00 0.00 49 ILE A O 9
ATOM 10702 N N . ARG A 1 50 ? 2.130 4.109 9.604 1.00 0.00 50 ARG A N 9
ATOM 10703 C CA . ARG A 1 50 ? 3.332 4.968 9.698 1.00 0.00 50 ARG A CA 9
ATOM 10704 C C . ARG A 1 50 ? 4.471 4.481 8.801 1.00 0.00 50 ARG A C 9
ATOM 10705 O O . ARG A 1 50 ? 5.132 5.288 8.146 1.00 0.00 50 ARG A O 9
ATOM 10726 N N . ASP A 1 51 ? 4.673 3.167 8.739 1.00 0.00 51 ASP A N 9
ATOM 10727 C CA . ASP A 1 51 ? 5.696 2.530 7.919 1.00 0.00 51 ASP A CA 9
ATOM 10728 C C . ASP A 1 51 ? 5.448 2.785 6.419 1.00 0.00 51 ASP A C 9
ATOM 10729 O O . ASP A 1 51 ? 6.375 3.134 5.685 1.00 0.00 51 ASP A O 9
ATOM 10738 N N . MET A 1 52 ? 4.189 2.694 5.975 1.00 0.00 52 MET A N 9
ATOM 10739 C CA . MET A 1 52 ? 3.768 3.051 4.617 1.00 0.00 52 MET A CA 9
ATOM 10740 C C . MET A 1 52 ? 3.857 4.561 4.354 1.00 0.00 52 MET A C 9
ATOM 10741 O O . MET A 1 52 ? 4.365 4.962 3.309 1.00 0.00 52 MET A O 9
ATOM 10755 N N . GLN A 1 53 ? 3.393 5.403 5.285 1.00 0.00 53 GLN A N 9
ATOM 10756 C CA . GLN A 1 53 ? 3.419 6.868 5.163 1.00 0.00 53 GLN A CA 9
ATOM 10757 C C . GLN A 1 53 ? 4.832 7.399 4.899 1.00 0.00 53 GLN A C 9
ATOM 10758 O O . GLN A 1 53 ? 5.011 8.269 4.047 1.00 0.00 53 GLN A O 9
ATOM 10772 N N . GLU A 1 54 ? 5.851 6.856 5.570 1.00 0.00 54 GLU A N 9
ATOM 10773 C CA . GLU A 1 54 ? 7.242 7.269 5.371 1.00 0.00 54 GLU A CA 9
ATOM 10774 C C . GLU A 1 54 ? 7.762 6.927 3.961 1.00 0.00 54 GLU A C 9
ATOM 10775 O O . GLU A 1 54 ? 8.463 7.729 3.342 1.00 0.00 54 GLU A O 9
ATOM 10787 N N . ILE A 1 55 ? 7.390 5.769 3.408 1.00 0.00 55 ILE A N 9
ATOM 10788 C CA . ILE A 1 55 ? 7.728 5.384 2.027 1.00 0.00 55 ILE A CA 9
ATOM 10789 C C . ILE A 1 55 ? 6.962 6.264 1.027 1.00 0.00 55 ILE A C 9
ATOM 10790 O O . ILE A 1 55 ? 7.532 6.781 0.067 1.00 0.00 55 ILE A O 9
ATOM 10806 N N . ALA A 1 56 ? 5.673 6.485 1.276 1.00 0.00 56 ALA A N 9
ATOM 10807 C CA . ALA A 1 56 ? 4.788 7.228 0.379 1.00 0.00 56 ALA A CA 9
ATOM 10808 C C . ALA A 1 56 ? 5.155 8.716 0.312 1.00 0.00 56 ALA A C 9
ATOM 10809 O O . ALA A 1 56 ? 5.028 9.332 -0.746 1.00 0.00 56 ALA A O 9
ATOM 10816 N N . LYS A 1 57 ? 5.704 9.268 1.400 1.00 0.00 57 LYS A N 9
ATOM 10817 C CA . LYS A 1 57 ? 6.241 10.632 1.475 1.00 0.00 57 LYS A CA 9
ATOM 10818 C C . LYS A 1 57 ? 7.497 10.796 0.617 1.00 0.00 57 LYS A C 9
ATOM 10819 O O . LYS A 1 57 ? 7.623 11.777 -0.115 1.00 0.00 57 LYS A O 9
ATOM 10838 N N . GLN A 1 58 ? 8.401 9.816 0.669 1.00 0.00 58 GLN A N 9
ATOM 10839 C CA . GLN A 1 58 ? 9.651 9.807 -0.096 1.00 0.00 58 GLN A CA 9
ATOM 10840 C C . GLN A 1 58 ? 9.434 9.630 -1.607 1.00 0.00 58 GLN A C 9
ATOM 10841 O O . GLN A 1 58 ? 10.172 10.209 -2.406 1.00 0.00 58 GLN A O 9
ATOM 10855 N N . ILE A 1 59 ? 8.409 8.868 -2.004 1.00 0.00 59 ILE A N 9
ATOM 10856 C CA . ILE A 1 59 ? 8.081 8.600 -3.420 1.00 0.00 59 ILE A CA 9
ATOM 10857 C C . ILE A 1 59 ? 7.092 9.630 -3.995 1.00 0.00 59 ILE A C 9
ATOM 10858 O O . ILE A 1 59 ? 7.051 9.861 -5.206 1.00 0.00 59 ILE A O 9
ATOM 10874 N N . GLY A 1 60 ? 6.315 10.279 -3.129 1.00 0.00 60 GLY A N 9
ATOM 10875 C CA . GLY A 1 60 ? 5.176 11.127 -3.514 1.00 0.00 60 GLY A CA 9
ATOM 10876 C C . GLY A 1 60 ? 3.954 10.319 -3.987 1.00 0.00 60 GLY A C 9
ATOM 10877 O O . GLY A 1 60 ? 3.154 10.808 -4.788 1.00 0.00 60 GLY A O 9
ATOM 10881 N N . LEU A 1 61 ? 3.840 9.062 -3.541 1.00 0.00 61 LEU A N 9
ATOM 10882 C CA . LEU A 1 61 ? 2.810 8.098 -3.945 1.00 0.00 61 LEU A CA 9
ATOM 10883 C C . LEU A 1 61 ? 1.455 8.453 -3.308 1.00 0.00 61 LEU A C 9
ATOM 10884 O O . LEU A 1 61 ? 1.380 8.809 -2.130 1.00 0.00 61 LEU A O 9
ATOM 10900 N N . GLN A 1 62 ? 0.374 8.330 -4.082 1.00 0.00 62 GLN A N 9
ATOM 10901 C CA . GLN A 1 62 ? -1.008 8.559 -3.641 1.00 0.00 62 GLN A CA 9
ATOM 10902 C C . GLN A 1 62 ? -1.509 7.400 -2.756 1.00 0.00 62 GLN A C 9
ATOM 10903 O O . GLN A 1 62 ? -2.305 6.564 -3.185 1.00 0.00 62 GLN A O 9
ATOM 10917 N N . TYR A 1 63 ? -1.011 7.317 -1.523 1.00 0.00 63 TYR A N 9
ATOM 10918 C CA . TYR A 1 63 ? -1.464 6.349 -0.524 1.00 0.00 63 TYR A CA 9
ATOM 10919 C C . TYR A 1 63 ? -2.801 6.786 0.112 1.00 0.00 63 TYR A C 9
ATOM 10920 O O . TYR A 1 63 ? -3.111 7.981 0.197 1.00 0.00 63 TYR A O 9
ATOM 10938 N N . ARG A 1 64 ? -3.583 5.814 0.592 1.00 0.00 64 ARG A N 9
ATOM 10939 C CA . ARG A 1 64 ? -4.787 6.018 1.417 1.00 0.00 64 ARG A CA 9
ATOM 10940 C C . ARG A 1 64 ? -4.943 4.905 2.452 1.00 0.00 64 ARG A C 9
ATOM 10941 O O . ARG A 1 64 ? -4.697 3.738 2.138 1.00 0.00 64 ARG A O 9
ATOM 10962 N N . THR A 1 65 ? -5.399 5.254 3.653 1.00 0.00 65 THR A N 9
ATOM 10963 C CA . THR A 1 65 ? -5.815 4.293 4.687 1.00 0.00 65 THR A CA 9
ATOM 10964 C C . THR A 1 65 ? -7.280 4.489 5.095 1.00 0.00 65 THR A C 9
ATOM 10965 O O . THR A 1 65 ? -7.747 5.613 5.294 1.00 0.00 65 THR A O 9
ATOM 10976 N N . ASP A 1 66 ? -8.006 3.381 5.216 1.00 0.00 66 ASP A N 9
ATOM 10977 C CA . ASP A 1 66 ? -9.390 3.278 5.686 1.00 0.00 66 ASP A CA 9
ATOM 10978 C C . ASP A 1 66 ? -9.469 2.305 6.881 1.00 0.00 66 ASP A C 9
ATOM 10979 O O . ASP A 1 66 ? -9.999 1.194 6.789 1.00 0.00 66 ASP A O 9
ATOM 10988 N N . GLY A 1 67 ? -8.858 2.696 8.000 1.00 0.00 67 GLY A N 9
ATOM 10989 C CA . GLY A 1 67 ? -8.817 1.915 9.238 1.00 0.00 67 GLY A CA 9
ATOM 10990 C C . GLY A 1 67 ? -8.283 2.722 10.426 1.00 0.00 67 GLY A C 9
ATOM 10991 O O . GLY A 1 67 ? -7.101 3.064 10.476 1.00 0.00 67 GLY A O 9
ATOM 10995 N N . SER A 1 68 ? -9.157 3.006 11.393 1.00 0.00 68 SER A N 9
ATOM 10996 C CA . SER A 1 68 ? -8.815 3.635 12.682 1.00 0.00 68 SER A CA 9
ATOM 10997 C C . SER A 1 68 ? -8.453 2.584 13.743 1.00 0.00 68 SER A C 9
ATOM 10998 O O . SER A 1 68 ? -8.986 1.471 13.731 1.00 0.00 68 SER A O 9
ATOM 11006 N N . LEU A 1 69 ? -7.570 2.939 14.685 1.00 0.00 69 LEU A N 9
ATOM 11007 C CA . LEU A 1 69 ? -7.157 2.087 15.805 1.00 0.00 69 LEU A CA 9
ATOM 11008 C C . LEU A 1 69 ? -6.853 2.974 17.020 1.00 0.00 69 LEU A C 9
ATOM 11009 O O . LEU A 1 69 ? -6.004 3.865 16.953 1.00 0.00 69 LEU A O 9
ATOM 11025 N N . GLU A 1 70 ? -7.553 2.733 18.127 1.00 0.00 70 GLU A N 9
ATOM 11026 C CA . GLU A 1 70 ? -7.313 3.366 19.429 1.00 0.00 70 GLU A CA 9
ATOM 11027 C C . GLU A 1 70 ? -7.417 2.346 20.581 1.00 0.00 70 GLU A C 9
ATOM 11028 O O . GLU A 1 70 ? -8.023 1.282 20.420 1.00 0.00 70 GLU A O 9
ATOM 11040 N N . HIS A 1 71 ? -6.820 2.653 21.739 1.00 0.00 71 HIS A N 9
ATOM 11041 C CA . HIS A 1 71 ? -6.864 1.798 22.932 1.00 0.00 71 HIS A CA 9
ATOM 11042 C C . HIS A 1 71 ? -6.883 2.623 24.232 1.00 0.00 71 HIS A C 9
ATOM 11043 O O . HIS A 1 71 ? -6.113 3.576 24.394 1.00 0.00 71 HIS A O 9
ATOM 11057 N N . HIS A 1 72 ? -7.741 2.234 25.180 1.00 0.00 72 HIS A N 9
ATOM 11058 C CA . HIS A 1 72 ? -7.874 2.869 26.494 1.00 0.00 72 HIS A CA 9
ATOM 11059 C C . HIS A 1 72 ? -6.642 2.631 27.391 1.00 0.00 72 HIS A C 9
ATOM 11060 O O . HIS A 1 72 ? -6.115 1.517 27.470 1.00 0.00 72 HIS A O 9
ATOM 11074 N N . HIS A 1 73 ? -6.181 3.682 28.070 1.00 0.00 73 HIS A N 9
ATOM 11075 C CA . HIS A 1 73 ? -4.987 3.672 28.923 1.00 0.00 73 HIS A CA 9
ATOM 11076 C C . HIS A 1 73 ? -5.066 4.743 30.027 1.00 0.00 73 HIS A C 9
ATOM 11077 O O . HIS A 1 73 ? -5.692 5.793 29.846 1.00 0.00 73 HIS A O 9
ATOM 11091 N N . HIS A 1 74 ? -4.426 4.476 31.170 1.00 0.00 74 HIS A N 9
ATOM 11092 C CA . HIS A 1 74 ? -4.428 5.331 32.367 1.00 0.00 74 HIS A CA 9
ATOM 11093 C C . HIS A 1 74 ? -3.043 5.374 33.040 1.00 0.00 74 HIS A C 9
ATOM 11094 O O . HIS A 1 74 ? -2.247 4.438 32.909 1.00 0.00 74 HIS A O 9
ATOM 11108 N N . HIS A 1 75 ? -2.772 6.451 33.784 1.00 0.00 75 HIS A N 9
ATOM 11109 C CA . HIS A 1 75 ? -1.510 6.701 34.499 1.00 0.00 75 HIS A CA 9
ATOM 11110 C C . HIS A 1 75 ? -1.755 7.236 35.925 1.00 0.00 75 HIS A C 9
ATOM 11111 O O . HIS A 1 75 ? -2.831 7.770 36.223 1.00 0.00 75 HIS A O 9
ATOM 11125 N N . HIS A 1 76 ? -0.750 7.104 36.801 1.00 0.00 76 HIS A N 9
ATOM 11126 C CA . HIS A 1 76 ? -0.761 7.550 38.206 1.00 0.00 76 HIS A CA 9
ATOM 11127 C C . HIS A 1 76 ? 0.213 8.723 38.449 1.00 0.00 76 HIS A C 9
ATOM 11128 O O . HIS A 1 76 ? 1.340 8.708 37.901 1.00 0.00 76 HIS A O 9
ATOM 11143 N N . GLY A 1 1 ? -8.815 -9.099 8.514 1.00 0.00 1 GLY A N 10
ATOM 11144 C CA . GLY A 1 1 ? -7.630 -8.949 7.636 1.00 0.00 1 GLY A CA 10
ATOM 11145 C C . GLY A 1 1 ? -7.510 -7.537 7.078 1.00 0.00 1 GLY A C 10
ATOM 11146 O O . GLY A 1 1 ? -8.439 -6.736 7.183 1.00 0.00 1 GLY A O 10
ATOM 11152 N N . THR A 1 2 ? -6.365 -7.228 6.465 1.00 0.00 2 THR A N 10
ATOM 11153 C CA . THR A 1 2 ? -6.079 -5.941 5.803 1.00 0.00 2 THR A CA 10
ATOM 11154 C C . THR A 1 2 ? -6.351 -6.053 4.300 1.00 0.00 2 THR A C 10
ATOM 11155 O O . THR A 1 2 ? -5.817 -6.944 3.639 1.00 0.00 2 THR A O 10
ATOM 11166 N N . GLU A 1 3 ? -7.160 -5.152 3.740 1.00 0.00 3 GLU A N 10
ATOM 11167 C CA . GLU A 1 3 ? -7.425 -5.080 2.292 1.00 0.00 3 GLU A CA 10
ATOM 11168 C C . GLU A 1 3 ? -6.483 -4.072 1.619 1.00 0.00 3 GLU A C 10
ATOM 11169 O O . GLU A 1 3 ? -6.210 -3.008 2.182 1.00 0.00 3 GLU A O 10
ATOM 11181 N N . ILE A 1 4 ? -5.996 -4.394 0.418 1.00 0.00 4 ILE A N 10
ATOM 11182 C CA . ILE A 1 4 ? -4.986 -3.608 -0.304 1.00 0.00 4 ILE A CA 10
ATOM 11183 C C . ILE A 1 4 ? -5.357 -3.484 -1.781 1.00 0.00 4 ILE A C 10
ATOM 11184 O O . ILE A 1 4 ? -5.820 -4.436 -2.410 1.00 0.00 4 ILE A O 10
ATOM 11200 N N . GLU A 1 5 ? -5.120 -2.311 -2.352 1.00 0.00 5 GLU A N 10
ATOM 11201 C CA . GLU A 1 5 ? -5.200 -2.054 -3.790 1.00 0.00 5 GLU A CA 10
ATOM 11202 C C . GLU A 1 5 ? -3.980 -1.240 -4.242 1.00 0.00 5 GLU A C 10
ATOM 11203 O O . GLU A 1 5 ? -3.462 -0.415 -3.489 1.00 0.00 5 GLU A O 10
ATOM 11215 N N . LEU A 1 6 ? -3.518 -1.459 -5.472 1.00 0.00 6 LEU A N 10
ATOM 11216 C CA . LEU A 1 6 ? -2.482 -0.665 -6.130 1.00 0.00 6 LEU A CA 10
ATOM 11217 C C . LEU A 1 6 ? -2.832 -0.382 -7.591 1.00 0.00 6 LEU A C 10
ATOM 11218 O O . LEU A 1 6 ? -3.361 -1.253 -8.277 1.00 0.00 6 LEU A O 10
ATOM 11234 N N . GLU A 1 7 ? -2.516 0.821 -8.070 1.00 0.00 7 GLU A N 10
ATOM 11235 C CA . GLU A 1 7 ? -2.743 1.252 -9.453 1.00 0.00 7 GLU A CA 10
ATOM 11236 C C . GLU A 1 7 ? -1.490 1.901 -10.062 1.00 0.00 7 GLU A C 10
ATOM 11237 O O . GLU A 1 7 ? -0.846 2.768 -9.462 1.00 0.00 7 GLU A O 10
ATOM 11249 N N . SER A 1 8 ? -1.142 1.458 -11.268 1.00 0.00 8 SER A N 10
ATOM 11250 C CA . SER A 1 8 ? 0.053 1.848 -12.020 1.00 0.00 8 SER A CA 10
ATOM 11251 C C . SER A 1 8 ? -0.166 3.087 -12.901 1.00 0.00 8 SER A C 10
ATOM 11252 O O . SER A 1 8 ? -1.299 3.476 -13.195 1.00 0.00 8 SER A O 10
ATOM 11260 N N . LYS A 1 9 ? 0.933 3.688 -13.375 1.00 0.00 9 LYS A N 10
ATOM 11261 C CA . LYS A 1 9 ? 0.953 4.901 -14.218 1.00 0.00 9 LYS A CA 10
ATOM 11262 C C . LYS A 1 9 ? 0.212 4.738 -15.557 1.00 0.00 9 LYS A C 10
ATOM 11263 O O . LYS A 1 9 ? -0.246 5.731 -16.122 1.00 0.00 9 LYS A O 10
ATOM 11282 N N . ASN A 1 10 ? 0.049 3.503 -16.041 1.00 0.00 10 ASN A N 10
ATOM 11283 C CA . ASN A 1 10 ? -0.713 3.161 -17.253 1.00 0.00 10 ASN A CA 10
ATOM 11284 C C . ASN A 1 10 ? -2.218 2.885 -17.010 1.00 0.00 10 ASN A C 10
ATOM 11285 O O . ASN A 1 10 ? -2.925 2.498 -17.943 1.00 0.00 10 ASN A O 10
ATOM 11296 N N . GLY A 1 11 ? -2.720 3.060 -15.780 1.00 0.00 11 GLY A N 10
ATOM 11297 C CA . GLY A 1 11 ? -4.138 2.872 -15.428 1.00 0.00 11 GLY A CA 10
ATOM 11298 C C . GLY A 1 11 ? -4.568 1.424 -15.164 1.00 0.00 11 GLY A C 10
ATOM 11299 O O . GLY A 1 11 ? -5.764 1.125 -15.168 1.00 0.00 11 GLY A O 10
ATOM 11303 N N . GLN A 1 12 ? -3.612 0.521 -14.927 1.00 0.00 12 GLN A N 10
ATOM 11304 C CA . GLN A 1 12 ? -3.850 -0.859 -14.515 1.00 0.00 12 GLN A CA 10
ATOM 11305 C C . GLN A 1 12 ? -3.911 -0.927 -12.984 1.00 0.00 12 GLN A C 10
ATOM 11306 O O . GLN A 1 12 ? -3.027 -0.384 -12.320 1.00 0.00 12 GLN A O 10
ATOM 11320 N N . ARG A 1 13 ? -4.924 -1.604 -12.424 1.00 0.00 13 ARG A N 10
ATOM 11321 C CA . ARG A 1 13 ? -5.118 -1.760 -10.968 1.00 0.00 13 ARG A CA 10
ATOM 11322 C C . ARG A 1 13 ? -5.259 -3.216 -10.525 1.00 0.00 13 ARG A C 10
ATOM 11323 O O . ARG A 1 13 ? -5.801 -4.043 -11.258 1.00 0.00 13 ARG A O 10
ATOM 11344 N N . GLU A 1 14 ? -4.764 -3.522 -9.329 1.00 0.00 14 GLU A N 10
ATOM 11345 C CA . GLU A 1 14 ? -4.644 -4.876 -8.776 1.00 0.00 14 GLU A CA 10
ATOM 11346 C C . GLU A 1 14 ? -5.018 -4.883 -7.282 1.00 0.00 14 GLU A C 10
ATOM 11347 O O . GLU A 1 14 ? -4.710 -3.932 -6.559 1.00 0.00 14 GLU A O 10
ATOM 11359 N N . HIS A 1 15 ? -5.667 -5.954 -6.813 1.00 0.00 15 HIS A N 10
ATOM 11360 C CA . HIS A 1 15 ? -6.184 -6.087 -5.443 1.00 0.00 15 HIS A CA 10
ATOM 11361 C C . HIS A 1 15 ? -5.627 -7.329 -4.722 1.00 0.00 15 HIS A C 10
ATOM 11362 O O . HIS A 1 15 ? -5.483 -8.403 -5.315 1.00 0.00 15 HIS A O 10
ATOM 11376 N N . TYR A 1 16 ? -5.332 -7.162 -3.429 1.00 0.00 16 TYR A N 10
ATOM 11377 C CA . TYR A 1 16 ? -4.681 -8.136 -2.546 1.00 0.00 16 TYR A CA 10
ATOM 11378 C C . TYR A 1 16 ? -5.268 -8.096 -1.123 1.00 0.00 16 TYR A C 10
ATOM 11379 O O . TYR A 1 16 ? -5.739 -7.055 -0.661 1.00 0.00 16 TYR A O 10
ATOM 11397 N N . THR A 1 17 ? -5.203 -9.222 -0.405 1.00 0.00 17 THR A N 10
ATOM 11398 C CA . THR A 1 17 ? -5.515 -9.315 1.034 1.00 0.00 17 THR A CA 10
ATOM 11399 C C . THR A 1 17 ? -4.276 -9.747 1.824 1.00 0.00 17 THR A C 10
ATOM 11400 O O . THR A 1 17 ? -3.587 -10.693 1.439 1.00 0.00 17 THR A O 10
ATOM 11411 N N . ALA A 1 18 ? -4.006 -9.072 2.943 1.00 0.00 18 ALA A N 10
ATOM 11412 C CA . ALA A 1 18 ? -2.934 -9.380 3.890 1.00 0.00 18 ALA A CA 10
ATOM 11413 C C . ALA A 1 18 ? -3.507 -9.867 5.233 1.00 0.00 18 ALA A C 10
ATOM 11414 O O . ALA A 1 18 ? -4.420 -9.259 5.796 1.00 0.00 18 ALA A O 10
ATOM 11421 N N . THR A 1 19 ? -2.958 -10.962 5.760 1.00 0.00 19 THR A N 10
ATOM 11422 C CA . THR A 1 19 ? -3.381 -11.570 7.039 1.00 0.00 19 THR A CA 10
ATOM 11423 C C . THR A 1 19 ? -2.806 -10.848 8.259 1.00 0.00 19 THR A C 10
ATOM 11424 O O . THR A 1 19 ? -3.453 -10.778 9.305 1.00 0.00 19 THR A O 10
ATOM 11435 N N . SER A 1 20 ? -1.604 -10.291 8.104 1.00 0.00 20 SER A N 10
ATOM 11436 C CA . SER A 1 20 ? -0.835 -9.576 9.132 1.00 0.00 20 SER A CA 10
ATOM 11437 C C . SER A 1 20 ? -0.155 -8.329 8.557 1.00 0.00 20 SER A C 10
ATOM 11438 O O . SER A 1 20 ? 0.034 -8.208 7.345 1.00 0.00 20 SER A O 10
ATOM 11446 N N . GLU A 1 21 ? 0.291 -7.425 9.429 1.00 0.00 21 GLU A N 10
ATOM 11447 C CA . GLU A 1 21 ? 1.065 -6.225 9.082 1.00 0.00 21 GLU A CA 10
ATOM 11448 C C . GLU A 1 21 ? 2.330 -6.557 8.278 1.00 0.00 21 GLU A C 10
ATOM 11449 O O . GLU A 1 21 ? 2.658 -5.851 7.325 1.00 0.00 21 GLU A O 10
ATOM 11461 N N . ASP A 1 22 ? 2.993 -7.670 8.608 1.00 0.00 22 ASP A N 10
ATOM 11462 C CA . ASP A 1 22 ? 4.164 -8.177 7.886 1.00 0.00 22 ASP A CA 10
ATOM 11463 C C . ASP A 1 22 ? 3.847 -8.596 6.439 1.00 0.00 22 ASP A C 10
ATOM 11464 O O . ASP A 1 22 ? 4.680 -8.425 5.553 1.00 0.00 22 ASP A O 10
ATOM 11473 N N . GLU A 1 23 ? 2.639 -9.098 6.170 1.00 0.00 23 GLU A N 10
ATOM 11474 C CA . GLU A 1 23 ? 2.181 -9.408 4.813 1.00 0.00 23 GLU A CA 10
ATOM 11475 C C . GLU A 1 23 ? 1.780 -8.121 4.072 1.00 0.00 23 GLU A C 10
ATOM 11476 O O . GLU A 1 23 ? 2.081 -7.963 2.889 1.00 0.00 23 GLU A O 10
ATOM 11488 N N . ALA A 1 24 ? 1.170 -7.157 4.772 1.00 0.00 24 ALA A N 10
ATOM 11489 C CA . ALA A 1 24 ? 0.740 -5.892 4.178 1.00 0.00 24 ALA A CA 10
ATOM 11490 C C . ALA A 1 24 ? 1.927 -5.075 3.643 1.00 0.00 24 ALA A C 10
ATOM 11491 O O . ALA A 1 24 ? 1.917 -4.673 2.477 1.00 0.00 24 ALA A O 10
ATOM 11498 N N . ARG A 1 25 ? 2.995 -4.906 4.441 1.00 0.00 25 ARG A N 10
ATOM 11499 C CA . ARG A 1 25 ? 4.217 -4.200 3.998 1.00 0.00 25 ARG A CA 10
ATOM 11500 C C . ARG A 1 25 ? 4.879 -4.841 2.780 1.00 0.00 25 ARG A C 10
ATOM 11501 O O . ARG A 1 25 ? 5.391 -4.134 1.915 1.00 0.00 25 ARG A O 10
ATOM 11522 N N . LYS A 1 26 ? 4.810 -6.168 2.680 1.00 0.00 26 LYS A N 10
ATOM 11523 C CA . LYS A 1 26 ? 5.363 -6.960 1.564 1.00 0.00 26 LYS A CA 10
ATOM 11524 C C . LYS A 1 26 ? 4.593 -6.766 0.257 1.00 0.00 26 LYS A C 10
ATOM 11525 O O . LYS A 1 26 ? 5.218 -6.730 -0.798 1.00 0.00 26 LYS A O 10
ATOM 11544 N N . ILE A 1 27 ? 3.277 -6.554 0.299 1.00 0.00 27 ILE A N 10
ATOM 11545 C CA . ILE A 1 27 ? 2.502 -6.192 -0.907 1.00 0.00 27 ILE A CA 10
ATOM 11546 C C . ILE A 1 27 ? 2.900 -4.792 -1.402 1.00 0.00 27 ILE A C 10
ATOM 11547 O O . ILE A 1 27 ? 3.017 -4.563 -2.605 1.00 0.00 27 ILE A O 10
ATOM 11563 N N . ILE A 1 28 ? 3.161 -3.862 -0.480 1.00 0.00 28 ILE A N 10
ATOM 11564 C CA . ILE A 1 28 ? 3.462 -2.456 -0.783 1.00 0.00 28 ILE A CA 10
ATOM 11565 C C . ILE A 1 28 ? 4.894 -2.304 -1.304 1.00 0.00 28 ILE A C 10
ATOM 11566 O O . ILE A 1 28 ? 5.117 -1.664 -2.327 1.00 0.00 28 ILE A O 10
ATOM 11582 N N . GLU A 1 29 ? 5.878 -2.927 -0.654 1.00 0.00 29 GLU A N 10
ATOM 11583 C CA . GLU A 1 29 ? 7.279 -2.881 -1.083 1.00 0.00 29 GLU A CA 10
ATOM 11584 C C . GLU A 1 29 ? 7.478 -3.542 -2.467 1.00 0.00 29 GLU A C 10
ATOM 11585 O O . GLU A 1 29 ? 8.274 -3.070 -3.285 1.00 0.00 29 GLU A O 10
ATOM 11597 N N . LYS A 1 30 ? 6.674 -4.574 -2.768 1.00 0.00 30 LYS A N 10
ATOM 11598 C CA . LYS A 1 30 ? 6.575 -5.198 -4.097 1.00 0.00 30 LYS A CA 10
ATOM 11599 C C . LYS A 1 30 ? 5.858 -4.333 -5.122 1.00 0.00 30 LYS A C 10
ATOM 11600 O O . LYS A 1 30 ? 6.059 -4.538 -6.313 1.00 0.00 30 LYS A O 10
ATOM 11619 N N . ALA A 1 31 ? 5.020 -3.401 -4.686 1.00 0.00 31 ALA A N 10
ATOM 11620 C CA . ALA A 1 31 ? 4.349 -2.448 -5.560 1.00 0.00 31 ALA A CA 10
ATOM 11621 C C . ALA A 1 31 ? 5.228 -1.238 -5.916 1.00 0.00 31 ALA A C 10
ATOM 11622 O O . ALA A 1 31 ? 5.348 -0.882 -7.087 1.00 0.00 31 ALA A O 10
ATOM 11629 N N . VAL A 1 32 ? 5.892 -0.619 -4.937 1.00 0.00 32 VAL A N 10
ATOM 11630 C CA . VAL A 1 32 ? 6.690 0.603 -5.167 1.00 0.00 32 VAL A CA 10
ATOM 11631 C C . VAL A 1 32 ? 7.878 0.382 -6.108 1.00 0.00 32 VAL A C 10
ATOM 11632 O O . VAL A 1 32 ? 8.207 1.276 -6.888 1.00 0.00 32 VAL A O 10
ATOM 11645 N N . ARG A 1 33 ? 8.466 -0.827 -6.128 1.00 0.00 33 ARG A N 10
ATOM 11646 C CA . ARG A 1 33 ? 9.551 -1.194 -7.069 1.00 0.00 33 ARG A CA 10
ATOM 11647 C C . ARG A 1 33 ? 9.104 -1.167 -8.540 1.00 0.00 33 ARG A C 10
ATOM 11648 O O . ARG A 1 33 ? 9.913 -0.901 -9.429 1.00 0.00 33 ARG A O 10
ATOM 11669 N N . ARG A 1 34 ? 7.812 -1.430 -8.789 1.00 0.00 34 ARG A N 10
ATOM 11670 C CA . ARG A 1 34 ? 7.170 -1.475 -10.111 1.00 0.00 34 ARG A CA 10
ATOM 11671 C C . ARG A 1 34 ? 6.813 -0.078 -10.636 1.00 0.00 34 ARG A C 10
ATOM 11672 O O . ARG A 1 34 ? 6.424 0.053 -11.797 1.00 0.00 34 ARG A O 10
ATOM 11693 N N . GLY A 1 35 ? 6.929 0.958 -9.796 1.00 0.00 35 GLY A N 10
ATOM 11694 C CA . GLY A 1 35 ? 6.546 2.329 -10.148 1.00 0.00 35 GLY A CA 10
ATOM 11695 C C . GLY A 1 35 ? 5.040 2.590 -10.025 1.00 0.00 35 GLY A C 10
ATOM 11696 O O . GLY A 1 35 ? 4.503 3.444 -10.733 1.00 0.00 35 GLY A O 10
ATOM 11700 N N . ILE A 1 36 ? 4.355 1.845 -9.148 1.00 0.00 36 ILE A N 10
ATOM 11701 C CA . ILE A 1 36 ? 2.944 2.052 -8.787 1.00 0.00 36 ILE A CA 10
ATOM 11702 C C . ILE A 1 36 ? 2.713 3.505 -8.350 1.00 0.00 36 ILE A C 10
ATOM 11703 O O . ILE A 1 36 ? 3.515 4.073 -7.605 1.00 0.00 36 ILE A O 10
ATOM 11719 N N . LYS A 1 37 ? 1.618 4.111 -8.824 1.00 0.00 37 LYS A N 10
ATOM 11720 C CA . LYS A 1 37 ? 1.307 5.536 -8.626 1.00 0.00 37 LYS A CA 10
ATOM 11721 C C . LYS A 1 37 ? 0.370 5.771 -7.441 1.00 0.00 37 LYS A C 10
ATOM 11722 O O . LYS A 1 37 ? 0.572 6.716 -6.676 1.00 0.00 37 LYS A O 10
ATOM 11741 N N . ARG A 1 38 ? -0.635 4.906 -7.276 1.00 0.00 38 ARG A N 10
ATOM 11742 C CA . ARG A 1 38 ? -1.662 4.961 -6.220 1.00 0.00 38 ARG A CA 10
ATOM 11743 C C . ARG A 1 38 ? -1.692 3.659 -5.421 1.00 0.00 38 ARG A C 10
ATOM 11744 O O . ARG A 1 38 ? -1.564 2.582 -5.998 1.00 0.00 38 ARG A O 10
ATOM 11765 N N . ILE A 1 39 ? -1.909 3.765 -4.111 1.00 0.00 39 ILE A N 10
ATOM 11766 C CA . ILE A 1 39 ? -2.078 2.638 -3.180 1.00 0.00 39 ILE A CA 10
ATOM 11767 C C . ILE A 1 39 ? -3.284 2.892 -2.269 1.00 0.00 39 ILE A C 10
ATOM 11768 O O . ILE A 1 39 ? -3.537 4.023 -1.859 1.00 0.00 39 ILE A O 10
ATOM 11784 N N . GLU A 1 40 ? -4.027 1.843 -1.931 1.00 0.00 40 GLU A N 10
ATOM 11785 C CA . GLU A 1 40 ? -5.110 1.871 -0.951 1.00 0.00 40 GLU A CA 10
ATOM 11786 C C . GLU A 1 40 ? -4.894 0.806 0.119 1.00 0.00 40 GLU A C 10
ATOM 11787 O O . GLU A 1 40 ? -4.510 -0.321 -0.195 1.00 0.00 40 GLU A O 10
ATOM 11799 N N . LEU A 1 41 ? -5.191 1.163 1.367 1.00 0.00 41 LEU A N 10
ATOM 11800 C CA . LEU A 1 41 ? -5.162 0.288 2.536 1.00 0.00 41 LEU A CA 10
ATOM 11801 C C . LEU A 1 41 ? -6.489 0.391 3.307 1.00 0.00 41 LEU A C 10
ATOM 11802 O O . LEU A 1 41 ? -6.973 1.499 3.546 1.00 0.00 41 LEU A O 10
ATOM 11818 N N . ARG A 1 42 ? -7.042 -0.738 3.769 1.00 0.00 42 ARG A N 10
ATOM 11819 C CA . ARG A 1 42 ? -8.185 -0.784 4.707 1.00 0.00 42 ARG A CA 10
ATOM 11820 C C . ARG A 1 42 ? -7.949 -1.782 5.837 1.00 0.00 42 ARG A C 10
ATOM 11821 O O . ARG A 1 42 ? -7.422 -2.866 5.597 1.00 0.00 42 ARG A O 10
ATOM 11842 N N . GLY A 1 43 ? -8.366 -1.439 7.057 1.00 0.00 43 GLY A N 10
ATOM 11843 C CA . GLY A 1 43 ? -8.256 -2.317 8.233 1.00 0.00 43 GLY A CA 10
ATOM 11844 C C . GLY A 1 43 ? -6.831 -2.547 8.758 1.00 0.00 43 GLY A C 10
ATOM 11845 O O . GLY A 1 43 ? -6.611 -3.479 9.534 1.00 0.00 43 GLY A O 10
ATOM 11849 N N . ALA A 1 44 ? -5.873 -1.706 8.358 1.00 0.00 44 ALA A N 10
ATOM 11850 C CA . ALA A 1 44 ? -4.478 -1.787 8.788 1.00 0.00 44 ALA A CA 10
ATOM 11851 C C . ALA A 1 44 ? -4.284 -1.335 10.253 1.00 0.00 44 ALA A C 10
ATOM 11852 O O . ALA A 1 44 ? -5.086 -0.568 10.790 1.00 0.00 44 ALA A O 10
ATOM 11859 N N . SER A 1 45 ? -3.207 -1.793 10.902 1.00 0.00 45 SER A N 10
ATOM 11860 C CA . SER A 1 45 ? -2.824 -1.353 12.258 1.00 0.00 45 SER A CA 10
ATOM 11861 C C . SER A 1 45 ? -2.095 -0.010 12.229 1.00 0.00 45 SER A C 10
ATOM 11862 O O . SER A 1 45 ? -1.368 0.282 11.278 1.00 0.00 45 SER A O 10
ATOM 11870 N N . GLU A 1 46 ? -2.205 0.793 13.291 1.00 0.00 46 GLU A N 10
ATOM 11871 C CA . GLU A 1 46 ? -1.685 2.172 13.289 1.00 0.00 46 GLU A CA 10
ATOM 11872 C C . GLU A 1 46 ? -0.165 2.259 13.063 1.00 0.00 46 GLU A C 10
ATOM 11873 O O . GLU A 1 46 ? 0.291 3.154 12.354 1.00 0.00 46 GLU A O 10
ATOM 11885 N N . GLN A 1 47 ? 0.625 1.310 13.582 1.00 0.00 47 GLN A N 10
ATOM 11886 C CA . GLN A 1 47 ? 2.080 1.314 13.389 1.00 0.00 47 GLN A CA 10
ATOM 11887 C C . GLN A 1 47 ? 2.452 1.018 11.930 1.00 0.00 47 GLN A C 10
ATOM 11888 O O . GLN A 1 47 ? 3.292 1.710 11.357 1.00 0.00 47 GLN A O 10
ATOM 11902 N N . LEU A 1 48 ? 1.776 0.045 11.307 1.00 0.00 48 LEU A N 10
ATOM 11903 C CA . LEU A 1 48 ? 1.951 -0.287 9.890 1.00 0.00 48 LEU A CA 10
ATOM 11904 C C . LEU A 1 48 ? 1.593 0.919 9.016 1.00 0.00 48 LEU A C 10
ATOM 11905 O O . LEU A 1 48 ? 2.356 1.273 8.119 1.00 0.00 48 LEU A O 10
ATOM 11921 N N . ILE A 1 49 ? 0.489 1.606 9.328 1.00 0.00 49 ILE A N 10
ATOM 11922 C CA . ILE A 1 49 ? 0.063 2.805 8.598 1.00 0.00 49 ILE A CA 10
ATOM 11923 C C . ILE A 1 49 ? 1.156 3.888 8.647 1.00 0.00 49 ILE A C 10
ATOM 11924 O O . ILE A 1 49 ? 1.547 4.367 7.584 1.00 0.00 49 ILE A O 10
ATOM 11940 N N . ARG A 1 50 ? 1.732 4.216 9.817 1.00 0.00 50 ARG A N 10
ATOM 11941 C CA . ARG A 1 50 ? 2.819 5.209 9.930 1.00 0.00 50 ARG A CA 10
ATOM 11942 C C . ARG A 1 50 ? 4.093 4.780 9.207 1.00 0.00 50 ARG A C 10
ATOM 11943 O O . ARG A 1 50 ? 4.717 5.603 8.538 1.00 0.00 50 ARG A O 10
ATOM 11964 N N . ASP A 1 51 ? 4.470 3.504 9.297 1.00 0.00 51 ASP A N 10
ATOM 11965 C CA . ASP A 1 51 ? 5.662 2.982 8.628 1.00 0.00 51 ASP A CA 10
ATOM 11966 C C . ASP A 1 51 ? 5.561 3.084 7.094 1.00 0.00 51 ASP A C 10
ATOM 11967 O O . ASP A 1 51 ? 6.492 3.561 6.441 1.00 0.00 51 ASP A O 10
ATOM 11976 N N . MET A 1 52 ? 4.418 2.699 6.516 1.00 0.00 52 MET A N 10
ATOM 11977 C CA . MET A 1 52 ? 4.212 2.745 5.064 1.00 0.00 52 MET A CA 10
ATOM 11978 C C . MET A 1 52 ? 3.886 4.160 4.553 1.00 0.00 52 MET A C 10
ATOM 11979 O O . MET A 1 52 ? 4.278 4.503 3.437 1.00 0.00 52 MET A O 10
ATOM 11993 N N . GLN A 1 53 ? 3.255 5.020 5.367 1.00 0.00 53 GLN A N 10
ATOM 11994 C CA . GLN A 1 53 ? 3.108 6.458 5.083 1.00 0.00 53 GLN A CA 10
ATOM 11995 C C . GLN A 1 53 ? 4.472 7.126 4.879 1.00 0.00 53 GLN A C 10
ATOM 11996 O O . GLN A 1 53 ? 4.637 7.933 3.966 1.00 0.00 53 GLN A O 10
ATOM 12010 N N . GLU A 1 54 ? 5.471 6.781 5.696 1.00 0.00 54 GLU A N 10
ATOM 12011 C CA . GLU A 1 54 ? 6.814 7.355 5.591 1.00 0.00 54 GLU A CA 10
ATOM 12012 C C . GLU A 1 54 ? 7.486 7.014 4.250 1.00 0.00 54 GLU A C 10
ATOM 12013 O O . GLU A 1 54 ? 8.142 7.863 3.647 1.00 0.00 54 GLU A O 10
ATOM 12025 N N . ILE A 1 55 ? 7.275 5.803 3.732 1.00 0.00 55 ILE A N 10
ATOM 12026 C CA . ILE A 1 55 ? 7.738 5.396 2.395 1.00 0.00 55 ILE A CA 10
ATOM 12027 C C . ILE A 1 55 ? 6.958 6.150 1.306 1.00 0.00 55 ILE A C 10
ATOM 12028 O O . ILE A 1 55 ? 7.545 6.651 0.346 1.00 0.00 55 ILE A O 10
ATOM 12044 N N . ALA A 1 56 ? 5.641 6.286 1.472 1.00 0.00 56 ALA A N 10
ATOM 12045 C CA . ALA A 1 56 ? 4.769 6.903 0.468 1.00 0.00 56 ALA A CA 10
ATOM 12046 C C . ALA A 1 56 ? 5.085 8.392 0.269 1.00 0.00 56 ALA A C 10
ATOM 12047 O O . ALA A 1 56 ? 5.074 8.876 -0.865 1.00 0.00 56 ALA A O 10
ATOM 12054 N N . LYS A 1 57 ? 5.454 9.099 1.344 1.00 0.00 57 LYS A N 10
ATOM 12055 C CA . LYS A 1 57 ? 5.823 10.526 1.300 1.00 0.00 57 LYS A CA 10
ATOM 12056 C C . LYS A 1 57 ? 7.178 10.760 0.626 1.00 0.00 57 LYS A C 10
ATOM 12057 O O . LYS A 1 57 ? 7.342 11.749 -0.089 1.00 0.00 57 LYS A O 10
ATOM 12076 N N . GLN A 1 58 ? 8.131 9.846 0.816 1.00 0.00 58 GLN A N 10
ATOM 12077 C CA . GLN A 1 58 ? 9.473 9.922 0.229 1.00 0.00 58 GLN A CA 10
ATOM 12078 C C . GLN A 1 58 ? 9.478 9.674 -1.286 1.00 0.00 58 GLN A C 10
ATOM 12079 O O . GLN A 1 58 ? 10.281 10.277 -2.001 1.00 0.00 58 GLN A O 10
ATOM 12093 N N . ILE A 1 59 ? 8.567 8.830 -1.783 1.00 0.00 59 ILE A N 10
ATOM 12094 C CA . ILE A 1 59 ? 8.418 8.547 -3.222 1.00 0.00 59 ILE A CA 10
ATOM 12095 C C . ILE A 1 59 ? 7.428 9.515 -3.899 1.00 0.00 59 ILE A C 10
ATOM 12096 O O . ILE A 1 59 ? 7.540 9.811 -5.090 1.00 0.00 59 ILE A O 10
ATOM 12112 N N . GLY A 1 60 ? 6.476 10.044 -3.129 1.00 0.00 60 GLY A N 10
ATOM 12113 C CA . GLY A 1 60 ? 5.354 10.855 -3.614 1.00 0.00 60 GLY A CA 10
ATOM 12114 C C . GLY A 1 60 ? 4.156 10.033 -4.120 1.00 0.00 60 GLY A C 10
ATOM 12115 O O . GLY A 1 60 ? 3.391 10.520 -4.956 1.00 0.00 60 GLY A O 10
ATOM 12119 N N . LEU A 1 61 ? 3.994 8.788 -3.648 1.00 0.00 61 LEU A N 10
ATOM 12120 C CA . LEU A 1 61 ? 2.848 7.928 -3.978 1.00 0.00 61 LEU A CA 10
ATOM 12121 C C . LEU A 1 61 ? 1.514 8.513 -3.481 1.00 0.00 61 LEU A C 10
ATOM 12122 O O . LEU A 1 61 ? 1.422 9.055 -2.375 1.00 0.00 61 LEU A O 10
ATOM 12138 N N . GLN A 1 62 ? 0.451 8.309 -4.262 1.00 0.00 62 GLN A N 10
ATOM 12139 C CA . GLN A 1 62 ? -0.928 8.636 -3.896 1.00 0.00 62 GLN A CA 10
ATOM 12140 C C . GLN A 1 62 ? -1.529 7.507 -3.037 1.00 0.00 62 GLN A C 10
ATOM 12141 O O . GLN A 1 62 ? -2.331 6.695 -3.502 1.00 0.00 62 GLN A O 10
ATOM 12155 N N . TYR A 1 63 ? -1.092 7.415 -1.780 1.00 0.00 63 TYR A N 10
ATOM 12156 C CA . TYR A 1 63 ? -1.603 6.453 -0.802 1.00 0.00 63 TYR A CA 10
ATOM 12157 C C . TYR A 1 63 ? -2.952 6.907 -0.198 1.00 0.00 63 TYR A C 10
ATOM 12158 O O . TYR A 1 63 ? -3.280 8.098 -0.177 1.00 0.00 63 TYR A O 10
ATOM 12176 N N . ARG A 1 64 ? -3.720 5.950 0.331 1.00 0.00 64 ARG A N 10
ATOM 12177 C CA . ARG A 1 64 ? -4.946 6.166 1.122 1.00 0.00 64 ARG A CA 10
ATOM 12178 C C . ARG A 1 64 ? -5.042 5.128 2.240 1.00 0.00 64 ARG A C 10
ATOM 12179 O O . ARG A 1 64 ? -4.669 3.975 2.023 1.00 0.00 64 ARG A O 10
ATOM 12200 N N . THR A 1 65 ? -5.567 5.510 3.405 1.00 0.00 65 THR A N 10
ATOM 12201 C CA . THR A 1 65 ? -5.817 4.591 4.529 1.00 0.00 65 THR A CA 10
ATOM 12202 C C . THR A 1 65 ? -7.240 4.698 5.087 1.00 0.00 65 THR A C 10
ATOM 12203 O O . THR A 1 65 ? -7.773 5.792 5.288 1.00 0.00 65 THR A O 10
ATOM 12214 N N . ASP A 1 66 ? -7.846 3.542 5.356 1.00 0.00 66 ASP A N 10
ATOM 12215 C CA . ASP A 1 66 ? -9.118 3.352 6.063 1.00 0.00 66 ASP A CA 10
ATOM 12216 C C . ASP A 1 66 ? -8.954 2.288 7.173 1.00 0.00 66 ASP A C 10
ATOM 12217 O O . ASP A 1 66 ? -9.622 1.251 7.190 1.00 0.00 66 ASP A O 10
ATOM 12226 N N . GLY A 1 67 ? -7.976 2.505 8.061 1.00 0.00 67 GLY A N 10
ATOM 12227 C CA . GLY A 1 67 ? -7.590 1.606 9.161 1.00 0.00 67 GLY A CA 10
ATOM 12228 C C . GLY A 1 67 ? -7.540 2.296 10.531 1.00 0.00 67 GLY A C 10
ATOM 12229 O O . GLY A 1 67 ? -6.558 2.168 11.263 1.00 0.00 67 GLY A O 10
ATOM 12233 N N . SER A 1 68 ? -8.576 3.065 10.877 1.00 0.00 68 SER A N 10
ATOM 12234 C CA . SER A 1 68 ? -8.669 3.795 12.154 1.00 0.00 68 SER A CA 10
ATOM 12235 C C . SER A 1 68 ? -8.759 2.835 13.354 1.00 0.00 68 SER A C 10
ATOM 12236 O O . SER A 1 68 ? -9.795 2.201 13.576 1.00 0.00 68 SER A O 10
ATOM 12244 N N . LEU A 1 69 ? -7.671 2.729 14.129 1.00 0.00 69 LEU A N 10
ATOM 12245 C CA . LEU A 1 69 ? -7.525 1.801 15.269 1.00 0.00 69 LEU A CA 10
ATOM 12246 C C . LEU A 1 69 ? -6.866 2.438 16.514 1.00 0.00 69 LEU A C 10
ATOM 12247 O O . LEU A 1 69 ? -6.504 1.763 17.478 1.00 0.00 69 LEU A O 10
ATOM 12263 N N . GLU A 1 70 ? -6.730 3.761 16.510 1.00 0.00 70 GLU A N 10
ATOM 12264 C CA . GLU A 1 70 ? -6.044 4.525 17.563 1.00 0.00 70 GLU A CA 10
ATOM 12265 C C . GLU A 1 70 ? -6.869 4.653 18.860 1.00 0.00 70 GLU A C 10
ATOM 12266 O O . GLU A 1 70 ? -8.072 4.933 18.829 1.00 0.00 70 GLU A O 10
ATOM 12278 N N . HIS A 1 71 ? -6.210 4.447 20.005 1.00 0.00 71 HIS A N 10
ATOM 12279 C CA . HIS A 1 71 ? -6.799 4.447 21.352 1.00 0.00 71 HIS A CA 10
ATOM 12280 C C . HIS A 1 71 ? -5.831 5.044 22.393 1.00 0.00 71 HIS A C 10
ATOM 12281 O O . HIS A 1 71 ? -4.608 4.951 22.246 1.00 0.00 71 HIS A O 10
ATOM 12295 N N . HIS A 1 72 ? -6.374 5.625 23.468 1.00 0.00 72 HIS A N 10
ATOM 12296 C CA . HIS A 1 72 ? -5.611 6.105 24.629 1.00 0.00 72 HIS A CA 10
ATOM 12297 C C . HIS A 1 72 ? -5.398 5.004 25.689 1.00 0.00 72 HIS A C 10
ATOM 12298 O O . HIS A 1 72 ? -6.094 3.984 25.696 1.00 0.00 72 HIS A O 10
ATOM 12312 N N . HIS A 1 73 ? -4.449 5.222 26.606 1.00 0.00 73 HIS A N 10
ATOM 12313 C CA . HIS A 1 73 ? -4.148 4.332 27.735 1.00 0.00 73 HIS A CA 10
ATOM 12314 C C . HIS A 1 73 ? -3.703 5.129 28.979 1.00 0.00 73 HIS A C 10
ATOM 12315 O O . HIS A 1 73 ? -3.113 6.207 28.854 1.00 0.00 73 HIS A O 10
ATOM 12329 N N . HIS A 1 74 ? -3.970 4.592 30.175 1.00 0.00 74 HIS A N 10
ATOM 12330 C CA . HIS A 1 74 ? -3.656 5.204 31.475 1.00 0.00 74 HIS A CA 10
ATOM 12331 C C . HIS A 1 74 ? -3.041 4.180 32.451 1.00 0.00 74 HIS A C 10
ATOM 12332 O O . HIS A 1 74 ? -3.258 2.972 32.320 1.00 0.00 74 HIS A O 10
ATOM 12346 N N . HIS A 1 75 ? -2.283 4.661 33.443 1.00 0.00 75 HIS A N 10
ATOM 12347 C CA . HIS A 1 75 ? -1.572 3.839 34.435 1.00 0.00 75 HIS A CA 10
ATOM 12348 C C . HIS A 1 75 ? -1.668 4.435 35.855 1.00 0.00 75 HIS A C 10
ATOM 12349 O O . HIS A 1 75 ? -1.748 5.658 36.020 1.00 0.00 75 HIS A O 10
ATOM 12363 N N . HIS A 1 76 ? -1.646 3.569 36.876 1.00 0.00 76 HIS A N 10
ATOM 12364 C CA . HIS A 1 76 ? -1.697 3.910 38.306 1.00 0.00 76 HIS A CA 10
ATOM 12365 C C . HIS A 1 76 ? -0.842 2.936 39.144 1.00 0.00 76 HIS A C 10
ATOM 12366 O O . HIS A 1 76 ? -1.128 1.715 39.136 1.00 0.00 76 HIS A O 10
ATOM 12381 N N . GLY A 1 1 ? -7.234 -8.795 9.618 1.00 0.00 1 GLY A N 11
ATOM 12382 C CA . GLY A 1 1 ? -6.921 -8.821 8.172 1.00 0.00 1 GLY A CA 11
ATOM 12383 C C . GLY A 1 1 ? -7.036 -7.436 7.550 1.00 0.00 1 GLY A C 11
ATOM 12384 O O . GLY A 1 1 ? -7.871 -6.635 7.968 1.00 0.00 1 GLY A O 11
ATOM 12390 N N . THR A 1 2 ? -6.203 -7.154 6.545 1.00 0.00 2 THR A N 11
ATOM 12391 C CA . THR A 1 2 ? -6.120 -5.862 5.833 1.00 0.00 2 THR A CA 11
ATOM 12392 C C . THR A 1 2 ? -6.378 -6.068 4.336 1.00 0.00 2 THR A C 11
ATOM 12393 O O . THR A 1 2 ? -5.770 -6.946 3.722 1.00 0.00 2 THR A O 11
ATOM 12404 N N . GLU A 1 3 ? -7.250 -5.262 3.723 1.00 0.00 3 GLU A N 11
ATOM 12405 C CA . GLU A 1 3 ? -7.422 -5.235 2.259 1.00 0.00 3 GLU A CA 11
ATOM 12406 C C . GLU A 1 3 ? -6.444 -4.246 1.625 1.00 0.00 3 GLU A C 11
ATOM 12407 O O . GLU A 1 3 ? -6.141 -3.214 2.224 1.00 0.00 3 GLU A O 11
ATOM 12419 N N . ILE A 1 4 ? -5.983 -4.533 0.406 1.00 0.00 4 ILE A N 11
ATOM 12420 C CA . ILE A 1 4 ? -4.990 -3.730 -0.316 1.00 0.00 4 ILE A CA 11
ATOM 12421 C C . ILE A 1 4 ? -5.385 -3.614 -1.786 1.00 0.00 4 ILE A C 11
ATOM 12422 O O . ILE A 1 4 ? -5.790 -4.589 -2.420 1.00 0.00 4 ILE A O 11
ATOM 12438 N N . GLU A 1 5 ? -5.276 -2.414 -2.338 1.00 0.00 5 GLU A N 11
ATOM 12439 C CA . GLU A 1 5 ? -5.523 -2.108 -3.746 1.00 0.00 5 GLU A CA 11
ATOM 12440 C C . GLU A 1 5 ? -4.419 -1.188 -4.282 1.00 0.00 5 GLU A C 11
ATOM 12441 O O . GLU A 1 5 ? -3.934 -0.325 -3.558 1.00 0.00 5 GLU A O 11
ATOM 12453 N N . LEU A 1 6 ? -3.984 -1.365 -5.529 1.00 0.00 6 LEU A N 11
ATOM 12454 C CA . LEU A 1 6 ? -2.968 -0.518 -6.152 1.00 0.00 6 LEU A CA 11
ATOM 12455 C C . LEU A 1 6 ? -3.201 -0.315 -7.645 1.00 0.00 6 LEU A C 11
ATOM 12456 O O . LEU A 1 6 ? -3.639 -1.240 -8.320 1.00 0.00 6 LEU A O 11
ATOM 12472 N N . GLU A 1 7 ? -2.872 0.872 -8.160 1.00 0.00 7 GLU A N 11
ATOM 12473 C CA . GLU A 1 7 ? -3.071 1.263 -9.560 1.00 0.00 7 GLU A CA 11
ATOM 12474 C C . GLU A 1 7 ? -1.800 1.870 -10.179 1.00 0.00 7 GLU A C 11
ATOM 12475 O O . GLU A 1 7 ? -1.150 2.744 -9.600 1.00 0.00 7 GLU A O 11
ATOM 12487 N N . SER A 1 8 ? -1.448 1.396 -11.372 1.00 0.00 8 SER A N 11
ATOM 12488 C CA . SER A 1 8 ? -0.252 1.770 -12.133 1.00 0.00 8 SER A CA 11
ATOM 12489 C C . SER A 1 8 ? -0.414 3.072 -12.929 1.00 0.00 8 SER A C 11
ATOM 12490 O O . SER A 1 8 ? -1.525 3.474 -13.287 1.00 0.00 8 SER A O 11
ATOM 12498 N N . LYS A 1 9 ? 0.716 3.695 -13.294 1.00 0.00 9 LYS A N 11
ATOM 12499 C CA . LYS A 1 9 ? 0.789 4.815 -14.256 1.00 0.00 9 LYS A CA 11
ATOM 12500 C C . LYS A 1 9 ? 0.261 4.415 -15.646 1.00 0.00 9 LYS A C 11
ATOM 12501 O O . LYS A 1 9 ? -0.191 5.274 -16.402 1.00 0.00 9 LYS A O 11
ATOM 12520 N N . ASN A 1 10 ? 0.259 3.113 -15.953 1.00 0.00 10 ASN A N 11
ATOM 12521 C CA . ASN A 1 10 ? -0.333 2.520 -17.159 1.00 0.00 10 ASN A CA 11
ATOM 12522 C C . ASN A 1 10 ? -1.883 2.446 -17.130 1.00 0.00 10 ASN A C 11
ATOM 12523 O O . ASN A 1 10 ? -2.498 2.106 -18.142 1.00 0.00 10 ASN A O 11
ATOM 12534 N N . GLY A 1 11 ? -2.530 2.756 -15.996 1.00 0.00 11 GLY A N 11
ATOM 12535 C CA . GLY A 1 11 ? -3.995 2.766 -15.853 1.00 0.00 11 GLY A CA 11
ATOM 12536 C C . GLY A 1 11 ? -4.624 1.411 -15.487 1.00 0.00 11 GLY A C 11
ATOM 12537 O O . GLY A 1 11 ? -5.822 1.215 -15.701 1.00 0.00 11 GLY A O 11
ATOM 12541 N N . GLN A 1 12 ? -3.833 0.469 -14.958 1.00 0.00 12 GLN A N 11
ATOM 12542 C CA . GLN A 1 12 ? -4.277 -0.869 -14.532 1.00 0.00 12 GLN A CA 11
ATOM 12543 C C . GLN A 1 12 ? -4.091 -1.076 -13.032 1.00 0.00 12 GLN A C 11
ATOM 12544 O O . GLN A 1 12 ? -3.130 -0.571 -12.450 1.00 0.00 12 GLN A O 11
ATOM 12558 N N . ARG A 1 13 ? -5.001 -1.836 -12.417 1.00 0.00 13 ARG A N 11
ATOM 12559 C CA . ARG A 1 13 ? -5.069 -2.048 -10.960 1.00 0.00 13 ARG A CA 11
ATOM 12560 C C . ARG A 1 13 ? -5.148 -3.505 -10.521 1.00 0.00 13 ARG A C 11
ATOM 12561 O O . ARG A 1 13 ? -5.646 -4.362 -11.251 1.00 0.00 13 ARG A O 11
ATOM 12582 N N . GLU A 1 14 ? -4.661 -3.763 -9.309 1.00 0.00 14 GLU A N 11
ATOM 12583 C CA . GLU A 1 14 ? -4.558 -5.087 -8.689 1.00 0.00 14 GLU A CA 11
ATOM 12584 C C . GLU A 1 14 ? -5.020 -5.034 -7.220 1.00 0.00 14 GLU A C 11
ATOM 12585 O O . GLU A 1 14 ? -4.860 -4.012 -6.546 1.00 0.00 14 GLU A O 11
ATOM 12597 N N . HIS A 1 15 ? -5.598 -6.133 -6.726 1.00 0.00 15 HIS A N 11
ATOM 12598 C CA . HIS A 1 15 ? -6.177 -6.248 -5.379 1.00 0.00 15 HIS A CA 11
ATOM 12599 C C . HIS A 1 15 ? -5.673 -7.494 -4.626 1.00 0.00 15 HIS A C 11
ATOM 12600 O O . HIS A 1 15 ? -5.501 -8.568 -5.211 1.00 0.00 15 HIS A O 11
ATOM 12614 N N . TYR A 1 16 ? -5.430 -7.332 -3.321 1.00 0.00 16 TYR A N 11
ATOM 12615 C CA . TYR A 1 16 ? -4.774 -8.298 -2.431 1.00 0.00 16 TYR A CA 11
ATOM 12616 C C . TYR A 1 16 ? -5.367 -8.260 -1.009 1.00 0.00 16 TYR A C 11
ATOM 12617 O O . TYR A 1 16 ? -5.892 -7.232 -0.572 1.00 0.00 16 TYR A O 11
ATOM 12635 N N . THR A 1 17 ? -5.242 -9.362 -0.264 1.00 0.00 17 THR A N 11
ATOM 12636 C CA . THR A 1 17 ? -5.535 -9.436 1.182 1.00 0.00 17 THR A CA 11
ATOM 12637 C C . THR A 1 17 ? -4.269 -9.807 1.962 1.00 0.00 17 THR A C 11
ATOM 12638 O O . THR A 1 17 ? -3.556 -10.739 1.583 1.00 0.00 17 THR A O 11
ATOM 12649 N N . ALA A 1 18 ? -3.998 -9.103 3.064 1.00 0.00 18 ALA A N 11
ATOM 12650 C CA . ALA A 1 18 ? -2.888 -9.354 3.983 1.00 0.00 18 ALA A CA 11
ATOM 12651 C C . ALA A 1 18 ? -3.394 -9.847 5.350 1.00 0.00 18 ALA A C 11
ATOM 12652 O O . ALA A 1 18 ? -4.274 -9.236 5.962 1.00 0.00 18 ALA A O 11
ATOM 12659 N N . THR A 1 19 ? -2.816 -10.945 5.848 1.00 0.00 19 THR A N 11
ATOM 12660 C CA . THR A 1 19 ? -3.159 -11.544 7.157 1.00 0.00 19 THR A CA 11
ATOM 12661 C C . THR A 1 19 ? -2.483 -10.839 8.344 1.00 0.00 19 THR A C 11
ATOM 12662 O O . THR A 1 19 ? -2.963 -10.902 9.478 1.00 0.00 19 THR A O 11
ATOM 12673 N N . SER A 1 20 ? -1.377 -10.139 8.076 1.00 0.00 20 SER A N 11
ATOM 12674 C CA . SER A 1 20 ? -0.509 -9.481 9.060 1.00 0.00 20 SER A CA 11
ATOM 12675 C C . SER A 1 20 ? 0.108 -8.201 8.490 1.00 0.00 20 SER A C 11
ATOM 12676 O O . SER A 1 20 ? 0.290 -8.074 7.277 1.00 0.00 20 SER A O 11
ATOM 12684 N N . GLU A 1 21 ? 0.501 -7.273 9.361 1.00 0.00 21 GLU A N 11
ATOM 12685 C CA . GLU A 1 21 ? 1.303 -6.084 9.031 1.00 0.00 21 GLU A CA 11
ATOM 12686 C C . GLU A 1 21 ? 2.628 -6.433 8.333 1.00 0.00 21 GLU A C 11
ATOM 12687 O O . GLU A 1 21 ? 3.153 -5.621 7.571 1.00 0.00 21 GLU A O 11
ATOM 12699 N N . ASP A 1 22 ? 3.166 -7.632 8.569 1.00 0.00 22 ASP A N 11
ATOM 12700 C CA . ASP A 1 22 ? 4.342 -8.169 7.873 1.00 0.00 22 ASP A CA 11
ATOM 12701 C C . ASP A 1 22 ? 4.046 -8.633 6.437 1.00 0.00 22 ASP A C 11
ATOM 12702 O O . ASP A 1 22 ? 4.933 -8.585 5.589 1.00 0.00 22 ASP A O 11
ATOM 12711 N N . GLU A 1 23 ? 2.815 -9.061 6.132 1.00 0.00 23 GLU A N 11
ATOM 12712 C CA . GLU A 1 23 ? 2.377 -9.334 4.758 1.00 0.00 23 GLU A CA 11
ATOM 12713 C C . GLU A 1 23 ? 2.010 -8.027 4.034 1.00 0.00 23 GLU A C 11
ATOM 12714 O O . GLU A 1 23 ? 2.355 -7.831 2.870 1.00 0.00 23 GLU A O 11
ATOM 12726 N N . ALA A 1 24 ? 1.364 -7.086 4.732 1.00 0.00 24 ALA A N 11
ATOM 12727 C CA . ALA A 1 24 ? 0.890 -5.834 4.140 1.00 0.00 24 ALA A CA 11
ATOM 12728 C C . ALA A 1 24 ? 2.040 -4.956 3.614 1.00 0.00 24 ALA A C 11
ATOM 12729 O O . ALA A 1 24 ? 1.997 -4.499 2.470 1.00 0.00 24 ALA A O 11
ATOM 12736 N N . ARG A 1 25 ? 3.122 -4.803 4.397 1.00 0.00 25 ARG A N 11
ATOM 12737 C CA . ARG A 1 25 ? 4.348 -4.092 3.973 1.00 0.00 25 ARG A CA 11
ATOM 12738 C C . ARG A 1 25 ? 5.008 -4.702 2.736 1.00 0.00 25 ARG A C 11
ATOM 12739 O O . ARG A 1 25 ? 5.532 -3.975 1.895 1.00 0.00 25 ARG A O 11
ATOM 12760 N N . LYS A 1 26 ? 4.922 -6.025 2.593 1.00 0.00 26 LYS A N 11
ATOM 12761 C CA . LYS A 1 26 ? 5.453 -6.768 1.435 1.00 0.00 26 LYS A CA 11
ATOM 12762 C C . LYS A 1 26 ? 4.638 -6.522 0.164 1.00 0.00 26 LYS A C 11
ATOM 12763 O O . LYS A 1 26 ? 5.226 -6.429 -0.906 1.00 0.00 26 LYS A O 11
ATOM 12782 N N . ILE A 1 27 ? 3.322 -6.320 0.259 1.00 0.00 27 ILE A N 11
ATOM 12783 C CA . ILE A 1 27 ? 2.509 -5.920 -0.907 1.00 0.00 27 ILE A CA 11
ATOM 12784 C C . ILE A 1 27 ? 2.832 -4.476 -1.329 1.00 0.00 27 ILE A C 11
ATOM 12785 O O . ILE A 1 27 ? 2.897 -4.190 -2.525 1.00 0.00 27 ILE A O 11
ATOM 12801 N N . ILE A 1 28 ? 3.112 -3.577 -0.374 1.00 0.00 28 ILE A N 11
ATOM 12802 C CA . ILE A 1 28 ? 3.460 -2.179 -0.668 1.00 0.00 28 ILE A CA 11
ATOM 12803 C C . ILE A 1 28 ? 4.838 -2.108 -1.336 1.00 0.00 28 ILE A C 11
ATOM 12804 O O . ILE A 1 28 ? 4.973 -1.541 -2.416 1.00 0.00 28 ILE A O 11
ATOM 12820 N N . GLU A 1 29 ? 5.859 -2.730 -0.748 1.00 0.00 29 GLU A N 11
ATOM 12821 C CA . GLU A 1 29 ? 7.237 -2.686 -1.258 1.00 0.00 29 GLU A CA 11
ATOM 12822 C C . GLU A 1 29 ? 7.376 -3.354 -2.644 1.00 0.00 29 GLU A C 11
ATOM 12823 O O . GLU A 1 29 ? 8.134 -2.887 -3.498 1.00 0.00 29 GLU A O 11
ATOM 12835 N N . LYS A 1 30 ? 6.568 -4.394 -2.902 1.00 0.00 30 LYS A N 11
ATOM 12836 C CA . LYS A 1 30 ? 6.436 -5.058 -4.211 1.00 0.00 30 LYS A CA 11
ATOM 12837 C C . LYS A 1 30 ? 5.687 -4.237 -5.243 1.00 0.00 30 LYS A C 11
ATOM 12838 O O . LYS A 1 30 ? 5.802 -4.526 -6.430 1.00 0.00 30 LYS A O 11
ATOM 12857 N N . ALA A 1 31 ? 4.893 -3.266 -4.818 1.00 0.00 31 ALA A N 11
ATOM 12858 C CA . ALA A 1 31 ? 4.228 -2.338 -5.719 1.00 0.00 31 ALA A CA 11
ATOM 12859 C C . ALA A 1 31 ? 5.069 -1.092 -6.030 1.00 0.00 31 ALA A C 11
ATOM 12860 O O . ALA A 1 31 ? 5.231 -0.739 -7.198 1.00 0.00 31 ALA A O 11
ATOM 12867 N N . VAL A 1 32 ? 5.655 -0.442 -5.021 1.00 0.00 32 VAL A N 11
ATOM 12868 C CA . VAL A 1 32 ? 6.423 0.804 -5.228 1.00 0.00 32 VAL A CA 11
ATOM 12869 C C . VAL A 1 32 ? 7.649 0.601 -6.121 1.00 0.00 32 VAL A C 11
ATOM 12870 O O . VAL A 1 32 ? 7.984 1.494 -6.901 1.00 0.00 32 VAL A O 11
ATOM 12883 N N . ARG A 1 33 ? 8.265 -0.595 -6.103 1.00 0.00 33 ARG A N 11
ATOM 12884 C CA . ARG A 1 33 ? 9.379 -0.944 -7.005 1.00 0.00 33 ARG A CA 11
ATOM 12885 C C . ARG A 1 33 ? 8.989 -0.921 -8.493 1.00 0.00 33 ARG A C 11
ATOM 12886 O O . ARG A 1 33 ? 9.841 -0.710 -9.354 1.00 0.00 33 ARG A O 11
ATOM 12907 N N . ARG A 1 34 ? 7.701 -1.160 -8.784 1.00 0.00 34 ARG A N 11
ATOM 12908 C CA . ARG A 1 34 ? 7.123 -1.265 -10.135 1.00 0.00 34 ARG A CA 11
ATOM 12909 C C . ARG A 1 34 ? 6.717 0.095 -10.712 1.00 0.00 34 ARG A C 11
ATOM 12910 O O . ARG A 1 34 ? 6.328 0.169 -11.878 1.00 0.00 34 ARG A O 11
ATOM 12931 N N . GLY A 1 35 ? 6.803 1.166 -9.915 1.00 0.00 35 GLY A N 11
ATOM 12932 C CA . GLY A 1 35 ? 6.402 2.513 -10.340 1.00 0.00 35 GLY A CA 11
ATOM 12933 C C . GLY A 1 35 ? 4.886 2.727 -10.288 1.00 0.00 35 GLY A C 11
ATOM 12934 O O . GLY A 1 35 ? 4.344 3.526 -11.052 1.00 0.00 35 GLY A O 11
ATOM 12938 N N . ILE A 1 36 ? 4.201 1.994 -9.402 1.00 0.00 36 ILE A N 11
ATOM 12939 C CA . ILE A 1 36 ? 2.778 2.159 -9.078 1.00 0.00 36 ILE A CA 11
ATOM 12940 C C . ILE A 1 36 ? 2.483 3.614 -8.691 1.00 0.00 36 ILE A C 11
ATOM 12941 O O . ILE A 1 36 ? 3.307 4.281 -8.067 1.00 0.00 36 ILE A O 11
ATOM 12957 N N . LYS A 1 37 ? 1.311 4.118 -9.089 1.00 0.00 37 LYS A N 11
ATOM 12958 C CA . LYS A 1 37 ? 0.913 5.519 -8.898 1.00 0.00 37 LYS A CA 11
ATOM 12959 C C . LYS A 1 37 ? 0.078 5.715 -7.631 1.00 0.00 37 LYS A C 11
ATOM 12960 O O . LYS A 1 37 ? 0.291 6.679 -6.892 1.00 0.00 37 LYS A O 11
ATOM 12979 N N . ARG A 1 38 ? -0.854 4.788 -7.384 1.00 0.00 38 ARG A N 11
ATOM 12980 C CA . ARG A 1 38 ? -1.843 4.842 -6.295 1.00 0.00 38 ARG A CA 11
ATOM 12981 C C . ARG A 1 38 ? -1.829 3.560 -5.466 1.00 0.00 38 ARG A C 11
ATOM 12982 O O . ARG A 1 38 ? -1.718 2.474 -6.031 1.00 0.00 38 ARG A O 11
ATOM 13003 N N . ILE A 1 39 ? -1.967 3.688 -4.148 1.00 0.00 39 ILE A N 11
ATOM 13004 C CA . ILE A 1 39 ? -2.012 2.587 -3.173 1.00 0.00 39 ILE A CA 11
ATOM 13005 C C . ILE A 1 39 ? -3.156 2.833 -2.177 1.00 0.00 39 ILE A C 11
ATOM 13006 O O . ILE A 1 39 ? -3.339 3.949 -1.696 1.00 0.00 39 ILE A O 11
ATOM 13022 N N . GLU A 1 40 ? -3.921 1.796 -1.845 1.00 0.00 40 GLU A N 11
ATOM 13023 C CA . GLU A 1 40 ? -5.026 1.815 -0.890 1.00 0.00 40 GLU A CA 11
ATOM 13024 C C . GLU A 1 40 ? -4.859 0.663 0.092 1.00 0.00 40 GLU A C 11
ATOM 13025 O O . GLU A 1 40 ? -4.601 -0.464 -0.330 1.00 0.00 40 GLU A O 11
ATOM 13037 N N . LEU A 1 41 ? -5.054 0.924 1.380 1.00 0.00 41 LEU A N 11
ATOM 13038 C CA . LEU A 1 41 ? -5.089 -0.101 2.425 1.00 0.00 41 LEU A CA 11
ATOM 13039 C C . LEU A 1 41 ? -6.264 0.133 3.386 1.00 0.00 41 LEU A C 11
ATOM 13040 O O . LEU A 1 41 ? -6.518 1.264 3.799 1.00 0.00 41 LEU A O 11
ATOM 13056 N N . ARG A 1 42 ? -6.997 -0.932 3.735 1.00 0.00 42 ARG A N 11
ATOM 13057 C CA . ARG A 1 42 ? -8.261 -0.872 4.499 1.00 0.00 42 ARG A CA 11
ATOM 13058 C C . ARG A 1 42 ? -8.214 -1.816 5.697 1.00 0.00 42 ARG A C 11
ATOM 13059 O O . ARG A 1 42 ? -7.839 -2.977 5.548 1.00 0.00 42 ARG A O 11
ATOM 13080 N N . GLY A 1 43 ? -8.590 -1.320 6.875 1.00 0.00 43 GLY A N 11
ATOM 13081 C CA . GLY A 1 43 ? -8.449 -2.052 8.145 1.00 0.00 43 GLY A CA 11
ATOM 13082 C C . GLY A 1 43 ? -7.015 -2.132 8.685 1.00 0.00 43 GLY A C 11
ATOM 13083 O O . GLY A 1 43 ? -6.716 -3.008 9.497 1.00 0.00 43 GLY A O 11
ATOM 13087 N N . ALA A 1 44 ? -6.131 -1.224 8.254 1.00 0.00 44 ALA A N 11
ATOM 13088 C CA . ALA A 1 44 ? -4.733 -1.189 8.681 1.00 0.00 44 ALA A CA 11
ATOM 13089 C C . ALA A 1 44 ? -4.574 -0.828 10.176 1.00 0.00 44 ALA A C 11
ATOM 13090 O O . ALA A 1 44 ? -5.331 -0.020 10.718 1.00 0.00 44 ALA A O 11
ATOM 13097 N N . SER A 1 45 ? -3.559 -1.404 10.833 1.00 0.00 45 SER A N 11
ATOM 13098 C CA . SER A 1 45 ? -3.157 -1.051 12.210 1.00 0.00 45 SER A CA 11
ATOM 13099 C C . SER A 1 45 ? -2.229 0.167 12.222 1.00 0.00 45 SER A C 11
ATOM 13100 O O . SER A 1 45 ? -1.483 0.384 11.269 1.00 0.00 45 SER A O 11
ATOM 13108 N N . GLU A 1 46 ? -2.216 0.948 13.306 1.00 0.00 46 GLU A N 11
ATOM 13109 C CA . GLU A 1 46 ? -1.508 2.243 13.359 1.00 0.00 46 GLU A CA 11
ATOM 13110 C C . GLU A 1 46 ? 0.005 2.158 13.076 1.00 0.00 46 GLU A C 11
ATOM 13111 O O . GLU A 1 46 ? 0.560 3.064 12.451 1.00 0.00 46 GLU A O 11
ATOM 13123 N N . GLN A 1 47 ? 0.665 1.051 13.439 1.00 0.00 47 GLN A N 11
ATOM 13124 C CA . GLN A 1 47 ? 2.070 0.806 13.088 1.00 0.00 47 GLN A CA 11
ATOM 13125 C C . GLN A 1 47 ? 2.240 0.641 11.569 1.00 0.00 47 GLN A C 11
ATOM 13126 O O . GLN A 1 47 ? 3.089 1.294 10.967 1.00 0.00 47 GLN A O 11
ATOM 13140 N N . LEU A 1 48 ? 1.389 -0.170 10.931 1.00 0.00 48 LEU A N 11
ATOM 13141 C CA . LEU A 1 48 ? 1.404 -0.380 9.481 1.00 0.00 48 LEU A CA 11
ATOM 13142 C C . LEU A 1 48 ? 1.062 0.915 8.727 1.00 0.00 48 LEU A C 11
ATOM 13143 O O . LEU A 1 48 ? 1.652 1.197 7.685 1.00 0.00 48 LEU A O 11
ATOM 13159 N N . ILE A 1 49 ? 0.181 1.756 9.278 1.00 0.00 49 ILE A N 11
ATOM 13160 C CA . ILE A 1 49 ? -0.099 3.089 8.725 1.00 0.00 49 ILE A CA 11
ATOM 13161 C C . ILE A 1 49 ? 1.140 3.996 8.791 1.00 0.00 49 ILE A C 11
ATOM 13162 O O . ILE A 1 49 ? 1.467 4.635 7.789 1.00 0.00 49 ILE A O 11
ATOM 13178 N N . ARG A 1 50 ? 1.887 4.015 9.904 1.00 0.00 50 ARG A N 11
ATOM 13179 C CA . ARG A 1 50 ? 3.157 4.756 10.009 1.00 0.00 50 ARG A CA 11
ATOM 13180 C C . ARG A 1 50 ? 4.227 4.209 9.059 1.00 0.00 50 ARG A C 11
ATOM 13181 O O . ARG A 1 50 ? 4.984 4.991 8.486 1.00 0.00 50 ARG A O 11
ATOM 13202 N N . ASP A 1 51 ? 4.252 2.897 8.822 1.00 0.00 51 ASP A N 11
ATOM 13203 C CA . ASP A 1 51 ? 5.119 2.267 7.830 1.00 0.00 51 ASP A CA 11
ATOM 13204 C C . ASP A 1 51 ? 4.755 2.681 6.390 1.00 0.00 51 ASP A C 11
ATOM 13205 O O . ASP A 1 51 ? 5.645 3.071 5.633 1.00 0.00 51 ASP A O 11
ATOM 13214 N N . MET A 1 52 ? 3.466 2.688 6.012 1.00 0.00 52 MET A N 11
ATOM 13215 C CA . MET A 1 52 ? 3.030 3.227 4.713 1.00 0.00 52 MET A CA 11
ATOM 13216 C C . MET A 1 52 ? 3.401 4.707 4.564 1.00 0.00 52 MET A C 11
ATOM 13217 O O . MET A 1 52 ? 3.905 5.110 3.519 1.00 0.00 52 MET A O 11
ATOM 13231 N N . GLN A 1 53 ? 3.165 5.515 5.600 1.00 0.00 53 GLN A N 11
ATOM 13232 C CA . GLN A 1 53 ? 3.446 6.953 5.605 1.00 0.00 53 GLN A CA 11
ATOM 13233 C C . GLN A 1 53 ? 4.942 7.246 5.418 1.00 0.00 53 GLN A C 11
ATOM 13234 O O . GLN A 1 53 ? 5.301 8.115 4.625 1.00 0.00 53 GLN A O 11
ATOM 13248 N N . GLU A 1 54 ? 5.825 6.477 6.062 1.00 0.00 54 GLU A N 11
ATOM 13249 C CA . GLU A 1 54 ? 7.276 6.586 5.876 1.00 0.00 54 GLU A CA 11
ATOM 13250 C C . GLU A 1 54 ? 7.716 6.266 4.435 1.00 0.00 54 GLU A C 11
ATOM 13251 O O . GLU A 1 54 ? 8.622 6.915 3.911 1.00 0.00 54 GLU A O 11
ATOM 13263 N N . ILE A 1 55 ? 7.064 5.315 3.761 1.00 0.00 55 ILE A N 11
ATOM 13264 C CA . ILE A 1 55 ? 7.326 5.006 2.344 1.00 0.00 55 ILE A CA 11
ATOM 13265 C C . ILE A 1 55 ? 6.776 6.129 1.449 1.00 0.00 55 ILE A C 11
ATOM 13266 O O . ILE A 1 55 ? 7.481 6.679 0.600 1.00 0.00 55 ILE A O 11
ATOM 13282 N N . ALA A 1 56 ? 5.512 6.499 1.655 1.00 0.00 56 ALA A N 11
ATOM 13283 C CA . ALA A 1 56 ? 4.759 7.388 0.774 1.00 0.00 56 ALA A CA 11
ATOM 13284 C C . ALA A 1 56 ? 5.283 8.832 0.797 1.00 0.00 56 ALA A C 11
ATOM 13285 O O . ALA A 1 56 ? 5.232 9.516 -0.225 1.00 0.00 56 ALA A O 11
ATOM 13292 N N . LYS A 1 57 ? 5.845 9.289 1.923 1.00 0.00 57 LYS A N 11
ATOM 13293 C CA . LYS A 1 57 ? 6.479 10.615 2.042 1.00 0.00 57 LYS A CA 11
ATOM 13294 C C . LYS A 1 57 ? 7.849 10.680 1.365 1.00 0.00 57 LYS A C 11
ATOM 13295 O O . LYS A 1 57 ? 8.216 11.735 0.849 1.00 0.00 57 LYS A O 11
ATOM 13314 N N . GLN A 1 58 ? 8.595 9.572 1.338 1.00 0.00 58 GLN A N 11
ATOM 13315 C CA . GLN A 1 58 ? 9.915 9.504 0.706 1.00 0.00 58 GLN A CA 11
ATOM 13316 C C . GLN A 1 58 ? 9.843 9.387 -0.824 1.00 0.00 58 GLN A C 11
ATOM 13317 O O . GLN A 1 58 ? 10.682 9.965 -1.519 1.00 0.00 58 GLN A O 11
ATOM 13331 N N . ILE A 1 59 ? 8.837 8.677 -1.353 1.00 0.00 59 ILE A N 11
ATOM 13332 C CA . ILE A 1 59 ? 8.668 8.454 -2.803 1.00 0.00 59 ILE A CA 11
ATOM 13333 C C . ILE A 1 59 ? 7.659 9.443 -3.431 1.00 0.00 59 ILE A C 11
ATOM 13334 O O . ILE A 1 59 ? 7.705 9.719 -4.631 1.00 0.00 59 ILE A O 11
ATOM 13350 N N . GLY A 1 60 ? 6.773 10.032 -2.624 1.00 0.00 60 GLY A N 11
ATOM 13351 C CA . GLY A 1 60 ? 5.710 10.946 -3.074 1.00 0.00 60 GLY A CA 11
ATOM 13352 C C . GLY A 1 60 ? 4.490 10.261 -3.719 1.00 0.00 60 GLY A C 11
ATOM 13353 O O . GLY A 1 60 ? 3.706 10.922 -4.405 1.00 0.00 60 GLY A O 11
ATOM 13357 N N . LEU A 1 61 ? 4.327 8.945 -3.530 1.00 0.00 61 LEU A N 11
ATOM 13358 C CA . LEU A 1 61 ? 3.213 8.142 -4.062 1.00 0.00 61 LEU A CA 11
ATOM 13359 C C . LEU A 1 61 ? 1.860 8.482 -3.413 1.00 0.00 61 LEU A C 11
ATOM 13360 O O . LEU A 1 61 ? 1.789 8.883 -2.248 1.00 0.00 61 LEU A O 11
ATOM 13376 N N . GLN A 1 62 ? 0.771 8.265 -4.158 1.00 0.00 62 GLN A N 11
ATOM 13377 C CA . GLN A 1 62 ? -0.596 8.530 -3.699 1.00 0.00 62 GLN A CA 11
ATOM 13378 C C . GLN A 1 62 ? -1.118 7.350 -2.852 1.00 0.00 62 GLN A C 11
ATOM 13379 O O . GLN A 1 62 ? -1.845 6.486 -3.343 1.00 0.00 62 GLN A O 11
ATOM 13393 N N . TYR A 1 63 ? -0.735 7.300 -1.572 1.00 0.00 63 TYR A N 11
ATOM 13394 C CA . TYR A 1 63 ? -1.265 6.335 -0.601 1.00 0.00 63 TYR A CA 11
ATOM 13395 C C . TYR A 1 63 ? -2.596 6.815 0.012 1.00 0.00 63 TYR A C 11
ATOM 13396 O O . TYR A 1 63 ? -2.866 8.016 0.116 1.00 0.00 63 TYR A O 11
ATOM 13414 N N . ARG A 1 64 ? -3.426 5.865 0.451 1.00 0.00 64 ARG A N 11
ATOM 13415 C CA . ARG A 1 64 ? -4.652 6.102 1.229 1.00 0.00 64 ARG A CA 11
ATOM 13416 C C . ARG A 1 64 ? -4.842 4.998 2.261 1.00 0.00 64 ARG A C 11
ATOM 13417 O O . ARG A 1 64 ? -4.718 3.816 1.937 1.00 0.00 64 ARG A O 11
ATOM 13438 N N . THR A 1 65 ? -5.204 5.391 3.478 1.00 0.00 65 THR A N 11
ATOM 13439 C CA . THR A 1 65 ? -5.649 4.471 4.534 1.00 0.00 65 THR A CA 11
ATOM 13440 C C . THR A 1 65 ? -7.133 4.651 4.843 1.00 0.00 65 THR A C 11
ATOM 13441 O O . THR A 1 65 ? -7.618 5.771 5.017 1.00 0.00 65 THR A O 11
ATOM 13452 N N . ASP A 1 66 ? -7.853 3.536 4.901 1.00 0.00 66 ASP A N 11
ATOM 13453 C CA . ASP A 1 66 ? -9.222 3.418 5.419 1.00 0.00 66 ASP A CA 11
ATOM 13454 C C . ASP A 1 66 ? -9.242 2.643 6.761 1.00 0.00 66 ASP A C 11
ATOM 13455 O O . ASP A 1 66 ? -10.290 2.204 7.236 1.00 0.00 66 ASP A O 11
ATOM 13464 N N . GLY A 1 67 ? -8.070 2.452 7.385 1.00 0.00 67 GLY A N 11
ATOM 13465 C CA . GLY A 1 67 ? -7.874 1.772 8.672 1.00 0.00 67 GLY A CA 11
ATOM 13466 C C . GLY A 1 67 ? -8.266 2.613 9.892 1.00 0.00 67 GLY A C 11
ATOM 13467 O O . GLY A 1 67 ? -7.453 2.812 10.796 1.00 0.00 67 GLY A O 11
ATOM 13471 N N . SER A 1 68 ? -9.504 3.118 9.930 1.00 0.00 68 SER A N 11
ATOM 13472 C CA . SER A 1 68 ? -10.051 3.793 11.115 1.00 0.00 68 SER A CA 11
ATOM 13473 C C . SER A 1 68 ? -10.240 2.801 12.268 1.00 0.00 68 SER A C 11
ATOM 13474 O O . SER A 1 68 ? -10.764 1.699 12.071 1.00 0.00 68 SER A O 11
ATOM 13482 N N . LEU A 1 69 ? -9.825 3.192 13.476 1.00 0.00 69 LEU A N 11
ATOM 13483 C CA . LEU A 1 69 ? -9.968 2.400 14.697 1.00 0.00 69 LEU A CA 11
ATOM 13484 C C . LEU A 1 69 ? -10.119 3.334 15.905 1.00 0.00 69 LEU A C 11
ATOM 13485 O O . LEU A 1 69 ? -9.165 4.000 16.312 1.00 0.00 69 LEU A O 11
ATOM 13501 N N . GLU A 1 70 ? -11.320 3.373 16.481 1.00 0.00 70 GLU A N 11
ATOM 13502 C CA . GLU A 1 70 ? -11.623 4.111 17.718 1.00 0.00 70 GLU A CA 11
ATOM 13503 C C . GLU A 1 70 ? -12.373 3.250 18.751 1.00 0.00 70 GLU A C 11
ATOM 13504 O O . GLU A 1 70 ? -13.211 2.415 18.402 1.00 0.00 70 GLU A O 11
ATOM 13516 N N . HIS A 1 71 ? -12.065 3.464 20.035 1.00 0.00 71 HIS A N 11
ATOM 13517 C CA . HIS A 1 71 ? -12.714 2.821 21.194 1.00 0.00 71 HIS A CA 11
ATOM 13518 C C . HIS A 1 71 ? -13.092 3.853 22.277 1.00 0.00 71 HIS A C 11
ATOM 13519 O O . HIS A 1 71 ? -14.207 3.815 22.803 1.00 0.00 71 HIS A O 11
ATOM 13533 N N . HIS A 1 72 ? -12.183 4.798 22.558 1.00 0.00 72 HIS A N 11
ATOM 13534 C CA . HIS A 1 72 ? -12.257 5.837 23.600 1.00 0.00 72 HIS A CA 11
ATOM 13535 C C . HIS A 1 72 ? -12.325 5.308 25.052 1.00 0.00 72 HIS A C 11
ATOM 13536 O O . HIS A 1 72 ? -12.667 4.152 25.314 1.00 0.00 72 HIS A O 11
ATOM 13550 N N . HIS A 1 73 ? -11.971 6.168 26.012 1.00 0.00 73 HIS A N 11
ATOM 13551 C CA . HIS A 1 73 ? -12.005 5.884 27.455 1.00 0.00 73 HIS A CA 11
ATOM 13552 C C . HIS A 1 73 ? -12.330 7.154 28.271 1.00 0.00 73 HIS A C 11
ATOM 13553 O O . HIS A 1 73 ? -12.201 8.273 27.762 1.00 0.00 73 HIS A O 11
ATOM 13567 N N . HIS A 1 74 ? -12.743 6.986 29.531 1.00 0.00 74 HIS A N 11
ATOM 13568 C CA . HIS A 1 74 ? -13.055 8.066 30.482 1.00 0.00 74 HIS A CA 11
ATOM 13569 C C . HIS A 1 74 ? -12.414 7.803 31.859 1.00 0.00 74 HIS A C 11
ATOM 13570 O O . HIS A 1 74 ? -12.237 6.650 32.262 1.00 0.00 74 HIS A O 11
ATOM 13584 N N . HIS A 1 75 ? -12.080 8.869 32.594 1.00 0.00 75 HIS A N 11
ATOM 13585 C CA . HIS A 1 75 ? -11.444 8.807 33.920 1.00 0.00 75 HIS A CA 11
ATOM 13586 C C . HIS A 1 75 ? -11.920 9.950 34.839 1.00 0.00 75 HIS A C 11
ATOM 13587 O O . HIS A 1 75 ? -12.368 11.000 34.363 1.00 0.00 75 HIS A O 11
ATOM 13601 N N . HIS A 1 76 ? -11.796 9.754 36.157 1.00 0.00 76 HIS A N 11
ATOM 13602 C CA . HIS A 1 76 ? -11.994 10.782 37.189 1.00 0.00 76 HIS A CA 11
ATOM 13603 C C . HIS A 1 76 ? -10.962 11.926 37.074 1.00 0.00 76 HIS A C 11
ATOM 13604 O O . HIS A 1 76 ? -11.365 13.111 37.141 1.00 0.00 76 HIS A O 11
ATOM 13619 N N . GLY A 1 1 ? -7.906 -9.051 9.255 1.00 0.00 1 GLY A N 12
ATOM 13620 C CA . GLY A 1 1 ? -7.330 -9.026 7.891 1.00 0.00 1 GLY A CA 12
ATOM 13621 C C . GLY A 1 1 ? -7.304 -7.616 7.320 1.00 0.00 1 GLY A C 12
ATOM 13622 O O . GLY A 1 1 ? -8.101 -6.765 7.716 1.00 0.00 1 GLY A O 12
ATOM 13628 N N . THR A 1 2 ? -6.392 -7.367 6.379 1.00 0.00 2 THR A N 12
ATOM 13629 C CA . THR A 1 2 ? -6.118 -6.045 5.779 1.00 0.00 2 THR A CA 12
ATOM 13630 C C . THR A 1 2 ? -6.288 -6.110 4.254 1.00 0.00 2 THR A C 12
ATOM 13631 O O . THR A 1 2 ? -5.772 -7.033 3.621 1.00 0.00 2 THR A O 12
ATOM 13642 N N . GLU A 1 3 ? -6.988 -5.149 3.644 1.00 0.00 3 GLU A N 12
ATOM 13643 C CA . GLU A 1 3 ? -7.157 -5.061 2.180 1.00 0.00 3 GLU A CA 12
ATOM 13644 C C . GLU A 1 3 ? -6.223 -4.009 1.571 1.00 0.00 3 GLU A C 12
ATOM 13645 O O . GLU A 1 3 ? -5.958 -2.974 2.191 1.00 0.00 3 GLU A O 12
ATOM 13657 N N . ILE A 1 4 ? -5.748 -4.260 0.347 1.00 0.00 4 ILE A N 12
ATOM 13658 C CA . ILE A 1 4 ? -4.776 -3.419 -0.364 1.00 0.00 4 ILE A CA 12
ATOM 13659 C C . ILE A 1 4 ? -5.174 -3.295 -1.840 1.00 0.00 4 ILE A C 12
ATOM 13660 O O . ILE A 1 4 ? -5.475 -4.294 -2.493 1.00 0.00 4 ILE A O 12
ATOM 13676 N N . GLU A 1 5 ? -5.135 -2.081 -2.386 1.00 0.00 5 GLU A N 12
ATOM 13677 C CA . GLU A 1 5 ? -5.296 -1.799 -3.820 1.00 0.00 5 GLU A CA 12
ATOM 13678 C C . GLU A 1 5 ? -4.056 -1.057 -4.340 1.00 0.00 5 GLU A C 12
ATOM 13679 O O . GLU A 1 5 ? -3.464 -0.261 -3.609 1.00 0.00 5 GLU A O 12
ATOM 13691 N N . LEU A 1 6 ? -3.669 -1.274 -5.596 1.00 0.00 6 LEU A N 12
ATOM 13692 C CA . LEU A 1 6 ? -2.652 -0.487 -6.290 1.00 0.00 6 LEU A CA 12
ATOM 13693 C C . LEU A 1 6 ? -3.020 -0.216 -7.755 1.00 0.00 6 LEU A C 12
ATOM 13694 O O . LEU A 1 6 ? -3.553 -1.099 -8.424 1.00 0.00 6 LEU A O 12
ATOM 13710 N N . GLU A 1 7 ? -2.694 0.978 -8.259 1.00 0.00 7 GLU A N 12
ATOM 13711 C CA . GLU A 1 7 ? -2.875 1.381 -9.662 1.00 0.00 7 GLU A CA 12
ATOM 13712 C C . GLU A 1 7 ? -1.573 1.925 -10.280 1.00 0.00 7 GLU A C 12
ATOM 13713 O O . GLU A 1 7 ? -0.899 2.789 -9.710 1.00 0.00 7 GLU A O 12
ATOM 13725 N N . SER A 1 8 ? -1.223 1.417 -11.462 1.00 0.00 8 SER A N 12
ATOM 13726 C CA . SER A 1 8 ? -0.004 1.739 -12.210 1.00 0.00 8 SER A CA 12
ATOM 13727 C C . SER A 1 8 ? -0.157 2.974 -13.106 1.00 0.00 8 SER A C 12
ATOM 13728 O O . SER A 1 8 ? -1.255 3.287 -13.575 1.00 0.00 8 SER A O 12
ATOM 13736 N N . LYS A 1 9 ? 0.968 3.627 -13.440 1.00 0.00 9 LYS A N 12
ATOM 13737 C CA . LYS A 1 9 ? 1.042 4.688 -14.467 1.00 0.00 9 LYS A CA 12
ATOM 13738 C C . LYS A 1 9 ? 0.646 4.185 -15.867 1.00 0.00 9 LYS A C 12
ATOM 13739 O O . LYS A 1 9 ? 0.254 4.982 -16.719 1.00 0.00 9 LYS A O 12
ATOM 13758 N N . ASN A 1 10 ? 0.685 2.866 -16.087 1.00 0.00 10 ASN A N 12
ATOM 13759 C CA . ASN A 1 10 ? 0.185 2.193 -17.292 1.00 0.00 10 ASN A CA 12
ATOM 13760 C C . ASN A 1 10 ? -1.363 2.095 -17.352 1.00 0.00 10 ASN A C 12
ATOM 13761 O O . ASN A 1 10 ? -1.915 1.687 -18.375 1.00 0.00 10 ASN A O 12
ATOM 13772 N N . GLY A 1 11 ? -2.078 2.463 -16.279 1.00 0.00 11 GLY A N 12
ATOM 13773 C CA . GLY A 1 11 ? -3.547 2.449 -16.212 1.00 0.00 11 GLY A CA 12
ATOM 13774 C C . GLY A 1 11 ? -4.172 1.106 -15.806 1.00 0.00 11 GLY A C 12
ATOM 13775 O O . GLY A 1 11 ? -5.358 0.885 -16.057 1.00 0.00 11 GLY A O 12
ATOM 13779 N N . GLN A 1 12 ? -3.391 0.210 -15.193 1.00 0.00 12 GLN A N 12
ATOM 13780 C CA . GLN A 1 12 ? -3.849 -1.084 -14.665 1.00 0.00 12 GLN A CA 12
ATOM 13781 C C . GLN A 1 12 ? -3.928 -1.071 -13.139 1.00 0.00 12 GLN A C 12
ATOM 13782 O O . GLN A 1 12 ? -3.110 -0.425 -12.482 1.00 0.00 12 GLN A O 12
ATOM 13796 N N . ARG A 1 13 ? -4.901 -1.799 -12.581 1.00 0.00 13 ARG A N 12
ATOM 13797 C CA . ARG A 1 13 ? -5.180 -1.870 -11.132 1.00 0.00 13 ARG A CA 12
ATOM 13798 C C . ARG A 1 13 ? -5.311 -3.299 -10.602 1.00 0.00 13 ARG A C 12
ATOM 13799 O O . ARG A 1 13 ? -5.873 -4.156 -11.289 1.00 0.00 13 ARG A O 12
ATOM 13820 N N . GLU A 1 14 ? -4.837 -3.545 -9.382 1.00 0.00 14 GLU A N 12
ATOM 13821 C CA . GLU A 1 14 ? -4.827 -4.865 -8.733 1.00 0.00 14 GLU A CA 12
ATOM 13822 C C . GLU A 1 14 ? -5.210 -4.796 -7.242 1.00 0.00 14 GLU A C 12
ATOM 13823 O O . GLU A 1 14 ? -4.905 -3.816 -6.556 1.00 0.00 14 GLU A O 12
ATOM 13835 N N . HIS A 1 15 ? -5.829 -5.872 -6.737 1.00 0.00 15 HIS A N 12
ATOM 13836 C CA . HIS A 1 15 ? -6.287 -6.016 -5.349 1.00 0.00 15 HIS A CA 12
ATOM 13837 C C . HIS A 1 15 ? -5.618 -7.206 -4.637 1.00 0.00 15 HIS A C 12
ATOM 13838 O O . HIS A 1 15 ? -5.471 -8.285 -5.219 1.00 0.00 15 HIS A O 12
ATOM 13852 N N . TYR A 1 16 ? -5.244 -7.014 -3.370 1.00 0.00 16 TYR A N 12
ATOM 13853 C CA . TYR A 1 16 ? -4.557 -7.988 -2.514 1.00 0.00 16 TYR A CA 12
ATOM 13854 C C . TYR A 1 16 ? -5.139 -8.015 -1.090 1.00 0.00 16 TYR A C 12
ATOM 13855 O O . TYR A 1 16 ? -5.606 -6.996 -0.577 1.00 0.00 16 TYR A O 12
ATOM 13873 N N . THR A 1 17 ? -5.057 -9.172 -0.427 1.00 0.00 17 THR A N 12
ATOM 13874 C CA . THR A 1 17 ? -5.399 -9.349 0.996 1.00 0.00 17 THR A CA 12
ATOM 13875 C C . THR A 1 17 ? -4.164 -9.778 1.796 1.00 0.00 17 THR A C 12
ATOM 13876 O O . THR A 1 17 ? -3.446 -10.697 1.393 1.00 0.00 17 THR A O 12
ATOM 13887 N N . ALA A 1 18 ? -3.931 -9.135 2.940 1.00 0.00 18 ALA A N 12
ATOM 13888 C CA . ALA A 1 18 ? -2.862 -9.438 3.892 1.00 0.00 18 ALA A CA 12
ATOM 13889 C C . ALA A 1 18 ? -3.430 -9.990 5.213 1.00 0.00 18 ALA A C 12
ATOM 13890 O O . ALA A 1 18 ? -4.396 -9.459 5.770 1.00 0.00 18 ALA A O 12
ATOM 13897 N N . THR A 1 19 ? -2.811 -11.056 5.722 1.00 0.00 19 THR A N 12
ATOM 13898 C CA . THR A 1 19 ? -3.188 -11.746 6.974 1.00 0.00 19 THR A CA 12
ATOM 13899 C C . THR A 1 19 ? -2.586 -11.094 8.222 1.00 0.00 19 THR A C 12
ATOM 13900 O O . THR A 1 19 ? -3.133 -11.213 9.321 1.00 0.00 19 THR A O 12
ATOM 13911 N N . SER A 1 20 ? -1.467 -10.395 8.039 1.00 0.00 20 SER A N 12
ATOM 13912 C CA . SER A 1 20 ? -0.686 -9.704 9.071 1.00 0.00 20 SER A CA 12
ATOM 13913 C C . SER A 1 20 ? -0.093 -8.398 8.528 1.00 0.00 20 SER A C 12
ATOM 13914 O O . SER A 1 20 ? 0.078 -8.240 7.317 1.00 0.00 20 SER A O 12
ATOM 13922 N N . GLU A 1 21 ? 0.286 -7.481 9.421 1.00 0.00 21 GLU A N 12
ATOM 13923 C CA . GLU A 1 21 ? 1.040 -6.264 9.087 1.00 0.00 21 GLU A CA 12
ATOM 13924 C C . GLU A 1 21 ? 2.346 -6.581 8.349 1.00 0.00 21 GLU A C 12
ATOM 13925 O O . GLU A 1 21 ? 2.719 -5.863 7.422 1.00 0.00 21 GLU A O 12
ATOM 13937 N N . ASP A 1 22 ? 2.998 -7.694 8.704 1.00 0.00 22 ASP A N 12
ATOM 13938 C CA . ASP A 1 22 ? 4.192 -8.193 8.022 1.00 0.00 22 ASP A CA 12
ATOM 13939 C C . ASP A 1 22 ? 3.917 -8.601 6.567 1.00 0.00 22 ASP A C 12
ATOM 13940 O O . ASP A 1 22 ? 4.765 -8.400 5.702 1.00 0.00 22 ASP A O 12
ATOM 13949 N N . GLU A 1 23 ? 2.732 -9.136 6.265 1.00 0.00 23 GLU A N 12
ATOM 13950 C CA . GLU A 1 23 ? 2.350 -9.487 4.897 1.00 0.00 23 GLU A CA 12
ATOM 13951 C C . GLU A 1 23 ? 1.912 -8.246 4.106 1.00 0.00 23 GLU A C 12
ATOM 13952 O O . GLU A 1 23 ? 2.215 -8.125 2.920 1.00 0.00 23 GLU A O 12
ATOM 13964 N N . ALA A 1 24 ? 1.266 -7.280 4.767 1.00 0.00 24 ALA A N 12
ATOM 13965 C CA . ALA A 1 24 ? 0.821 -6.038 4.142 1.00 0.00 24 ALA A CA 12
ATOM 13966 C C . ALA A 1 24 ? 1.994 -5.176 3.652 1.00 0.00 24 ALA A C 12
ATOM 13967 O O . ALA A 1 24 ? 1.994 -4.737 2.498 1.00 0.00 24 ALA A O 12
ATOM 13974 N N . ARG A 1 25 ? 3.037 -4.992 4.478 1.00 0.00 25 ARG A N 12
ATOM 13975 C CA . ARG A 1 25 ? 4.242 -4.227 4.094 1.00 0.00 25 ARG A CA 12
ATOM 13976 C C . ARG A 1 25 ? 4.959 -4.798 2.871 1.00 0.00 25 ARG A C 12
ATOM 13977 O O . ARG A 1 25 ? 5.443 -4.041 2.031 1.00 0.00 25 ARG A O 12
ATOM 13998 N N . LYS A 1 26 ? 4.940 -6.125 2.721 1.00 0.00 26 LYS A N 12
ATOM 13999 C CA . LYS A 1 26 ? 5.468 -6.829 1.535 1.00 0.00 26 LYS A CA 12
ATOM 14000 C C . LYS A 1 26 ? 4.676 -6.493 0.272 1.00 0.00 26 LYS A C 12
ATOM 14001 O O . LYS A 1 26 ? 5.283 -6.252 -0.763 1.00 0.00 26 LYS A O 12
ATOM 14020 N N . ILE A 1 27 ? 3.345 -6.405 0.330 1.00 0.00 27 ILE A N 12
ATOM 14021 C CA . ILE A 1 27 ? 2.540 -6.020 -0.845 1.00 0.00 27 ILE A CA 12
ATOM 14022 C C . ILE A 1 27 ? 2.835 -4.570 -1.258 1.00 0.00 27 ILE A C 12
ATOM 14023 O O . ILE A 1 27 ? 2.912 -4.277 -2.451 1.00 0.00 27 ILE A O 12
ATOM 14039 N N . ILE A 1 28 ? 3.068 -3.672 -0.294 1.00 0.00 28 ILE A N 12
ATOM 14040 C CA . ILE A 1 28 ? 3.371 -2.262 -0.569 1.00 0.00 28 ILE A CA 12
ATOM 14041 C C . ILE A 1 28 ? 4.761 -2.144 -1.204 1.00 0.00 28 ILE A C 12
ATOM 14042 O O . ILE A 1 28 ? 4.909 -1.521 -2.252 1.00 0.00 28 ILE A O 12
ATOM 14058 N N . GLU A 1 29 ? 5.781 -2.785 -0.630 1.00 0.00 29 GLU A N 12
ATOM 14059 C CA . GLU A 1 29 ? 7.153 -2.723 -1.150 1.00 0.00 29 GLU A CA 12
ATOM 14060 C C . GLU A 1 29 ? 7.272 -3.369 -2.550 1.00 0.00 29 GLU A C 12
ATOM 14061 O O . GLU A 1 29 ? 7.988 -2.863 -3.417 1.00 0.00 29 GLU A O 12
ATOM 14073 N N . LYS A 1 30 ? 6.469 -4.414 -2.808 1.00 0.00 30 LYS A N 12
ATOM 14074 C CA . LYS A 1 30 ? 6.299 -5.080 -4.113 1.00 0.00 30 LYS A CA 12
ATOM 14075 C C . LYS A 1 30 ? 5.522 -4.262 -5.131 1.00 0.00 30 LYS A C 12
ATOM 14076 O O . LYS A 1 30 ? 5.597 -4.555 -6.323 1.00 0.00 30 LYS A O 12
ATOM 14095 N N . ALA A 1 31 ? 4.766 -3.277 -4.674 1.00 0.00 31 ALA A N 12
ATOM 14096 C CA . ALA A 1 31 ? 4.070 -2.321 -5.521 1.00 0.00 31 ALA A CA 12
ATOM 14097 C C . ALA A 1 31 ? 4.948 -1.120 -5.891 1.00 0.00 31 ALA A C 12
ATOM 14098 O O . ALA A 1 31 ? 5.115 -0.806 -7.069 1.00 0.00 31 ALA A O 12
ATOM 14105 N N . VAL A 1 32 ? 5.569 -0.468 -4.906 1.00 0.00 32 VAL A N 12
ATOM 14106 C CA . VAL A 1 32 ? 6.375 0.745 -5.137 1.00 0.00 32 VAL A CA 12
ATOM 14107 C C . VAL A 1 32 ? 7.599 0.488 -6.017 1.00 0.00 32 VAL A C 12
ATOM 14108 O O . VAL A 1 32 ? 7.966 1.358 -6.808 1.00 0.00 32 VAL A O 12
ATOM 14121 N N . ARG A 1 33 ? 8.170 -0.728 -5.977 1.00 0.00 33 ARG A N 12
ATOM 14122 C CA . ARG A 1 33 ? 9.255 -1.145 -6.886 1.00 0.00 33 ARG A CA 12
ATOM 14123 C C . ARG A 1 33 ? 8.868 -1.088 -8.372 1.00 0.00 33 ARG A C 12
ATOM 14124 O O . ARG A 1 33 ? 9.743 -0.920 -9.222 1.00 0.00 33 ARG A O 12
ATOM 14145 N N . ARG A 1 34 ? 7.569 -1.223 -8.690 1.00 0.00 34 ARG A N 12
ATOM 14146 C CA . ARG A 1 34 ? 7.048 -1.238 -10.068 1.00 0.00 34 ARG A CA 12
ATOM 14147 C C . ARG A 1 34 ? 6.837 0.171 -10.632 1.00 0.00 34 ARG A C 12
ATOM 14148 O O . ARG A 1 34 ? 6.674 0.327 -11.842 1.00 0.00 34 ARG A O 12
ATOM 14169 N N . GLY A 1 35 ? 6.791 1.183 -9.759 1.00 0.00 35 GLY A N 12
ATOM 14170 C CA . GLY A 1 35 ? 6.385 2.546 -10.118 1.00 0.00 35 GLY A CA 12
ATOM 14171 C C . GLY A 1 35 ? 4.868 2.770 -10.068 1.00 0.00 35 GLY A C 12
ATOM 14172 O O . GLY A 1 35 ? 4.360 3.649 -10.767 1.00 0.00 35 GLY A O 12
ATOM 14176 N N . ILE A 1 36 ? 4.147 1.993 -9.246 1.00 0.00 36 ILE A N 12
ATOM 14177 C CA . ILE A 1 36 ? 2.727 2.209 -8.903 1.00 0.00 36 ILE A CA 12
ATOM 14178 C C . ILE A 1 36 ? 2.510 3.676 -8.501 1.00 0.00 36 ILE A C 12
ATOM 14179 O O . ILE A 1 36 ? 3.334 4.250 -7.790 1.00 0.00 36 ILE A O 12
ATOM 14195 N N . LYS A 1 37 ? 1.421 4.295 -8.968 1.00 0.00 37 LYS A N 12
ATOM 14196 C CA . LYS A 1 37 ? 1.131 5.720 -8.730 1.00 0.00 37 LYS A CA 12
ATOM 14197 C C . LYS A 1 37 ? 0.267 5.937 -7.485 1.00 0.00 37 LYS A C 12
ATOM 14198 O O . LYS A 1 37 ? 0.518 6.862 -6.707 1.00 0.00 37 LYS A O 12
ATOM 14217 N N . ARG A 1 38 ? -0.738 5.075 -7.301 1.00 0.00 38 ARG A N 12
ATOM 14218 C CA . ARG A 1 38 ? -1.737 5.151 -6.225 1.00 0.00 38 ARG A CA 12
ATOM 14219 C C . ARG A 1 38 ? -1.857 3.824 -5.483 1.00 0.00 38 ARG A C 12
ATOM 14220 O O . ARG A 1 38 ? -1.910 2.769 -6.112 1.00 0.00 38 ARG A O 12
ATOM 14241 N N . ILE A 1 39 ? -1.940 3.900 -4.159 1.00 0.00 39 ILE A N 12
ATOM 14242 C CA . ILE A 1 39 ? -2.127 2.789 -3.222 1.00 0.00 39 ILE A CA 12
ATOM 14243 C C . ILE A 1 39 ? -3.358 3.037 -2.334 1.00 0.00 39 ILE A C 12
ATOM 14244 O O . ILE A 1 39 ? -3.655 4.171 -1.960 1.00 0.00 39 ILE A O 12
ATOM 14260 N N . GLU A 1 40 ? -4.071 1.970 -1.982 1.00 0.00 40 GLU A N 12
ATOM 14261 C CA . GLU A 1 40 ? -5.128 1.961 -0.965 1.00 0.00 40 GLU A CA 12
ATOM 14262 C C . GLU A 1 40 ? -4.799 0.950 0.134 1.00 0.00 40 GLU A C 12
ATOM 14263 O O . GLU A 1 40 ? -4.244 -0.111 -0.156 1.00 0.00 40 GLU A O 12
ATOM 14275 N N . LEU A 1 41 ? -5.194 1.246 1.374 1.00 0.00 41 LEU A N 12
ATOM 14276 C CA . LEU A 1 41 ? -5.036 0.350 2.515 1.00 0.00 41 LEU A CA 12
ATOM 14277 C C . LEU A 1 41 ? -6.247 0.443 3.459 1.00 0.00 41 LEU A C 12
ATOM 14278 O O . LEU A 1 41 ? -6.681 1.543 3.805 1.00 0.00 41 LEU A O 12
ATOM 14294 N N . ARG A 1 42 ? -6.780 -0.700 3.902 1.00 0.00 42 ARG A N 12
ATOM 14295 C CA . ARG A 1 42 ? -7.970 -0.803 4.764 1.00 0.00 42 ARG A CA 12
ATOM 14296 C C . ARG A 1 42 ? -7.807 -1.877 5.838 1.00 0.00 42 ARG A C 12
ATOM 14297 O O . ARG A 1 42 ? -7.312 -2.964 5.547 1.00 0.00 42 ARG A O 12
ATOM 14318 N N . GLY A 1 43 ? -8.258 -1.594 7.061 1.00 0.00 43 GLY A N 12
ATOM 14319 C CA . GLY A 1 43 ? -8.139 -2.501 8.212 1.00 0.00 43 GLY A CA 12
ATOM 14320 C C . GLY A 1 43 ? -6.722 -2.591 8.793 1.00 0.00 43 GLY A C 12
ATOM 14321 O O . GLY A 1 43 ? -6.348 -3.621 9.355 1.00 0.00 43 GLY A O 12
ATOM 14325 N N . ALA A 1 44 ? -5.917 -1.538 8.622 1.00 0.00 44 ALA A N 12
ATOM 14326 C CA . ALA A 1 44 ? -4.539 -1.454 9.106 1.00 0.00 44 ALA A CA 12
ATOM 14327 C C . ALA A 1 44 ? -4.434 -1.004 10.578 1.00 0.00 44 ALA A C 12
ATOM 14328 O O . ALA A 1 44 ? -5.285 -0.266 11.086 1.00 0.00 44 ALA A O 12
ATOM 14335 N N . SER A 1 45 ? -3.350 -1.415 11.240 1.00 0.00 45 SER A N 12
ATOM 14336 C CA . SER A 1 45 ? -2.936 -0.938 12.571 1.00 0.00 45 SER A CA 12
ATOM 14337 C C . SER A 1 45 ? -1.997 0.270 12.467 1.00 0.00 45 SER A C 12
ATOM 14338 O O . SER A 1 45 ? -1.355 0.481 11.440 1.00 0.00 45 SER A O 12
ATOM 14346 N N . GLU A 1 46 ? -1.875 1.060 13.538 1.00 0.00 46 GLU A N 12
ATOM 14347 C CA . GLU A 1 46 ? -1.165 2.352 13.517 1.00 0.00 46 GLU A CA 12
ATOM 14348 C C . GLU A 1 46 ? 0.308 2.250 13.085 1.00 0.00 46 GLU A C 12
ATOM 14349 O O . GLU A 1 46 ? 0.799 3.122 12.367 1.00 0.00 46 GLU A O 12
ATOM 14361 N N . GLN A 1 47 ? 1.001 1.163 13.445 1.00 0.00 47 GLN A N 12
ATOM 14362 C CA . GLN A 1 47 ? 2.388 0.928 13.034 1.00 0.00 47 GLN A CA 12
ATOM 14363 C C . GLN A 1 47 ? 2.484 0.684 11.521 1.00 0.00 47 GLN A C 12
ATOM 14364 O O . GLN A 1 47 ? 3.304 1.316 10.856 1.00 0.00 47 GLN A O 12
ATOM 14378 N N . LEU A 1 48 ? 1.602 -0.152 10.956 1.00 0.00 48 LEU A N 12
ATOM 14379 C CA . LEU A 1 48 ? 1.547 -0.389 9.509 1.00 0.00 48 LEU A CA 12
ATOM 14380 C C . LEU A 1 48 ? 1.190 0.890 8.739 1.00 0.00 48 LEU A C 12
ATOM 14381 O O . LEU A 1 48 ? 1.780 1.161 7.694 1.00 0.00 48 LEU A O 12
ATOM 14397 N N . ILE A 1 49 ? 0.261 1.699 9.260 1.00 0.00 49 ILE A N 12
ATOM 14398 C CA . ILE A 1 49 ? -0.136 2.966 8.631 1.00 0.00 49 ILE A CA 12
ATOM 14399 C C . ILE A 1 49 ? 1.055 3.932 8.592 1.00 0.00 49 ILE A C 12
ATOM 14400 O O . ILE A 1 49 ? 1.336 4.498 7.536 1.00 0.00 49 ILE A O 12
ATOM 14416 N N . ARG A 1 50 ? 1.813 4.068 9.691 1.00 0.00 50 ARG A N 12
ATOM 14417 C CA . ARG A 1 50 ? 3.020 4.909 9.750 1.00 0.00 50 ARG A CA 12
ATOM 14418 C C . ARG A 1 50 ? 4.141 4.382 8.853 1.00 0.00 50 ARG A C 12
ATOM 14419 O O . ARG A 1 50 ? 4.828 5.182 8.222 1.00 0.00 50 ARG A O 12
ATOM 14440 N N . ASP A 1 51 ? 4.296 3.063 8.726 1.00 0.00 51 ASP A N 12
ATOM 14441 C CA . ASP A 1 51 ? 5.252 2.452 7.803 1.00 0.00 51 ASP A CA 12
ATOM 14442 C C . ASP A 1 51 ? 4.883 2.695 6.327 1.00 0.00 51 ASP A C 12
ATOM 14443 O O . ASP A 1 51 ? 5.750 3.032 5.521 1.00 0.00 51 ASP A O 12
ATOM 14452 N N . MET A 1 52 ? 3.597 2.600 5.973 1.00 0.00 52 MET A N 12
ATOM 14453 C CA . MET A 1 52 ? 3.104 2.911 4.625 1.00 0.00 52 MET A CA 12
ATOM 14454 C C . MET A 1 52 ? 3.259 4.412 4.316 1.00 0.00 52 MET A C 12
ATOM 14455 O O . MET A 1 52 ? 3.789 4.778 3.267 1.00 0.00 52 MET A O 12
ATOM 14469 N N . GLN A 1 53 ? 2.906 5.285 5.265 1.00 0.00 53 GLN A N 12
ATOM 14470 C CA . GLN A 1 53 ? 3.112 6.736 5.177 1.00 0.00 53 GLN A CA 12
ATOM 14471 C C . GLN A 1 53 ? 4.591 7.114 4.996 1.00 0.00 53 GLN A C 12
ATOM 14472 O O . GLN A 1 53 ? 4.906 7.984 4.185 1.00 0.00 53 GLN A O 12
ATOM 14486 N N . GLU A 1 54 ? 5.514 6.438 5.686 1.00 0.00 54 GLU A N 12
ATOM 14487 C CA . GLU A 1 54 ? 6.959 6.660 5.541 1.00 0.00 54 GLU A CA 12
ATOM 14488 C C . GLU A 1 54 ? 7.465 6.300 4.132 1.00 0.00 54 GLU A C 12
ATOM 14489 O O . GLU A 1 54 ? 8.331 6.990 3.593 1.00 0.00 54 GLU A O 12
ATOM 14501 N N . ILE A 1 55 ? 6.901 5.272 3.493 1.00 0.00 55 ILE A N 12
ATOM 14502 C CA . ILE A 1 55 ? 7.197 4.934 2.092 1.00 0.00 55 ILE A CA 12
ATOM 14503 C C . ILE A 1 55 ? 6.581 5.977 1.144 1.00 0.00 55 ILE A C 12
ATOM 14504 O O . ILE A 1 55 ? 7.255 6.490 0.250 1.00 0.00 55 ILE A O 12
ATOM 14520 N N . ALA A 1 56 ? 5.313 6.338 1.360 1.00 0.00 56 ALA A N 12
ATOM 14521 C CA . ALA A 1 56 ? 4.557 7.243 0.492 1.00 0.00 56 ALA A CA 12
ATOM 14522 C C . ALA A 1 56 ? 5.159 8.657 0.468 1.00 0.00 56 ALA A C 12
ATOM 14523 O O . ALA A 1 56 ? 5.201 9.297 -0.585 1.00 0.00 56 ALA A O 12
ATOM 14530 N N . LYS A 1 57 ? 5.700 9.118 1.602 1.00 0.00 57 LYS A N 12
ATOM 14531 C CA . LYS A 1 57 ? 6.322 10.441 1.748 1.00 0.00 57 LYS A CA 12
ATOM 14532 C C . LYS A 1 57 ? 7.674 10.533 1.037 1.00 0.00 57 LYS A C 12
ATOM 14533 O O . LYS A 1 57 ? 7.999 11.574 0.468 1.00 0.00 57 LYS A O 12
ATOM 14552 N N . GLN A 1 58 ? 8.444 9.443 1.034 1.00 0.00 58 GLN A N 12
ATOM 14553 C CA . GLN A 1 58 ? 9.781 9.404 0.437 1.00 0.00 58 GLN A CA 12
ATOM 14554 C C . GLN A 1 58 ? 9.757 9.344 -1.097 1.00 0.00 58 GLN A C 12
ATOM 14555 O O . GLN A 1 58 ? 10.675 9.853 -1.743 1.00 0.00 58 GLN A O 12
ATOM 14569 N N . ILE A 1 59 ? 8.709 8.751 -1.678 1.00 0.00 59 ILE A N 12
ATOM 14570 C CA . ILE A 1 59 ? 8.566 8.568 -3.133 1.00 0.00 59 ILE A CA 12
ATOM 14571 C C . ILE A 1 59 ? 7.579 9.585 -3.750 1.00 0.00 59 ILE A C 12
ATOM 14572 O O . ILE A 1 59 ? 7.622 9.862 -4.949 1.00 0.00 59 ILE A O 12
ATOM 14588 N N . GLY A 1 60 ? 6.716 10.196 -2.932 1.00 0.00 60 GLY A N 12
ATOM 14589 C CA . GLY A 1 60 ? 5.660 11.123 -3.370 1.00 0.00 60 GLY A CA 12
ATOM 14590 C C . GLY A 1 60 ? 4.408 10.442 -3.952 1.00 0.00 60 GLY A C 12
ATOM 14591 O O . GLY A 1 60 ? 3.595 11.100 -4.605 1.00 0.00 60 GLY A O 12
ATOM 14595 N N . LEU A 1 61 ? 4.252 9.131 -3.735 1.00 0.00 61 LEU A N 12
ATOM 14596 C CA . LEU A 1 61 ? 3.086 8.329 -4.135 1.00 0.00 61 LEU A CA 12
ATOM 14597 C C . LEU A 1 61 ? 1.781 8.780 -3.460 1.00 0.00 61 LEU A C 12
ATOM 14598 O O . LEU A 1 61 ? 1.779 9.282 -2.333 1.00 0.00 61 LEU A O 12
ATOM 14614 N N . GLN A 1 62 ? 0.655 8.527 -4.133 1.00 0.00 62 GLN A N 12
ATOM 14615 C CA . GLN A 1 62 ? -0.676 8.676 -3.543 1.00 0.00 62 GLN A CA 12
ATOM 14616 C C . GLN A 1 62 ? -0.997 7.430 -2.701 1.00 0.00 62 GLN A C 12
ATOM 14617 O O . GLN A 1 62 ? -0.795 6.300 -3.148 1.00 0.00 62 GLN A O 12
ATOM 14631 N N . TYR A 1 63 ? -1.517 7.630 -1.492 1.00 0.00 63 TYR A N 12
ATOM 14632 C CA . TYR A 1 63 ? -1.946 6.593 -0.559 1.00 0.00 63 TYR A CA 12
ATOM 14633 C C . TYR A 1 63 ? -3.310 6.940 0.064 1.00 0.00 63 TYR A C 12
ATOM 14634 O O . TYR A 1 63 ? -3.756 8.092 0.033 1.00 0.00 63 TYR A O 12
ATOM 14652 N N . ARG A 1 64 ? -3.958 5.936 0.661 1.00 0.00 64 ARG A N 12
ATOM 14653 C CA . ARG A 1 64 ? -5.181 6.065 1.474 1.00 0.00 64 ARG A CA 12
ATOM 14654 C C . ARG A 1 64 ? -5.115 5.093 2.646 1.00 0.00 64 ARG A C 12
ATOM 14655 O O . ARG A 1 64 ? -4.656 3.966 2.468 1.00 0.00 64 ARG A O 12
ATOM 14676 N N . THR A 1 65 ? -5.612 5.509 3.808 1.00 0.00 65 THR A N 12
ATOM 14677 C CA . THR A 1 65 ? -5.837 4.630 4.963 1.00 0.00 65 THR A CA 12
ATOM 14678 C C . THR A 1 65 ? -7.303 4.652 5.411 1.00 0.00 65 THR A C 12
ATOM 14679 O O . THR A 1 65 ? -7.896 5.711 5.622 1.00 0.00 65 THR A O 12
ATOM 14690 N N . ASP A 1 66 ? -7.882 3.463 5.569 1.00 0.00 66 ASP A N 12
ATOM 14691 C CA . ASP A 1 66 ? -9.190 3.205 6.183 1.00 0.00 66 ASP A CA 12
ATOM 14692 C C . ASP A 1 66 ? -9.047 2.161 7.308 1.00 0.00 66 ASP A C 12
ATOM 14693 O O . ASP A 1 66 ? -9.482 1.013 7.192 1.00 0.00 66 ASP A O 12
ATOM 14702 N N . GLY A 1 67 ? -8.381 2.548 8.398 1.00 0.00 67 GLY A N 12
ATOM 14703 C CA . GLY A 1 67 ? -8.137 1.721 9.581 1.00 0.00 67 GLY A CA 12
ATOM 14704 C C . GLY A 1 67 ? -7.934 2.599 10.818 1.00 0.00 67 GLY A C 12
ATOM 14705 O O . GLY A 1 67 ? -6.939 3.317 10.926 1.00 0.00 67 GLY A O 12
ATOM 14709 N N . SER A 1 68 ? -8.900 2.567 11.734 1.00 0.00 68 SER A N 12
ATOM 14710 C CA . SER A 1 68 ? -8.914 3.353 12.979 1.00 0.00 68 SER A CA 12
ATOM 14711 C C . SER A 1 68 ? -9.591 2.612 14.144 1.00 0.00 68 SER A C 12
ATOM 14712 O O . SER A 1 68 ? -10.451 1.747 13.940 1.00 0.00 68 SER A O 12
ATOM 14720 N N . LEU A 1 69 ? -9.190 2.948 15.375 1.00 0.00 69 LEU A N 12
ATOM 14721 C CA . LEU A 1 69 ? -9.717 2.394 16.629 1.00 0.00 69 LEU A CA 12
ATOM 14722 C C . LEU A 1 69 ? -9.588 3.453 17.740 1.00 0.00 69 LEU A C 12
ATOM 14723 O O . LEU A 1 69 ? -8.485 3.912 18.037 1.00 0.00 69 LEU A O 12
ATOM 14739 N N . GLU A 1 70 ? -10.708 3.857 18.345 1.00 0.00 70 GLU A N 12
ATOM 14740 C CA . GLU A 1 70 ? -10.739 4.889 19.397 1.00 0.00 70 GLU A CA 12
ATOM 14741 C C . GLU A 1 70 ? -10.450 4.289 20.784 1.00 0.00 70 GLU A C 12
ATOM 14742 O O . GLU A 1 70 ? -11.085 3.312 21.194 1.00 0.00 70 GLU A O 12
ATOM 14754 N N . HIS A 1 71 ? -9.493 4.873 21.514 1.00 0.00 71 HIS A N 12
ATOM 14755 C CA . HIS A 1 71 ? -8.938 4.317 22.757 1.00 0.00 71 HIS A CA 12
ATOM 14756 C C . HIS A 1 71 ? -8.529 5.393 23.783 1.00 0.00 71 HIS A C 12
ATOM 14757 O O . HIS A 1 71 ? -8.115 6.496 23.414 1.00 0.00 71 HIS A O 12
ATOM 14771 N N . HIS A 1 72 ? -8.587 5.045 25.073 1.00 0.00 72 HIS A N 12
ATOM 14772 C CA . HIS A 1 72 ? -8.112 5.878 26.191 1.00 0.00 72 HIS A CA 12
ATOM 14773 C C . HIS A 1 72 ? -6.791 5.367 26.802 1.00 0.00 72 HIS A C 12
ATOM 14774 O O . HIS A 1 72 ? -5.921 6.171 27.145 1.00 0.00 72 HIS A O 12
ATOM 14788 N N . HIS A 1 73 ? -6.639 4.039 26.911 1.00 0.00 73 HIS A N 12
ATOM 14789 C CA . HIS A 1 73 ? -5.580 3.319 27.644 1.00 0.00 73 HIS A CA 12
ATOM 14790 C C . HIS A 1 73 ? -5.530 3.602 29.165 1.00 0.00 73 HIS A C 12
ATOM 14791 O O . HIS A 1 73 ? -6.042 4.609 29.666 1.00 0.00 73 HIS A O 12
ATOM 14805 N N . HIS A 1 74 ? -4.924 2.677 29.914 1.00 0.00 74 HIS A N 12
ATOM 14806 C CA . HIS A 1 74 ? -4.751 2.763 31.369 1.00 0.00 74 HIS A CA 12
ATOM 14807 C C . HIS A 1 74 ? -3.482 3.545 31.758 1.00 0.00 74 HIS A C 12
ATOM 14808 O O . HIS A 1 74 ? -2.454 3.470 31.080 1.00 0.00 74 HIS A O 12
ATOM 14822 N N . HIS A 1 75 ? -3.558 4.286 32.868 1.00 0.00 75 HIS A N 12
ATOM 14823 C CA . HIS A 1 75 ? -2.498 5.162 33.384 1.00 0.00 75 HIS A CA 12
ATOM 14824 C C . HIS A 1 75 ? -2.443 5.130 34.925 1.00 0.00 75 HIS A C 12
ATOM 14825 O O . HIS A 1 75 ? -3.453 4.861 35.586 1.00 0.00 75 HIS A O 12
ATOM 14839 N N . HIS A 1 76 ? -1.265 5.418 35.498 1.00 0.00 76 HIS A N 12
ATOM 14840 C CA . HIS A 1 76 ? -1.022 5.481 36.948 1.00 0.00 76 HIS A CA 12
ATOM 14841 C C . HIS A 1 76 ? -1.401 6.855 37.543 1.00 0.00 76 HIS A C 12
ATOM 14842 O O . HIS A 1 76 ? -2.230 6.895 38.481 1.00 0.00 76 HIS A O 12
ATOM 14857 N N . GLY A 1 1 ? -8.117 -9.200 9.235 1.00 0.00 1 GLY A N 13
ATOM 14858 C CA . GLY A 1 1 ? -7.414 -9.152 7.933 1.00 0.00 1 GLY A CA 13
ATOM 14859 C C . GLY A 1 1 ? -7.262 -7.726 7.421 1.00 0.00 1 GLY A C 13
ATOM 14860 O O . GLY A 1 1 ? -7.966 -6.818 7.867 1.00 0.00 1 GLY A O 13
ATOM 14866 N N . THR A 1 2 ? -6.353 -7.529 6.465 1.00 0.00 2 THR A N 13
ATOM 14867 C CA . THR A 1 2 ? -6.017 -6.232 5.844 1.00 0.00 2 THR A CA 13
ATOM 14868 C C . THR A 1 2 ? -6.282 -6.301 4.336 1.00 0.00 2 THR A C 13
ATOM 14869 O O . THR A 1 2 ? -5.868 -7.258 3.681 1.00 0.00 2 THR A O 13
ATOM 14880 N N . GLU A 1 3 ? -6.960 -5.303 3.763 1.00 0.00 3 GLU A N 13
ATOM 14881 C CA . GLU A 1 3 ? -7.257 -5.232 2.318 1.00 0.00 3 GLU A CA 13
ATOM 14882 C C . GLU A 1 3 ? -6.402 -4.161 1.630 1.00 0.00 3 GLU A C 13
ATOM 14883 O O . GLU A 1 3 ? -6.146 -3.103 2.210 1.00 0.00 3 GLU A O 13
ATOM 14895 N N . ILE A 1 4 ? -5.958 -4.433 0.399 1.00 0.00 4 ILE A N 13
ATOM 14896 C CA . ILE A 1 4 ? -4.991 -3.608 -0.341 1.00 0.00 4 ILE A CA 13
ATOM 14897 C C . ILE A 1 4 ? -5.407 -3.508 -1.810 1.00 0.00 4 ILE A C 13
ATOM 14898 O O . ILE A 1 4 ? -5.840 -4.486 -2.418 1.00 0.00 4 ILE A O 13
ATOM 14914 N N . GLU A 1 5 ? -5.268 -2.326 -2.394 1.00 0.00 5 GLU A N 13
ATOM 14915 C CA . GLU A 1 5 ? -5.436 -2.073 -3.828 1.00 0.00 5 GLU A CA 13
ATOM 14916 C C . GLU A 1 5 ? -4.297 -1.173 -4.328 1.00 0.00 5 GLU A C 13
ATOM 14917 O O . GLU A 1 5 ? -3.846 -0.296 -3.595 1.00 0.00 5 GLU A O 13
ATOM 14929 N N . LEU A 1 6 ? -3.802 -1.383 -5.550 1.00 0.00 6 LEU A N 13
ATOM 14930 C CA . LEU A 1 6 ? -2.743 -0.566 -6.146 1.00 0.00 6 LEU A CA 13
ATOM 14931 C C . LEU A 1 6 ? -2.930 -0.340 -7.647 1.00 0.00 6 LEU A C 13
ATOM 14932 O O . LEU A 1 6 ? -3.377 -1.242 -8.351 1.00 0.00 6 LEU A O 13
ATOM 14948 N N . GLU A 1 7 ? -2.568 0.851 -8.133 1.00 0.00 7 GLU A N 13
ATOM 14949 C CA . GLU A 1 7 ? -2.658 1.264 -9.541 1.00 0.00 7 GLU A CA 13
ATOM 14950 C C . GLU A 1 7 ? -1.370 1.945 -10.036 1.00 0.00 7 GLU A C 13
ATOM 14951 O O . GLU A 1 7 ? -0.819 2.843 -9.389 1.00 0.00 7 GLU A O 13
ATOM 14963 N N . SER A 1 8 ? -0.902 1.524 -11.212 1.00 0.00 8 SER A N 13
ATOM 14964 C CA . SER A 1 8 ? 0.261 2.068 -11.921 1.00 0.00 8 SER A CA 13
ATOM 14965 C C . SER A 1 8 ? -0.080 3.287 -12.788 1.00 0.00 8 SER A C 13
ATOM 14966 O O . SER A 1 8 ? -1.245 3.536 -13.114 1.00 0.00 8 SER A O 13
ATOM 14974 N N . LYS A 1 9 ? 0.943 4.047 -13.205 1.00 0.00 9 LYS A N 13
ATOM 14975 C CA . LYS A 1 9 ? 0.820 5.323 -13.943 1.00 0.00 9 LYS A CA 13
ATOM 14976 C C . LYS A 1 9 ? 0.032 5.224 -15.259 1.00 0.00 9 LYS A C 13
ATOM 14977 O O . LYS A 1 9 ? -0.557 6.216 -15.690 1.00 0.00 9 LYS A O 13
ATOM 14996 N N . ASN A 1 10 ? -0.008 4.041 -15.877 1.00 0.00 10 ASN A N 13
ATOM 14997 C CA . ASN A 1 10 ? -0.719 3.762 -17.131 1.00 0.00 10 ASN A CA 13
ATOM 14998 C C . ASN A 1 10 ? -2.126 3.140 -16.954 1.00 0.00 10 ASN A C 13
ATOM 14999 O O . ASN A 1 10 ? -2.747 2.750 -17.946 1.00 0.00 10 ASN A O 13
ATOM 15010 N N . GLY A 1 11 ? -2.638 3.032 -15.721 1.00 0.00 11 GLY A N 13
ATOM 15011 C CA . GLY A 1 11 ? -4.002 2.553 -15.437 1.00 0.00 11 GLY A CA 13
ATOM 15012 C C . GLY A 1 11 ? -4.156 1.049 -15.191 1.00 0.00 11 GLY A C 13
ATOM 15013 O O . GLY A 1 11 ? -5.285 0.551 -15.150 1.00 0.00 11 GLY A O 13
ATOM 15017 N N . GLN A 1 12 ? -3.054 0.316 -15.008 1.00 0.00 12 GLN A N 13
ATOM 15018 C CA . GLN A 1 12 ? -3.087 -1.097 -14.613 1.00 0.00 12 GLN A CA 13
ATOM 15019 C C . GLN A 1 12 ? -3.165 -1.214 -13.089 1.00 0.00 12 GLN A C 13
ATOM 15020 O O . GLN A 1 12 ? -2.351 -0.619 -12.381 1.00 0.00 12 GLN A O 13
ATOM 15034 N N . ARG A 1 13 ? -4.152 -1.963 -12.587 1.00 0.00 13 ARG A N 13
ATOM 15035 C CA . ARG A 1 13 ? -4.486 -2.078 -11.158 1.00 0.00 13 ARG A CA 13
ATOM 15036 C C . ARG A 1 13 ? -4.740 -3.509 -10.699 1.00 0.00 13 ARG A C 13
ATOM 15037 O O . ARG A 1 13 ? -5.233 -4.334 -11.470 1.00 0.00 13 ARG A O 13
ATOM 15058 N N . GLU A 1 14 ? -4.433 -3.784 -9.434 1.00 0.00 14 GLU A N 13
ATOM 15059 C CA . GLU A 1 14 ? -4.614 -5.089 -8.789 1.00 0.00 14 GLU A CA 13
ATOM 15060 C C . GLU A 1 14 ? -5.062 -4.948 -7.322 1.00 0.00 14 GLU A C 13
ATOM 15061 O O . GLU A 1 14 ? -4.759 -3.955 -6.654 1.00 0.00 14 GLU A O 13
ATOM 15073 N N . HIS A 1 15 ? -5.773 -5.962 -6.824 1.00 0.00 15 HIS A N 13
ATOM 15074 C CA . HIS A 1 15 ? -6.284 -6.063 -5.450 1.00 0.00 15 HIS A CA 13
ATOM 15075 C C . HIS A 1 15 ? -5.768 -7.329 -4.734 1.00 0.00 15 HIS A C 13
ATOM 15076 O O . HIS A 1 15 ? -5.623 -8.392 -5.345 1.00 0.00 15 HIS A O 13
ATOM 15090 N N . TYR A 1 16 ? -5.498 -7.197 -3.431 1.00 0.00 16 TYR A N 13
ATOM 15091 C CA . TYR A 1 16 ? -4.855 -8.197 -2.571 1.00 0.00 16 TYR A CA 13
ATOM 15092 C C . TYR A 1 16 ? -5.449 -8.201 -1.150 1.00 0.00 16 TYR A C 13
ATOM 15093 O O . TYR A 1 16 ? -5.858 -7.158 -0.631 1.00 0.00 16 TYR A O 13
ATOM 15111 N N . THR A 1 17 ? -5.433 -9.365 -0.494 1.00 0.00 17 THR A N 13
ATOM 15112 C CA . THR A 1 17 ? -5.755 -9.532 0.936 1.00 0.00 17 THR A CA 13
ATOM 15113 C C . THR A 1 17 ? -4.539 -10.063 1.701 1.00 0.00 17 THR A C 13
ATOM 15114 O O . THR A 1 17 ? -3.888 -11.015 1.265 1.00 0.00 17 THR A O 13
ATOM 15125 N N . ALA A 1 18 ? -4.246 -9.465 2.856 1.00 0.00 18 ALA A N 13
ATOM 15126 C CA . ALA A 1 18 ? -3.171 -9.837 3.776 1.00 0.00 18 ALA A CA 13
ATOM 15127 C C . ALA A 1 18 ? -3.733 -10.340 5.121 1.00 0.00 18 ALA A C 13
ATOM 15128 O O . ALA A 1 18 ? -4.641 -9.738 5.699 1.00 0.00 18 ALA A O 13
ATOM 15135 N N . THR A 1 19 ? -3.171 -11.436 5.639 1.00 0.00 19 THR A N 13
ATOM 15136 C CA . THR A 1 19 ? -3.577 -12.047 6.926 1.00 0.00 19 THR A CA 13
ATOM 15137 C C . THR A 1 19 ? -3.042 -11.292 8.153 1.00 0.00 19 THR A C 13
ATOM 15138 O O . THR A 1 19 ? -3.620 -11.345 9.241 1.00 0.00 19 THR A O 13
ATOM 15149 N N . SER A 1 20 ? -1.948 -10.551 7.965 1.00 0.00 20 SER A N 13
ATOM 15150 C CA . SER A 1 20 ? -1.226 -9.776 8.980 1.00 0.00 20 SER A CA 13
ATOM 15151 C C . SER A 1 20 ? -0.601 -8.529 8.346 1.00 0.00 20 SER A C 13
ATOM 15152 O O . SER A 1 20 ? -0.338 -8.509 7.142 1.00 0.00 20 SER A O 13
ATOM 15160 N N . GLU A 1 21 ? -0.295 -7.509 9.146 1.00 0.00 21 GLU A N 13
ATOM 15161 C CA . GLU A 1 21 ? 0.496 -6.341 8.738 1.00 0.00 21 GLU A CA 13
ATOM 15162 C C . GLU A 1 21 ? 1.871 -6.722 8.177 1.00 0.00 21 GLU A C 13
ATOM 15163 O O . GLU A 1 21 ? 2.380 -6.049 7.281 1.00 0.00 21 GLU A O 13
ATOM 15175 N N . ASP A 1 22 ? 2.435 -7.838 8.644 1.00 0.00 22 ASP A N 13
ATOM 15176 C CA . ASP A 1 22 ? 3.652 -8.443 8.095 1.00 0.00 22 ASP A CA 13
ATOM 15177 C C . ASP A 1 22 ? 3.471 -8.972 6.665 1.00 0.00 22 ASP A C 13
ATOM 15178 O O . ASP A 1 22 ? 4.406 -8.907 5.873 1.00 0.00 22 ASP A O 13
ATOM 15187 N N . GLU A 1 23 ? 2.281 -9.447 6.293 1.00 0.00 23 GLU A N 13
ATOM 15188 C CA . GLU A 1 23 ? 1.980 -9.839 4.915 1.00 0.00 23 GLU A CA 13
ATOM 15189 C C . GLU A 1 23 ? 1.568 -8.629 4.063 1.00 0.00 23 GLU A C 13
ATOM 15190 O O . GLU A 1 23 ? 1.885 -8.565 2.876 1.00 0.00 23 GLU A O 13
ATOM 15202 N N . ALA A 1 24 ? 0.929 -7.622 4.671 1.00 0.00 24 ALA A N 13
ATOM 15203 C CA . ALA A 1 24 ? 0.509 -6.400 3.989 1.00 0.00 24 ALA A CA 13
ATOM 15204 C C . ALA A 1 24 ? 1.707 -5.578 3.495 1.00 0.00 24 ALA A C 13
ATOM 15205 O O . ALA A 1 24 ? 1.768 -5.212 2.320 1.00 0.00 24 ALA A O 13
ATOM 15212 N N . ARG A 1 25 ? 2.708 -5.357 4.358 1.00 0.00 25 ARG A N 13
ATOM 15213 C CA . ARG A 1 25 ? 3.942 -4.631 3.999 1.00 0.00 25 ARG A CA 13
ATOM 15214 C C . ARG A 1 25 ? 4.713 -5.286 2.849 1.00 0.00 25 ARG A C 13
ATOM 15215 O O . ARG A 1 25 ? 5.289 -4.577 2.026 1.00 0.00 25 ARG A O 13
ATOM 15236 N N . LYS A 1 26 ? 4.645 -6.615 2.728 1.00 0.00 26 LYS A N 13
ATOM 15237 C CA . LYS A 1 26 ? 5.226 -7.373 1.595 1.00 0.00 26 LYS A CA 13
ATOM 15238 C C . LYS A 1 26 ? 4.511 -7.098 0.267 1.00 0.00 26 LYS A C 13
ATOM 15239 O O . LYS A 1 26 ? 5.177 -6.959 -0.753 1.00 0.00 26 LYS A O 13
ATOM 15258 N N . ILE A 1 27 ? 3.183 -6.958 0.258 1.00 0.00 27 ILE A N 13
ATOM 15259 C CA . ILE A 1 27 ? 2.429 -6.569 -0.952 1.00 0.00 27 ILE A CA 13
ATOM 15260 C C . ILE A 1 27 ? 2.833 -5.159 -1.395 1.00 0.00 27 ILE A C 13
ATOM 15261 O O . ILE A 1 27 ? 3.003 -4.902 -2.586 1.00 0.00 27 ILE A O 13
ATOM 15277 N N . ILE A 1 28 ? 3.030 -4.252 -0.436 1.00 0.00 28 ILE A N 13
ATOM 15278 C CA . ILE A 1 28 ? 3.301 -2.843 -0.719 1.00 0.00 28 ILE A CA 13
ATOM 15279 C C . ILE A 1 28 ? 4.745 -2.637 -1.179 1.00 0.00 28 ILE A C 13
ATOM 15280 O O . ILE A 1 28 ? 4.981 -1.953 -2.169 1.00 0.00 28 ILE A O 13
ATOM 15296 N N . GLU A 1 29 ? 5.721 -3.275 -0.531 1.00 0.00 29 GLU A N 13
ATOM 15297 C CA . GLU A 1 29 ? 7.127 -3.186 -0.934 1.00 0.00 29 GLU A CA 13
ATOM 15298 C C . GLU A 1 29 ? 7.360 -3.781 -2.341 1.00 0.00 29 GLU A C 13
ATOM 15299 O O . GLU A 1 29 ? 8.166 -3.267 -3.120 1.00 0.00 29 GLU A O 13
ATOM 15311 N N . LYS A 1 30 ? 6.577 -4.809 -2.708 1.00 0.00 30 LYS A N 13
ATOM 15312 C CA . LYS A 1 30 ? 6.512 -5.371 -4.070 1.00 0.00 30 LYS A CA 13
ATOM 15313 C C . LYS A 1 30 ? 5.796 -4.480 -5.071 1.00 0.00 30 LYS A C 13
ATOM 15314 O O . LYS A 1 30 ? 5.984 -4.659 -6.272 1.00 0.00 30 LYS A O 13
ATOM 15333 N N . ALA A 1 31 ? 4.961 -3.562 -4.608 1.00 0.00 31 ALA A N 13
ATOM 15334 C CA . ALA A 1 31 ? 4.298 -2.579 -5.453 1.00 0.00 31 ALA A CA 13
ATOM 15335 C C . ALA A 1 31 ? 5.152 -1.330 -5.720 1.00 0.00 31 ALA A C 13
ATOM 15336 O O . ALA A 1 31 ? 5.312 -0.921 -6.870 1.00 0.00 31 ALA A O 13
ATOM 15343 N N . VAL A 1 32 ? 5.755 -0.734 -4.686 1.00 0.00 32 VAL A N 13
ATOM 15344 C CA . VAL A 1 32 ? 6.537 0.513 -4.818 1.00 0.00 32 VAL A CA 13
ATOM 15345 C C . VAL A 1 32 ? 7.763 0.357 -5.723 1.00 0.00 32 VAL A C 13
ATOM 15346 O O . VAL A 1 32 ? 8.097 1.294 -6.450 1.00 0.00 32 VAL A O 13
ATOM 15359 N N . ARG A 1 33 ? 8.375 -0.840 -5.778 1.00 0.00 33 ARG A N 13
ATOM 15360 C CA . ARG A 1 33 ? 9.477 -1.153 -6.713 1.00 0.00 33 ARG A CA 13
ATOM 15361 C C . ARG A 1 33 ? 9.078 -1.005 -8.190 1.00 0.00 33 ARG A C 13
ATOM 15362 O O . ARG A 1 33 ? 9.926 -0.708 -9.032 1.00 0.00 33 ARG A O 13
ATOM 15383 N N . ARG A 1 34 ? 7.788 -1.217 -8.499 1.00 0.00 34 ARG A N 13
ATOM 15384 C CA . ARG A 1 34 ? 7.216 -1.183 -9.853 1.00 0.00 34 ARG A CA 13
ATOM 15385 C C . ARG A 1 34 ? 6.902 0.246 -10.314 1.00 0.00 34 ARG A C 13
ATOM 15386 O O . ARG A 1 34 ? 6.584 0.450 -11.486 1.00 0.00 34 ARG A O 13
ATOM 15407 N N . GLY A 1 35 ? 6.992 1.230 -9.412 1.00 0.00 35 GLY A N 13
ATOM 15408 C CA . GLY A 1 35 ? 6.695 2.636 -9.720 1.00 0.00 35 GLY A CA 13
ATOM 15409 C C . GLY A 1 35 ? 5.198 2.956 -9.664 1.00 0.00 35 GLY A C 13
ATOM 15410 O O . GLY A 1 35 ? 4.730 3.857 -10.365 1.00 0.00 35 GLY A O 13
ATOM 15414 N N . ILE A 1 36 ? 4.453 2.200 -8.852 1.00 0.00 36 ILE A N 13
ATOM 15415 C CA . ILE A 1 36 ? 3.020 2.370 -8.585 1.00 0.00 36 ILE A CA 13
ATOM 15416 C C . ILE A 1 36 ? 2.703 3.815 -8.182 1.00 0.00 36 ILE A C 13
ATOM 15417 O O . ILE A 1 36 ? 3.477 4.458 -7.471 1.00 0.00 36 ILE A O 13
ATOM 15433 N N . LYS A 1 37 ? 1.561 4.325 -8.659 1.00 0.00 37 LYS A N 13
ATOM 15434 C CA . LYS A 1 37 ? 1.152 5.725 -8.489 1.00 0.00 37 LYS A CA 13
ATOM 15435 C C . LYS A 1 37 ? 0.184 5.915 -7.319 1.00 0.00 37 LYS A C 13
ATOM 15436 O O . LYS A 1 37 ? 0.309 6.892 -6.579 1.00 0.00 37 LYS A O 13
ATOM 15455 N N . ARG A 1 38 ? -0.756 4.979 -7.142 1.00 0.00 38 ARG A N 13
ATOM 15456 C CA . ARG A 1 38 ? -1.800 5.000 -6.100 1.00 0.00 38 ARG A CA 13
ATOM 15457 C C . ARG A 1 38 ? -1.853 3.678 -5.339 1.00 0.00 38 ARG A C 13
ATOM 15458 O O . ARG A 1 38 ? -1.760 2.616 -5.951 1.00 0.00 38 ARG A O 13
ATOM 15479 N N . ILE A 1 39 ? -2.027 3.756 -4.019 1.00 0.00 39 ILE A N 13
ATOM 15480 C CA . ILE A 1 39 ? -2.173 2.620 -3.095 1.00 0.00 39 ILE A CA 13
ATOM 15481 C C . ILE A 1 39 ? -3.338 2.885 -2.136 1.00 0.00 39 ILE A C 13
ATOM 15482 O O . ILE A 1 39 ? -3.463 3.973 -1.578 1.00 0.00 39 ILE A O 13
ATOM 15498 N N . GLU A 1 40 ? -4.156 1.869 -1.894 1.00 0.00 40 GLU A N 13
ATOM 15499 C CA . GLU A 1 40 ? -5.220 1.865 -0.899 1.00 0.00 40 GLU A CA 13
ATOM 15500 C C . GLU A 1 40 ? -4.952 0.764 0.128 1.00 0.00 40 GLU A C 13
ATOM 15501 O O . GLU A 1 40 ? -4.463 -0.312 -0.225 1.00 0.00 40 GLU A O 13
ATOM 15513 N N . LEU A 1 41 ? -5.290 1.029 1.388 1.00 0.00 41 LEU A N 13
ATOM 15514 C CA . LEU A 1 41 ? -5.058 0.125 2.516 1.00 0.00 41 LEU A CA 13
ATOM 15515 C C . LEU A 1 41 ? -6.204 0.226 3.532 1.00 0.00 41 LEU A C 13
ATOM 15516 O O . LEU A 1 41 ? -6.573 1.327 3.931 1.00 0.00 41 LEU A O 13
ATOM 15532 N N . ARG A 1 42 ? -6.748 -0.904 3.985 1.00 0.00 42 ARG A N 13
ATOM 15533 C CA . ARG A 1 42 ? -7.856 -0.994 4.957 1.00 0.00 42 ARG A CA 13
ATOM 15534 C C . ARG A 1 42 ? -7.546 -2.028 6.037 1.00 0.00 42 ARG A C 13
ATOM 15535 O O . ARG A 1 42 ? -7.019 -3.093 5.729 1.00 0.00 42 ARG A O 13
ATOM 15556 N N . GLY A 1 43 ? -7.916 -1.738 7.284 1.00 0.00 43 GLY A N 13
ATOM 15557 C CA . GLY A 1 43 ? -7.689 -2.628 8.434 1.00 0.00 43 GLY A CA 13
ATOM 15558 C C . GLY A 1 43 ? -6.256 -2.613 8.980 1.00 0.00 43 GLY A C 13
ATOM 15559 O O . GLY A 1 43 ? -5.873 -3.517 9.723 1.00 0.00 43 GLY A O 13
ATOM 15563 N N . ALA A 1 44 ? -5.457 -1.605 8.613 1.00 0.00 44 ALA A N 13
ATOM 15564 C CA . ALA A 1 44 ? -4.089 -1.430 9.096 1.00 0.00 44 ALA A CA 13
ATOM 15565 C C . ALA A 1 44 ? -4.022 -0.898 10.540 1.00 0.00 44 ALA A C 13
ATOM 15566 O O . ALA A 1 44 ? -4.824 -0.048 10.941 1.00 0.00 44 ALA A O 13
ATOM 15573 N N . SER A 1 45 ? -3.017 -1.360 11.288 1.00 0.00 45 SER A N 13
ATOM 15574 C CA . SER A 1 45 ? -2.641 -0.820 12.604 1.00 0.00 45 SER A CA 13
ATOM 15575 C C . SER A 1 45 ? -1.784 0.436 12.452 1.00 0.00 45 SER A C 13
ATOM 15576 O O . SER A 1 45 ? -1.097 0.611 11.446 1.00 0.00 45 SER A O 13
ATOM 15584 N N . GLU A 1 46 ? -1.772 1.294 13.474 1.00 0.00 46 GLU A N 13
ATOM 15585 C CA . GLU A 1 46 ? -1.135 2.618 13.435 1.00 0.00 46 GLU A CA 13
ATOM 15586 C C . GLU A 1 46 ? 0.329 2.593 12.966 1.00 0.00 46 GLU A C 13
ATOM 15587 O O . GLU A 1 46 ? 0.725 3.445 12.174 1.00 0.00 46 GLU A O 13
ATOM 15599 N N . GLN A 1 47 ? 1.124 1.594 13.368 1.00 0.00 47 GLN A N 13
ATOM 15600 C CA . GLN A 1 47 ? 2.533 1.532 12.965 1.00 0.00 47 GLN A CA 13
ATOM 15601 C C . GLN A 1 47 ? 2.702 1.150 11.492 1.00 0.00 47 GLN A C 13
ATOM 15602 O O . GLN A 1 47 ? 3.575 1.704 10.826 1.00 0.00 47 GLN A O 13
ATOM 15616 N N . LEU A 1 48 ? 1.852 0.267 10.949 1.00 0.00 48 LEU A N 13
ATOM 15617 C CA . LEU A 1 48 ? 1.883 -0.039 9.515 1.00 0.00 48 LEU A CA 13
ATOM 15618 C C . LEU A 1 48 ? 1.536 1.210 8.688 1.00 0.00 48 LEU A C 13
ATOM 15619 O O . LEU A 1 48 ? 2.144 1.460 7.648 1.00 0.00 48 LEU A O 13
ATOM 15635 N N . ILE A 1 49 ? 0.596 2.020 9.180 1.00 0.00 49 ILE A N 13
ATOM 15636 C CA . ILE A 1 49 ? 0.194 3.268 8.529 1.00 0.00 49 ILE A CA 13
ATOM 15637 C C . ILE A 1 49 ? 1.352 4.282 8.555 1.00 0.00 49 ILE A C 13
ATOM 15638 O O . ILE A 1 49 ? 1.668 4.841 7.507 1.00 0.00 49 ILE A O 13
ATOM 15654 N N . ARG A 1 50 ? 2.054 4.471 9.687 1.00 0.00 50 ARG A N 13
ATOM 15655 C CA . ARG A 1 50 ? 3.257 5.317 9.779 1.00 0.00 50 ARG A CA 13
ATOM 15656 C C . ARG A 1 50 ? 4.396 4.825 8.891 1.00 0.00 50 ARG A C 13
ATOM 15657 O O . ARG A 1 50 ? 5.060 5.636 8.243 1.00 0.00 50 ARG A O 13
ATOM 15678 N N . ASP A 1 51 ? 4.597 3.510 8.818 1.00 0.00 51 ASP A N 13
ATOM 15679 C CA . ASP A 1 51 ? 5.615 2.896 7.978 1.00 0.00 51 ASP A CA 13
ATOM 15680 C C . ASP A 1 51 ? 5.368 3.207 6.491 1.00 0.00 51 ASP A C 13
ATOM 15681 O O . ASP A 1 51 ? 6.279 3.643 5.785 1.00 0.00 51 ASP A O 13
ATOM 15690 N N . MET A 1 52 ? 4.122 3.055 6.027 1.00 0.00 52 MET A N 13
ATOM 15691 C CA . MET A 1 52 ? 3.748 3.352 4.640 1.00 0.00 52 MET A CA 13
ATOM 15692 C C . MET A 1 52 ? 3.619 4.846 4.328 1.00 0.00 52 MET A C 13
ATOM 15693 O O . MET A 1 52 ? 3.961 5.250 3.219 1.00 0.00 52 MET A O 13
ATOM 15707 N N . GLN A 1 53 ? 3.208 5.681 5.286 1.00 0.00 53 GLN A N 13
ATOM 15708 C CA . GLN A 1 53 ? 3.225 7.143 5.159 1.00 0.00 53 GLN A CA 13
ATOM 15709 C C . GLN A 1 53 ? 4.633 7.664 4.850 1.00 0.00 53 GLN A C 13
ATOM 15710 O O . GLN A 1 53 ? 4.802 8.486 3.951 1.00 0.00 53 GLN A O 13
ATOM 15724 N N . GLU A 1 54 ? 5.657 7.157 5.540 1.00 0.00 54 GLU A N 13
ATOM 15725 C CA . GLU A 1 54 ? 7.045 7.572 5.316 1.00 0.00 54 GLU A CA 13
ATOM 15726 C C . GLU A 1 54 ? 7.573 7.143 3.935 1.00 0.00 54 GLU A C 13
ATOM 15727 O O . GLU A 1 54 ? 8.291 7.903 3.284 1.00 0.00 54 GLU A O 13
ATOM 15739 N N . ILE A 1 55 ? 7.188 5.963 3.4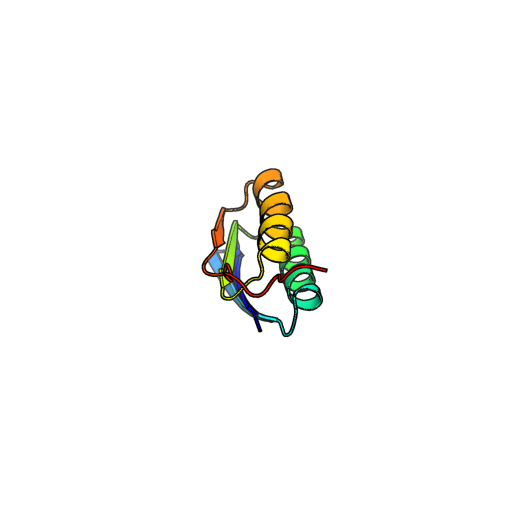41 1.00 0.00 55 ILE A N 13
ATOM 15740 C CA . ILE A 1 55 ? 7.521 5.510 2.079 1.00 0.00 55 ILE A CA 13
ATOM 15741 C C . ILE A 1 55 ? 6.779 6.359 1.032 1.00 0.00 55 ILE A C 13
ATOM 15742 O O . ILE A 1 55 ? 7.369 6.815 0.053 1.00 0.00 55 ILE A O 13
ATOM 15758 N N . ALA A 1 56 ? 5.494 6.629 1.261 1.00 0.00 56 ALA A N 13
ATOM 15759 C CA . ALA A 1 56 ? 4.643 7.388 0.345 1.00 0.00 56 ALA A CA 13
ATOM 15760 C C . ALA A 1 56 ? 5.087 8.852 0.232 1.00 0.00 56 ALA A C 13
ATOM 15761 O O . ALA A 1 56 ? 5.034 9.426 -0.857 1.00 0.00 56 ALA A O 13
ATOM 15768 N N . LYS A 1 57 ? 5.617 9.423 1.320 1.00 0.00 57 LYS A N 13
ATOM 15769 C CA . LYS A 1 57 ? 6.179 10.780 1.355 1.00 0.00 57 LYS A CA 13
ATOM 15770 C C . LYS A 1 57 ? 7.454 10.892 0.514 1.00 0.00 57 LYS A C 13
ATOM 15771 O O . LYS A 1 57 ? 7.626 11.861 -0.223 1.00 0.00 57 LYS A O 13
ATOM 15790 N N . GLN A 1 58 ? 8.321 9.880 0.587 1.00 0.00 58 GLN A N 13
ATOM 15791 C CA . GLN A 1 58 ? 9.577 9.815 -0.163 1.00 0.00 58 GLN A CA 13
ATOM 15792 C C . GLN A 1 58 ? 9.372 9.618 -1.673 1.00 0.00 58 GLN A C 13
ATOM 15793 O O . GLN A 1 58 ? 10.122 10.179 -2.473 1.00 0.00 58 GLN A O 13
ATOM 15807 N N . ILE A 1 59 ? 8.346 8.856 -2.071 1.00 0.00 59 ILE A N 13
ATOM 15808 C CA . ILE A 1 59 ? 8.037 8.572 -3.485 1.00 0.00 59 ILE A CA 13
ATOM 15809 C C . ILE A 1 59 ? 7.094 9.627 -4.095 1.00 0.00 59 ILE A C 13
ATOM 15810 O O . ILE A 1 59 ? 7.081 9.842 -5.309 1.00 0.00 59 ILE A O 13
ATOM 15826 N N . GLY A 1 60 ? 6.326 10.316 -3.250 1.00 0.00 60 GLY A N 13
ATOM 15827 C CA . GLY A 1 60 ? 5.216 11.186 -3.667 1.00 0.00 60 GLY A CA 13
ATOM 15828 C C . GLY A 1 60 ? 3.979 10.390 -4.122 1.00 0.00 60 GLY A C 13
ATOM 15829 O O . GLY A 1 60 ? 3.194 10.870 -4.944 1.00 0.00 60 GLY A O 13
ATOM 15833 N N . LEU A 1 61 ? 3.838 9.151 -3.637 1.00 0.00 61 LEU A N 13
ATOM 15834 C CA . LEU A 1 61 ? 2.800 8.187 -4.018 1.00 0.00 61 LEU A CA 13
ATOM 15835 C C . LEU A 1 61 ? 1.458 8.554 -3.361 1.00 0.00 61 LEU A C 13
ATOM 15836 O O . LEU A 1 61 ? 1.406 8.902 -2.178 1.00 0.00 61 LEU A O 13
ATOM 15852 N N . GLN A 1 62 ? 0.364 8.443 -4.114 1.00 0.00 62 GLN A N 13
ATOM 15853 C CA . GLN A 1 62 ? -1.004 8.644 -3.627 1.00 0.00 62 GLN A CA 13
ATOM 15854 C C . GLN A 1 62 ? -1.467 7.442 -2.777 1.00 0.00 62 GLN A C 13
ATOM 15855 O O . GLN A 1 62 ? -2.263 6.614 -3.220 1.00 0.00 62 GLN A O 13
ATOM 15869 N N . TYR A 1 63 ? -0.947 7.313 -1.556 1.00 0.00 63 TYR A N 13
ATOM 15870 C CA . TYR A 1 63 ? -1.444 6.346 -0.574 1.00 0.00 63 TYR A CA 13
ATOM 15871 C C . TYR A 1 63 ? -2.746 6.854 0.085 1.00 0.00 63 TYR A C 13
ATOM 15872 O O . TYR A 1 63 ? -2.976 8.066 0.192 1.00 0.00 63 TYR A O 13
ATOM 15890 N N . ARG A 1 64 ? -3.590 5.929 0.550 1.00 0.00 64 ARG A N 13
ATOM 15891 C CA . ARG A 1 64 ? -4.747 6.206 1.420 1.00 0.00 64 ARG A CA 13
ATOM 15892 C C . ARG A 1 64 ? -4.946 5.087 2.437 1.00 0.00 64 ARG A C 13
ATOM 15893 O O . ARG A 1 64 ? -4.856 3.912 2.077 1.00 0.00 64 ARG A O 13
ATOM 15914 N N . THR A 1 65 ? -5.279 5.451 3.676 1.00 0.00 65 THR A N 13
ATOM 15915 C CA . THR A 1 65 ? -5.729 4.504 4.707 1.00 0.00 65 THR A CA 13
ATOM 15916 C C . THR A 1 65 ? -7.228 4.635 4.993 1.00 0.00 65 THR A C 13
ATOM 15917 O O . THR A 1 65 ? -7.775 5.732 5.133 1.00 0.00 65 THR A O 13
ATOM 15928 N N . ASP A 1 66 ? -7.885 3.484 5.089 1.00 0.00 66 ASP A N 13
ATOM 15929 C CA . ASP A 1 66 ? -9.256 3.263 5.556 1.00 0.00 66 ASP A CA 13
ATOM 15930 C C . ASP A 1 66 ? -9.271 2.352 6.813 1.00 0.00 66 ASP A C 13
ATOM 15931 O O . ASP A 1 66 ? -10.273 1.704 7.122 1.00 0.00 66 ASP A O 13
ATOM 15940 N N . GLY A 1 67 ? -8.128 2.259 7.512 1.00 0.00 67 GLY A N 13
ATOM 15941 C CA . GLY A 1 67 ? -7.931 1.539 8.776 1.00 0.00 67 GLY A CA 13
ATOM 15942 C C . GLY A 1 67 ? -7.849 2.480 9.985 1.00 0.00 67 GLY A C 13
ATOM 15943 O O . GLY A 1 67 ? -8.696 3.362 10.152 1.00 0.00 67 GLY A O 13
ATOM 15947 N N . SER A 1 68 ? -6.807 2.297 10.805 1.00 0.00 68 SER A N 13
ATOM 15948 C CA . SER A 1 68 ? -6.550 2.946 12.109 1.00 0.00 68 SER A CA 13
ATOM 15949 C C . SER A 1 68 ? -7.561 2.620 13.225 1.00 0.00 68 SER A C 13
ATOM 15950 O O . SER A 1 68 ? -8.645 2.078 12.983 1.00 0.00 68 SER A O 13
ATOM 15958 N N . LEU A 1 69 ? -7.181 2.919 14.473 1.00 0.00 69 LEU A N 13
ATOM 15959 C CA . LEU A 1 69 ? -7.970 2.670 15.686 1.00 0.00 69 LEU A CA 13
ATOM 15960 C C . LEU A 1 69 ? -7.724 3.802 16.702 1.00 0.00 69 LEU A C 13
ATOM 15961 O O . LEU A 1 69 ? -6.620 3.950 17.227 1.00 0.00 69 LEU A O 13
ATOM 15977 N N . GLU A 1 70 ? -8.754 4.604 16.980 1.00 0.00 70 GLU A N 13
ATOM 15978 C CA . GLU A 1 70 ? -8.737 5.660 18.007 1.00 0.00 70 GLU A CA 13
ATOM 15979 C C . GLU A 1 70 ? -9.329 5.151 19.335 1.00 0.00 70 GLU A C 13
ATOM 15980 O O . GLU A 1 70 ? -10.442 4.618 19.358 1.00 0.00 70 GLU A O 13
ATOM 15992 N N . HIS A 1 71 ? -8.601 5.322 20.446 1.00 0.00 71 HIS A N 13
ATOM 15993 C CA . HIS A 1 71 ? -9.020 4.875 21.783 1.00 0.00 71 HIS A CA 13
ATOM 15994 C C . HIS A 1 71 ? -8.470 5.785 22.898 1.00 0.00 71 HIS A C 13
ATOM 15995 O O . HIS A 1 71 ? -7.307 6.195 22.871 1.00 0.00 71 HIS A O 13
ATOM 16009 N N . HIS A 1 72 ? -9.309 6.089 23.896 1.00 0.00 72 HIS A N 13
ATOM 16010 C CA . HIS A 1 72 ? -8.999 7.020 24.991 1.00 0.00 72 HIS A CA 13
ATOM 16011 C C . HIS A 1 72 ? -8.085 6.422 26.078 1.00 0.00 72 HIS A C 13
ATOM 16012 O O . HIS A 1 72 ? -7.324 7.158 26.713 1.00 0.00 72 HIS A O 13
ATOM 16026 N N . HIS A 1 73 ? -8.143 5.102 26.297 1.00 0.00 73 HIS A N 13
ATOM 16027 C CA . HIS A 1 73 ? -7.510 4.413 27.436 1.00 0.00 73 HIS A CA 13
ATOM 16028 C C . HIS A 1 73 ? -7.942 5.032 28.791 1.00 0.00 73 HIS A C 13
ATOM 16029 O O . HIS A 1 73 ? -9.048 5.569 28.903 1.00 0.00 73 HIS A O 13
ATOM 16043 N N . HIS A 1 74 ? -7.096 4.956 29.827 1.00 0.00 74 HIS A N 13
ATOM 16044 C CA . HIS A 1 74 ? -7.316 5.560 31.156 1.00 0.00 74 HIS A CA 13
ATOM 16045 C C . HIS A 1 74 ? -8.576 5.065 31.911 1.00 0.00 74 HIS A C 13
ATOM 16046 O O . HIS A 1 74 ? -9.084 5.745 32.806 1.00 0.00 74 HIS A O 13
ATOM 16060 N N . HIS A 1 75 ? -9.082 3.875 31.565 1.00 0.00 75 HIS A N 13
ATOM 16061 C CA . HIS A 1 75 ? -10.219 3.221 32.226 1.00 0.00 75 HIS A CA 13
ATOM 16062 C C . HIS A 1 75 ? -9.789 2.451 33.495 1.00 0.00 75 HIS A C 13
ATOM 16063 O O . HIS A 1 75 ? -8.656 1.965 33.577 1.00 0.00 75 HIS A O 13
ATOM 16077 N N . HIS A 1 76 ? -10.712 2.318 34.462 1.00 0.00 76 HIS A N 13
ATOM 16078 C CA . HIS A 1 76 ? -10.535 1.653 35.768 1.00 0.00 76 HIS A CA 13
ATOM 16079 C C . HIS A 1 76 ? -9.277 2.138 36.538 1.00 0.00 76 HIS A C 13
ATOM 16080 O O . HIS A 1 76 ? -8.337 1.350 36.803 1.00 0.00 76 HIS A O 13
ATOM 16095 N N . GLY A 1 1 ? -8.685 -9.537 7.710 1.00 0.00 1 GLY A N 14
ATOM 16096 C CA . GLY A 1 1 ? -7.367 -8.867 7.787 1.00 0.00 1 GLY A CA 14
ATOM 16097 C C . GLY A 1 1 ? -7.401 -7.487 7.145 1.00 0.00 1 GLY A C 14
ATOM 16098 O O . GLY A 1 1 ? -8.435 -6.816 7.165 1.00 0.00 1 GLY A O 14
ATOM 16104 N N . THR A 1 2 ? -6.281 -7.064 6.557 1.00 0.00 2 THR A N 14
ATOM 16105 C CA . THR A 1 2 ? -6.132 -5.774 5.851 1.00 0.00 2 THR A CA 14
ATOM 16106 C C . THR A 1 2 ? -6.362 -5.972 4.354 1.00 0.00 2 THR A C 14
ATOM 16107 O O . THR A 1 2 ? -5.817 -6.909 3.767 1.00 0.00 2 THR A O 14
ATOM 16118 N N . GLU A 1 3 ? -7.132 -5.094 3.711 1.00 0.00 3 GLU A N 14
ATOM 16119 C CA . GLU A 1 3 ? -7.335 -5.110 2.254 1.00 0.00 3 GLU A CA 14
ATOM 16120 C C . GLU A 1 3 ? -6.469 -4.034 1.591 1.00 0.00 3 GLU A C 14
ATOM 16121 O O . GLU A 1 3 ? -6.356 -2.921 2.108 1.00 0.00 3 GLU A O 14
ATOM 16133 N N . ILE A 1 4 ? -5.838 -4.364 0.464 1.00 0.00 4 ILE A N 14
ATOM 16134 C CA . ILE A 1 4 ? -4.807 -3.541 -0.181 1.00 0.00 4 ILE A CA 14
ATOM 16135 C C . ILE A 1 4 ? -5.083 -3.451 -1.679 1.00 0.00 4 ILE A C 14
ATOM 16136 O O . ILE A 1 4 ? -5.358 -4.455 -2.333 1.00 0.00 4 ILE A O 14
ATOM 16152 N N . GLU A 1 5 ? -4.990 -2.248 -2.232 1.00 0.00 5 GLU A N 14
ATOM 16153 C CA . GLU A 1 5 ? -5.210 -1.968 -3.651 1.00 0.00 5 GLU A CA 14
ATOM 16154 C C . GLU A 1 5 ? -4.074 -1.101 -4.202 1.00 0.00 5 GLU A C 14
ATOM 16155 O O . GLU A 1 5 ? -3.579 -0.217 -3.508 1.00 0.00 5 GLU A O 14
ATOM 16167 N N . LEU A 1 6 ? -3.636 -1.351 -5.434 1.00 0.00 6 LEU A N 14
ATOM 16168 C CA . LEU A 1 6 ? -2.604 -0.561 -6.106 1.00 0.00 6 LEU A CA 14
ATOM 16169 C C . LEU A 1 6 ? -2.913 -0.343 -7.589 1.00 0.00 6 LEU A C 14
ATOM 16170 O O . LEU A 1 6 ? -3.373 -1.267 -8.255 1.00 0.00 6 LEU A O 14
ATOM 16186 N N . GLU A 1 7 ? -2.624 0.854 -8.111 1.00 0.00 7 GLU A N 14
ATOM 16187 C CA . GLU A 1 7 ? -2.850 1.233 -9.515 1.00 0.00 7 GLU A CA 14
ATOM 16188 C C . GLU A 1 7 ? -1.587 1.811 -10.176 1.00 0.00 7 GLU A C 14
ATOM 16189 O O . GLU A 1 7 ? -0.904 2.680 -9.625 1.00 0.00 7 GLU A O 14
ATOM 16201 N N . SER A 1 8 ? -1.281 1.312 -11.374 1.00 0.00 8 SER A N 14
ATOM 16202 C CA . SER A 1 8 ? -0.089 1.637 -12.163 1.00 0.00 8 SER A CA 14
ATOM 16203 C C . SER A 1 8 ? -0.291 2.851 -13.079 1.00 0.00 8 SER A C 14
ATOM 16204 O O . SER A 1 8 ? -1.415 3.160 -13.488 1.00 0.00 8 SER A O 14
ATOM 16212 N N . LYS A 1 9 ? 0.814 3.496 -13.482 1.00 0.00 9 LYS A N 14
ATOM 16213 C CA . LYS A 1 9 ? 0.841 4.578 -14.489 1.00 0.00 9 LYS A CA 14
ATOM 16214 C C . LYS A 1 9 ? 0.281 4.148 -15.855 1.00 0.00 9 LYS A C 14
ATOM 16215 O O . LYS A 1 9 ? -0.178 4.997 -16.621 1.00 0.00 9 LYS A O 14
ATOM 16234 N N . ASN A 1 10 ? 0.269 2.842 -16.146 1.00 0.00 10 ASN A N 14
ATOM 16235 C CA . ASN A 1 10 ? -0.330 2.269 -17.357 1.00 0.00 10 ASN A CA 14
ATOM 16236 C C . ASN A 1 10 ? -1.877 2.180 -17.313 1.00 0.00 10 ASN A C 14
ATOM 16237 O O . ASN A 1 10 ? -2.500 1.819 -18.314 1.00 0.00 10 ASN A O 14
ATOM 16248 N N . GLY A 1 11 ? -2.517 2.506 -16.182 1.00 0.00 11 GLY A N 14
ATOM 16249 C CA . GLY A 1 11 ? -3.981 2.499 -16.039 1.00 0.00 11 GLY A CA 14
ATOM 16250 C C . GLY A 1 11 ? -4.591 1.177 -15.559 1.00 0.00 11 GLY A C 14
ATOM 16251 O O . GLY A 1 11 ? -5.795 0.970 -15.712 1.00 0.00 11 GLY A O 14
ATOM 16255 N N . GLN A 1 12 ? -3.774 0.277 -15.000 1.00 0.00 12 GLN A N 14
ATOM 16256 C CA . GLN A 1 12 ? -4.185 -1.046 -14.514 1.00 0.00 12 GLN A CA 14
ATOM 16257 C C . GLN A 1 12 ? -4.037 -1.145 -12.991 1.00 0.00 12 GLN A C 14
ATOM 16258 O O . GLN A 1 12 ? -3.057 -0.645 -12.435 1.00 0.00 12 GLN A O 14
ATOM 16272 N N . ARG A 1 13 ? -4.993 -1.801 -12.319 1.00 0.00 13 ARG A N 14
ATOM 16273 C CA . ARG A 1 13 ? -5.023 -1.972 -10.855 1.00 0.00 13 ARG A CA 14
ATOM 16274 C C . ARG A 1 13 ? -5.215 -3.414 -10.400 1.00 0.00 13 ARG A C 14
ATOM 16275 O O . ARG A 1 13 ? -5.829 -4.221 -11.099 1.00 0.00 13 ARG A O 14
ATOM 16296 N N . GLU A 1 14 ? -4.691 -3.718 -9.217 1.00 0.00 14 GLU A N 14
ATOM 16297 C CA . GLU A 1 14 ? -4.679 -5.051 -8.603 1.00 0.00 14 GLU A CA 14
ATOM 16298 C C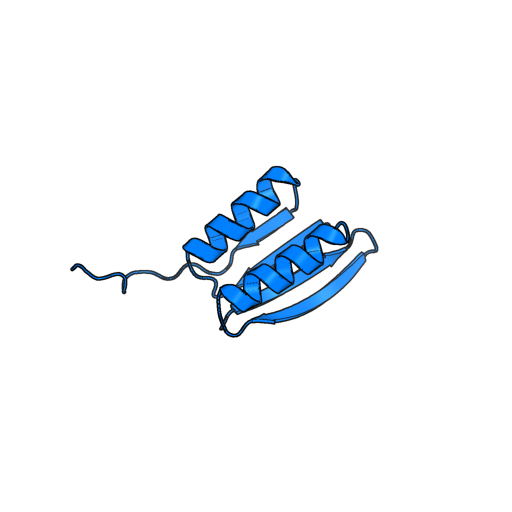 . GLU A 1 14 ? -5.033 -4.969 -7.106 1.00 0.00 14 GLU A C 14
ATOM 16299 O O . GLU A 1 14 ? -4.715 -3.980 -6.437 1.00 0.00 14 GLU A O 14
ATOM 16311 N N . HIS A 1 15 ? -5.700 -6.005 -6.584 1.00 0.00 15 HIS A N 14
ATOM 16312 C CA . HIS A 1 15 ? -6.210 -6.073 -5.208 1.00 0.00 15 HIS A CA 14
ATOM 16313 C C . HIS A 1 15 ? -5.705 -7.322 -4.458 1.00 0.00 15 HIS A C 14
ATOM 16314 O O . HIS A 1 15 ? -5.635 -8.417 -5.024 1.00 0.00 15 HIS A O 14
ATOM 16328 N N . TYR A 1 16 ? -5.365 -7.149 -3.179 1.00 0.00 16 TYR A N 14
ATOM 16329 C CA . TYR A 1 16 ? -4.696 -8.124 -2.309 1.00 0.00 16 TYR A CA 14
ATOM 16330 C C . TYR A 1 16 ? -5.277 -8.109 -0.884 1.00 0.00 16 TYR A C 14
ATOM 16331 O O . TYR A 1 16 ? -5.768 -7.080 -0.415 1.00 0.00 16 TYR A O 14
ATOM 16349 N N . THR A 1 17 ? -5.178 -9.235 -0.172 1.00 0.00 17 THR A N 14
ATOM 16350 C CA . THR A 1 17 ? -5.503 -9.345 1.263 1.00 0.00 17 THR A CA 14
ATOM 16351 C C . THR A 1 17 ? -4.259 -9.742 2.064 1.00 0.00 17 THR A C 14
ATOM 16352 O O . THR A 1 17 ? -3.538 -10.664 1.674 1.00 0.00 17 THR A O 14
ATOM 16363 N N . ALA A 1 18 ? -4.014 -9.067 3.190 1.00 0.00 18 ALA A N 14
ATOM 16364 C CA . ALA A 1 18 ? -2.921 -9.345 4.124 1.00 0.00 18 ALA A CA 14
ATOM 16365 C C . ALA A 1 18 ? -3.447 -9.817 5.491 1.00 0.00 18 ALA A C 14
ATOM 16366 O O . ALA A 1 18 ? -4.334 -9.202 6.090 1.00 0.00 18 ALA A O 14
ATOM 16373 N N . THR A 1 19 ? -2.871 -10.908 5.993 1.00 0.00 19 THR A N 14
ATOM 16374 C CA . THR A 1 19 ? -3.187 -11.538 7.291 1.00 0.00 19 THR A CA 14
ATOM 16375 C C . THR A 1 19 ? -2.381 -10.952 8.453 1.00 0.00 19 THR A C 14
ATOM 16376 O O . THR A 1 19 ? -2.796 -11.036 9.611 1.00 0.00 19 THR A O 14
ATOM 16387 N N . SER A 1 20 ? -1.238 -10.339 8.138 1.00 0.00 20 SER A N 14
ATOM 16388 C CA . SER A 1 20 ? -0.301 -9.712 9.076 1.00 0.00 20 SER A CA 14
ATOM 16389 C C . SER A 1 20 ? 0.224 -8.381 8.529 1.00 0.00 20 SER A C 14
ATOM 16390 O O . SER A 1 20 ? 0.283 -8.173 7.316 1.00 0.00 20 SER A O 14
ATOM 16398 N N . GLU A 1 21 ? 0.675 -7.498 9.420 1.00 0.00 21 GLU A N 14
ATOM 16399 C CA . GLU A 1 21 ? 1.408 -6.271 9.071 1.00 0.00 21 GLU A CA 14
ATOM 16400 C C . GLU A 1 21 ? 2.668 -6.581 8.249 1.00 0.00 21 GLU A C 14
ATOM 16401 O O . GLU A 1 21 ? 3.006 -5.828 7.336 1.00 0.00 21 GLU A O 14
ATOM 16413 N N . ASP A 1 22 ? 3.311 -7.724 8.508 1.00 0.00 22 ASP A N 14
ATOM 16414 C CA . ASP A 1 22 ? 4.460 -8.216 7.743 1.00 0.00 22 ASP A CA 14
ATOM 16415 C C . ASP A 1 22 ? 4.092 -8.634 6.308 1.00 0.00 22 ASP A C 14
ATOM 16416 O O . ASP A 1 22 ? 4.900 -8.479 5.396 1.00 0.00 22 ASP A O 14
ATOM 16425 N N . GLU A 1 23 ? 2.869 -9.122 6.077 1.00 0.00 23 GLU A N 14
ATOM 16426 C CA . GLU A 1 23 ? 2.365 -9.414 4.732 1.00 0.00 23 GLU A CA 14
ATOM 16427 C C . GLU A 1 23 ? 1.928 -8.126 4.018 1.00 0.00 23 GLU A C 14
ATOM 16428 O O . GLU A 1 23 ? 2.199 -7.950 2.832 1.00 0.00 23 GLU A O 14
ATOM 16440 N N . ALA A 1 24 ? 1.326 -7.182 4.748 1.00 0.00 24 ALA A N 14
ATOM 16441 C CA . ALA A 1 24 ? 0.852 -5.916 4.192 1.00 0.00 24 ALA A CA 14
ATOM 16442 C C . ALA A 1 24 ? 2.002 -5.055 3.645 1.00 0.00 24 ALA A C 14
ATOM 16443 O O . ALA A 1 24 ? 1.949 -4.603 2.499 1.00 0.00 24 ALA A O 14
ATOM 16450 N N . ARG A 1 25 ? 3.089 -4.895 4.415 1.00 0.00 25 ARG A N 14
ATOM 16451 C CA . ARG A 1 25 ? 4.295 -4.158 3.980 1.00 0.00 25 ARG A CA 14
ATOM 16452 C C . ARG A 1 25 ? 4.995 -4.796 2.781 1.00 0.00 25 ARG A C 14
ATOM 16453 O O . ARG A 1 25 ? 5.530 -4.079 1.938 1.00 0.00 25 ARG A O 14
ATOM 16474 N N . LYS A 1 26 ? 4.911 -6.121 2.647 1.00 0.00 26 LYS A N 14
ATOM 16475 C CA . LYS A 1 26 ? 5.379 -6.855 1.453 1.00 0.00 26 LYS A CA 14
ATOM 16476 C C . LYS A 1 26 ? 4.542 -6.551 0.209 1.00 0.00 26 LYS A C 14
ATOM 16477 O O . LYS A 1 26 ? 5.119 -6.402 -0.862 1.00 0.00 26 LYS A O 14
ATOM 16496 N N . ILE A 1 27 ? 3.222 -6.373 0.317 1.00 0.00 27 ILE A N 14
ATOM 16497 C CA . ILE A 1 27 ? 2.407 -5.897 -0.825 1.00 0.00 27 ILE A CA 14
ATOM 16498 C C . ILE A 1 27 ? 2.818 -4.470 -1.234 1.00 0.00 27 ILE A C 14
ATOM 16499 O O . ILE A 1 27 ? 2.912 -4.177 -2.426 1.00 0.00 27 ILE A O 14
ATOM 16515 N N . ILE A 1 28 ? 3.131 -3.599 -0.268 1.00 0.00 28 ILE A N 14
ATOM 16516 C CA . ILE A 1 28 ? 3.505 -2.201 -0.534 1.00 0.00 28 ILE A CA 14
ATOM 16517 C C . ILE A 1 28 ? 4.886 -2.132 -1.196 1.00 0.00 28 ILE A C 14
ATOM 16518 O O . ILE A 1 28 ? 5.036 -1.498 -2.236 1.00 0.00 28 ILE A O 14
ATOM 16534 N N . GLU A 1 29 ? 5.893 -2.817 -0.649 1.00 0.00 29 GLU A N 14
ATOM 16535 C CA . GLU A 1 29 ? 7.255 -2.803 -1.199 1.00 0.00 29 GLU A CA 14
ATOM 16536 C C . GLU A 1 29 ? 7.295 -3.399 -2.619 1.00 0.00 29 GLU A C 14
ATOM 16537 O O . GLU A 1 29 ? 7.982 -2.883 -3.505 1.00 0.00 29 GLU A O 14
ATOM 16549 N N . LYS A 1 30 ? 6.461 -4.425 -2.859 1.00 0.00 30 LYS A N 14
ATOM 16550 C CA . LYS A 1 30 ? 6.293 -5.054 -4.172 1.00 0.00 30 LYS A CA 14
ATOM 16551 C C . LYS A 1 30 ? 5.594 -4.155 -5.166 1.00 0.00 30 LYS A C 14
ATOM 16552 O O . LYS A 1 30 ? 5.769 -4.345 -6.361 1.00 0.00 30 LYS A O 14
ATOM 16571 N N . ALA A 1 31 ? 4.806 -3.202 -4.695 1.00 0.00 31 ALA A N 14
ATOM 16572 C CA . ALA A 1 31 ? 4.162 -2.207 -5.536 1.00 0.00 31 ALA A CA 14
ATOM 16573 C C . ALA A 1 31 ? 5.071 -1.011 -5.859 1.00 0.00 31 ALA A C 14
ATOM 16574 O O . ALA A 1 31 ? 5.190 -0.620 -7.020 1.00 0.00 31 ALA A O 14
ATOM 16581 N N . VAL A 1 32 ? 5.761 -0.435 -4.870 1.00 0.00 32 VAL A N 14
ATOM 16582 C CA . VAL A 1 32 ? 6.582 0.774 -5.092 1.00 0.00 32 VAL A CA 14
ATOM 16583 C C . VAL A 1 32 ? 7.771 0.528 -6.027 1.00 0.00 32 VAL A C 14
ATOM 16584 O O . VAL A 1 32 ? 8.126 1.418 -6.801 1.00 0.00 32 VAL A O 14
ATOM 16597 N N . ARG A 1 33 ? 8.330 -0.694 -6.047 1.00 0.00 33 ARG A N 14
ATOM 16598 C CA . ARG A 1 33 ? 9.410 -1.078 -6.982 1.00 0.00 33 ARG A CA 14
ATOM 16599 C C . ARG A 1 33 ? 8.970 -1.067 -8.457 1.00 0.00 33 ARG A C 14
ATOM 16600 O O . ARG A 1 33 ? 9.782 -0.804 -9.344 1.00 0.00 33 ARG A O 14
ATOM 16621 N N . ARG A 1 34 ? 7.676 -1.325 -8.709 1.00 0.00 34 ARG A N 14
ATOM 16622 C CA . ARG A 1 34 ? 7.027 -1.354 -10.029 1.00 0.00 34 ARG A CA 14
ATOM 16623 C C . ARG A 1 34 ? 6.691 0.047 -10.556 1.00 0.00 34 ARG A C 14
ATOM 16624 O O . ARG A 1 34 ? 6.306 0.182 -11.718 1.00 0.00 34 ARG A O 14
ATOM 16645 N N . GLY A 1 35 ? 6.815 1.083 -9.719 1.00 0.00 35 GLY A N 14
ATOM 16646 C CA . GLY A 1 35 ? 6.444 2.458 -10.073 1.00 0.00 35 GLY A CA 14
ATOM 16647 C C . GLY A 1 35 ? 4.938 2.729 -9.985 1.00 0.00 35 GLY A C 14
ATOM 16648 O O . GLY A 1 35 ? 4.431 3.601 -10.694 1.00 0.00 35 GLY A O 14
ATOM 16652 N N . ILE A 1 36 ? 4.225 1.985 -9.130 1.00 0.00 36 ILE A N 14
ATOM 16653 C CA . ILE A 1 36 ? 2.805 2.189 -8.801 1.00 0.00 36 ILE A CA 14
ATOM 16654 C C . ILE A 1 36 ? 2.545 3.649 -8.409 1.00 0.00 36 ILE A C 14
ATOM 16655 O O . ILE A 1 36 ? 3.351 4.265 -7.711 1.00 0.00 36 ILE A O 14
ATOM 16671 N N . LYS A 1 37 ? 1.421 4.209 -8.871 1.00 0.00 37 LYS A N 14
ATOM 16672 C CA . LYS A 1 37 ? 1.079 5.630 -8.700 1.00 0.00 37 LYS A CA 14
ATOM 16673 C C . LYS A 1 37 ? 0.176 5.875 -7.487 1.00 0.00 37 LYS A C 14
ATOM 16674 O O . LYS A 1 37 ? 0.381 6.846 -6.754 1.00 0.00 37 LYS A O 14
ATOM 16693 N N . ARG A 1 38 ? -0.789 4.975 -7.255 1.00 0.00 38 ARG A N 14
ATOM 16694 C CA . ARG A 1 38 ? -1.742 5.008 -6.131 1.00 0.00 38 ARG A CA 14
ATOM 16695 C C . ARG A 1 38 ? -1.727 3.699 -5.343 1.00 0.00 38 ARG A C 14
ATOM 16696 O O . ARG A 1 38 ? -1.687 2.626 -5.939 1.00 0.00 38 ARG A O 14
ATOM 16717 N N . ILE A 1 39 ? -1.796 3.809 -4.016 1.00 0.00 39 ILE A N 14
ATOM 16718 C CA . ILE A 1 39 ? -1.888 2.705 -3.048 1.00 0.00 39 ILE A CA 14
ATOM 16719 C C . ILE A 1 39 ? -3.069 2.954 -2.100 1.00 0.00 39 ILE A C 14
ATOM 16720 O O . ILE A 1 39 ? -3.266 4.071 -1.627 1.00 0.00 39 ILE A O 14
ATOM 16736 N N . GLU A 1 40 ? -3.835 1.915 -1.787 1.00 0.00 40 GLU A N 14
ATOM 16737 C CA . GLU A 1 40 ? -4.919 1.941 -0.809 1.00 0.00 40 GLU A CA 14
ATOM 16738 C C . GLU A 1 40 ? -4.699 0.857 0.240 1.00 0.00 40 GLU A C 14
ATOM 16739 O O . GLU A 1 40 ? -4.363 -0.273 -0.114 1.00 0.00 40 GLU A O 14
ATOM 16751 N N . LEU A 1 41 ? -4.949 1.174 1.509 1.00 0.00 41 LEU A N 14
ATOM 16752 C CA . LEU A 1 41 ? -4.994 0.201 2.600 1.00 0.00 41 LEU A CA 14
ATOM 16753 C C . LEU A 1 41 ? -6.243 0.414 3.462 1.00 0.00 41 LEU A C 14
ATOM 16754 O O . LEU A 1 41 ? -6.498 1.523 3.932 1.00 0.00 41 LEU A O 14
ATOM 16770 N N . ARG A 1 42 ? -7.016 -0.657 3.676 1.00 0.00 42 ARG A N 14
ATOM 16771 C CA . ARG A 1 42 ? -8.326 -0.644 4.346 1.00 0.00 42 ARG A CA 14
ATOM 16772 C C . ARG A 1 42 ? -8.321 -1.640 5.509 1.00 0.00 42 ARG A C 14
ATOM 16773 O O . ARG A 1 42 ? -7.928 -2.793 5.334 1.00 0.00 42 ARG A O 14
ATOM 16794 N N . GLY A 1 43 ? -8.715 -1.192 6.701 1.00 0.00 43 GLY A N 14
ATOM 16795 C CA . GLY A 1 43 ? -8.632 -1.975 7.945 1.00 0.00 43 GLY A CA 14
ATOM 16796 C C . GLY A 1 43 ? -7.215 -2.154 8.512 1.00 0.00 43 GLY A C 14
ATOM 16797 O O . GLY A 1 43 ? -6.985 -3.080 9.291 1.00 0.00 43 GLY A O 14
ATOM 16801 N N . ALA A 1 44 ? -6.266 -1.288 8.135 1.00 0.00 44 ALA A N 14
ATOM 16802 C CA . ALA A 1 44 ? -4.858 -1.400 8.525 1.00 0.00 44 ALA A CA 14
ATOM 16803 C C . ALA A 1 44 ? -4.588 -1.029 10.000 1.00 0.00 44 ALA A C 14
ATOM 16804 O O . ALA A 1 44 ? -5.287 -0.197 10.585 1.00 0.00 44 ALA A O 14
ATOM 16811 N N . SER A 1 45 ? -3.542 -1.623 10.587 1.00 0.00 45 SER A N 14
ATOM 16812 C CA . SER A 1 45 ? -3.063 -1.341 11.953 1.00 0.00 45 SER A CA 14
ATOM 16813 C C . SER A 1 45 ? -2.168 -0.098 12.012 1.00 0.00 45 SER A C 14
ATOM 16814 O O . SER A 1 45 ? -1.455 0.208 11.060 1.00 0.00 45 SER A O 14
ATOM 16822 N N . GLU A 1 46 ? -2.140 0.594 13.154 1.00 0.00 46 GLU A N 14
ATOM 16823 C CA . GLU A 1 46 ? -1.494 1.912 13.282 1.00 0.00 46 GLU A CA 14
ATOM 16824 C C . GLU A 1 46 ? 0.020 1.906 12.992 1.00 0.00 46 GLU A C 14
ATOM 16825 O O . GLU A 1 46 ? 0.530 2.845 12.379 1.00 0.00 46 GLU A O 14
ATOM 16837 N N . GLN A 1 47 ? 0.744 0.843 13.367 1.00 0.00 47 GLN A N 14
ATOM 16838 C CA . GLN A 1 47 ? 2.191 0.757 13.127 1.00 0.00 47 GLN A CA 14
ATOM 16839 C C . GLN A 1 47 ? 2.503 0.502 11.644 1.00 0.00 47 GLN A C 14
ATOM 16840 O O . GLN A 1 47 ? 3.421 1.118 11.096 1.00 0.00 47 GLN A O 14
ATOM 16854 N N . LEU A 1 48 ? 1.712 -0.343 10.977 1.00 0.00 48 LEU A N 14
ATOM 16855 C CA . LEU A 1 48 ? 1.807 -0.593 9.537 1.00 0.00 48 LEU A CA 14
ATOM 16856 C C . LEU A 1 48 ? 1.460 0.665 8.735 1.00 0.00 48 LEU A C 14
ATOM 16857 O O . LEU A 1 48 ? 2.174 1.010 7.794 1.00 0.00 48 LEU A O 14
ATOM 16873 N N . ILE A 1 49 ? 0.419 1.397 9.148 1.00 0.00 49 ILE A N 14
ATOM 16874 C CA . ILE A 1 49 ? 0.044 2.680 8.549 1.00 0.00 49 ILE A CA 14
ATOM 16875 C C . ILE A 1 49 ? 1.210 3.676 8.613 1.00 0.00 49 ILE A C 14
ATOM 16876 O O . ILE A 1 49 ? 1.535 4.264 7.586 1.00 0.00 49 ILE A O 14
ATOM 16892 N N . ARG A 1 50 ? 1.898 3.832 9.755 1.00 0.00 50 ARG A N 14
ATOM 16893 C CA . ARG A 1 50 ? 3.060 4.735 9.881 1.00 0.00 50 ARG A CA 14
ATOM 16894 C C . ARG A 1 50 ? 4.233 4.312 8.990 1.00 0.00 50 ARG A C 14
ATOM 16895 O O . ARG A 1 50 ? 4.898 5.164 8.401 1.00 0.00 50 ARG A O 14
ATOM 16916 N N . ASP A 1 51 ? 4.451 3.008 8.840 1.00 0.00 51 ASP A N 14
ATOM 16917 C CA . ASP A 1 51 ? 5.507 2.437 7.993 1.00 0.00 51 ASP A CA 14
ATOM 16918 C C . ASP A 1 51 ? 5.272 2.729 6.507 1.00 0.00 51 ASP A C 14
ATOM 16919 O O . ASP A 1 51 ? 6.133 3.254 5.797 1.00 0.00 51 ASP A O 14
ATOM 16928 N N . MET A 1 52 ? 4.048 2.444 6.068 1.00 0.00 52 MET A N 14
ATOM 16929 C CA . MET A 1 52 ? 3.549 2.721 4.725 1.00 0.00 52 MET A CA 14
ATOM 16930 C C . MET A 1 52 ? 3.522 4.228 4.432 1.00 0.00 52 MET A C 14
ATOM 16931 O O . MET A 1 52 ? 3.906 4.651 3.341 1.00 0.00 52 MET A O 14
ATOM 16945 N N . GLN A 1 53 ? 3.153 5.043 5.426 1.00 0.00 53 GLN A N 14
ATOM 16946 C CA . GLN A 1 53 ? 3.112 6.507 5.296 1.00 0.00 53 GLN A CA 14
ATOM 16947 C C . GLN A 1 53 ? 4.512 7.084 5.073 1.00 0.00 53 GLN A C 14
ATOM 16948 O O . GLN A 1 53 ? 4.694 7.943 4.211 1.00 0.00 53 GLN A O 14
ATOM 16962 N N . GLU A 1 54 ? 5.516 6.596 5.803 1.00 0.00 54 GLU A N 14
ATOM 16963 C CA . GLU A 1 54 ? 6.898 7.051 5.650 1.00 0.00 54 GLU A CA 14
ATOM 16964 C C . GLU A 1 54 ? 7.476 6.689 4.272 1.00 0.00 54 GLU A C 14
ATOM 16965 O O . GLU A 1 54 ? 8.160 7.507 3.657 1.00 0.00 54 GLU A O 14
ATOM 16977 N N . ILE A 1 55 ? 7.168 5.505 3.736 1.00 0.00 55 ILE A N 14
ATOM 16978 C CA . ILE A 1 55 ? 7.560 5.127 2.368 1.00 0.00 55 ILE A CA 14
ATOM 16979 C C . ILE A 1 55 ? 6.861 6.029 1.339 1.00 0.00 55 ILE A C 14
ATOM 16980 O O . ILE A 1 55 ? 7.500 6.560 0.430 1.00 0.00 55 ILE A O 14
ATOM 16996 N N . ALA A 1 56 ? 5.560 6.261 1.509 1.00 0.00 56 ALA A N 14
ATOM 16997 C CA . ALA A 1 56 ? 4.760 7.051 0.570 1.00 0.00 56 ALA A CA 14
ATOM 16998 C C . ALA A 1 56 ? 5.178 8.529 0.550 1.00 0.00 56 ALA A C 14
ATOM 16999 O O . ALA A 1 56 ? 5.186 9.154 -0.511 1.00 0.00 56 ALA A O 14
ATOM 17006 N N . LYS A 1 57 ? 5.599 9.066 1.701 1.00 0.00 57 LYS A N 14
ATOM 17007 C CA . LYS A 1 57 ? 6.055 10.452 1.869 1.00 0.00 57 LYS A CA 14
ATOM 17008 C C . LYS A 1 57 ? 7.429 10.701 1.239 1.00 0.00 57 LYS A C 14
ATOM 17009 O O . LYS A 1 57 ? 7.672 11.789 0.718 1.00 0.00 57 LYS A O 14
ATOM 17028 N N . GLN A 1 58 ? 8.304 9.692 1.225 1.00 0.00 58 GLN A N 14
ATOM 17029 C CA . GLN A 1 58 ? 9.617 9.762 0.583 1.00 0.00 58 GLN A CA 14
ATOM 17030 C C . GLN A 1 58 ? 9.539 9.720 -0.949 1.00 0.00 58 GLN A C 14
ATOM 17031 O O . GLN A 1 58 ? 10.313 10.405 -1.621 1.00 0.00 58 GLN A O 14
ATOM 17045 N N . ILE A 1 59 ? 8.602 8.942 -1.506 1.00 0.00 59 ILE A N 14
ATOM 17046 C CA . ILE A 1 59 ? 8.463 8.753 -2.962 1.00 0.00 59 ILE A CA 14
ATOM 17047 C C . ILE A 1 59 ? 7.475 9.758 -3.588 1.00 0.00 59 ILE A C 14
ATOM 17048 O O . ILE A 1 59 ? 7.589 10.114 -4.763 1.00 0.00 59 ILE A O 14
ATOM 17064 N N . GLY A 1 60 ? 6.528 10.257 -2.794 1.00 0.00 60 GLY A N 14
ATOM 17065 C CA . GLY A 1 60 ? 5.424 11.120 -3.239 1.00 0.00 60 GLY A CA 14
ATOM 17066 C C . GLY A 1 60 ? 4.235 10.361 -3.853 1.00 0.00 60 GLY A C 14
ATOM 17067 O O . GLY A 1 60 ? 3.497 10.932 -4.660 1.00 0.00 60 GLY A O 14
ATOM 17071 N N . LEU A 1 61 ? 4.050 9.078 -3.510 1.00 0.00 61 LEU A N 14
ATOM 17072 C CA . LEU A 1 61 ? 2.919 8.254 -3.959 1.00 0.00 61 LEU A CA 14
ATOM 17073 C C . LEU A 1 61 ? 1.566 8.766 -3.433 1.00 0.00 61 LEU A C 14
ATOM 17074 O O . LEU A 1 61 ? 1.473 9.310 -2.329 1.00 0.00 61 LEU A O 14
ATOM 17090 N N . GLN A 1 62 ? 0.496 8.503 -4.189 1.00 0.00 62 GLN A N 14
ATOM 17091 C CA . GLN A 1 62 ? -0.884 8.732 -3.749 1.00 0.00 62 GLN A CA 14
ATOM 17092 C C . GLN A 1 62 ? -1.350 7.582 -2.842 1.00 0.00 62 GLN A C 14
ATOM 17093 O O . GLN A 1 62 ? -2.019 6.654 -3.298 1.00 0.00 62 GLN A O 14
ATOM 17107 N N . TYR A 1 63 ? -0.990 7.607 -1.558 1.00 0.00 63 TYR A N 14
ATOM 17108 C CA . TYR A 1 63 ? -1.510 6.650 -0.581 1.00 0.00 63 TYR A CA 14
ATOM 17109 C C . TYR A 1 63 ? -2.892 7.079 -0.044 1.00 0.00 63 TYR A C 14
ATOM 17110 O O . TYR A 1 63 ? -3.214 8.271 0.026 1.00 0.00 63 TYR A O 14
ATOM 17128 N N . ARG A 1 64 ? -3.690 6.096 0.382 1.00 0.00 64 ARG A N 14
ATOM 17129 C CA . ARG A 1 64 ? -4.946 6.264 1.132 1.00 0.00 64 ARG A CA 14
ATOM 17130 C C . ARG A 1 64 ? -4.996 5.252 2.267 1.00 0.00 64 ARG A C 14
ATOM 17131 O O . ARG A 1 64 ? -4.761 4.060 2.058 1.00 0.00 64 ARG A O 14
ATOM 17152 N N . THR A 1 65 ? -5.376 5.736 3.438 1.00 0.00 65 THR A N 14
ATOM 17153 C CA . THR A 1 65 ? -5.608 4.929 4.639 1.00 0.00 65 THR A CA 14
ATOM 17154 C C . THR A 1 65 ? -7.090 4.956 4.986 1.00 0.00 65 THR A C 14
ATOM 17155 O O . THR A 1 65 ? -7.685 6.028 5.089 1.00 0.00 65 THR A O 14
ATOM 17166 N N . ASP A 1 66 ? -7.681 3.783 5.192 1.00 0.00 66 ASP A N 14
ATOM 17167 C CA . ASP A 1 66 ? -9.054 3.595 5.683 1.00 0.00 66 ASP A CA 14
ATOM 17168 C C . ASP A 1 66 ? -9.100 2.570 6.841 1.00 0.00 66 ASP A C 14
ATOM 17169 O O . ASP A 1 66 ? -9.740 1.520 6.758 1.00 0.00 66 ASP A O 14
ATOM 17178 N N . GLY A 1 67 ? -8.348 2.842 7.914 1.00 0.00 67 GLY A N 14
ATOM 17179 C CA . GLY A 1 67 ? -8.223 1.985 9.098 1.00 0.00 67 GLY A CA 14
ATOM 17180 C C . GLY A 1 67 ? -7.815 2.761 10.358 1.00 0.00 67 GLY A C 14
ATOM 17181 O O . GLY A 1 67 ? -8.424 3.780 10.696 1.00 0.00 67 GLY A O 14
ATOM 17185 N N . SER A 1 68 ? -6.764 2.283 11.028 1.00 0.00 68 SER A N 14
ATOM 17186 C CA . SER A 1 68 ? -6.290 2.695 12.363 1.00 0.00 68 SER A CA 14
ATOM 17187 C C . SER A 1 68 ? -7.280 2.435 13.513 1.00 0.00 68 SER A C 14
ATOM 17188 O O . SER A 1 68 ? -8.434 2.052 13.300 1.00 0.00 68 SER A O 14
ATOM 17196 N N . LEU A 1 69 ? -6.810 2.632 14.750 1.00 0.00 69 LEU A N 14
ATOM 17197 C CA . LEU A 1 69 ? -7.573 2.508 15.995 1.00 0.00 69 LEU A CA 14
ATOM 17198 C C . LEU A 1 69 ? -7.160 3.606 16.989 1.00 0.00 69 LEU A C 14
ATOM 17199 O O . LEU A 1 69 ? -5.972 3.829 17.236 1.00 0.00 69 LEU A O 14
ATOM 17215 N N . GLU A 1 70 ? -8.145 4.268 17.593 1.00 0.00 70 GLU A N 14
ATOM 17216 C CA . GLU A 1 70 ? -7.956 5.197 18.717 1.00 0.00 70 GLU A CA 14
ATOM 17217 C C . GLU A 1 70 ? -7.553 4.465 20.019 1.00 0.00 70 GLU A C 14
ATOM 17218 O O . GLU A 1 70 ? -7.834 3.274 20.195 1.00 0.00 70 GLU A O 14
ATOM 17230 N N . HIS A 1 71 ? -6.917 5.185 20.954 1.00 0.00 71 HIS A N 14
ATOM 17231 C CA . HIS A 1 71 ? -6.454 4.664 22.249 1.00 0.00 71 HIS A CA 14
ATOM 17232 C C . HIS A 1 71 ? -6.704 5.664 23.395 1.00 0.00 71 HIS A C 14
ATOM 17233 O O . HIS A 1 71 ? -6.622 6.880 23.199 1.00 0.00 71 HIS A O 14
ATOM 17247 N N . HIS A 1 72 ? -7.006 5.152 24.593 1.00 0.00 72 HIS A N 14
ATOM 17248 C CA . HIS A 1 72 ? -7.295 5.910 25.822 1.00 0.00 72 HIS A CA 14
ATOM 17249 C C . HIS A 1 72 ? -6.570 5.300 27.043 1.00 0.00 72 HIS A C 14
ATOM 17250 O O . HIS A 1 72 ? -6.138 4.146 27.011 1.00 0.00 72 HIS A O 14
ATOM 17264 N N . HIS A 1 73 ? -6.484 6.066 28.138 1.00 0.00 73 HIS A N 14
ATOM 17265 C CA . HIS A 1 73 ? -5.921 5.649 29.435 1.00 0.00 73 HIS A CA 14
ATOM 17266 C C . HIS A 1 73 ? -4.449 5.178 29.380 1.00 0.00 73 HIS A C 14
ATOM 17267 O O . HIS A 1 73 ? -4.051 4.235 30.072 1.00 0.00 73 HIS A O 14
ATOM 17281 N N . HIS A 1 74 ? -3.624 5.841 28.560 1.00 0.00 74 HIS A N 14
ATOM 17282 C CA . HIS A 1 74 ? -2.189 5.553 28.426 1.00 0.00 74 HIS A CA 14
ATOM 17283 C C . HIS A 1 74 ? -1.408 5.857 29.721 1.00 0.00 74 HIS A C 14
ATOM 17284 O O . HIS A 1 74 ? -0.669 5.002 30.215 1.00 0.00 74 HIS A O 14
ATOM 17298 N N . HIS A 1 75 ? -1.590 7.062 30.278 1.00 0.00 75 HIS A N 14
ATOM 17299 C CA . HIS A 1 75 ? -0.956 7.554 31.516 1.00 0.00 75 HIS A CA 14
ATOM 17300 C C . HIS A 1 75 ? 0.592 7.451 31.565 1.00 0.00 75 HIS A C 14
ATOM 17301 O O . HIS A 1 75 ? 1.178 7.386 32.651 1.00 0.00 75 HIS A O 14
ATOM 17315 N N . HIS A 1 76 ? 1.248 7.472 30.394 1.00 0.00 76 HIS A N 14
ATOM 17316 C CA . HIS A 1 76 ? 2.710 7.435 30.183 1.00 0.00 76 HIS A CA 14
ATOM 17317 C C . HIS A 1 76 ? 3.436 6.303 30.952 1.00 0.00 76 HIS A C 14
ATOM 17318 O O . HIS A 1 76 ? 4.261 6.577 31.856 1.00 0.00 76 HIS A O 14
ATOM 17333 N N . GLY A 1 1 ? -6.933 -8.809 9.676 1.00 0.00 1 GLY A N 15
ATOM 17334 C CA . GLY A 1 1 ? -6.606 -8.837 8.233 1.00 0.00 1 GLY A CA 15
ATOM 17335 C C . GLY A 1 1 ? -6.763 -7.463 7.597 1.00 0.00 1 GLY A C 15
ATOM 17336 O O . GLY A 1 1 ? -7.606 -6.672 8.024 1.00 0.00 1 GLY A O 15
ATOM 17342 N N . THR A 1 2 ? -5.959 -7.182 6.570 1.00 0.00 2 THR A N 15
ATOM 17343 C CA . THR A 1 2 ? -5.880 -5.886 5.869 1.00 0.00 2 THR A CA 15
ATOM 17344 C C . THR A 1 2 ? -6.148 -6.074 4.373 1.00 0.00 2 THR A C 15
ATOM 17345 O O . THR A 1 2 ? -5.546 -6.950 3.750 1.00 0.00 2 THR A O 15
ATOM 17356 N N . GLU A 1 3 ? -7.013 -5.254 3.770 1.00 0.00 3 GLU A N 15
ATOM 17357 C CA . GLU A 1 3 ? -7.169 -5.211 2.305 1.00 0.00 3 GLU A CA 15
ATOM 17358 C C . GLU A 1 3 ? -6.208 -4.186 1.695 1.00 0.00 3 GLU A C 15
ATOM 17359 O O . GLU A 1 3 ? -5.979 -3.118 2.272 1.00 0.00 3 GLU A O 15
ATOM 17371 N N . ILE A 1 4 ? -5.668 -4.501 0.518 1.00 0.00 4 ILE A N 15
ATOM 17372 C CA . ILE A 1 4 ? -4.679 -3.682 -0.185 1.00 0.00 4 ILE A CA 15
ATOM 17373 C C . ILE A 1 4 ? -5.052 -3.596 -1.663 1.00 0.00 4 ILE A C 15
ATOM 17374 O O . ILE A 1 4 ? -5.359 -4.597 -2.307 1.00 0.00 4 ILE A O 15
ATOM 17390 N N . GLU A 1 5 ? -5.003 -2.393 -2.216 1.00 0.00 5 GLU A N 15
ATOM 17391 C CA . GLU A 1 5 ? -5.276 -2.125 -3.628 1.00 0.00 5 GLU A CA 15
ATOM 17392 C C . GLU A 1 5 ? -4.205 -1.181 -4.179 1.00 0.00 5 GLU A C 15
ATOM 17393 O O . GLU A 1 5 ? -3.745 -0.294 -3.464 1.00 0.00 5 GLU A O 15
ATOM 17405 N N . LEU A 1 6 ? -3.760 -1.374 -5.420 1.00 0.00 6 LEU A N 15
ATOM 17406 C CA . LEU A 1 6 ? -2.724 -0.548 -6.042 1.00 0.00 6 LEU A CA 15
ATOM 17407 C C . LEU A 1 6 ? -3.008 -0.257 -7.514 1.00 0.00 6 LEU A C 15
ATOM 17408 O O . LEU A 1 6 ? -3.488 -1.130 -8.231 1.00 0.00 6 LEU A O 15
ATOM 17424 N N . GLU A 1 7 ? -2.674 0.955 -7.965 1.00 0.00 7 GLU A N 15
ATOM 17425 C CA . GLU A 1 7 ? -2.863 1.425 -9.342 1.00 0.00 7 GLU A CA 15
ATOM 17426 C C . GLU A 1 7 ? -1.564 2.011 -9.918 1.00 0.00 7 GLU A C 15
ATOM 17427 O O . GLU A 1 7 ? -0.889 2.829 -9.289 1.00 0.00 7 GLU A O 15
ATOM 17439 N N . SER A 1 8 ? -1.226 1.592 -11.135 1.00 0.00 8 SER A N 15
ATOM 17440 C CA . SER A 1 8 ? -0.040 2.000 -11.890 1.00 0.00 8 SER A CA 15
ATOM 17441 C C . SER A 1 8 ? -0.223 3.330 -12.633 1.00 0.00 8 SER A C 15
ATOM 17442 O O . SER A 1 8 ? -1.340 3.728 -12.974 1.00 0.00 8 SER A O 15
ATOM 17450 N N . LYS A 1 9 ? 0.895 3.992 -12.966 1.00 0.00 9 LYS A N 15
ATOM 17451 C CA . LYS A 1 9 ? 0.948 5.168 -13.858 1.00 0.00 9 LYS A CA 15
ATOM 17452 C C . LYS A 1 9 ? 0.382 4.880 -15.258 1.00 0.00 9 LYS A C 15
ATOM 17453 O O . LYS A 1 9 ? -0.072 5.802 -15.935 1.00 0.00 9 LYS A O 15
ATOM 17472 N N . ASN A 1 10 ? 0.357 3.608 -15.673 1.00 0.00 10 ASN A N 15
ATOM 17473 C CA . ASN A 1 10 ? -0.239 3.151 -16.935 1.00 0.00 10 ASN A CA 15
ATOM 17474 C C . ASN A 1 10 ? -1.782 2.995 -16.889 1.00 0.00 10 ASN A C 15
ATOM 17475 O O . ASN A 1 10 ? -2.401 2.748 -17.925 1.00 0.00 10 ASN A O 15
ATOM 17486 N N . GLY A 1 11 ? -2.423 3.138 -15.719 1.00 0.00 11 GLY A N 15
ATOM 17487 C CA . GLY A 1 11 ? -3.886 3.047 -15.579 1.00 0.00 11 GLY A CA 15
ATOM 17488 C C . GLY A 1 11 ? -4.441 1.659 -15.240 1.00 0.00 11 GLY A C 15
ATOM 17489 O O . GLY A 1 11 ? -5.654 1.452 -15.321 1.00 0.00 11 GLY A O 15
ATOM 17493 N N . GLN A 1 12 ? -3.580 0.710 -14.864 1.00 0.00 12 GLN A N 15
ATOM 17494 C CA . GLN A 1 12 ? -3.956 -0.652 -14.464 1.00 0.00 12 GLN A CA 15
ATOM 17495 C C . GLN A 1 12 ? -3.957 -0.791 -12.935 1.00 0.00 12 GLN A C 15
ATOM 17496 O O . GLN A 1 12 ? -3.066 -0.250 -12.276 1.00 0.00 12 GLN A O 15
ATOM 17510 N N . ARG A 1 13 ? -4.930 -1.519 -12.366 1.00 0.00 13 ARG A N 15
ATOM 17511 C CA . ARG A 1 13 ? -5.079 -1.719 -10.907 1.00 0.00 13 ARG A CA 15
ATOM 17512 C C . ARG A 1 13 ? -5.241 -3.181 -10.484 1.00 0.00 13 ARG A C 15
ATOM 17513 O O . ARG A 1 13 ? -5.893 -3.954 -11.188 1.00 0.00 13 ARG A O 15
ATOM 17534 N N . GLU A 1 14 ? -4.704 -3.542 -9.319 1.00 0.00 14 GLU A N 15
ATOM 17535 C CA . GLU A 1 14 ? -4.744 -4.901 -8.749 1.00 0.00 14 GLU A CA 15
ATOM 17536 C C . GLU A 1 14 ? -5.077 -4.890 -7.242 1.00 0.00 14 GLU A C 15
ATOM 17537 O O . GLU A 1 14 ? -4.844 -3.892 -6.553 1.00 0.00 14 GLU A O 15
ATOM 17549 N N . HIS A 1 15 ? -5.629 -6.000 -6.733 1.00 0.00 15 HIS A N 15
ATOM 17550 C CA . HIS A 1 15 ? -6.136 -6.139 -5.358 1.00 0.00 15 HIS A CA 15
ATOM 17551 C C . HIS A 1 15 ? -5.567 -7.378 -4.636 1.00 0.00 15 HIS A C 15
ATOM 17552 O O . HIS A 1 15 ? -5.425 -8.450 -5.232 1.00 0.00 15 HIS A O 15
ATOM 17566 N N . TYR A 1 16 ? -5.262 -7.222 -3.345 1.00 0.00 16 TYR A N 15
ATOM 17567 C CA . TYR A 1 16 ? -4.571 -8.184 -2.479 1.00 0.00 16 TYR A CA 15
ATOM 17568 C C . TYR A 1 16 ? -5.152 -8.170 -1.052 1.00 0.00 16 TYR A C 15
ATOM 17569 O O . TYR A 1 16 ? -5.644 -7.142 -0.582 1.00 0.00 16 TYR A O 15
ATOM 17587 N N . THR A 1 17 ? -5.065 -9.295 -0.337 1.00 0.00 17 THR A N 15
ATOM 17588 C CA . THR A 1 17 ? -5.422 -9.397 1.090 1.00 0.00 17 THR A CA 15
ATOM 17589 C C . THR A 1 17 ? -4.227 -9.893 1.910 1.00 0.00 17 THR A C 15
ATOM 17590 O O . THR A 1 17 ? -3.566 -10.860 1.525 1.00 0.00 17 THR A O 15
ATOM 17601 N N . ALA A 1 18 ? -3.956 -9.242 3.044 1.00 0.00 18 ALA A N 15
ATOM 17602 C CA . ALA A 1 18 ? -2.884 -9.579 3.981 1.00 0.00 18 ALA A CA 15
ATOM 17603 C C . ALA A 1 18 ? -3.449 -10.105 5.313 1.00 0.00 18 ALA A C 15
ATOM 17604 O O . ALA A 1 18 ? -4.351 -9.506 5.905 1.00 0.00 18 ALA A O 15
ATOM 17611 N N . THR A 1 19 ? -2.892 -11.211 5.809 1.00 0.00 19 THR A N 15
ATOM 17612 C CA . THR A 1 19 ? -3.273 -11.840 7.091 1.00 0.00 19 THR A CA 15
ATOM 17613 C C . THR A 1 19 ? -2.690 -11.112 8.306 1.00 0.00 19 THR A C 15
ATOM 17614 O O . THR A 1 19 ? -3.284 -11.116 9.386 1.00 0.00 19 THR A O 15
ATOM 17625 N N . SER A 1 20 ? -1.542 -10.466 8.109 1.00 0.00 20 SER A N 15
ATOM 17626 C CA . SER A 1 20 ? -0.769 -9.724 9.109 1.00 0.00 20 SER A CA 15
ATOM 17627 C C . SER A 1 20 ? -0.117 -8.487 8.481 1.00 0.00 20 SER A C 15
ATOM 17628 O O . SER A 1 20 ? 0.149 -8.464 7.278 1.00 0.00 20 SER A O 15
ATOM 17636 N N . GLU A 1 21 ? 0.207 -7.481 9.292 1.00 0.00 21 GLU A N 15
ATOM 17637 C CA . GLU A 1 21 ? 1.018 -6.318 8.902 1.00 0.00 21 GLU A CA 15
ATOM 17638 C C . GLU A 1 21 ? 2.363 -6.718 8.277 1.00 0.00 21 GLU A C 15
ATOM 17639 O O . GLU A 1 21 ? 2.850 -6.037 7.376 1.00 0.00 21 GLU A O 15
ATOM 17651 N N . ASP A 1 22 ? 2.919 -7.860 8.692 1.00 0.00 22 ASP A N 15
ATOM 17652 C CA . ASP A 1 22 ? 4.126 -8.474 8.126 1.00 0.00 22 ASP A CA 15
ATOM 17653 C C . ASP A 1 22 ? 3.950 -8.913 6.669 1.00 0.00 22 ASP A C 15
ATOM 17654 O O . ASP A 1 22 ? 4.877 -8.789 5.875 1.00 0.00 22 ASP A O 15
ATOM 17663 N N . GLU A 1 23 ? 2.753 -9.356 6.291 1.00 0.00 23 GLU A N 15
ATOM 17664 C CA . GLU A 1 23 ? 2.408 -9.678 4.907 1.00 0.00 23 GLU A CA 15
ATOM 17665 C C . GLU A 1 23 ? 1.996 -8.418 4.130 1.00 0.00 23 GLU A C 15
ATOM 17666 O O . GLU A 1 23 ? 2.296 -8.290 2.945 1.00 0.00 23 GLU A O 15
ATOM 17678 N N . ALA A 1 24 ? 1.368 -7.447 4.801 1.00 0.00 24 ALA A N 15
ATOM 17679 C CA . ALA A 1 24 ? 0.917 -6.202 4.185 1.00 0.00 24 ALA A CA 15
ATOM 17680 C C . ALA A 1 24 ? 2.086 -5.331 3.706 1.00 0.00 24 ALA A C 15
ATOM 17681 O O . ALA A 1 24 ? 2.076 -4.860 2.565 1.00 0.00 24 ALA A O 15
ATOM 17688 N N . ARG A 1 25 ? 3.135 -5.174 4.530 1.00 0.00 25 ARG A N 15
ATOM 17689 C CA . ARG A 1 25 ? 4.346 -4.417 4.157 1.00 0.00 25 ARG A CA 15
ATOM 17690 C C . ARG A 1 25 ? 5.045 -4.987 2.917 1.00 0.00 25 ARG A C 15
ATOM 17691 O O . ARG A 1 25 ? 5.541 -4.232 2.081 1.00 0.00 25 ARG A O 15
ATOM 17712 N N . LYS A 1 26 ? 4.997 -6.312 2.755 1.00 0.00 26 LYS A N 15
ATOM 17713 C CA . LYS A 1 26 ? 5.514 -7.014 1.558 1.00 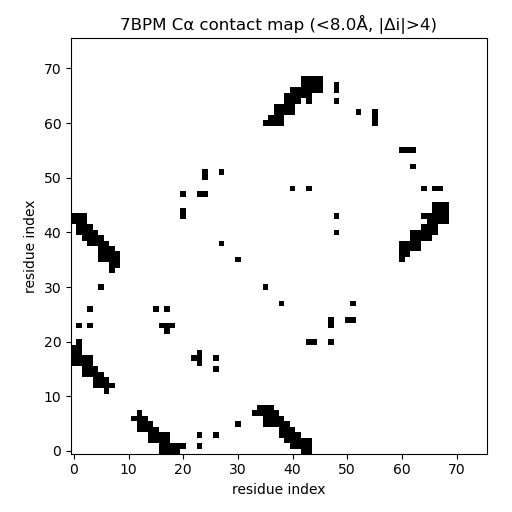0.00 26 LYS A CA 15
ATOM 17714 C C . LYS A 1 26 ? 4.732 -6.665 0.289 1.00 0.00 26 LYS A C 15
ATOM 17715 O O . LYS A 1 26 ? 5.345 -6.474 -0.754 1.00 0.00 26 LYS A O 15
ATOM 17734 N N . ILE A 1 27 ? 3.405 -6.511 0.349 1.00 0.00 27 ILE A N 15
ATOM 17735 C CA . ILE A 1 27 ? 2.614 -6.097 -0.830 1.00 0.00 27 ILE A CA 15
ATOM 17736 C C . ILE A 1 27 ? 2.977 -4.666 -1.259 1.00 0.00 27 ILE A C 15
ATOM 17737 O O . ILE A 1 27 ? 3.042 -4.382 -2.453 1.00 0.00 27 ILE A O 15
ATOM 17753 N N . ILE A 1 28 ? 3.288 -3.780 -0.307 1.00 0.00 28 ILE A N 15
ATOM 17754 C CA . ILE A 1 28 ? 3.670 -2.389 -0.591 1.00 0.00 28 ILE A CA 15
ATOM 17755 C C . ILE A 1 28 ? 5.063 -2.340 -1.228 1.00 0.00 28 ILE A C 15
ATOM 17756 O O . ILE A 1 28 ? 5.246 -1.707 -2.265 1.00 0.00 28 ILE A O 15
ATOM 17772 N N . GLU A 1 29 ? 6.049 -3.043 -0.665 1.00 0.00 29 GLU A N 15
ATOM 17773 C CA . GLU A 1 29 ? 7.420 -3.051 -1.192 1.00 0.00 29 GLU A CA 15
ATOM 17774 C C . GLU A 1 29 ? 7.498 -3.699 -2.595 1.00 0.00 29 GLU A C 15
ATOM 17775 O O . GLU A 1 29 ? 8.252 -3.251 -3.463 1.00 0.00 29 GLU A O 15
ATOM 17787 N N . LYS A 1 30 ? 6.633 -4.693 -2.849 1.00 0.00 30 LYS A N 15
ATOM 17788 C CA . LYS A 1 30 ? 6.413 -5.319 -4.164 1.00 0.00 30 LYS A CA 15
ATOM 17789 C C . LYS A 1 30 ? 5.664 -4.434 -5.147 1.00 0.00 30 LYS A C 15
ATOM 17790 O O . LYS A 1 30 ? 5.731 -4.679 -6.350 1.00 0.00 30 LYS A O 15
ATOM 17809 N N . ALA A 1 31 ? 4.936 -3.440 -4.659 1.00 0.00 31 ALA A N 15
ATOM 17810 C CA . ALA A 1 31 ? 4.263 -2.453 -5.492 1.00 0.00 31 ALA A CA 15
ATOM 17811 C C . ALA A 1 31 ? 5.183 -1.295 -5.902 1.00 0.00 31 ALA A C 15
ATOM 17812 O O . ALA A 1 31 ? 5.258 -0.951 -7.080 1.00 0.00 31 ALA A O 15
ATOM 17819 N N . VAL A 1 32 ? 5.931 -0.711 -4.963 1.00 0.00 32 VAL A N 15
ATOM 17820 C CA . VAL A 1 32 ? 6.781 0.466 -5.240 1.00 0.00 32 VAL A CA 15
ATOM 17821 C C . VAL A 1 32 ? 7.899 0.186 -6.248 1.00 0.00 32 VAL A C 15
ATOM 17822 O O . VAL A 1 32 ? 8.229 1.068 -7.042 1.00 0.00 32 VAL A O 15
ATOM 17835 N N . ARG A 1 33 ? 8.414 -1.055 -6.310 1.00 0.00 33 ARG A N 15
ATOM 17836 C CA . ARG A 1 33 ? 9.390 -1.486 -7.337 1.00 0.00 33 ARG A CA 15
ATOM 17837 C C . ARG A 1 33 ? 8.848 -1.361 -8.772 1.00 0.00 33 ARG A C 15
ATOM 17838 O O . ARG A 1 33 ? 9.619 -1.142 -9.706 1.00 0.00 33 ARG A O 15
ATOM 17859 N N . ARG A 1 34 ? 7.523 -1.498 -8.937 1.00 0.00 34 ARG A N 15
ATOM 17860 C CA . ARG A 1 34 ? 6.803 -1.466 -10.220 1.00 0.00 34 ARG A CA 15
ATOM 17861 C C . ARG A 1 34 ? 6.501 -0.033 -10.683 1.00 0.00 34 ARG A C 15
ATOM 17862 O O . ARG A 1 34 ? 6.031 0.154 -11.804 1.00 0.00 34 ARG A O 15
ATOM 17883 N N . GLY A 1 35 ? 6.759 0.973 -9.836 1.00 0.00 35 GLY A N 15
ATOM 17884 C CA . GLY A 1 35 ? 6.481 2.382 -10.149 1.00 0.00 35 GLY A CA 15
ATOM 17885 C C . GLY A 1 35 ? 5.014 2.769 -9.932 1.00 0.00 35 GLY A C 15
ATOM 17886 O O . GLY A 1 35 ? 4.490 3.636 -10.631 1.00 0.00 35 GLY A O 15
ATOM 17890 N N . ILE A 1 36 ? 4.337 2.087 -9.000 1.00 0.00 36 ILE A N 15
ATOM 17891 C CA . ILE A 1 36 ? 2.926 2.286 -8.649 1.00 0.00 36 ILE A CA 15
ATOM 17892 C C . ILE A 1 36 ? 2.656 3.737 -8.232 1.00 0.00 36 ILE A C 15
ATOM 17893 O O . ILE A 1 36 ? 3.471 4.377 -7.566 1.00 0.00 36 ILE A O 15
ATOM 17909 N N . LYS A 1 37 ? 1.494 4.250 -8.650 1.00 0.00 37 LYS A N 15
ATOM 17910 C CA . LYS A 1 37 ? 1.088 5.651 -8.497 1.00 0.00 37 LYS A CA 15
ATOM 17911 C C . LYS A 1 37 ? 0.254 5.881 -7.232 1.00 0.00 37 LYS A C 15
ATOM 17912 O O . LYS A 1 37 ? 0.440 6.885 -6.543 1.00 0.00 37 LYS A O 15
ATOM 17931 N N . ARG A 1 38 ? -0.656 4.948 -6.936 1.00 0.00 38 ARG A N 15
ATOM 17932 C CA . ARG A 1 38 ? -1.640 4.990 -5.839 1.00 0.00 38 ARG A CA 15
ATOM 17933 C C . ARG A 1 38 ? -1.695 3.647 -5.113 1.00 0.00 38 ARG A C 15
ATOM 17934 O O . ARG A 1 38 ? -1.664 2.602 -5.759 1.00 0.00 38 ARG A O 15
ATOM 17955 N N . ILE A 1 39 ? -1.806 3.694 -3.787 1.00 0.00 39 ILE A N 15
ATOM 17956 C CA . ILE A 1 39 ? -1.975 2.540 -2.890 1.00 0.00 39 ILE A CA 15
ATOM 17957 C C . ILE A 1 39 ? -3.144 2.811 -1.945 1.00 0.00 39 ILE A C 15
ATOM 17958 O O . ILE A 1 39 ? -3.278 3.907 -1.407 1.00 0.00 39 ILE A O 15
ATOM 17974 N N . GLU A 1 40 ? -3.955 1.792 -1.696 1.00 0.00 40 GLU A N 15
ATOM 17975 C CA . GLU A 1 40 ? -5.034 1.800 -0.724 1.00 0.00 40 GLU A CA 15
ATOM 17976 C C . GLU A 1 40 ? -4.748 0.764 0.365 1.00 0.00 40 GLU A C 15
ATOM 17977 O O . GLU A 1 40 ? -4.283 -0.341 0.075 1.00 0.00 40 GLU A O 15
ATOM 17989 N N . LEU A 1 41 ? -5.077 1.112 1.605 1.00 0.00 41 LEU A N 15
ATOM 17990 C CA . LEU A 1 41 ? -5.008 0.248 2.782 1.00 0.00 41 LEU A CA 15
ATOM 17991 C C . LEU A 1 41 ? -6.347 0.301 3.525 1.00 0.00 41 LEU A C 15
ATOM 17992 O O . LEU A 1 41 ? -6.775 1.390 3.912 1.00 0.00 41 LEU A O 15
ATOM 18008 N N . ARG A 1 42 ? -6.995 -0.846 3.764 1.00 0.00 42 ARG A N 15
ATOM 18009 C CA . ARG A 1 42 ? -8.265 -0.928 4.518 1.00 0.00 42 ARG A CA 15
ATOM 18010 C C . ARG A 1 42 ? -8.151 -1.862 5.718 1.00 0.00 42 ARG A C 15
ATOM 18011 O O . ARG A 1 42 ? -7.626 -2.968 5.592 1.00 0.00 42 ARG A O 15
ATOM 18032 N N . GLY A 1 43 ? -8.643 -1.420 6.875 1.00 0.00 43 GLY A N 15
ATOM 18033 C CA . GLY A 1 43 ? -8.511 -2.148 8.148 1.00 0.00 43 GLY A CA 15
ATOM 18034 C C . GLY A 1 43 ? -7.091 -2.175 8.733 1.00 0.00 43 GLY A C 15
ATOM 18035 O O . GLY A 1 43 ? -6.800 -3.009 9.592 1.00 0.00 43 GLY A O 15
ATOM 18039 N N . ALA A 1 44 ? -6.204 -1.280 8.282 1.00 0.00 44 ALA A N 15
ATOM 18040 C CA . ALA A 1 44 ? -4.794 -1.273 8.667 1.00 0.00 44 ALA A CA 15
ATOM 18041 C C . ALA A 1 44 ? -4.559 -0.783 10.112 1.00 0.00 44 ALA A C 15
ATOM 18042 O O . ALA A 1 44 ? -5.261 0.105 10.609 1.00 0.00 44 ALA A O 15
ATOM 18049 N N . SER A 1 45 ? -3.541 -1.345 10.770 1.00 0.00 45 SER A N 15
ATOM 18050 C CA . SER A 1 45 ? -3.093 -0.965 12.120 1.00 0.00 45 SER A CA 15
ATOM 18051 C C . SER A 1 45 ? -2.258 0.318 12.105 1.00 0.00 45 SER A C 15
ATOM 18052 O O . SER A 1 45 ? -1.554 0.591 11.132 1.00 0.00 45 SER A O 15
ATOM 18060 N N . GLU A 1 46 ? -2.262 1.080 13.203 1.00 0.00 46 GLU A N 15
ATOM 18061 C CA . GLU A 1 46 ? -1.600 2.394 13.279 1.00 0.00 46 GLU A CA 15
ATOM 18062 C C . GLU A 1 46 ? -0.110 2.359 12.892 1.00 0.00 46 GLU A C 15
ATOM 18063 O O . GLU A 1 46 ? 0.345 3.227 12.146 1.00 0.00 46 GLU A O 15
ATOM 18075 N N . GLN A 1 47 ? 0.641 1.328 13.302 1.00 0.00 47 GLN A N 15
ATOM 18076 C CA . GLN A 1 47 ? 2.069 1.223 12.982 1.00 0.00 47 GLN A CA 15
ATOM 18077 C C . GLN A 1 47 ? 2.313 0.886 11.503 1.00 0.00 47 GLN A C 15
ATOM 18078 O O . GLN A 1 47 ? 3.199 1.480 10.888 1.00 0.00 47 GLN A O 15
ATOM 18092 N N . LEU A 1 48 ? 1.500 0.010 10.900 1.00 0.00 48 LEU A N 15
ATOM 18093 C CA . LEU A 1 48 ? 1.565 -0.270 9.458 1.00 0.00 48 LEU A CA 15
ATOM 18094 C C . LEU A 1 48 ? 1.292 1.000 8.640 1.00 0.00 48 LEU A C 15
ATOM 18095 O O . LEU A 1 48 ? 1.950 1.242 7.631 1.00 0.00 48 LEU A O 15
ATOM 18111 N N . ILE A 1 49 ? 0.360 1.839 9.100 1.00 0.00 49 ILE A N 15
ATOM 18112 C CA . ILE A 1 49 ? 0.032 3.105 8.442 1.00 0.00 49 ILE A CA 15
ATOM 18113 C C . ILE A 1 49 ? 1.186 4.114 8.581 1.00 0.00 49 ILE A C 15
ATOM 18114 O O . ILE A 1 49 ? 1.468 4.825 7.619 1.00 0.00 49 ILE A O 15
ATOM 18130 N N . ARG A 1 50 ? 1.915 4.166 9.709 1.00 0.00 50 ARG A N 15
ATOM 18131 C CA . ARG A 1 50 ? 3.164 4.956 9.823 1.00 0.00 50 ARG A CA 15
ATOM 18132 C C . ARG A 1 50 ? 4.266 4.434 8.899 1.00 0.00 50 ARG A C 15
ATOM 18133 O O . ARG A 1 50 ? 4.925 5.225 8.226 1.00 0.00 50 ARG A O 15
ATOM 18154 N N . ASP A 1 51 ? 4.438 3.115 8.816 1.00 0.00 51 ASP A N 15
ATOM 18155 C CA . ASP A 1 51 ? 5.435 2.483 7.953 1.00 0.00 51 ASP A CA 15
ATOM 18156 C C . ASP A 1 51 ? 5.150 2.714 6.458 1.00 0.00 51 ASP A C 15
ATOM 18157 O O . ASP A 1 51 ? 6.070 2.998 5.690 1.00 0.00 51 ASP A O 15
ATOM 18166 N N . MET A 1 52 ? 3.880 2.665 6.045 1.00 0.00 52 MET A N 15
ATOM 18167 C CA . MET A 1 52 ? 3.481 2.958 4.666 1.00 0.00 52 MET A CA 15
ATOM 18168 C C . MET A 1 52 ? 3.561 4.463 4.356 1.00 0.00 52 MET A C 15
ATOM 18169 O O . MET A 1 52 ? 4.087 4.837 3.308 1.00 0.00 52 MET A O 15
ATOM 18183 N N . GLN A 1 53 ? 3.158 5.335 5.289 1.00 0.00 53 GLN A N 15
ATOM 18184 C CA . GLN A 1 53 ? 3.324 6.794 5.171 1.00 0.00 53 GLN A CA 15
ATOM 18185 C C . GLN A 1 53 ? 4.789 7.206 4.954 1.00 0.00 53 GLN A C 15
ATOM 18186 O O . GLN A 1 53 ? 5.065 8.076 4.129 1.00 0.00 53 GLN A O 15
ATOM 18200 N N . GLU A 1 54 ? 5.740 6.564 5.641 1.00 0.00 54 GLU A N 15
ATOM 18201 C CA . GLU A 1 54 ? 7.175 6.829 5.477 1.00 0.00 54 GLU A CA 15
ATOM 18202 C C . GLU A 1 54 ? 7.649 6.546 4.038 1.00 0.00 54 GLU A C 15
ATOM 18203 O O . GLU A 1 54 ? 8.422 7.318 3.469 1.00 0.00 54 GLU A O 15
ATOM 18215 N N . ILE A 1 55 ? 7.153 5.475 3.415 1.00 0.00 55 ILE A N 15
ATOM 18216 C CA . ILE A 1 55 ? 7.443 5.125 2.015 1.00 0.00 55 ILE A CA 15
ATOM 18217 C C . ILE A 1 55 ? 6.724 6.087 1.054 1.00 0.00 55 ILE A C 15
ATOM 18218 O O . ILE A 1 55 ? 7.316 6.580 0.092 1.00 0.00 55 ILE A O 15
ATOM 18234 N N . ALA A 1 56 ? 5.460 6.403 1.338 1.00 0.00 56 ALA A N 15
ATOM 18235 C CA . ALA A 1 56 ? 4.614 7.246 0.489 1.00 0.00 56 ALA A CA 15
ATOM 18236 C C . ALA A 1 56 ? 5.135 8.686 0.406 1.00 0.00 56 ALA A C 15
ATOM 18237 O O . ALA A 1 56 ? 5.068 9.313 -0.652 1.00 0.00 56 ALA A O 15
ATOM 18244 N N . LYS A 1 57 ? 5.744 9.180 1.489 1.00 0.00 57 LYS A N 15
ATOM 18245 C CA . LYS A 1 57 ? 6.366 10.506 1.572 1.00 0.00 57 LYS A CA 15
ATOM 18246 C C . LYS A 1 57 ? 7.649 10.594 0.742 1.00 0.00 57 LYS A C 15
ATOM 18247 O O . LYS A 1 57 ? 7.874 11.594 0.061 1.00 0.00 57 LYS A O 15
ATOM 18266 N N . GLN A 1 58 ? 8.465 9.540 0.764 1.00 0.00 58 GLN A N 15
ATOM 18267 C CA . GLN A 1 58 ? 9.726 9.465 0.020 1.00 0.00 58 GLN A CA 15
ATOM 18268 C C . GLN A 1 58 ? 9.527 9.356 -1.501 1.00 0.00 58 GLN A C 15
ATOM 18269 O O . GLN A 1 58 ? 10.335 9.889 -2.265 1.00 0.00 58 GLN A O 15
ATOM 18283 N N . ILE A 1 59 ? 8.449 8.699 -1.942 1.00 0.00 59 ILE A N 15
ATOM 18284 C CA . ILE A 1 59 ? 8.147 8.468 -3.369 1.00 0.00 59 ILE A CA 15
ATOM 18285 C C . ILE A 1 59 ? 7.171 9.516 -3.936 1.00 0.00 59 ILE A C 15
ATOM 18286 O O . ILE A 1 59 ? 7.135 9.762 -5.143 1.00 0.00 59 ILE A O 15
ATOM 18302 N N . GLY A 1 60 ? 6.399 10.166 -3.064 1.00 0.00 60 GLY A N 15
ATOM 18303 C CA . GLY A 1 60 ? 5.258 11.014 -3.441 1.00 0.00 60 GLY A CA 15
ATOM 18304 C C . GLY A 1 60 ? 4.029 10.199 -3.885 1.00 0.00 60 GLY A C 15
ATOM 18305 O O . GLY A 1 60 ? 3.126 10.727 -4.540 1.00 0.00 60 GLY A O 15
ATOM 18309 N N . LEU A 1 61 ? 4.003 8.900 -3.558 1.00 0.00 61 LEU A N 15
ATOM 18310 C CA . LEU A 1 61 ? 2.958 7.947 -3.935 1.00 0.00 61 LEU A CA 15
ATOM 18311 C C . LEU A 1 61 ? 1.636 8.318 -3.248 1.00 0.00 61 LEU A C 15
ATOM 18312 O O . LEU A 1 61 ? 1.595 8.627 -2.055 1.00 0.00 61 LEU A O 15
ATOM 18328 N N . GLN A 1 62 ? 0.549 8.293 -4.013 1.00 0.00 62 GLN A N 15
ATOM 18329 C CA . GLN A 1 62 ? -0.779 8.753 -3.601 1.00 0.00 62 GLN A CA 15
ATOM 18330 C C . GLN A 1 62 ? -1.502 7.692 -2.762 1.00 0.00 62 GLN A C 15
ATOM 18331 O O . GLN A 1 62 ? -2.447 7.041 -3.207 1.00 0.00 62 GLN A O 15
ATOM 18345 N N . TYR A 1 63 ? -1.011 7.491 -1.542 1.00 0.00 63 TYR A N 15
ATOM 18346 C CA . TYR A 1 63 ? -1.595 6.571 -0.570 1.00 0.00 63 TYR A CA 15
ATOM 18347 C C . TYR A 1 63 ? -2.972 7.040 -0.055 1.00 0.00 63 TYR A C 15
ATOM 18348 O O . TYR A 1 63 ? -3.276 8.238 -0.009 1.00 0.00 63 TYR A O 15
ATOM 18366 N N . ARG A 1 64 ? -3.790 6.072 0.364 1.00 0.00 64 ARG A N 15
ATOM 18367 C CA . ARG A 1 64 ? -5.096 6.248 1.020 1.00 0.00 64 ARG A CA 15
ATOM 18368 C C . ARG A 1 64 ? -5.279 5.222 2.140 1.00 0.00 64 ARG A C 15
ATOM 18369 O O . ARG A 1 64 ? -4.940 4.049 1.971 1.00 0.00 64 ARG A O 15
ATOM 18390 N N . THR A 1 65 ? -5.876 5.664 3.244 1.00 0.00 65 THR A N 15
ATOM 18391 C CA . THR A 1 65 ? -6.173 4.833 4.420 1.00 0.00 65 THR A CA 15
ATOM 18392 C C . THR A 1 65 ? -7.673 4.827 4.731 1.00 0.00 65 THR A C 15
ATOM 18393 O O . THR A 1 65 ? -8.262 5.860 5.049 1.00 0.00 65 THR A O 15
ATOM 18404 N N . ASP A 1 66 ? -8.276 3.639 4.703 1.00 0.00 66 ASP A N 15
ATOM 18405 C CA . ASP A 1 66 ? -9.640 3.317 5.153 1.00 0.00 66 ASP A CA 15
ATOM 18406 C C . ASP A 1 66 ? -9.576 2.339 6.350 1.00 0.00 66 ASP A C 15
ATOM 18407 O O . ASP A 1 66 ? -10.109 1.225 6.323 1.00 0.00 66 ASP A O 15
ATOM 18416 N N . GLY A 1 67 ? -8.831 2.727 7.389 1.00 0.00 67 GLY A N 15
ATOM 18417 C CA . GLY A 1 67 ? -8.492 1.890 8.544 1.00 0.00 67 GLY A CA 15
ATOM 18418 C C . GLY A 1 67 ? -8.309 2.709 9.824 1.00 0.00 67 GLY A C 15
ATOM 18419 O O . GLY A 1 67 ? -9.242 3.386 10.260 1.00 0.00 67 GLY A O 15
ATOM 18423 N N . SER A 1 68 ? -7.103 2.642 10.397 1.00 0.00 68 SER A N 15
ATOM 18424 C CA . SER A 1 68 ? -6.692 3.167 11.707 1.00 0.00 68 SER A CA 15
ATOM 18425 C C . SER A 1 68 ? -7.399 2.497 12.893 1.00 0.00 68 SER A C 15
ATOM 18426 O O . SER A 1 68 ? -8.623 2.541 13.037 1.00 0.00 68 SER A O 15
ATOM 18434 N N . LEU A 1 69 ? -6.599 1.883 13.769 1.00 0.00 69 LEU A N 15
ATOM 18435 C CA . LEU A 1 69 ? -7.029 1.275 15.029 1.00 0.00 69 LEU A CA 15
ATOM 18436 C C . LEU A 1 69 ? -5.997 1.594 16.116 1.00 0.00 69 LEU A C 15
ATOM 18437 O O . LEU A 1 69 ? -4.803 1.342 15.937 1.00 0.00 69 LEU A O 15
ATOM 18453 N N . GLU A 1 70 ? -6.468 2.123 17.247 1.00 0.00 70 GLU A N 15
ATOM 18454 C CA . GLU A 1 70 ? -5.653 2.439 18.424 1.00 0.00 70 GLU A CA 15
ATOM 18455 C C . GLU A 1 70 ? -5.941 1.440 19.556 1.00 0.00 70 GLU A C 15
ATOM 18456 O O . GLU A 1 70 ? -7.100 1.235 19.931 1.00 0.00 70 GLU A O 15
ATOM 18468 N N . HIS A 1 71 ? -4.895 0.817 20.105 1.00 0.00 71 HIS A N 15
ATOM 18469 C CA . HIS A 1 71 ? -5.002 -0.169 21.189 1.00 0.00 71 HIS A CA 15
ATOM 18470 C C . HIS A 1 71 ? -4.819 0.473 22.578 1.00 0.00 71 HIS A C 15
ATOM 18471 O O . HIS A 1 71 ? -4.147 1.501 22.721 1.00 0.00 71 HIS A O 15
ATOM 18485 N N . HIS A 1 72 ? -5.379 -0.150 23.620 1.00 0.00 72 HIS A N 15
ATOM 18486 C CA . HIS A 1 72 ? -5.155 0.239 25.018 1.00 0.00 72 HIS A CA 15
ATOM 18487 C C . HIS A 1 72 ? -3.680 0.050 25.426 1.00 0.00 72 HIS A C 15
ATOM 18488 O O . HIS A 1 72 ? -3.045 -0.943 25.055 1.00 0.00 72 HIS A O 15
ATOM 18502 N N . HIS A 1 73 ? -3.135 0.995 26.197 1.00 0.00 73 HIS A N 15
ATOM 18503 C CA . HIS A 1 73 ? -1.749 0.986 26.682 1.00 0.00 73 HIS A CA 15
ATOM 18504 C C . HIS A 1 73 ? -1.607 1.777 27.999 1.00 0.00 73 HIS A C 15
ATOM 18505 O O . HIS A 1 73 ? -2.470 2.594 28.337 1.00 0.00 73 HIS A O 15
ATOM 18519 N N . HIS A 1 74 ? -0.518 1.549 28.741 1.00 0.00 74 HIS A N 15
ATOM 18520 C CA . HIS A 1 74 ? -0.191 2.250 29.991 1.00 0.00 74 HIS A CA 15
ATOM 18521 C C . HIS A 1 74 ? 1.319 2.542 30.098 1.00 0.00 74 HIS A C 15
ATOM 18522 O O . HIS A 1 74 ? 2.141 1.812 29.538 1.00 0.00 74 HIS A O 15
ATOM 18536 N N . HIS A 1 75 ? 1.684 3.613 30.810 1.00 0.00 75 HIS A N 15
ATOM 18537 C CA . HIS A 1 75 ? 3.052 4.146 30.894 1.00 0.00 75 HIS A CA 15
ATOM 18538 C C . HIS A 1 75 ? 3.519 4.340 32.350 1.00 0.00 75 HIS A C 15
ATOM 18539 O O . HIS A 1 75 ? 2.706 4.553 33.256 1.00 0.00 75 HIS A O 15
ATOM 18553 N N . HIS A 1 76 ? 4.839 4.278 32.567 1.00 0.00 76 HIS A N 15
ATOM 18554 C CA . HIS A 1 76 ? 5.511 4.419 33.868 1.00 0.00 76 HIS A CA 15
ATOM 18555 C C . HIS A 1 76 ? 6.860 5.155 33.728 1.00 0.00 76 HIS A C 15
ATOM 18556 O O . HIS A 1 76 ? 7.712 4.709 32.924 1.00 0.00 76 HIS A O 15
ATOM 18571 N N . GLY A 1 1 ? -7.946 -8.955 8.837 1.00 0.00 1 GLY A N 16
ATOM 18572 C CA . GLY A 1 1 ? -6.664 -8.520 8.239 1.00 0.00 1 GLY A CA 16
ATOM 18573 C C . GLY A 1 1 ? -6.789 -7.166 7.554 1.00 0.00 1 GLY A C 16
ATOM 18574 O O . GLY A 1 1 ? -7.708 -6.400 7.847 1.00 0.00 1 GLY A O 16
ATOM 18580 N N . THR A 1 2 ? -5.871 -6.871 6.628 1.00 0.00 2 THR A N 16
ATOM 18581 C CA . THR A 1 2 ? -5.838 -5.630 5.827 1.00 0.00 2 THR A CA 16
ATOM 18582 C C . THR A 1 2 ? -6.194 -5.931 4.368 1.00 0.00 2 THR A C 16
ATOM 18583 O O . THR A 1 2 ? -5.654 -6.870 3.784 1.00 0.00 2 THR A O 16
ATOM 18594 N N . GLU A 1 3 ? -7.072 -5.136 3.753 1.00 0.00 3 GLU A N 16
ATOM 18595 C CA . GLU A 1 3 ? -7.365 -5.202 2.313 1.00 0.00 3 GLU A CA 16
ATOM 18596 C C . GLU A 1 3 ? -6.567 -4.109 1.590 1.00 0.00 3 GLU A C 16
ATOM 18597 O O . GLU A 1 3 ? -6.455 -2.986 2.089 1.00 0.00 3 GLU A O 16
ATOM 18609 N N . ILE A 1 4 ? -5.989 -4.434 0.435 1.00 0.00 4 ILE A N 16
ATOM 18610 C CA . ILE A 1 4 ? -5.006 -3.596 -0.261 1.00 0.00 4 ILE A CA 16
ATOM 18611 C C . ILE A 1 4 ? -5.352 -3.501 -1.743 1.00 0.00 4 ILE A C 16
ATOM 18612 O O . ILE A 1 4 ? -5.659 -4.498 -2.391 1.00 0.00 4 ILE A O 16
ATOM 18628 N N . GLU A 1 5 ? -5.250 -2.297 -2.294 1.00 0.00 5 GLU A N 16
ATOM 18629 C CA . GLU A 1 5 ? -5.364 -2.035 -3.729 1.00 0.00 5 GLU A CA 16
ATOM 18630 C C . GLU A 1 5 ? -4.172 -1.193 -4.199 1.00 0.00 5 GLU A C 16
ATOM 18631 O O . GLU A 1 5 ? -3.679 -0.340 -3.463 1.00 0.00 5 GLU A O 16
ATOM 18643 N N . LEU A 1 6 ? -3.698 -1.425 -5.423 1.00 0.00 6 LEU A N 16
ATOM 18644 C CA . LEU A 1 6 ? -2.652 -0.630 -6.061 1.00 0.00 6 LEU A CA 16
ATOM 18645 C C . LEU A 1 6 ? -2.948 -0.369 -7.535 1.00 0.00 6 LEU A C 16
ATOM 18646 O O . LEU A 1 6 ? -3.457 -1.249 -8.226 1.00 0.00 6 LEU A O 16
ATOM 18662 N N . GLU A 1 7 ? -2.600 0.828 -8.014 1.00 0.00 7 GLU A N 16
ATOM 18663 C CA . GLU A 1 7 ? -2.826 1.281 -9.391 1.00 0.00 7 GLU A CA 16
ATOM 18664 C C . GLU A 1 7 ? -1.554 1.891 -10.004 1.00 0.00 7 GLU A C 16
ATOM 18665 O O . GLU A 1 7 ? -0.872 2.719 -9.391 1.00 0.00 7 GLU A O 16
ATOM 18677 N N . SER A 1 8 ? -1.224 1.463 -11.225 1.00 0.00 8 SER A N 16
ATOM 18678 C CA . SER A 1 8 ? 0.001 1.821 -11.947 1.00 0.00 8 SER A CA 16
ATOM 18679 C C . SER A 1 8 ? -0.136 3.096 -12.791 1.00 0.00 8 SER A C 16
ATOM 18680 O O . SER A 1 8 ? -1.237 3.503 -13.169 1.00 0.00 8 SER A O 16
ATOM 18688 N N . LYS A 1 9 ? 1.006 3.689 -13.166 1.00 0.00 9 LYS A N 16
ATOM 18689 C CA . LYS A 1 9 ? 1.111 4.832 -14.099 1.00 0.00 9 LYS A CA 16
ATOM 18690 C C . LYS A 1 9 ? 0.527 4.532 -15.489 1.00 0.00 9 LYS A C 16
ATOM 18691 O O . LYS A 1 9 ? 0.092 5.455 -16.178 1.00 0.00 9 LYS A O 16
ATOM 18710 N N . ASN A 1 10 ? 0.461 3.253 -15.879 1.00 0.00 10 ASN A N 16
ATOM 18711 C CA . ASN A 1 10 ? -0.176 2.783 -17.119 1.00 0.00 10 ASN A CA 16
ATOM 18712 C C . ASN A 1 10 ? -1.700 2.527 -17.008 1.00 0.00 10 ASN A C 16
ATOM 18713 O O . ASN A 1 10 ? -2.300 1.982 -17.937 1.00 0.00 10 ASN A O 16
ATOM 18724 N N . GLY A 1 11 ? -2.336 2.901 -15.891 1.00 0.00 11 GLY A N 16
ATOM 18725 C CA . GLY A 1 11 ? -3.798 2.891 -15.722 1.00 0.00 11 GLY A CA 16
ATOM 18726 C C . GLY A 1 11 ? -4.426 1.531 -15.383 1.00 0.00 11 GLY A C 16
ATOM 18727 O O . GLY A 1 11 ? -5.633 1.359 -15.565 1.00 0.00 11 GLY A O 16
ATOM 18731 N N . GLN A 1 12 ? -3.634 0.565 -14.904 1.00 0.00 12 GLN A N 16
ATOM 18732 C CA . GLN A 1 12 ? -4.105 -0.755 -14.441 1.00 0.00 12 GLN A CA 16
ATOM 18733 C C . GLN A 1 12 ? -4.035 -0.886 -12.921 1.00 0.00 12 GLN A C 16
ATOM 18734 O O . GLN A 1 12 ? -3.143 -0.313 -12.294 1.00 0.00 12 GLN A O 16
ATOM 18748 N N . ARG A 1 13 ? -4.956 -1.663 -12.337 1.00 0.00 13 ARG A N 16
ATOM 18749 C CA . ARG A 1 13 ? -5.071 -1.880 -10.881 1.00 0.00 13 ARG A CA 16
ATOM 18750 C C . ARG A 1 13 ? -5.196 -3.352 -10.477 1.00 0.00 13 ARG A C 16
ATOM 18751 O O . ARG A 1 13 ? -5.731 -4.159 -11.235 1.00 0.00 13 ARG A O 16
ATOM 18772 N N . GLU A 1 14 ? -4.738 -3.685 -9.272 1.00 0.00 14 GLU A N 16
ATOM 18773 C CA . GLU A 1 14 ? -4.828 -5.026 -8.673 1.00 0.00 14 GLU A CA 16
ATOM 18774 C C . GLU A 1 14 ? -5.173 -4.961 -7.172 1.00 0.00 14 GLU A C 16
ATOM 18775 O O . GLU A 1 14 ? -4.845 -3.983 -6.493 1.00 0.00 14 GLU A O 16
ATOM 18787 N N . HIS A 1 15 ? -5.821 -6.013 -6.655 1.00 0.00 15 HIS A N 16
ATOM 18788 C CA . HIS A 1 15 ? -6.279 -6.133 -5.265 1.00 0.00 15 HIS A CA 16
ATOM 18789 C C . HIS A 1 15 ? -5.679 -7.360 -4.552 1.00 0.00 15 HIS A C 16
ATOM 18790 O O . HIS A 1 15 ? -5.568 -8.442 -5.138 1.00 0.00 15 HIS A O 16
ATOM 18804 N N . TYR A 1 16 ? -5.317 -7.191 -3.276 1.00 0.00 16 TYR A N 16
ATOM 18805 C CA . TYR A 1 16 ? -4.647 -8.178 -2.419 1.00 0.00 16 TYR A CA 16
ATOM 18806 C C . TYR A 1 16 ? -5.201 -8.138 -0.983 1.00 0.00 16 TYR A C 16
ATOM 18807 O O . TYR A 1 16 ? -5.608 -7.083 -0.499 1.00 0.00 16 TYR A O 16
ATOM 18825 N N . THR A 1 17 ? -5.181 -9.272 -0.276 1.00 0.00 17 THR A N 16
ATOM 18826 C CA . THR A 1 17 ? -5.538 -9.359 1.154 1.00 0.00 17 THR A CA 16
ATOM 18827 C C . THR A 1 17 ? -4.337 -9.824 1.982 1.00 0.00 17 THR A C 16
ATOM 18828 O O . THR A 1 17 ? -3.672 -10.798 1.625 1.00 0.00 17 THR A O 16
ATOM 18839 N N . ALA A 1 18 ? -4.064 -9.138 3.095 1.00 0.00 18 ALA A N 16
ATOM 18840 C CA . ALA A 1 18 ? -2.952 -9.400 4.008 1.00 0.00 18 ALA A CA 16
ATOM 18841 C C . ALA A 1 18 ? -3.448 -9.853 5.393 1.00 0.00 18 ALA A C 16
ATOM 18842 O O . ALA A 1 18 ? -4.281 -9.195 6.019 1.00 0.00 18 ALA A O 16
ATOM 18849 N N . THR A 1 19 ? -2.904 -10.966 5.899 1.00 0.00 19 THR A N 16
ATOM 18850 C CA . THR A 1 19 ? -3.263 -11.537 7.216 1.00 0.00 19 THR A CA 16
ATOM 18851 C C . THR A 1 19 ? -2.581 -10.829 8.400 1.00 0.00 19 THR A C 16
ATOM 18852 O O . THR A 1 19 ? -3.063 -10.873 9.533 1.00 0.00 19 THR A O 16
ATOM 18863 N N . SER A 1 20 ? -1.468 -10.146 8.126 1.00 0.00 20 SER A N 16
ATOM 18864 C CA . SER A 1 20 ? -0.600 -9.467 9.097 1.00 0.00 20 SER A CA 16
ATOM 18865 C C . SER A 1 20 ? 0.028 -8.212 8.482 1.00 0.00 20 SER A C 16
ATOM 18866 O O . SER A 1 20 ? 0.180 -8.121 7.262 1.00 0.00 20 SER A O 16
ATOM 18874 N N . GLU A 1 21 ? 0.465 -7.270 9.318 1.00 0.00 21 GLU A N 16
ATOM 18875 C CA . GLU A 1 21 ? 1.289 -6.119 8.924 1.00 0.00 21 GLU A CA 16
ATOM 18876 C C . GLU A 1 21 ? 2.553 -6.550 8.164 1.00 0.00 21 GLU A C 16
ATOM 18877 O O . GLU A 1 21 ? 2.969 -5.857 7.237 1.00 0.00 21 GLU A O 16
ATOM 18889 N N . ASP A 1 22 ? 3.118 -7.718 8.496 1.00 0.00 22 ASP A N 16
ATOM 18890 C CA . ASP A 1 22 ? 4.264 -8.308 7.793 1.00 0.00 22 ASP A CA 16
ATOM 18891 C C . ASP A 1 22 ? 3.930 -8.743 6.354 1.00 0.00 22 ASP A C 16
ATOM 18892 O O . ASP A 1 22 ? 4.770 -8.634 5.464 1.00 0.00 22 ASP A O 16
ATOM 18901 N N . GLU A 1 23 ? 2.701 -9.196 6.100 1.00 0.00 23 GLU A N 16
ATOM 18902 C CA . GLU A 1 23 ? 2.217 -9.499 4.749 1.00 0.00 23 GLU A CA 16
ATOM 18903 C C . GLU A 1 23 ? 1.860 -8.205 3.994 1.00 0.00 23 GLU A C 16
ATOM 18904 O O . GLU A 1 23 ? 2.163 -8.068 2.810 1.00 0.00 23 GLU A O 16
ATOM 18916 N N . ALA A 1 24 ? 1.281 -7.216 4.683 1.00 0.00 24 ALA A N 16
ATOM 18917 C CA . ALA A 1 24 ? 0.882 -5.945 4.080 1.00 0.00 24 ALA A CA 16
ATOM 18918 C C . ALA A 1 24 ? 2.088 -5.147 3.555 1.00 0.00 24 ALA A C 16
ATOM 18919 O O . ALA A 1 24 ? 2.079 -4.714 2.400 1.00 0.00 24 ALA A O 16
ATOM 18926 N N . ARG A 1 25 ? 3.164 -5.021 4.348 1.00 0.00 25 ARG A N 16
ATOM 18927 C CA . ARG A 1 25 ? 4.408 -4.338 3.925 1.00 0.00 25 ARG A CA 16
ATOM 18928 C C . ARG A 1 25 ? 5.049 -4.967 2.690 1.00 0.00 25 ARG A C 16
ATOM 18929 O O . ARG A 1 25 ? 5.569 -4.252 1.837 1.00 0.00 25 ARG A O 16
ATOM 18950 N N . LYS A 1 26 ? 4.942 -6.288 2.552 1.00 0.00 26 LYS A N 16
ATOM 18951 C CA . LYS A 1 26 ? 5.409 -7.043 1.373 1.00 0.00 26 LYS A CA 16
ATOM 18952 C C . LYS A 1 26 ? 4.592 -6.727 0.114 1.00 0.00 26 LYS A C 16
ATOM 18953 O O . LYS A 1 26 ? 5.181 -6.605 -0.956 1.00 0.00 26 LYS A O 16
ATOM 18972 N N . ILE A 1 27 ? 3.280 -6.496 0.214 1.00 0.00 27 ILE A N 16
ATOM 18973 C CA . ILE A 1 27 ? 2.477 -6.029 -0.936 1.00 0.00 27 ILE A CA 16
ATOM 18974 C C . ILE A 1 27 ? 2.891 -4.604 -1.344 1.00 0.00 27 ILE A C 16
ATOM 18975 O O . ILE A 1 27 ? 2.999 -4.311 -2.536 1.00 0.00 27 ILE A O 16
ATOM 18991 N N . ILE A 1 28 ? 3.189 -3.731 -0.375 1.00 0.00 28 ILE A N 16
ATOM 18992 C CA . ILE A 1 28 ? 3.570 -2.334 -0.630 1.00 0.00 28 ILE A CA 16
ATOM 18993 C C . ILE A 1 28 ? 4.960 -2.268 -1.276 1.00 0.00 28 ILE A C 16
ATOM 18994 O O . ILE A 1 28 ? 5.138 -1.612 -2.299 1.00 0.00 28 ILE A O 16
ATOM 19010 N N . GLU A 1 29 ? 5.949 -2.977 -0.731 1.00 0.00 29 GLU A N 16
ATOM 19011 C CA . GLU A 1 29 ? 7.322 -2.957 -1.245 1.00 0.00 29 GLU A CA 16
ATOM 19012 C C . GLU A 1 29 ? 7.412 -3.552 -2.663 1.00 0.00 29 GLU A C 16
ATOM 19013 O O . GLU A 1 29 ? 8.188 -3.068 -3.488 1.00 0.00 29 GLU A O 16
ATOM 19025 N N . LYS A 1 30 ? 6.562 -4.548 -2.964 1.00 0.00 30 LYS A N 16
ATOM 19026 C CA . LYS A 1 30 ? 6.422 -5.154 -4.300 1.00 0.00 30 LYS A CA 16
ATOM 19027 C C . LYS A 1 30 ? 5.736 -4.222 -5.287 1.00 0.00 30 LYS A C 16
ATOM 19028 O O . LYS A 1 30 ? 5.969 -4.326 -6.487 1.00 0.00 30 LYS A O 16
ATOM 19047 N N . ALA A 1 31 ? 4.902 -3.316 -4.792 1.00 0.00 31 ALA A N 16
ATOM 19048 C CA . ALA A 1 31 ? 4.236 -2.305 -5.599 1.00 0.00 31 ALA A CA 16
ATOM 19049 C C . ALA A 1 31 ? 5.168 -1.133 -5.955 1.00 0.00 31 ALA A C 16
ATOM 19050 O O . ALA A 1 31 ? 5.303 -0.774 -7.124 1.00 0.00 31 ALA A O 16
ATOM 19057 N N . VAL A 1 32 ? 5.868 -0.551 -4.976 1.00 0.00 32 VAL A N 16
ATOM 19058 C CA . VAL A 1 32 ? 6.718 0.638 -5.208 1.00 0.00 32 VAL A CA 16
ATOM 19059 C C . VAL A 1 32 ? 7.880 0.370 -6.171 1.00 0.00 32 VAL A C 16
ATOM 19060 O O . VAL A 1 32 ? 8.213 1.238 -6.980 1.00 0.00 32 VAL A O 16
ATOM 19073 N N . ARG A 1 33 ? 8.434 -0.852 -6.177 1.00 0.00 33 ARG A N 16
ATOM 19074 C CA . ARG A 1 33 ? 9.476 -1.286 -7.136 1.00 0.00 33 ARG A CA 16
ATOM 19075 C C . ARG A 1 33 ? 8.992 -1.351 -8.592 1.00 0.00 33 ARG A C 16
ATOM 19076 O O . ARG A 1 33 ? 9.799 -1.208 -9.511 1.00 0.00 33 ARG A O 16
ATOM 19097 N N . ARG A 1 34 ? 7.681 -1.549 -8.806 1.00 0.00 34 ARG A N 16
ATOM 19098 C CA . ARG A 1 34 ? 7.030 -1.580 -10.130 1.00 0.00 34 ARG A CA 16
ATOM 19099 C C . ARG A 1 34 ? 6.687 -0.175 -10.645 1.00 0.00 34 ARG A C 16
ATOM 19100 O O . ARG A 1 34 ? 6.251 -0.034 -11.787 1.00 0.00 34 ARG A O 16
ATOM 19121 N N . GLY A 1 35 ? 6.876 0.858 -9.818 1.00 0.00 35 GLY A N 16
ATOM 19122 C CA . GLY A 1 35 ? 6.530 2.243 -10.155 1.00 0.00 35 GLY A CA 16
ATOM 19123 C C . GLY A 1 35 ? 5.039 2.552 -9.985 1.00 0.00 35 GLY A C 16
ATOM 19124 O O . GLY A 1 35 ? 4.507 3.412 -10.687 1.00 0.00 35 GLY A O 16
ATOM 19128 N N . ILE A 1 36 ? 4.355 1.833 -9.083 1.00 0.00 36 ILE A N 16
ATOM 19129 C CA . ILE A 1 36 ? 2.943 2.053 -8.734 1.00 0.00 36 ILE A CA 16
ATOM 19130 C C . ILE A 1 36 ? 2.713 3.507 -8.301 1.00 0.00 36 ILE A C 16
ATOM 19131 O O . ILE A 1 36 ? 3.531 4.090 -7.589 1.00 0.00 36 ILE A O 16
ATOM 19147 N N . LYS A 1 37 ? 1.596 4.093 -8.744 1.00 0.00 37 LYS A N 16
ATOM 19148 C CA . LYS A 1 37 ? 1.274 5.517 -8.564 1.00 0.00 37 LYS A CA 16
ATOM 19149 C C . LYS A 1 37 ? 0.395 5.771 -7.337 1.00 0.00 37 LYS A C 16
ATOM 19150 O O . LYS A 1 37 ? 0.556 6.784 -6.651 1.00 0.00 37 LYS A O 16
ATOM 19169 N N . ARG A 1 38 ? -0.519 4.838 -7.056 1.00 0.00 38 ARG A N 16
ATOM 19170 C CA . ARG A 1 38 ? -1.546 4.919 -6.007 1.00 0.00 38 ARG A CA 16
ATOM 19171 C C . ARG A 1 38 ? -1.640 3.607 -5.229 1.00 0.00 38 ARG A C 16
ATOM 19172 O O . ARG A 1 38 ? -1.591 2.534 -5.827 1.00 0.00 38 ARG A O 16
ATOM 19193 N N . ILE A 1 39 ? -1.804 3.712 -3.910 1.00 0.00 39 ILE A N 16
ATOM 19194 C CA . ILE A 1 39 ? -1.989 2.595 -2.969 1.00 0.00 39 ILE A CA 16
ATOM 19195 C C . ILE A 1 39 ? -3.193 2.874 -2.062 1.00 0.00 39 ILE A C 16
ATOM 19196 O O . ILE A 1 39 ? -3.418 3.997 -1.618 1.00 0.00 39 ILE A O 16
ATOM 19212 N N . GLU A 1 40 ? -3.964 1.841 -1.758 1.00 0.00 40 GLU A N 16
ATOM 19213 C CA . GLU A 1 40 ? -5.065 1.867 -0.804 1.00 0.00 40 GLU A CA 16
ATOM 19214 C C . GLU A 1 40 ? -4.878 0.784 0.254 1.00 0.00 40 GLU A C 16
ATOM 19215 O O . GLU A 1 40 ? -4.438 -0.322 -0.060 1.00 0.00 40 GLU A O 16
ATOM 19227 N N . LEU A 1 41 ? -5.237 1.105 1.497 1.00 0.00 41 LEU A N 16
ATOM 19228 C CA . LEU A 1 41 ? -5.108 0.231 2.663 1.00 0.00 41 LEU A CA 16
ATOM 19229 C C . LEU A 1 41 ? -6.364 0.342 3.543 1.00 0.00 41 LEU A C 16
ATOM 19230 O O . LEU A 1 41 ? -6.666 1.426 4.047 1.00 0.00 41 LEU A O 16
ATOM 19246 N N . ARG A 1 42 ? -7.073 -0.769 3.771 1.00 0.00 42 ARG A N 16
ATOM 19247 C CA . ARG A 1 42 ? -8.332 -0.835 4.533 1.00 0.00 42 ARG A CA 16
ATOM 19248 C C . ARG A 1 42 ? -8.234 -1.840 5.674 1.00 0.00 42 ARG A C 16
ATOM 19249 O O . ARG A 1 42 ? -7.729 -2.941 5.478 1.00 0.00 42 ARG A O 16
ATOM 19270 N N . GLY A 1 43 ? -8.696 -1.466 6.866 1.00 0.00 43 GLY A N 16
ATOM 19271 C CA . GLY A 1 43 ? -8.508 -2.269 8.085 1.00 0.00 43 GLY A CA 16
ATOM 19272 C C . GLY A 1 43 ? -7.064 -2.313 8.605 1.00 0.00 43 GLY A C 16
ATOM 19273 O O . GLY A 1 43 ? -6.734 -3.173 9.423 1.00 0.00 43 GLY A O 16
ATOM 19277 N N . ALA A 1 44 ? -6.208 -1.391 8.150 1.00 0.00 44 ALA A N 16
ATOM 19278 C CA . ALA A 1 44 ? -4.799 -1.331 8.527 1.00 0.00 44 ALA A CA 16
ATOM 19279 C C . ALA A 1 44 ? -4.588 -0.906 9.994 1.00 0.00 44 ALA A C 16
ATOM 19280 O O . ALA A 1 44 ? -5.336 -0.082 10.528 1.00 0.00 44 ALA A O 16
ATOM 19287 N N . SER A 1 45 ? -3.537 -1.438 10.624 1.00 0.00 45 SER A N 16
ATOM 19288 C CA . SER A 1 45 ? -3.112 -1.078 11.988 1.00 0.00 45 SER A CA 16
ATOM 19289 C C . SER A 1 45 ? -2.179 0.136 11.986 1.00 0.00 45 SER A C 16
ATOM 19290 O O . SER A 1 45 ? -1.429 0.345 11.034 1.00 0.00 45 SER A O 16
ATOM 19298 N N . GLU A 1 46 ? -2.163 0.912 13.072 1.00 0.00 46 GLU A N 16
ATOM 19299 C CA . GLU A 1 46 ? -1.442 2.196 13.152 1.00 0.00 46 GLU A CA 16
ATOM 19300 C C . GLU A 1 46 ? 0.064 2.093 12.851 1.00 0.00 46 GLU A C 16
ATOM 19301 O O . GLU A 1 46 ? 0.619 2.986 12.212 1.00 0.00 46 GLU A O 16
ATOM 19313 N N . GLN A 1 47 ? 0.717 0.986 13.224 1.00 0.00 47 GLN A N 16
ATOM 19314 C CA . GLN A 1 47 ? 2.132 0.746 12.920 1.00 0.00 47 GLN A CA 16
ATOM 19315 C C . GLN A 1 47 ? 2.364 0.573 11.409 1.00 0.00 47 GLN A C 16
ATOM 19316 O O . GLN A 1 47 ? 3.271 1.189 10.851 1.00 0.00 47 GLN A O 16
ATOM 19330 N N . LEU A 1 48 ? 1.510 -0.205 10.731 1.00 0.00 48 LEU A N 16
ATOM 19331 C CA . LEU A 1 48 ? 1.585 -0.417 9.279 1.00 0.00 48 LEU A CA 16
ATOM 19332 C C . LEU A 1 48 ? 1.262 0.880 8.526 1.00 0.00 48 LEU A C 16
ATOM 19333 O O . LEU A 1 48 ? 1.954 1.223 7.569 1.00 0.00 48 LEU A O 16
ATOM 19349 N N . ILE A 1 49 ? 0.280 1.650 9.006 1.00 0.00 49 ILE A N 16
ATOM 19350 C CA . ILE A 1 49 ? -0.064 2.963 8.443 1.00 0.00 49 ILE A CA 16
ATOM 19351 C C . ILE A 1 49 ? 1.126 3.931 8.569 1.00 0.00 49 ILE A C 16
ATOM 19352 O O . ILE A 1 49 ? 1.468 4.586 7.588 1.00 0.00 49 ILE A O 16
ATOM 19368 N N . ARG A 1 50 ? 1.807 3.986 9.723 1.00 0.00 50 ARG A N 16
ATOM 19369 C CA . ARG A 1 50 ? 2.989 4.840 9.953 1.00 0.00 50 ARG A CA 16
ATOM 19370 C C . ARG A 1 50 ? 4.189 4.416 9.106 1.00 0.00 50 ARG A C 16
ATOM 19371 O O . ARG A 1 50 ? 4.867 5.271 8.536 1.00 0.00 50 ARG A O 16
ATOM 19392 N N . ASP A 1 51 ? 4.426 3.111 8.965 1.00 0.00 51 ASP A N 16
ATOM 19393 C CA . ASP A 1 51 ? 5.486 2.578 8.115 1.00 0.00 51 ASP A CA 16
ATOM 19394 C C . ASP A 1 51 ? 5.224 2.848 6.624 1.00 0.00 51 ASP A C 16
ATOM 19395 O O . ASP A 1 51 ? 6.149 3.202 5.891 1.00 0.00 51 ASP A O 16
ATOM 19404 N N . MET A 1 52 ? 3.969 2.750 6.170 1.00 0.00 52 MET A N 16
ATOM 19405 C CA . MET A 1 52 ? 3.609 3.048 4.782 1.00 0.00 52 MET A CA 16
ATOM 19406 C C . MET A 1 52 ? 3.585 4.557 4.496 1.00 0.00 52 MET A C 16
ATOM 19407 O O . MET A 1 52 ? 4.081 4.978 3.454 1.00 0.00 52 MET A O 16
ATOM 19421 N N . GLN A 1 53 ? 3.129 5.387 5.440 1.00 0.00 53 GLN A N 16
ATOM 19422 C CA . GLN A 1 53 ? 3.230 6.851 5.371 1.00 0.00 53 GLN A CA 16
ATOM 19423 C C . GLN A 1 53 ? 4.675 7.314 5.121 1.00 0.00 53 GLN A C 16
ATOM 19424 O O . GLN A 1 53 ? 4.907 8.203 4.303 1.00 0.00 53 GLN A O 16
ATOM 19438 N N . GLU A 1 54 ? 5.657 6.685 5.773 1.00 0.00 54 GLU A N 16
ATOM 19439 C CA . GLU A 1 54 ? 7.080 6.992 5.579 1.00 0.00 54 GLU A CA 16
ATOM 19440 C C . GLU A 1 54 ? 7.561 6.644 4.158 1.00 0.00 54 GLU A C 16
ATOM 19441 O O . GLU A 1 54 ? 8.309 7.409 3.548 1.00 0.00 54 GLU A O 16
ATOM 19453 N N . ILE A 1 55 ? 7.104 5.530 3.581 1.00 0.00 55 ILE A N 16
ATOM 19454 C CA . ILE A 1 55 ? 7.392 5.166 2.181 1.00 0.00 55 ILE A CA 16
ATOM 19455 C C . ILE A 1 55 ? 6.709 6.151 1.217 1.00 0.00 55 ILE A C 16
ATOM 19456 O O . ILE A 1 55 ? 7.327 6.651 0.275 1.00 0.00 55 ILE A O 16
ATOM 19472 N N . ALA A 1 56 ? 5.441 6.471 1.474 1.00 0.00 56 ALA A N 16
ATOM 19473 C CA . ALA A 1 56 ? 4.615 7.311 0.608 1.00 0.00 56 ALA A CA 16
ATOM 19474 C C . ALA A 1 56 ? 5.136 8.754 0.547 1.00 0.00 56 ALA A C 16
ATOM 19475 O O . ALA A 1 56 ? 5.097 9.381 -0.511 1.00 0.00 56 ALA A O 16
ATOM 19482 N N . LYS A 1 57 ? 5.690 9.263 1.655 1.00 0.00 57 LYS A N 16
ATOM 19483 C CA . LYS A 1 57 ? 6.260 10.614 1.756 1.00 0.00 57 LYS A CA 16
ATOM 19484 C C . LYS A 1 57 ? 7.594 10.748 1.015 1.00 0.00 57 LYS A C 16
ATOM 19485 O O . LYS A 1 57 ? 7.864 11.800 0.439 1.00 0.00 57 LYS A O 16
ATOM 19504 N N . GLN A 1 58 ? 8.402 9.686 0.985 1.00 0.00 58 GLN A N 16
ATOM 19505 C CA . GLN A 1 58 ? 9.692 9.665 0.293 1.00 0.00 58 GLN A CA 16
ATOM 19506 C C . GLN A 1 58 ? 9.550 9.608 -1.235 1.00 0.00 58 GLN A C 16
ATOM 19507 O O . GLN A 1 58 ? 10.351 10.215 -1.948 1.00 0.00 58 GLN A O 16
ATOM 19521 N N . ILE A 1 59 ? 8.532 8.900 -1.736 1.00 0.00 59 ILE A N 16
ATOM 19522 C CA . ILE A 1 59 ? 8.323 8.675 -3.179 1.00 0.00 59 ILE A CA 16
ATOM 19523 C C . ILE A 1 59 ? 7.276 9.637 -3.775 1.00 0.00 59 ILE A C 16
ATOM 19524 O O . ILE A 1 59 ? 7.297 9.934 -4.971 1.00 0.00 59 ILE A O 16
ATOM 19540 N N . GLY A 1 60 ? 6.377 10.162 -2.941 1.00 0.00 60 GLY A N 16
ATOM 19541 C CA . GLY A 1 60 ? 5.218 10.960 -3.362 1.00 0.00 60 GLY A CA 16
ATOM 19542 C C . GLY A 1 60 ? 4.034 10.133 -3.896 1.00 0.00 60 GLY A C 16
ATOM 19543 O O . GLY A 1 60 ? 3.227 10.658 -4.666 1.00 0.00 60 GLY A O 16
ATOM 19547 N N . LEU A 1 61 ? 3.927 8.849 -3.523 1.00 0.00 61 LEU A N 16
ATOM 19548 C CA . LEU A 1 61 ? 2.794 7.982 -3.889 1.00 0.00 61 LEU A CA 16
ATOM 19549 C C . LEU A 1 61 ? 1.454 8.514 -3.348 1.00 0.00 61 LEU A C 16
ATOM 19550 O O . LEU A 1 61 ? 1.375 9.031 -2.230 1.00 0.00 61 LEU A O 16
ATOM 19566 N N . GLN A 1 62 ? 0.377 8.297 -4.108 1.00 0.00 62 GLN A N 16
ATOM 19567 C CA . GLN A 1 62 ? -0.997 8.574 -3.678 1.00 0.00 62 GLN A CA 16
ATOM 19568 C C . GLN A 1 62 ? -1.525 7.435 -2.792 1.00 0.00 62 GLN A C 16
ATOM 19569 O O . GLN A 1 62 ? -2.283 6.574 -3.243 1.00 0.00 62 GLN A O 16
ATOM 19583 N N . TYR A 1 63 ? -1.101 7.405 -1.529 1.00 0.00 63 TYR A N 16
ATOM 19584 C CA . TYR A 1 63 ? -1.618 6.474 -0.530 1.00 0.00 63 TYR A CA 16
ATOM 19585 C C . TYR A 1 63 ? -2.942 6.962 0.099 1.00 0.00 63 TYR A C 16
ATOM 19586 O O . TYR A 1 63 ? -3.237 8.162 0.126 1.00 0.00 63 TYR A O 16
ATOM 19604 N N . ARG A 1 64 ? -3.738 6.019 0.618 1.00 0.00 64 ARG A N 16
ATOM 19605 C CA . ARG A 1 64 ? -5.002 6.244 1.350 1.00 0.00 64 ARG A CA 16
ATOM 19606 C C . ARG A 1 64 ? -5.071 5.335 2.574 1.00 0.00 64 ARG A C 16
ATOM 19607 O O . ARG A 1 64 ? -4.746 4.149 2.485 1.00 0.00 64 ARG A O 16
ATOM 19628 N N . THR A 1 65 ? -5.578 5.882 3.674 1.00 0.00 65 THR A N 16
ATOM 19629 C CA . THR A 1 65 ? -5.890 5.131 4.901 1.00 0.00 65 THR A CA 16
ATOM 19630 C C . THR A 1 65 ? -7.394 4.921 5.019 1.00 0.00 65 THR A C 16
ATOM 19631 O O . THR A 1 65 ? -8.157 5.883 4.942 1.00 0.00 65 THR A O 16
ATOM 19642 N N . ASP A 1 66 ? -7.826 3.684 5.250 1.00 0.00 66 ASP A N 16
ATOM 19643 C CA . ASP A 1 66 ? -9.203 3.302 5.602 1.00 0.00 66 ASP A CA 16
ATOM 19644 C C . ASP A 1 66 ? -9.211 2.240 6.734 1.00 0.00 66 ASP A C 16
ATOM 19645 O O . ASP A 1 66 ? -10.029 1.320 6.762 1.00 0.00 66 ASP A O 16
ATOM 19654 N N . GLY A 1 67 ? -8.226 2.320 7.639 1.00 0.00 67 GLY A N 16
ATOM 19655 C CA . GLY A 1 67 ? -8.041 1.454 8.805 1.00 0.00 67 GLY A CA 16
ATOM 19656 C C . GLY A 1 67 ? -8.263 2.187 10.130 1.00 0.00 67 GLY A C 16
ATOM 19657 O O . GLY A 1 67 ? -9.229 2.939 10.286 1.00 0.00 67 GLY A O 16
ATOM 19661 N N . SER A 1 68 ? -7.350 1.962 11.075 1.00 0.00 68 SER A N 16
ATOM 19662 C CA . SER A 1 68 ? -7.450 2.408 12.473 1.00 0.00 68 SER A CA 16
ATOM 19663 C C . SER A 1 68 ? -6.210 3.191 12.918 1.00 0.00 68 SER A C 16
ATOM 19664 O O . SER A 1 68 ? -5.116 2.637 13.040 1.00 0.00 68 SER A O 16
ATOM 19672 N N . LEU A 1 69 ? -6.400 4.484 13.194 1.00 0.00 69 LEU A N 16
ATOM 19673 C CA . LEU A 1 69 ? -5.396 5.410 13.729 1.00 0.00 69 LEU A CA 16
ATOM 19674 C C . LEU A 1 69 ? -6.097 6.364 14.716 1.00 0.00 69 LEU A C 16
ATOM 19675 O O . LEU A 1 69 ? -6.613 7.415 14.337 1.00 0.00 69 LEU A O 16
ATOM 19691 N N . GLU A 1 70 ? -6.175 5.957 15.986 1.00 0.00 70 GLU A N 16
ATOM 19692 C CA . GLU A 1 70 ? -7.013 6.616 17.008 1.00 0.00 70 GLU A CA 16
ATOM 19693 C C . GLU A 1 70 ? -6.438 7.927 17.579 1.00 0.00 70 GLU A C 16
ATOM 19694 O O . GLU A 1 70 ? -7.194 8.727 18.138 1.00 0.00 70 GLU A O 16
ATOM 19706 N N . HIS A 1 71 ? -5.128 8.171 17.422 1.00 0.00 71 HIS A N 16
ATOM 19707 C CA . HIS A 1 71 ? -4.408 9.343 17.952 1.00 0.00 71 HIS A CA 16
ATOM 19708 C C . HIS A 1 71 ? -4.592 9.528 19.486 1.00 0.00 71 HIS A C 16
ATOM 19709 O O . HIS A 1 71 ? -4.877 8.566 20.205 1.00 0.00 71 HIS A O 16
ATOM 19723 N N . HIS A 1 72 ? -4.371 10.743 20.012 1.00 0.00 72 HIS A N 16
ATOM 19724 C CA . HIS A 1 72 ? -4.487 11.118 21.434 1.00 0.00 72 HIS A CA 16
ATOM 19725 C C . HIS A 1 72 ? -3.571 10.323 22.402 1.00 0.00 72 HIS A C 16
ATOM 19726 O O . HIS A 1 72 ? -3.819 10.247 23.608 1.00 0.00 72 HIS A O 16
ATOM 19740 N N . HIS A 1 73 ? -2.479 9.741 21.889 1.00 0.00 73 HIS A N 16
ATOM 19741 C CA . HIS A 1 73 ? -1.488 8.990 22.667 1.00 0.00 73 HIS A CA 16
ATOM 19742 C C . HIS A 1 73 ? -0.436 9.945 23.268 1.00 0.00 73 HIS A C 16
ATOM 19743 O O . HIS A 1 73 ? 0.680 10.085 22.757 1.00 0.00 73 HIS A O 16
ATOM 19757 N N . HIS A 1 74 ? -0.820 10.663 24.326 1.00 0.00 74 HIS A N 16
ATOM 19758 C CA . HIS A 1 74 ? -0.001 11.700 24.965 1.00 0.00 74 HIS A CA 16
ATOM 19759 C C . HIS A 1 74 ? 1.245 11.143 25.688 1.00 0.00 74 HIS A C 16
ATOM 19760 O O . HIS A 1 74 ? 1.212 10.056 26.276 1.00 0.00 74 HIS A O 16
ATOM 19774 N N . HIS A 1 75 ? 2.335 11.915 25.676 1.00 0.00 75 HIS A N 16
ATOM 19775 C CA . HIS A 1 75 ? 3.590 11.615 26.378 1.00 0.00 75 HIS A CA 16
ATOM 19776 C C . HIS A 1 75 ? 3.623 12.194 27.809 1.00 0.00 75 HIS A C 16
ATOM 19777 O O . HIS A 1 75 ? 2.805 13.049 28.170 1.00 0.00 75 HIS A O 16
ATOM 19791 N N . HIS A 1 76 ? 4.590 11.741 28.616 1.00 0.00 76 HIS A N 16
ATOM 19792 C CA . HIS A 1 76 ? 4.836 12.174 30.003 1.00 0.00 76 HIS A CA 16
ATOM 19793 C C . HIS A 1 76 ? 6.340 12.323 30.322 1.00 0.00 76 HIS A C 16
ATOM 19794 O O . HIS A 1 76 ? 6.700 13.268 31.060 1.00 0.00 76 HIS A O 16
ATOM 19809 N N . GLY A 1 1 ? -6.969 -9.180 9.417 1.00 0.00 1 GLY A N 17
ATOM 19810 C CA . GLY A 1 1 ? -7.415 -9.154 8.007 1.00 0.00 1 GLY A CA 17
ATOM 19811 C C . GLY A 1 1 ? -7.391 -7.737 7.459 1.00 0.00 1 GLY A C 17
ATOM 19812 O O . GLY A 1 1 ? -8.172 -6.892 7.896 1.00 0.00 1 GLY A O 17
ATOM 19818 N N . THR A 1 2 ? -6.487 -7.472 6.516 1.00 0.00 2 THR A N 17
ATOM 19819 C CA . THR A 1 2 ? -6.204 -6.144 5.935 1.00 0.00 2 THR A CA 17
ATOM 19820 C C . THR A 1 2 ? -6.375 -6.193 4.410 1.00 0.00 2 THR A C 17
ATOM 19821 O O . THR A 1 2 ? -5.916 -7.144 3.777 1.00 0.00 2 THR A O 17
ATOM 19832 N N . GLU A 1 3 ? -7.026 -5.200 3.798 1.00 0.00 3 GLU A N 17
ATOM 19833 C CA . GLU A 1 3 ? -7.331 -5.181 2.353 1.00 0.00 3 GLU A CA 17
ATOM 19834 C C . GLU A 1 3 ? -6.504 -4.102 1.634 1.00 0.00 3 GLU A C 17
ATOM 19835 O O . GLU A 1 3 ? -6.276 -3.023 2.182 1.00 0.00 3 GLU A O 17
ATOM 19847 N N . ILE A 1 4 ? -6.036 -4.394 0.417 1.00 0.00 4 ILE A N 17
ATOM 19848 C CA . ILE A 1 4 ? -5.043 -3.591 -0.318 1.00 0.00 4 ILE A CA 17
ATOM 19849 C C . ILE A 1 4 ? -5.424 -3.498 -1.796 1.00 0.00 4 ILE A C 17
ATOM 19850 O O . ILE A 1 4 ? -5.836 -4.482 -2.408 1.00 0.00 4 ILE A O 17
ATOM 19866 N N . GLU A 1 5 ? -5.228 -2.329 -2.394 1.00 0.00 5 GLU A N 17
ATOM 19867 C CA . GLU A 1 5 ? -5.337 -2.110 -3.839 1.00 0.00 5 GLU A CA 17
ATOM 19868 C C . GLU A 1 5 ? -4.151 -1.272 -4.334 1.00 0.00 5 GLU A C 17
ATOM 19869 O O . GLU A 1 5 ? -3.657 -0.403 -3.614 1.00 0.00 5 GLU A O 17
ATOM 19881 N N . LEU A 1 6 ? -3.674 -1.529 -5.552 1.00 0.00 6 LEU A N 17
ATOM 19882 C CA . LEU A 1 6 ? -2.599 -0.769 -6.188 1.00 0.00 6 LEU A CA 17
ATOM 19883 C C . LEU A 1 6 ? -2.864 -0.532 -7.675 1.00 0.00 6 LEU A C 17
ATOM 19884 O O . LEU A 1 6 ? -3.366 -1.425 -8.356 1.00 0.00 6 LEU A O 17
ATOM 19900 N N . GLU A 1 7 ? -2.521 0.661 -8.173 1.00 0.00 7 GLU A N 17
ATOM 19901 C CA . GLU A 1 7 ? -2.736 1.090 -9.561 1.00 0.00 7 GLU A CA 17
ATOM 19902 C C . GLU A 1 7 ? -1.470 1.711 -10.176 1.00 0.00 7 GLU A C 17
ATOM 19903 O O . GLU A 1 7 ? -0.873 2.639 -9.624 1.00 0.00 7 GLU A O 17
ATOM 19915 N N . SER A 1 8 ? -1.074 1.202 -11.342 1.00 0.00 8 SER A N 17
ATOM 19916 C CA . SER A 1 8 ? 0.061 1.678 -12.139 1.00 0.00 8 SER A CA 17
ATOM 19917 C C . SER A 1 8 ? -0.258 2.965 -12.916 1.00 0.00 8 SER A C 17
ATOM 19918 O O . SER A 1 8 ? -1.421 3.298 -13.151 1.00 0.00 8 SER A O 17
ATOM 19926 N N . LYS A 1 9 ? 0.781 3.671 -13.384 1.00 0.00 9 LYS A N 17
ATOM 19927 C CA . LYS A 1 9 ? 0.681 4.899 -14.204 1.00 0.00 9 LYS A CA 17
ATOM 19928 C C . LYS A 1 9 ? -0.102 4.703 -15.514 1.00 0.00 9 LYS A C 17
ATOM 19929 O O . LYS A 1 9 ? -0.667 5.663 -16.041 1.00 0.00 9 LYS A O 17
ATOM 19948 N N . ASN A 1 10 ? -0.179 3.465 -16.014 1.00 0.00 10 ASN A N 17
ATOM 19949 C CA . ASN A 1 10 ? -0.958 3.075 -17.196 1.00 0.00 10 ASN A CA 17
ATOM 19950 C C . ASN A 1 10 ? -2.468 2.844 -16.912 1.00 0.00 10 ASN A C 17
ATOM 19951 O O . ASN A 1 10 ? -3.238 2.589 -17.839 1.00 0.00 10 ASN A O 17
ATOM 19962 N N . GLY A 1 11 ? -2.909 2.914 -15.648 1.00 0.00 11 GLY A N 17
ATOM 19963 C CA . GLY A 1 11 ? -4.301 2.666 -15.235 1.00 0.00 11 GLY A CA 17
ATOM 19964 C C . GLY A 1 11 ? -4.649 1.200 -14.957 1.00 0.00 11 GLY A C 17
ATOM 19965 O O . GLY A 1 11 ? -5.825 0.872 -14.775 1.00 0.00 11 GLY A O 17
ATOM 19969 N N . GLN A 1 12 ? -3.649 0.314 -14.906 1.00 0.00 12 GLN A N 17
ATOM 19970 C CA . GLN A 1 12 ? -3.831 -1.095 -14.545 1.00 0.00 12 GLN A CA 17
ATOM 19971 C C . GLN A 1 12 ? -3.719 -1.290 -13.036 1.00 0.00 12 GLN A C 17
ATOM 19972 O O . GLN A 1 12 ? -2.800 -0.771 -12.401 1.00 0.00 12 GLN A O 17
ATOM 19986 N N . ARG A 1 13 ? -4.671 -2.034 -12.472 1.00 0.00 13 ARG A N 17
ATOM 19987 C CA . ARG A 1 13 ? -4.869 -2.197 -11.024 1.00 0.00 13 ARG A CA 17
ATOM 19988 C C . ARG A 1 13 ? -5.190 -3.623 -10.588 1.00 0.00 13 ARG A C 17
ATOM 19989 O O . ARG A 1 13 ? -5.830 -4.371 -11.328 1.00 0.00 13 ARG A O 17
ATOM 20010 N N . GLU A 1 14 ? -4.777 -3.970 -9.371 1.00 0.00 14 GLU A N 17
ATOM 20011 C CA . GLU A 1 14 ? -5.023 -5.271 -8.733 1.00 0.00 14 GLU A CA 17
ATOM 20012 C C . GLU A 1 14 ? -5.308 -5.126 -7.225 1.00 0.00 14 GLU A C 17
ATOM 20013 O O . GLU A 1 14 ? -4.797 -4.215 -6.566 1.00 0.00 14 GLU A O 17
ATOM 20025 N N . HIS A 1 15 ? -6.122 -6.042 -6.687 1.00 0.00 15 HIS A N 17
ATOM 20026 C CA . HIS A 1 15 ? -6.514 -6.115 -5.273 1.00 0.00 15 HIS A CA 17
ATOM 20027 C C . HIS A 1 15 ? -5.897 -7.338 -4.565 1.00 0.00 15 HIS A C 17
ATOM 20028 O O . HIS A 1 15 ? -5.805 -8.425 -5.144 1.00 0.00 15 HIS A O 17
ATOM 20042 N N . TYR A 1 16 ? -5.499 -7.159 -3.302 1.00 0.00 16 TYR A N 17
ATOM 20043 C CA . TYR A 1 16 ? -4.823 -8.147 -2.453 1.00 0.00 16 TYR A CA 17
ATOM 20044 C C . TYR A 1 16 ? -5.385 -8.138 -1.021 1.00 0.00 16 TYR A C 17
ATOM 20045 O O . TYR A 1 16 ? -5.801 -7.093 -0.515 1.00 0.00 16 TYR A O 17
ATOM 20063 N N . THR A 1 17 ? -5.348 -9.287 -0.343 1.00 0.00 17 THR A N 17
ATOM 20064 C CA . THR A 1 17 ? -5.674 -9.414 1.089 1.00 0.00 17 THR A CA 17
ATOM 20065 C C . THR A 1 17 ? -4.446 -9.891 1.868 1.00 0.00 17 THR A C 17
ATOM 20066 O O . THR A 1 17 ? -3.799 -10.868 1.484 1.00 0.00 17 THR A O 17
ATOM 20077 N N . ALA A 1 18 ? -4.133 -9.209 2.970 1.00 0.00 18 ALA A N 17
ATOM 20078 C CA . ALA A 1 18 ? -3.036 -9.511 3.886 1.00 0.00 18 ALA A CA 17
ATOM 20079 C C . ALA A 1 18 ? -3.571 -10.051 5.224 1.00 0.00 18 ALA A C 17
ATOM 20080 O O . ALA A 1 18 ? -4.499 -9.493 5.819 1.00 0.00 18 ALA A O 17
ATOM 20087 N N . THR A 1 19 ? -2.969 -11.134 5.708 1.00 0.00 19 THR A N 17
ATOM 20088 C CA . THR A 1 19 ? -3.284 -11.769 7.000 1.00 0.00 19 THR A CA 17
ATOM 20089 C C . THR A 1 19 ? -2.695 -11.004 8.186 1.00 0.00 19 THR A C 17
ATOM 20090 O O . THR A 1 19 ? -3.328 -10.918 9.241 1.00 0.00 19 THR A O 17
ATOM 20101 N N . SER A 1 20 ? -1.521 -10.400 7.982 1.00 0.00 20 SER A N 17
ATOM 20102 C CA . SER A 1 20 ? -0.748 -9.653 8.982 1.00 0.00 20 SER A CA 17
ATOM 20103 C C . SER A 1 20 ? -0.113 -8.397 8.378 1.00 0.00 20 SER A C 17
ATOM 20104 O O . SER A 1 20 ? 0.090 -8.309 7.166 1.00 0.00 20 SER A O 17
ATOM 20112 N N . GLU A 1 21 ? 0.276 -7.440 9.223 1.00 0.00 21 GLU A N 17
ATOM 20113 C CA . GLU A 1 21 ? 0.986 -6.214 8.824 1.00 0.00 21 GLU A CA 17
ATOM 20114 C C . GLU A 1 21 ? 2.301 -6.505 8.087 1.00 0.00 21 GLU A C 17
ATOM 20115 O O . GLU A 1 21 ? 2.655 -5.781 7.160 1.00 0.00 21 GLU A O 17
ATOM 20127 N N . ASP A 1 22 ? 2.982 -7.603 8.436 1.00 0.00 22 ASP A N 17
ATOM 20128 C CA . ASP A 1 22 ? 4.168 -8.105 7.731 1.00 0.00 22 ASP A CA 17
ATOM 20129 C C . ASP A 1 22 ? 3.876 -8.521 6.278 1.00 0.00 22 ASP A C 17
ATOM 20130 O O . ASP A 1 22 ? 4.717 -8.325 5.404 1.00 0.00 22 ASP A O 17
ATOM 20139 N N . GLU A 1 23 ? 2.687 -9.056 5.990 1.00 0.00 23 GLU A N 17
ATOM 20140 C CA . GLU A 1 23 ? 2.261 -9.373 4.626 1.00 0.00 23 GLU A CA 17
ATOM 20141 C C . GLU A 1 23 ? 1.809 -8.106 3.886 1.00 0.00 23 GLU A C 17
ATOM 20142 O O . GLU A 1 23 ? 2.141 -7.919 2.717 1.00 0.00 23 GLU A O 17
ATOM 20154 N N . ALA A 1 24 ? 1.127 -7.187 4.579 1.00 0.00 24 ALA A N 17
ATOM 20155 C CA . ALA A 1 24 ? 0.641 -5.940 3.992 1.00 0.00 24 ALA A CA 17
ATOM 20156 C C . ALA A 1 24 ? 1.782 -5.028 3.508 1.00 0.00 24 ALA A C 17
ATOM 20157 O O . ALA A 1 24 ? 1.774 -4.574 2.361 1.00 0.00 24 ALA A O 17
ATOM 20164 N N . ARG A 1 25 ? 2.815 -4.824 4.338 1.00 0.00 25 ARG A N 17
ATOM 20165 C CA . ARG A 1 25 ? 4.014 -4.044 3.968 1.00 0.00 25 ARG A CA 17
ATOM 20166 C C . ARG A 1 25 ? 4.795 -4.646 2.798 1.00 0.00 25 ARG A C 17
ATOM 20167 O O . ARG A 1 25 ? 5.375 -3.910 2.005 1.00 0.00 25 ARG A O 17
ATOM 20188 N N . LYS A 1 26 ? 4.743 -5.971 2.638 1.00 0.00 26 LYS A N 17
ATOM 20189 C CA . LYS A 1 26 ? 5.322 -6.696 1.487 1.00 0.00 26 LYS A CA 17
ATOM 20190 C C . LYS A 1 26 ? 4.546 -6.474 0.187 1.00 0.00 26 LYS A C 17
ATOM 20191 O O . LYS A 1 26 ? 5.166 -6.377 -0.870 1.00 0.00 26 LYS A O 17
ATOM 20210 N N . ILE A 1 27 ? 3.224 -6.302 0.231 1.00 0.00 27 ILE A N 17
ATOM 20211 C CA . ILE A 1 27 ? 2.453 -5.861 -0.951 1.00 0.00 27 ILE A CA 17
ATOM 20212 C C . ILE A 1 27 ? 2.821 -4.413 -1.327 1.00 0.00 27 ILE A C 17
ATOM 20213 O O . ILE A 1 27 ? 2.972 -4.108 -2.511 1.00 0.00 27 ILE A O 17
ATOM 20229 N N . ILE A 1 28 ? 3.046 -3.537 -0.339 1.00 0.00 28 ILE A N 17
ATOM 20230 C CA . ILE A 1 28 ? 3.405 -2.127 -0.569 1.00 0.00 28 ILE A CA 17
ATOM 20231 C C . ILE A 1 28 ? 4.810 -2.027 -1.171 1.00 0.00 28 ILE A C 17
ATOM 20232 O O . ILE A 1 28 ? 4.994 -1.389 -2.204 1.00 0.00 28 ILE A O 17
ATOM 20248 N N . GLU A 1 29 ? 5.806 -2.687 -0.578 1.00 0.00 29 GLU A N 17
ATOM 20249 C CA . GLU A 1 29 ? 7.197 -2.619 -1.042 1.00 0.00 29 GLU A CA 17
ATOM 20250 C C . GLU A 1 29 ? 7.354 -3.182 -2.467 1.00 0.00 29 GLU A C 17
ATOM 20251 O O . GLU A 1 29 ? 8.089 -2.622 -3.285 1.00 0.00 29 GLU A O 17
ATOM 20263 N N . LYS A 1 30 ? 6.572 -4.223 -2.801 1.00 0.00 30 LYS A N 17
ATOM 20264 C CA . LYS A 1 30 ? 6.526 -4.804 -4.150 1.00 0.00 30 LYS A CA 17
ATOM 20265 C C . LYS A 1 30 ? 5.871 -3.871 -5.152 1.00 0.00 30 LYS A C 17
ATOM 20266 O O . LYS A 1 30 ? 6.227 -3.898 -6.323 1.00 0.00 30 LYS A O 17
ATOM 20285 N N . ALA A 1 31 ? 4.928 -3.048 -4.711 1.00 0.00 31 ALA A N 17
ATOM 20286 C CA . ALA A 1 31 ? 4.283 -2.060 -5.562 1.00 0.00 31 ALA A CA 17
ATOM 20287 C C . ALA A 1 31 ? 5.170 -0.830 -5.821 1.00 0.00 31 ALA A C 17
ATOM 20288 O O . ALA A 1 31 ? 5.340 -0.406 -6.966 1.00 0.00 31 ALA A O 17
ATOM 20295 N N . VAL A 1 32 ? 5.785 -0.259 -4.784 1.00 0.00 32 VAL A N 17
ATOM 20296 C CA . VAL A 1 32 ? 6.557 0.989 -4.927 1.00 0.00 32 VAL A CA 17
ATOM 20297 C C . VAL A 1 32 ? 7.817 0.821 -5.780 1.00 0.00 32 VAL A C 17
ATOM 20298 O O . VAL A 1 32 ? 8.169 1.729 -6.535 1.00 0.00 32 VAL A O 17
ATOM 20311 N N . ARG A 1 33 ? 8.451 -0.361 -5.749 1.00 0.00 33 ARG A N 17
ATOM 20312 C CA . ARG A 1 33 ? 9.619 -0.687 -6.593 1.00 0.00 33 ARG A CA 17
ATOM 20313 C C . ARG A 1 33 ? 9.271 -0.840 -8.082 1.00 0.00 33 ARG A C 17
ATOM 20314 O O . ARG A 1 33 ? 10.125 -0.625 -8.942 1.00 0.00 33 ARG A O 17
ATOM 20335 N N . ARG A 1 34 ? 8.014 -1.205 -8.381 1.00 0.00 34 ARG A N 17
ATOM 20336 C CA . ARG A 1 34 ? 7.468 -1.387 -9.740 1.00 0.00 34 ARG A CA 17
ATOM 20337 C C . ARG A 1 34 ? 7.088 -0.055 -10.394 1.00 0.00 34 ARG A C 17
ATOM 20338 O O . ARG A 1 34 ? 6.848 -0.011 -11.600 1.00 0.00 34 ARG A O 17
ATOM 20359 N N . GLY A 1 35 ? 7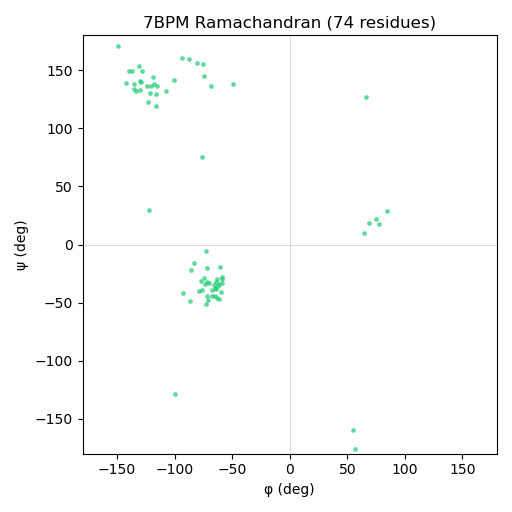.030 1.020 -9.605 1.00 0.00 35 GLY A N 17
ATOM 20360 C CA . GLY A 1 35 ? 6.614 2.349 -10.066 1.00 0.00 35 GLY A CA 17
ATOM 20361 C C . GLY A 1 35 ? 5.095 2.549 -10.056 1.00 0.00 35 GLY A C 17
ATOM 20362 O O . GLY A 1 35 ? 4.572 3.333 -10.852 1.00 0.00 35 GLY A O 17
ATOM 20366 N N . ILE A 1 36 ? 4.383 1.832 -9.175 1.00 0.00 36 ILE A N 17
ATOM 20367 C CA . ILE A 1 36 ? 2.950 2.041 -8.901 1.00 0.00 36 ILE A CA 17
ATOM 20368 C C . ILE A 1 36 ? 2.682 3.510 -8.545 1.00 0.00 36 ILE A C 17
ATOM 20369 O O . ILE A 1 36 ? 3.489 4.151 -7.871 1.00 0.00 36 ILE A O 17
ATOM 20385 N N . LYS A 1 37 ? 1.549 4.051 -9.010 1.00 0.00 37 LYS A N 17
ATOM 20386 C CA . LYS A 1 37 ? 1.181 5.463 -8.832 1.00 0.00 37 LYS A CA 17
ATOM 20387 C C . LYS A 1 37 ? 0.331 5.687 -7.579 1.00 0.00 37 LYS A C 17
ATOM 20388 O O . LYS A 1 37 ? 0.548 6.655 -6.844 1.00 0.00 37 LYS A O 17
ATOM 20407 N N . ARG A 1 38 ? -0.626 4.782 -7.335 1.00 0.00 38 ARG A N 17
ATOM 20408 C CA . ARG A 1 38 ? -1.608 4.857 -6.240 1.00 0.00 38 ARG A CA 17
ATOM 20409 C C . ARG A 1 38 ? -1.667 3.552 -5.448 1.00 0.00 38 ARG A C 17
ATOM 20410 O O . ARG A 1 38 ? -1.626 2.471 -6.036 1.00 0.00 38 ARG A O 17
ATOM 20431 N N . ILE A 1 39 ? -1.793 3.666 -4.129 1.00 0.00 39 ILE A N 17
ATOM 20432 C CA . ILE A 1 39 ? -1.936 2.568 -3.164 1.00 0.00 39 ILE A CA 17
ATOM 20433 C C . ILE A 1 39 ? -3.135 2.852 -2.248 1.00 0.00 39 ILE A C 17
ATOM 20434 O O . ILE A 1 39 ? -3.287 3.962 -1.741 1.00 0.00 39 ILE A O 17
ATOM 20450 N N . GLU A 1 40 ? -3.957 1.841 -1.985 1.00 0.00 40 GLU A N 17
ATOM 20451 C CA . GLU A 1 40 ? -5.071 1.885 -1.042 1.00 0.00 40 GLU A CA 17
ATOM 20452 C C . GLU A 1 40 ? -4.866 0.811 0.023 1.00 0.00 40 GLU A C 17
ATOM 20453 O O . GLU A 1 40 ? -4.412 -0.293 -0.285 1.00 0.00 40 GLU A O 17
ATOM 20465 N N . LEU A 1 41 ? -5.249 1.121 1.260 1.00 0.00 41 LEU A N 17
ATOM 20466 C CA . LEU A 1 41 ? -5.098 0.249 2.423 1.00 0.00 41 LEU A CA 17
ATOM 20467 C C . LEU A 1 41 ? -6.342 0.346 3.314 1.00 0.00 41 LEU A C 17
ATOM 20468 O O . LEU A 1 41 ? -6.852 1.445 3.536 1.00 0.00 41 LEU A O 17
ATOM 20484 N N . ARG A 1 42 ? -6.832 -0.776 3.850 1.00 0.00 42 ARG A N 17
ATOM 20485 C CA . ARG A 1 42 ? -8.051 -0.840 4.665 1.00 0.00 42 ARG A CA 17
ATOM 20486 C C . ARG A 1 42 ? -7.918 -1.854 5.798 1.00 0.00 42 ARG A C 17
ATOM 20487 O O . ARG A 1 42 ? -7.394 -2.947 5.593 1.00 0.00 42 ARG A O 17
ATOM 20508 N N . GLY A 1 43 ? -8.386 -1.492 6.992 1.00 0.00 43 GLY A N 17
ATOM 20509 C CA . GLY A 1 43 ? -8.194 -2.294 8.208 1.00 0.00 43 GLY A CA 17
ATOM 20510 C C . GLY A 1 43 ? -6.749 -2.319 8.725 1.00 0.00 43 GLY A C 17
ATOM 20511 O O . GLY A 1 43 ? -6.339 -3.286 9.368 1.00 0.00 43 GLY A O 17
ATOM 20515 N N . ALA A 1 44 ? -5.966 -1.275 8.431 1.00 0.00 44 ALA A N 17
ATOM 20516 C CA . ALA A 1 44 ? -4.589 -1.133 8.900 1.00 0.00 44 ALA A CA 17
ATOM 20517 C C . ALA A 1 44 ? -4.500 -0.777 10.396 1.00 0.00 44 ALA A C 17
ATOM 20518 O O . ALA A 1 44 ? -5.249 0.073 10.893 1.00 0.00 44 ALA A O 17
ATOM 20525 N N . SER A 1 45 ? -3.536 -1.382 11.094 1.00 0.00 45 SER A N 17
ATOM 20526 C CA . SER A 1 45 ? -3.132 -0.977 12.450 1.00 0.00 45 SER A CA 17
ATOM 20527 C C . SER A 1 45 ? -2.241 0.262 12.343 1.00 0.00 45 SER A C 17
ATOM 20528 O O . SER A 1 45 ? -1.501 0.401 11.370 1.00 0.00 45 SER A O 17
ATOM 20536 N N . GLU A 1 46 ? -2.240 1.154 13.336 1.00 0.00 46 GLU A N 17
ATOM 20537 C CA . GLU A 1 46 ? -1.592 2.466 13.175 1.00 0.00 46 GLU A CA 17
ATOM 20538 C C . GLU A 1 46 ? -0.076 2.408 12.913 1.00 0.00 46 GLU A C 17
ATOM 20539 O O . GLU A 1 46 ? 0.461 3.289 12.246 1.00 0.00 46 GLU A O 17
ATOM 20551 N N . GLN A 1 47 ? 0.602 1.346 13.362 1.00 0.00 47 GLN A N 17
ATOM 20552 C CA . GLN A 1 47 ? 2.020 1.087 13.071 1.00 0.00 47 GLN A CA 17
ATOM 20553 C C . GLN A 1 47 ? 2.273 0.758 11.586 1.00 0.00 47 GLN A C 17
ATOM 20554 O O . GLN A 1 47 ? 3.259 1.233 11.019 1.00 0.00 47 GLN A O 17
ATOM 20568 N N . LEU A 1 48 ? 1.376 0.006 10.935 1.00 0.00 48 LEU A N 17
ATOM 20569 C CA . LEU A 1 48 ? 1.407 -0.226 9.484 1.00 0.00 48 LEU A CA 17
ATOM 20570 C C . LEU A 1 48 ? 1.135 1.075 8.717 1.00 0.00 48 LEU A C 17
ATOM 20571 O O . LEU A 1 48 ? 1.735 1.313 7.669 1.00 0.00 48 LEU A O 17
ATOM 20587 N N . ILE A 1 49 ? 0.274 1.942 9.260 1.00 0.00 49 ILE A N 17
ATOM 20588 C CA . ILE A 1 49 ? 0.015 3.264 8.679 1.00 0.00 49 ILE A CA 17
ATOM 20589 C C . ILE A 1 49 ? 1.295 4.126 8.707 1.00 0.00 49 ILE A C 17
ATOM 20590 O O . ILE A 1 49 ? 1.611 4.721 7.678 1.00 0.00 49 ILE A O 17
ATOM 20606 N N . ARG A 1 50 ? 2.103 4.129 9.788 1.00 0.00 50 ARG A N 17
ATOM 20607 C CA . ARG A 1 50 ? 3.415 4.819 9.801 1.00 0.00 50 ARG A CA 17
ATOM 20608 C C . ARG A 1 50 ? 4.384 4.260 8.762 1.00 0.00 50 ARG A C 17
ATOM 20609 O O . ARG A 1 50 ? 5.119 5.014 8.131 1.00 0.00 50 ARG A O 17
ATOM 20630 N N . ASP A 1 51 ? 4.376 2.943 8.581 1.00 0.00 51 ASP A N 17
ATOM 20631 C CA . ASP A 1 51 ? 5.265 2.222 7.664 1.00 0.00 51 ASP A CA 17
ATOM 20632 C C . ASP A 1 51 ? 5.002 2.592 6.202 1.00 0.00 51 ASP A C 17
ATOM 20633 O O . ASP A 1 51 ? 5.904 2.989 5.463 1.00 0.00 51 ASP A O 17
ATOM 20642 N N . MET A 1 52 ? 3.726 2.538 5.822 1.00 0.00 52 MET A N 17
ATOM 20643 C CA . MET A 1 52 ? 3.235 3.008 4.529 1.00 0.00 52 MET A CA 17
ATOM 20644 C C . MET A 1 52 ? 3.475 4.513 4.342 1.00 0.00 52 MET A C 17
ATOM 20645 O O . MET A 1 52 ? 3.849 4.939 3.249 1.00 0.00 52 MET A O 17
ATOM 20659 N N . GLN A 1 53 ? 3.320 5.317 5.399 1.00 0.00 53 GLN A N 17
ATOM 20660 C CA . GLN A 1 53 ? 3.533 6.773 5.339 1.00 0.00 53 GLN A CA 17
ATOM 20661 C C . GLN A 1 53 ? 5.007 7.132 5.115 1.00 0.00 53 GLN A C 17
ATOM 20662 O O . GLN A 1 53 ? 5.311 8.003 4.301 1.00 0.00 53 GLN A O 17
ATOM 20676 N N . GLU A 1 54 ? 5.933 6.437 5.777 1.00 0.00 54 GLU A N 17
ATOM 20677 C CA . GLU A 1 54 ? 7.376 6.643 5.609 1.00 0.00 54 GLU A CA 17
ATOM 20678 C C . GLU A 1 54 ? 7.839 6.324 4.178 1.00 0.00 54 GLU A C 17
ATOM 20679 O O . GLU A 1 54 ? 8.701 7.017 3.639 1.00 0.00 54 GLU A O 17
ATOM 20691 N N . ILE A 1 55 ? 7.243 5.321 3.532 1.00 0.00 55 ILE A N 17
ATOM 20692 C CA . ILE A 1 55 ? 7.509 5.006 2.124 1.00 0.00 55 ILE A CA 17
ATOM 20693 C C . ILE A 1 55 ? 6.880 6.073 1.214 1.00 0.00 55 ILE A C 17
ATOM 20694 O O . ILE A 1 55 ? 7.549 6.648 0.353 1.00 0.00 55 ILE A O 17
ATOM 20710 N N . ALA A 1 56 ? 5.596 6.371 1.418 1.00 0.00 56 ALA A N 17
ATOM 20711 C CA . ALA A 1 56 ? 4.810 7.215 0.517 1.00 0.00 56 ALA A CA 17
ATOM 20712 C C . ALA A 1 56 ? 5.281 8.678 0.521 1.00 0.00 56 ALA A C 17
ATOM 20713 O O . ALA A 1 56 ? 5.265 9.330 -0.524 1.00 0.00 56 ALA A O 17
ATOM 20720 N N . LYS A 1 57 ? 5.775 9.179 1.661 1.00 0.00 57 LYS A N 17
ATOM 20721 C CA . LYS A 1 57 ? 6.308 10.543 1.795 1.00 0.00 57 LYS A CA 17
ATOM 20722 C C . LYS A 1 57 ? 7.666 10.707 1.105 1.00 0.00 57 LYS A C 17
ATOM 20723 O O . LYS A 1 57 ? 7.950 11.775 0.562 1.00 0.00 57 LYS A O 17
ATOM 20742 N N . GLN A 1 58 ? 8.485 9.654 1.081 1.00 0.00 58 GLN A N 17
ATOM 20743 C CA . GLN A 1 58 ? 9.815 9.687 0.468 1.00 0.00 58 GLN A CA 17
ATOM 20744 C C . GLN A 1 58 ? 9.778 9.592 -1.064 1.00 0.00 58 GLN A C 17
ATOM 20745 O O . GLN A 1 58 ? 10.646 10.158 -1.732 1.00 0.00 58 GLN A O 17
ATOM 20759 N N . ILE A 1 59 ? 8.770 8.913 -1.625 1.00 0.00 59 ILE A N 17
ATOM 20760 C CA . ILE A 1 59 ? 8.623 8.708 -3.081 1.00 0.00 59 ILE A CA 17
ATOM 20761 C C . ILE A 1 59 ? 7.576 9.659 -3.699 1.00 0.00 59 ILE A C 17
ATOM 20762 O O . ILE A 1 59 ? 7.609 9.945 -4.898 1.00 0.00 59 ILE A O 17
ATOM 20778 N N . GLY A 1 60 ? 6.671 10.203 -2.883 1.00 0.00 60 GLY A N 17
ATOM 20779 C CA . GLY A 1 60 ? 5.554 11.058 -3.315 1.00 0.00 60 GLY A CA 17
ATOM 20780 C C . GLY A 1 60 ? 4.338 10.298 -3.876 1.00 0.00 60 GLY A C 17
ATOM 20781 O O . GLY A 1 60 ? 3.495 10.901 -4.543 1.00 0.00 60 GLY A O 17
ATOM 20785 N N . LEU A 1 61 ? 4.243 8.983 -3.635 1.00 0.00 61 LEU A N 17
ATOM 20786 C CA . LEU A 1 61 ? 3.122 8.130 -4.058 1.00 0.00 61 LEU A CA 17
ATOM 20787 C C . LEU A 1 61 ? 1.781 8.524 -3.415 1.00 0.00 61 LEU A C 17
ATOM 20788 O O . LEU A 1 61 ? 1.724 8.978 -2.269 1.00 0.00 61 LEU A O 17
ATOM 20804 N N . GLN A 1 62 ? 0.688 8.279 -4.141 1.00 0.00 62 GLN A N 17
ATOM 20805 C CA . GLN A 1 62 ? -0.679 8.539 -3.682 1.00 0.00 62 GLN A CA 17
ATOM 20806 C C . GLN A 1 62 ? -1.192 7.366 -2.825 1.00 0.00 62 GLN A C 17
ATOM 20807 O O . GLN A 1 62 ? -1.852 6.456 -3.327 1.00 0.00 62 GLN A O 17
ATOM 20821 N N . TYR A 1 63 ? -0.871 7.367 -1.530 1.00 0.00 63 TYR A N 17
ATOM 20822 C CA . TYR A 1 63 ? -1.393 6.403 -0.555 1.00 0.00 63 TYR A CA 17
ATOM 20823 C C . TYR A 1 63 ? -2.754 6.848 0.022 1.00 0.00 63 TYR A C 17
ATOM 20824 O O . TYR A 1 63 ? -3.062 8.045 0.074 1.00 0.00 63 TYR A O 17
ATOM 20842 N N . ARG A 1 64 ? -3.556 5.886 0.492 1.00 0.00 64 ARG A N 17
ATOM 20843 C CA . ARG A 1 64 ? -4.800 6.109 1.255 1.00 0.00 64 ARG A CA 17
ATOM 20844 C C . ARG A 1 64 ? -4.960 5.053 2.348 1.00 0.00 64 ARG A C 17
ATOM 20845 O O . ARG A 1 64 ? -4.638 3.889 2.112 1.00 0.00 64 ARG A O 17
ATOM 20866 N N . THR A 1 65 ? -5.488 5.439 3.511 1.00 0.00 65 THR A N 17
ATOM 20867 C CA . THR A 1 65 ? -5.840 4.509 4.597 1.00 0.00 65 THR A CA 17
ATOM 20868 C C . THR A 1 65 ? -7.306 4.604 5.037 1.00 0.00 65 THR A C 17
ATOM 20869 O O . THR A 1 65 ? -7.856 5.690 5.236 1.00 0.00 65 THR A O 17
ATOM 20880 N N . ASP A 1 66 ? -7.924 3.438 5.212 1.00 0.00 66 ASP A N 17
ATOM 20881 C CA . ASP A 1 66 ? -9.225 3.200 5.850 1.00 0.00 66 ASP A CA 17
ATOM 20882 C C . ASP A 1 66 ? -9.076 2.161 6.989 1.00 0.00 66 ASP A C 17
ATOM 20883 O O . ASP A 1 66 ? -9.851 1.210 7.109 1.00 0.00 66 ASP A O 17
ATOM 20892 N N . GLY A 1 67 ? -8.004 2.278 7.786 1.00 0.00 67 GLY A N 17
ATOM 20893 C CA . GLY A 1 67 ? -7.764 1.488 8.990 1.00 0.00 67 GLY A CA 17
ATOM 20894 C C . GLY A 1 67 ? -8.222 2.193 10.269 1.00 0.00 67 GLY A C 17
ATOM 20895 O O . GLY A 1 67 ? -9.308 2.776 10.332 1.00 0.00 67 GLY A O 17
ATOM 20899 N N . SER A 1 68 ? -7.386 2.111 11.301 1.00 0.00 68 SER A N 17
ATOM 20900 C CA . SER A 1 68 ? -7.720 2.529 12.674 1.00 0.00 68 SER A CA 17
ATOM 20901 C C . SER A 1 68 ? -7.379 3.990 12.977 1.00 0.00 68 SER A C 17
ATOM 20902 O O . SER A 1 68 ? -6.258 4.442 12.729 1.00 0.00 68 SER A O 17
ATOM 20910 N N . LEU A 1 69 ? -8.332 4.707 13.580 1.00 0.00 69 LEU A N 17
ATOM 20911 C CA . LEU A 1 69 ? -8.161 6.042 14.166 1.00 0.00 69 LEU A CA 17
ATOM 20912 C C . LEU A 1 69 ? -9.212 6.272 15.271 1.00 0.00 69 LEU A C 17
ATOM 20913 O O . LEU A 1 69 ? -10.385 5.936 15.099 1.00 0.00 69 LEU A O 17
ATOM 20929 N N . GLU A 1 70 ? -8.798 6.863 16.393 1.00 0.00 70 GLU A N 17
ATOM 20930 C CA . GLU A 1 70 ? -9.665 7.236 17.528 1.00 0.00 70 GLU A CA 17
ATOM 20931 C C . GLU A 1 70 ? -9.606 8.747 17.840 1.00 0.00 70 GLU A C 17
ATOM 20932 O O . GLU A 1 70 ? -8.621 9.422 17.524 1.00 0.00 70 GLU A O 17
ATOM 20944 N N . HIS A 1 71 ? -10.658 9.273 18.479 1.00 0.00 71 HIS A N 17
ATOM 20945 C CA . HIS A 1 71 ? -10.811 10.690 18.838 1.00 0.00 71 HIS A CA 17
ATOM 20946 C C . HIS A 1 71 ? -10.828 10.891 20.366 1.00 0.00 71 HIS A C 17
ATOM 20947 O O . HIS A 1 71 ? -11.735 10.415 21.056 1.00 0.00 71 HIS A O 17
ATOM 20961 N N . HIS A 1 72 ? -9.832 11.614 20.887 1.00 0.00 72 HIS A N 17
ATOM 20962 C CA . HIS A 1 72 ? -9.724 12.037 22.290 1.00 0.00 72 HIS A CA 17
ATOM 20963 C C . HIS A 1 72 ? -8.792 13.262 22.421 1.00 0.00 72 HIS A C 17
ATOM 20964 O O . HIS A 1 72 ? -7.910 13.463 21.580 1.00 0.00 72 HIS A O 17
ATOM 20978 N N . HIS A 1 73 ? -8.954 14.056 23.486 1.00 0.00 73 HIS A N 17
ATOM 20979 C CA . HIS A 1 73 ? -8.095 15.203 23.819 1.00 0.00 73 HIS A CA 17
ATOM 20980 C C . HIS A 1 73 ? -7.716 15.213 25.311 1.00 0.00 73 HIS A C 17
ATOM 20981 O O . HIS A 1 73 ? -8.554 14.951 26.179 1.00 0.00 73 HIS A O 17
ATOM 20995 N N . HIS A 1 74 ? -6.452 15.529 25.611 1.00 0.00 74 HIS A N 17
ATOM 20996 C CA . HIS A 1 74 ? -5.886 15.588 26.965 1.00 0.00 74 HIS A CA 17
ATOM 20997 C C . HIS A 1 74 ? -4.703 16.575 27.043 1.00 0.00 74 HIS A C 17
ATOM 20998 O O . HIS A 1 74 ? -3.981 16.773 26.060 1.00 0.00 74 HIS A O 17
ATOM 21012 N N . HIS A 1 75 ? -4.479 17.166 28.221 1.00 0.00 75 HIS A N 17
ATOM 21013 C CA . HIS A 1 75 ? -3.304 17.982 28.551 1.00 0.00 75 HIS A CA 17
ATOM 21014 C C . HIS A 1 75 ? -2.943 17.849 30.045 1.00 0.00 75 HIS A C 17
ATOM 21015 O O . HIS A 1 75 ? -3.824 17.636 30.887 1.00 0.00 75 HIS A O 17
ATOM 21029 N N . HIS A 1 76 ? -1.656 18.005 30.376 1.00 0.00 76 HIS A N 17
ATOM 21030 C CA . HIS A 1 76 ? -1.145 18.056 31.755 1.00 0.00 76 HIS A CA 17
ATOM 21031 C C . HIS A 1 76 ? -1.639 19.311 32.512 1.00 0.00 76 HIS A C 17
ATOM 21032 O O . HIS A 1 76 ? -1.741 20.396 31.893 1.00 0.00 76 HIS A O 17
ATOM 21047 N N . GLY A 1 1 ? -7.879 -8.706 9.305 1.00 0.00 1 GLY A N 18
ATOM 21048 C CA . GLY A 1 1 ? -7.049 -8.657 8.080 1.00 0.00 1 GLY A CA 18
ATOM 21049 C C . GLY A 1 1 ? -7.076 -7.280 7.429 1.00 0.00 1 GLY A C 18
ATOM 21050 O O . GLY A 1 1 ? -7.972 -6.478 7.698 1.00 0.00 1 GLY A O 18
ATOM 21056 N N . THR A 1 2 ? -6.101 -7.007 6.557 1.00 0.00 2 THR A N 18
ATOM 21057 C CA . THR A 1 2 ? -5.969 -5.748 5.796 1.00 0.00 2 THR A CA 18
ATOM 21058 C C . THR A 1 2 ? -6.264 -5.987 4.313 1.00 0.00 2 THR A C 18
ATOM 21059 O O . THR A 1 2 ? -5.736 -6.934 3.725 1.00 0.00 2 THR A O 18
ATOM 21070 N N . GLU A 1 3 ? -7.071 -5.134 3.680 1.00 0.00 3 GLU A N 18
ATOM 21071 C CA . GLU A 1 3 ? -7.285 -5.148 2.225 1.00 0.00 3 GLU A CA 18
ATOM 21072 C C . GLU A 1 3 ? -6.398 -4.086 1.573 1.00 0.00 3 GLU A C 18
ATOM 21073 O O . GLU A 1 3 ? -6.254 -2.980 2.100 1.00 0.00 3 GLU A O 18
ATOM 21085 N N . ILE A 1 4 ? -5.789 -4.421 0.437 1.00 0.00 4 ILE A N 18
ATOM 21086 C CA . ILE A 1 4 ? -4.775 -3.605 -0.235 1.00 0.00 4 ILE A CA 18
ATOM 21087 C C . ILE A 1 4 ? -5.107 -3.510 -1.716 1.00 0.00 4 ILE A C 18
ATOM 21088 O O . ILE A 1 4 ? -5.438 -4.502 -2.361 1.00 0.00 4 ILE A O 18
ATOM 21104 N N . GLU A 1 5 ? -4.995 -2.312 -2.268 1.00 0.00 5 GLU A N 18
ATOM 21105 C CA . GLU A 1 5 ? -5.213 -2.054 -3.688 1.00 0.00 5 GLU A CA 18
ATOM 21106 C C . GLU A 1 5 ? -4.115 -1.142 -4.237 1.00 0.00 5 GLU A C 18
ATOM 21107 O O . GLU A 1 5 ? -3.626 -0.264 -3.529 1.00 0.00 5 GLU A O 18
ATOM 21119 N N . LEU A 1 6 ? -3.701 -1.349 -5.485 1.00 0.00 6 LEU A N 18
ATOM 21120 C CA . LEU A 1 6 ? -2.691 -0.534 -6.158 1.00 0.00 6 LEU A CA 18
ATOM 21121 C C . LEU A 1 6 ? -3.039 -0.267 -7.621 1.00 0.00 6 LEU A C 18
ATOM 21122 O O . LEU A 1 6 ? -3.580 -1.140 -8.294 1.00 0.00 6 LEU A O 18
ATOM 21138 N N . GLU A 1 7 ? -2.689 0.924 -8.112 1.00 0.00 7 GLU A N 18
ATOM 21139 C CA . GLU A 1 7 ? -2.907 1.359 -9.497 1.00 0.00 7 GLU A CA 18
ATOM 21140 C C . GLU A 1 7 ? -1.616 1.900 -10.138 1.00 0.00 7 GLU A C 18
ATOM 21141 O O . GLU A 1 7 ? -0.884 2.706 -9.553 1.00 0.00 7 GLU A O 18
ATOM 21153 N N . SER A 1 8 ? -1.339 1.440 -11.359 1.00 0.00 8 SER A N 18
ATOM 21154 C CA . SER A 1 8 ? -0.143 1.760 -12.140 1.00 0.00 8 SER A CA 18
ATOM 21155 C C . SER A 1 8 ? -0.309 3.031 -12.982 1.00 0.00 8 SER A C 18
ATOM 21156 O O . SER A 1 8 ? -1.420 3.391 -13.381 1.00 0.00 8 SER A O 18
ATOM 21164 N N . LYS A 1 9 ? 0.816 3.666 -13.339 1.00 0.00 9 LYS A N 18
ATOM 21165 C CA . LYS A 1 9 ? 0.891 4.773 -14.316 1.00 0.00 9 LYS A CA 18
ATOM 21166 C C . LYS A 1 9 ? 0.351 4.383 -15.705 1.00 0.00 9 LYS A C 18
ATOM 21167 O O . LYS A 1 9 ? -0.063 5.252 -16.470 1.00 0.00 9 LYS A O 18
ATOM 21186 N N . ASN A 1 10 ? 0.307 3.082 -16.008 1.00 0.00 10 ASN A N 18
ATOM 21187 C CA . ASN A 1 10 ? -0.293 2.513 -17.222 1.00 0.00 10 ASN A CA 18
ATOM 21188 C C . ASN A 1 10 ? -1.845 2.489 -17.204 1.00 0.00 10 ASN A C 18
ATOM 21189 O O . ASN A 1 10 ? -2.464 2.176 -18.223 1.00 0.00 10 ASN A O 18
ATOM 21200 N N . GLY A 1 11 ? -2.490 2.818 -16.076 1.00 0.00 11 GLY A N 18
ATOM 21201 C CA . GLY A 1 11 ? -3.956 2.884 -15.954 1.00 0.00 11 GLY A CA 18
ATOM 21202 C C . GLY A 1 11 ? -4.645 1.562 -15.586 1.00 0.00 11 GLY A C 18
ATOM 21203 O O . GLY A 1 11 ? -5.834 1.395 -15.863 1.00 0.00 11 GLY A O 18
ATOM 21207 N N . GLN A 1 12 ? -3.910 0.619 -14.988 1.00 0.00 12 GLN A N 18
ATOM 21208 C CA . GLN A 1 12 ? -4.399 -0.703 -14.558 1.00 0.00 12 GLN A CA 18
ATOM 21209 C C . GLN A 1 12 ? -4.210 -0.895 -13.048 1.00 0.00 12 GLN A C 18
ATOM 21210 O O . GLN A 1 12 ? -3.271 -0.341 -12.469 1.00 0.00 12 GLN A O 18
ATOM 21224 N N . ARG A 1 13 ? -5.090 -1.675 -12.404 1.00 0.00 13 ARG A N 18
ATOM 21225 C CA . ARG A 1 13 ? -5.121 -1.882 -10.946 1.00 0.00 13 ARG A CA 18
ATOM 21226 C C . ARG A 1 13 ? -5.150 -3.356 -10.546 1.00 0.00 13 ARG A C 18
ATOM 21227 O O . ARG A 1 13 ? -5.602 -4.207 -11.311 1.00 0.00 13 ARG A O 18
ATOM 21248 N N . GLU A 1 14 ? -4.707 -3.640 -9.327 1.00 0.00 14 GLU A N 18
ATOM 21249 C CA . GLU A 1 14 ? -4.752 -4.970 -8.711 1.00 0.00 14 GLU A CA 18
ATOM 21250 C C . GLU A 1 14 ? -5.092 -4.890 -7.215 1.00 0.00 14 GLU A C 18
ATOM 21251 O O . GLU A 1 14 ? -4.711 -3.940 -6.526 1.00 0.00 14 GLU A O 18
ATOM 21263 N N . HIS A 1 15 ? -5.809 -5.903 -6.723 1.00 0.00 15 HIS A N 18
ATOM 21264 C CA . HIS A 1 15 ? -6.278 -6.018 -5.334 1.00 0.00 15 HIS A CA 18
ATOM 21265 C C . HIS A 1 15 ? -5.730 -7.278 -4.630 1.00 0.00 15 HIS A C 18
ATOM 21266 O O . HIS A 1 15 ? -5.674 -8.361 -5.223 1.00 0.00 15 HIS A O 18
ATOM 21280 N N . TYR A 1 16 ? -5.343 -7.135 -3.359 1.00 0.00 16 TYR A N 18
ATOM 21281 C CA . TYR A 1 16 ? -4.673 -8.137 -2.517 1.00 0.00 16 TYR A CA 18
ATOM 21282 C C . TYR A 1 16 ? -5.210 -8.126 -1.071 1.00 0.00 16 TYR A C 18
ATOM 21283 O O . TYR A 1 16 ? -5.644 -7.087 -0.572 1.00 0.00 16 TYR A O 18
ATOM 21301 N N . THR A 1 17 ? -5.128 -9.261 -0.371 1.00 0.00 17 THR A N 18
ATOM 21302 C CA . THR A 1 17 ? -5.471 -9.382 1.061 1.00 0.00 17 THR A CA 18
ATOM 21303 C C . THR A 1 17 ? -4.242 -9.786 1.882 1.00 0.00 17 THR A C 18
ATOM 21304 O O . THR A 1 17 ? -3.524 -10.715 1.510 1.00 0.00 17 THR A O 18
ATOM 21315 N N . ALA A 1 18 ? -4.013 -9.110 3.011 1.00 0.00 18 ALA A N 18
ATOM 21316 C CA . ALA A 1 18 ? -2.929 -9.382 3.957 1.00 0.00 18 ALA A CA 18
ATOM 21317 C C . ALA A 1 18 ? -3.475 -9.849 5.321 1.00 0.00 18 ALA A C 18
ATOM 21318 O O . ALA A 1 18 ? -4.329 -9.195 5.924 1.00 0.00 18 ALA A O 18
ATOM 21325 N N . THR A 1 19 ? -2.955 -10.972 5.829 1.00 0.00 19 THR A N 18
ATOM 21326 C CA . THR A 1 19 ? -3.352 -11.552 7.132 1.00 0.00 19 THR A CA 18
ATOM 21327 C C . THR A 1 19 ? -2.702 -10.851 8.337 1.00 0.00 19 THR A C 18
ATOM 21328 O O . THR A 1 19 ? -3.221 -10.891 9.454 1.00 0.00 19 THR A O 18
ATOM 21339 N N . SER A 1 20 ? -1.572 -10.179 8.100 1.00 0.00 20 SER A N 18
ATOM 21340 C CA . SER A 1 20 ? -0.734 -9.504 9.097 1.00 0.00 20 SER A CA 18
ATOM 21341 C C . SER A 1 20 ? -0.083 -8.250 8.504 1.00 0.00 20 SER A C 18
ATOM 21342 O O . SER A 1 20 ? 0.117 -8.161 7.290 1.00 0.00 20 SER A O 18
ATOM 21350 N N . GLU A 1 21 ? 0.314 -7.304 9.354 1.00 0.00 21 GLU A N 18
ATOM 21351 C CA . GLU A 1 21 ? 1.139 -6.145 8.992 1.00 0.00 21 GLU A CA 18
ATOM 21352 C C . GLU A 1 21 ? 2.433 -6.551 8.271 1.00 0.00 21 GLU A C 18
ATOM 21353 O O . GLU A 1 21 ? 2.868 -5.846 7.361 1.00 0.00 21 GLU A O 18
ATOM 21365 N N . ASP A 1 22 ? 3.007 -7.712 8.616 1.00 0.00 22 ASP A N 18
ATOM 21366 C CA . ASP A 1 22 ? 4.178 -8.277 7.936 1.00 0.00 22 ASP A CA 18
ATOM 21367 C C . ASP A 1 22 ? 3.891 -8.673 6.476 1.00 0.00 22 ASP A C 18
ATOM 21368 O O . ASP A 1 22 ? 4.740 -8.494 5.607 1.00 0.00 22 ASP A O 18
ATOM 21377 N N . GLU A 1 23 ? 2.687 -9.165 6.183 1.00 0.00 23 GLU A N 18
ATOM 21378 C CA . GLU A 1 23 ? 2.257 -9.475 4.816 1.00 0.00 23 GLU A CA 18
ATOM 21379 C C . GLU A 1 23 ? 1.900 -8.184 4.062 1.00 0.00 23 GLU A C 18
ATOM 21380 O O . GLU A 1 23 ? 2.227 -8.037 2.886 1.00 0.00 23 GLU A O 18
ATOM 21392 N N . ALA A 1 24 ? 1.305 -7.203 4.748 1.00 0.00 24 ALA A N 18
ATOM 21393 C CA . ALA A 1 24 ? 0.936 -5.926 4.146 1.00 0.00 24 ALA A CA 18
ATOM 21394 C C . ALA A 1 24 ? 2.162 -5.146 3.646 1.00 0.00 24 ALA A C 18
ATOM 21395 O O . ALA A 1 24 ? 2.199 -4.756 2.478 1.00 0.00 24 ALA A O 18
ATOM 21402 N N . ARG A 1 25 ? 3.216 -4.999 4.468 1.00 0.00 25 ARG A N 18
ATOM 21403 C CA . ARG A 1 25 ? 4.478 -4.349 4.047 1.00 0.00 25 ARG A CA 18
ATOM 21404 C C . ARG A 1 25 ? 5.130 -5.041 2.845 1.00 0.00 25 ARG A C 18
ATOM 21405 O O . ARG A 1 25 ? 5.653 -4.373 1.956 1.00 0.00 25 ARG A O 18
ATOM 21426 N N . LYS A 1 26 ? 5.008 -6.367 2.772 1.00 0.00 26 LYS A N 18
ATOM 21427 C CA . LYS A 1 26 ? 5.496 -7.211 1.661 1.00 0.00 26 LYS A CA 18
ATOM 21428 C C . LYS A 1 26 ? 4.692 -7.044 0.370 1.00 0.00 26 LYS A C 18
ATOM 21429 O O . LYS A 1 26 ? 5.254 -7.219 -0.709 1.00 0.00 26 LYS A O 18
ATOM 21448 N N . ILE A 1 27 ? 3.407 -6.696 0.437 1.00 0.00 27 ILE A N 18
ATOM 21449 C CA . ILE A 1 27 ? 2.611 -6.290 -0.740 1.00 0.00 27 ILE A CA 18
ATOM 21450 C C . ILE A 1 27 ? 2.990 -4.865 -1.183 1.00 0.00 27 ILE A C 18
ATOM 21451 O O . ILE A 1 27 ? 3.148 -4.617 -2.379 1.00 0.00 27 ILE A O 18
ATOM 21467 N N . ILE A 1 28 ? 3.191 -3.938 -0.238 1.00 0.00 28 ILE A N 18
ATOM 21468 C CA . ILE A 1 28 ? 3.483 -2.526 -0.535 1.00 0.00 28 ILE A CA 18
ATOM 21469 C C . ILE A 1 28 ? 4.859 -2.401 -1.194 1.00 0.00 28 ILE A C 18
ATOM 21470 O O . ILE A 1 28 ? 4.994 -1.766 -2.238 1.00 0.00 28 ILE A O 18
ATOM 21486 N N . GLU A 1 29 ? 5.882 -3.055 -0.639 1.00 0.00 29 GLU A N 18
ATOM 21487 C CA . GLU A 1 29 ? 7.250 -2.998 -1.162 1.00 0.00 29 GLU A CA 18
ATOM 21488 C C . GLU A 1 29 ? 7.349 -3.586 -2.582 1.00 0.00 29 GLU A C 18
ATOM 21489 O O . GLU A 1 29 ? 8.092 -3.071 -3.420 1.00 0.00 29 GLU A O 18
ATOM 21501 N N . LYS A 1 30 ? 6.530 -4.609 -2.876 1.00 0.00 30 LYS A N 18
ATOM 21502 C CA . LYS A 1 30 ? 6.401 -5.225 -4.205 1.00 0.00 30 LYS A CA 18
ATOM 21503 C C . LYS A 1 30 ? 5.667 -4.360 -5.208 1.00 0.00 30 LYS A C 18
ATOM 21504 O O . LYS A 1 30 ? 5.831 -4.578 -6.405 1.00 0.00 30 LYS A O 18
ATOM 21523 N N . ALA A 1 31 ? 4.860 -3.422 -4.740 1.00 0.00 31 ALA A N 18
ATOM 21524 C CA . ALA A 1 31 ? 4.210 -2.428 -5.580 1.00 0.00 31 ALA A CA 18
ATOM 21525 C C . ALA A 1 31 ? 5.109 -1.222 -5.890 1.00 0.00 31 ALA A C 18
ATOM 21526 O O . ALA A 1 31 ? 5.287 -0.866 -7.055 1.00 0.00 31 ALA A O 18
ATOM 21533 N N . VAL A 1 32 ? 5.720 -0.607 -4.874 1.00 0.00 32 VAL A N 18
ATOM 21534 C CA . VAL A 1 32 ? 6.514 0.627 -5.049 1.00 0.00 32 VAL A CA 18
ATOM 21535 C C . VAL A 1 32 ? 7.732 0.428 -5.952 1.00 0.00 32 VAL A C 18
ATOM 21536 O O . VAL A 1 32 ? 8.069 1.326 -6.726 1.00 0.00 32 VAL A O 18
ATOM 21549 N N . ARG A 1 33 ? 8.335 -0.771 -5.946 1.00 0.00 33 ARG A N 18
ATOM 21550 C CA . ARG A 1 33 ? 9.433 -1.141 -6.861 1.00 0.00 33 ARG A CA 18
ATOM 21551 C C . ARG A 1 33 ? 9.046 -1.085 -8.346 1.00 0.00 33 ARG A C 18
ATOM 21552 O O . ARG A 1 33 ? 9.917 -0.889 -9.194 1.00 0.00 33 ARG A O 18
ATOM 21573 N N . ARG A 1 34 ? 7.753 -1.253 -8.663 1.00 0.00 34 ARG A N 18
ATOM 21574 C CA . ARG A 1 34 ? 7.220 -1.254 -10.038 1.00 0.00 34 ARG A CA 18
ATOM 21575 C C . ARG A 1 34 ? 6.919 0.155 -10.558 1.00 0.00 34 ARG A C 18
ATOM 21576 O O . ARG A 1 34 ? 6.639 0.318 -11.746 1.00 0.00 34 ARG A O 18
ATOM 21597 N N . GLY A 1 35 ? 6.951 1.164 -9.681 1.00 0.00 35 GLY A N 18
ATOM 21598 C CA . GLY A 1 35 ? 6.551 2.535 -10.020 1.00 0.00 35 GLY A CA 18
ATOM 21599 C C . GLY A 1 35 ? 5.033 2.748 -9.973 1.00 0.00 35 GLY A C 18
ATOM 21600 O O . GLY A 1 35 ? 4.508 3.604 -10.685 1.00 0.00 35 GLY A O 18
ATOM 21604 N N . ILE A 1 36 ? 4.328 1.958 -9.151 1.00 0.00 36 ILE A N 18
ATOM 21605 C CA . ILE A 1 36 ? 2.905 2.141 -8.820 1.00 0.00 36 ILE A CA 18
ATOM 21606 C C . ILE A 1 36 ? 2.655 3.585 -8.362 1.00 0.00 36 ILE A C 18
ATOM 21607 O O . ILE A 1 36 ? 3.438 4.144 -7.595 1.00 0.00 36 ILE A O 18
ATOM 21623 N N . LYS A 1 37 ? 1.564 4.193 -8.842 1.00 0.00 37 LYS A N 18
ATOM 21624 C CA . LYS A 1 37 ? 1.255 5.614 -8.613 1.00 0.00 37 LYS A CA 18
ATOM 21625 C C . LYS A 1 37 ? 0.418 5.837 -7.352 1.00 0.00 37 LYS A C 18
ATOM 21626 O O . LYS A 1 37 ? 0.593 6.841 -6.658 1.00 0.00 37 LYS A O 18
ATOM 21645 N N . ARG A 1 38 ? -0.489 4.903 -7.060 1.00 0.00 38 ARG A N 18
ATOM 21646 C CA . ARG A 1 38 ? -1.533 5.017 -6.031 1.00 0.00 38 ARG A CA 18
ATOM 21647 C C . ARG A 1 38 ? -1.708 3.699 -5.278 1.00 0.00 38 ARG A C 18
ATOM 21648 O O . ARG A 1 38 ? -1.702 2.639 -5.899 1.00 0.00 38 ARG A O 18
ATOM 21669 N N . ILE A 1 39 ? -1.854 3.782 -3.954 1.00 0.00 39 ILE A N 18
ATOM 21670 C CA . ILE A 1 39 ? -2.020 2.649 -3.026 1.00 0.00 39 ILE A CA 18
ATOM 21671 C C . ILE A 1 39 ? -3.203 2.906 -2.087 1.00 0.00 39 ILE A C 18
ATOM 21672 O O . ILE A 1 39 ? -3.390 4.018 -1.598 1.00 0.00 39 ILE A O 18
ATOM 21688 N N . GLU A 1 40 ? -3.983 1.869 -1.803 1.00 0.00 40 GLU A N 18
ATOM 21689 C CA . GLU A 1 40 ? -5.034 1.867 -0.790 1.00 0.00 40 GLU A CA 18
ATOM 21690 C C . GLU A 1 40 ? -4.766 0.797 0.267 1.00 0.00 40 GLU A C 18
ATOM 21691 O O . GLU A 1 40 ? -4.289 -0.292 -0.053 1.00 0.00 40 GLU A O 18
ATOM 21703 N N . LEU A 1 41 ? -5.130 1.103 1.511 1.00 0.00 41 LEU A N 18
ATOM 21704 C CA . LEU A 1 41 ? -5.044 0.210 2.664 1.00 0.00 41 LEU A CA 18
ATOM 21705 C C . LEU A 1 41 ? -6.327 0.327 3.503 1.00 0.00 41 LEU A C 18
ATOM 21706 O O . LEU A 1 41 ? -6.658 1.427 3.946 1.00 0.00 41 LEU A O 18
ATOM 21722 N N . ARG A 1 42 ? -7.039 -0.779 3.763 1.00 0.00 42 ARG A N 18
ATOM 21723 C CA . ARG A 1 42 ? -8.283 -0.817 4.557 1.00 0.00 42 ARG A CA 18
ATOM 21724 C C . ARG A 1 42 ? -8.177 -1.833 5.688 1.00 0.00 42 ARG A C 18
ATOM 21725 O O . ARG A 1 42 ? -7.702 -2.944 5.470 1.00 0.00 42 ARG A O 18
ATOM 21746 N N . GLY A 1 43 ? -8.612 -1.459 6.892 1.00 0.00 43 GLY A N 18
ATOM 21747 C CA . GLY A 1 43 ? -8.458 -2.285 8.101 1.00 0.00 43 GLY A CA 18
ATOM 21748 C C . GLY A 1 43 ? -7.022 -2.389 8.637 1.00 0.00 43 GLY A C 18
ATOM 21749 O O . GLY A 1 43 ? -6.736 -3.268 9.451 1.00 0.00 43 GLY A O 18
ATOM 21753 N N . ALA A 1 44 ? -6.126 -1.496 8.202 1.00 0.00 44 ALA A N 18
ATOM 21754 C CA . ALA A 1 44 ? -4.722 -1.487 8.602 1.00 0.00 44 ALA A CA 18
ATOM 21755 C C . ALA A 1 44 ? -4.509 -1.061 10.072 1.00 0.00 44 ALA A C 18
ATOM 21756 O O . ALA A 1 44 ? -5.284 -0.276 10.627 1.00 0.00 44 ALA A O 18
ATOM 21763 N N . SER A 1 45 ? -3.427 -1.552 10.684 1.00 0.00 45 SER A N 18
ATOM 21764 C CA . SER A 1 45 ? -2.994 -1.180 12.044 1.00 0.00 45 SER A CA 18
ATOM 21765 C C . SER A 1 45 ? -2.101 0.064 12.033 1.00 0.00 45 SER A C 18
ATOM 21766 O O . SER A 1 45 ? -1.378 0.307 11.067 1.00 0.00 45 SER A O 18
ATOM 21774 N N . GLU A 1 46 ? -2.093 0.836 13.124 1.00 0.00 46 GLU A N 18
ATOM 21775 C CA . GLU A 1 46 ? -1.413 2.144 13.196 1.00 0.00 46 GLU A CA 18
ATOM 21776 C C . GLU A 1 46 ? 0.094 2.086 12.887 1.00 0.00 46 GLU A C 18
ATOM 21777 O O . GLU A 1 46 ? 0.619 2.988 12.233 1.00 0.00 46 GLU A O 18
ATOM 21789 N N . GLN A 1 47 ? 0.782 1.001 13.264 1.00 0.00 47 GLN A N 18
ATOM 21790 C CA . GLN A 1 47 ? 2.199 0.794 12.943 1.00 0.00 47 GLN A CA 18
ATOM 21791 C C . GLN A 1 47 ? 2.419 0.649 11.427 1.00 0.00 47 GLN A C 18
ATOM 21792 O O . GLN A 1 47 ? 3.286 1.314 10.861 1.00 0.00 47 GLN A O 18
ATOM 21806 N N . LEU A 1 48 ? 1.595 -0.167 10.757 1.00 0.00 48 LEU A N 18
ATOM 21807 C CA . LEU A 1 48 ? 1.667 -0.389 9.308 1.00 0.00 48 LEU A CA 18
ATOM 21808 C C . LEU A 1 48 ? 1.298 0.887 8.540 1.00 0.00 48 LEU A C 18
ATOM 21809 O O . LEU A 1 48 ? 1.972 1.235 7.571 1.00 0.00 48 LEU A O 18
ATOM 21825 N N . ILE A 1 49 ? 0.291 1.629 9.011 1.00 0.00 49 ILE A N 18
ATOM 21826 C CA . ILE A 1 49 ? -0.108 2.913 8.419 1.00 0.00 49 ILE A CA 18
ATOM 21827 C C . ILE A 1 49 ? 1.048 3.923 8.500 1.00 0.00 49 ILE A C 18
ATOM 21828 O O . ILE A 1 49 ? 1.368 4.545 7.489 1.00 0.00 49 ILE A O 18
ATOM 21844 N N . ARG A 1 50 ? 1.728 4.047 9.651 1.00 0.00 50 ARG A N 18
ATOM 21845 C CA . ARG A 1 50 ? 2.879 4.953 9.833 1.00 0.00 50 ARG A CA 18
ATOM 21846 C C . ARG A 1 50 ? 4.089 4.529 9.000 1.00 0.00 50 ARG A C 18
ATOM 21847 O O . ARG A 1 50 ? 4.745 5.384 8.405 1.00 0.00 50 ARG A O 18
ATOM 21868 N N . ASP A 1 51 ? 4.359 3.229 8.897 1.00 0.00 51 ASP A N 18
ATOM 21869 C CA . ASP A 1 51 ? 5.429 2.699 8.060 1.00 0.00 51 ASP A CA 18
ATOM 21870 C C . ASP A 1 51 ? 5.164 2.934 6.563 1.00 0.00 51 ASP A C 18
ATOM 21871 O O . ASP A 1 51 ? 6.075 3.321 5.829 1.00 0.00 51 ASP A O 18
ATOM 21880 N N . MET A 1 52 ? 3.917 2.778 6.103 1.00 0.00 52 MET A N 18
ATOM 21881 C CA . MET A 1 52 ? 3.548 3.059 4.713 1.00 0.00 52 MET A CA 18
ATOM 21882 C C . MET A 1 52 ? 3.519 4.565 4.418 1.00 0.00 52 MET A C 18
ATOM 21883 O O . MET A 1 52 ? 4.010 4.985 3.373 1.00 0.00 52 MET A O 18
ATOM 21897 N N . GLN A 1 53 ? 3.053 5.396 5.356 1.00 0.00 53 GLN A N 18
ATOM 21898 C CA . GLN A 1 53 ? 3.144 6.859 5.270 1.00 0.00 53 GLN A CA 18
ATOM 21899 C C . GLN A 1 53 ? 4.598 7.333 5.101 1.00 0.00 53 GLN A C 18
ATOM 21900 O O . GLN A 1 53 ? 4.868 8.198 4.267 1.00 0.00 53 GLN A O 18
ATOM 21914 N N . GLU A 1 54 ? 5.552 6.734 5.819 1.00 0.00 54 GLU A N 18
ATOM 21915 C CA . GLU A 1 54 ? 6.980 7.048 5.675 1.00 0.00 54 GLU A CA 18
ATOM 21916 C C . GLU A 1 54 ? 7.526 6.682 4.282 1.00 0.00 54 GLU A C 18
ATOM 21917 O O . GLU A 1 54 ? 8.342 7.417 3.725 1.00 0.00 54 GLU A O 18
ATOM 21929 N N . ILE A 1 55 ? 7.047 5.595 3.670 1.00 0.00 55 ILE A N 18
ATOM 21930 C CA . ILE A 1 55 ? 7.378 5.223 2.283 1.00 0.00 55 ILE A CA 18
ATOM 21931 C C . ILE A 1 55 ? 6.723 6.200 1.288 1.00 0.00 55 ILE A C 18
ATOM 21932 O O . ILE A 1 55 ? 7.375 6.696 0.367 1.00 0.00 55 ILE A O 18
ATOM 21948 N N . ALA A 1 56 ? 5.447 6.527 1.493 1.00 0.00 56 ALA A N 18
ATOM 21949 C CA . ALA A 1 56 ? 4.656 7.369 0.596 1.00 0.00 56 ALA A CA 18
ATOM 21950 C C . ALA A 1 56 ? 5.179 8.812 0.537 1.00 0.00 56 ALA A C 18
ATOM 21951 O O . ALA A 1 56 ? 5.155 9.427 -0.529 1.00 0.00 56 ALA A O 18
ATOM 21958 N N . LYS A 1 57 ? 5.718 9.333 1.646 1.00 0.00 57 LYS A N 18
ATOM 21959 C CA . LYS A 1 57 ? 6.319 10.677 1.718 1.00 0.00 57 LYS A CA 18
ATOM 21960 C C . LYS A 1 57 ? 7.670 10.768 1.006 1.00 0.00 57 LYS A C 18
ATOM 21961 O O . LYS A 1 57 ? 7.992 11.814 0.442 1.00 0.00 57 LYS A O 18
ATOM 21980 N N . GLN A 1 58 ? 8.444 9.681 0.995 1.00 0.00 58 GLN A N 18
ATOM 21981 C CA . GLN A 1 58 ? 9.746 9.613 0.330 1.00 0.00 58 GLN A CA 18
ATOM 21982 C C . GLN A 1 58 ? 9.636 9.498 -1.198 1.00 0.00 58 GLN A C 18
ATOM 21983 O O . GLN A 1 58 ? 10.477 10.045 -1.913 1.00 0.00 58 GLN A O 18
ATOM 21997 N N . ILE A 1 59 ? 8.600 8.814 -1.700 1.00 0.00 59 ILE A N 18
ATOM 21998 C CA . ILE A 1 59 ? 8.403 8.566 -3.142 1.00 0.00 59 ILE A CA 18
ATOM 21999 C C . ILE A 1 59 ? 7.384 9.537 -3.772 1.00 0.00 59 ILE A C 18
ATOM 22000 O O . ILE A 1 59 ? 7.432 9.815 -4.972 1.00 0.00 59 ILE A O 18
ATOM 22016 N N . GLY A 1 60 ? 6.481 10.094 -2.964 1.00 0.00 60 GLY A N 18
ATOM 22017 C CA . GLY A 1 60 ? 5.351 10.919 -3.417 1.00 0.00 60 GLY A CA 18
ATOM 22018 C C . GLY A 1 60 ? 4.147 10.120 -3.948 1.00 0.00 60 GLY A C 18
ATOM 22019 O O . GLY A 1 60 ? 3.357 10.660 -4.726 1.00 0.00 60 GLY A O 18
ATOM 22023 N N . LEU A 1 61 ? 4.001 8.842 -3.566 1.00 0.00 61 LEU A N 18
ATOM 22024 C CA . LEU A 1 61 ? 2.854 7.997 -3.937 1.00 0.00 61 LEU A CA 18
ATOM 22025 C C . LEU A 1 61 ? 1.520 8.547 -3.400 1.00 0.00 61 LEU A C 18
ATOM 22026 O O . LEU A 1 61 ? 1.449 9.080 -2.289 1.00 0.00 61 LEU A O 18
ATOM 22042 N N . GLN A 1 62 ? 0.438 8.321 -4.151 1.00 0.00 62 GLN A N 18
ATOM 22043 C CA . GLN A 1 62 ? -0.931 8.638 -3.725 1.00 0.00 62 GLN A CA 18
ATOM 22044 C C . GLN A 1 62 ? -1.482 7.534 -2.803 1.00 0.00 62 GLN A C 18
ATOM 22045 O O . GLN A 1 62 ? -2.273 6.689 -3.223 1.00 0.00 62 GLN A O 18
ATOM 22059 N N . TYR A 1 63 ? -1.038 7.494 -1.547 1.00 0.00 63 TYR A N 18
ATOM 22060 C CA . TYR A 1 63 ? -1.565 6.569 -0.543 1.00 0.00 63 TYR A CA 18
ATOM 22061 C C . TYR A 1 63 ? -2.937 7.008 0.008 1.00 0.00 63 TYR A C 18
ATOM 22062 O O . TYR A 1 63 ? -3.281 8.196 0.015 1.00 0.00 63 TYR A O 18
ATOM 22080 N N . ARG A 1 64 ? -3.704 6.036 0.511 1.00 0.00 64 ARG A N 18
ATOM 22081 C CA . ARG A 1 64 ? -4.938 6.223 1.293 1.00 0.00 64 ARG A CA 18
ATOM 22082 C C . ARG A 1 64 ? -5.003 5.192 2.418 1.00 0.00 64 ARG A C 18
ATOM 22083 O O . ARG A 1 64 ? -4.742 4.011 2.181 1.00 0.00 64 ARG A O 18
ATOM 22104 N N . THR A 1 65 ? -5.409 5.627 3.610 1.00 0.00 65 THR A N 18
ATOM 22105 C CA . THR A 1 65 ? -5.743 4.745 4.737 1.00 0.00 65 THR A CA 18
ATOM 22106 C C . THR A 1 65 ? -7.233 4.797 5.075 1.00 0.00 65 THR A C 18
ATOM 22107 O O . THR A 1 65 ? -7.841 5.862 5.199 1.00 0.00 65 THR A O 18
ATOM 22118 N N . ASP A 1 66 ? -7.812 3.612 5.231 1.00 0.00 66 ASP A N 18
ATOM 22119 C CA . ASP A 1 66 ? -9.153 3.329 5.747 1.00 0.00 66 ASP A CA 18
ATOM 22120 C C . ASP A 1 66 ? -9.062 2.274 6.880 1.00 0.00 66 ASP A C 18
ATOM 22121 O O . ASP A 1 66 ? -9.880 1.357 6.991 1.00 0.00 66 ASP A O 18
ATOM 22130 N N . GLY A 1 67 ? -7.979 2.336 7.670 1.00 0.00 67 GLY A N 18
ATOM 22131 C CA . GLY A 1 67 ? -7.696 1.433 8.794 1.00 0.00 67 GLY A CA 18
ATOM 22132 C C . GLY A 1 67 ? -8.004 2.041 10.164 1.00 0.00 67 GLY A C 18
ATOM 22133 O O . GLY A 1 67 ? -8.923 1.589 10.853 1.00 0.00 67 GLY A O 18
ATOM 22137 N N . SER A 1 68 ? -7.249 3.070 10.562 1.00 0.00 68 SER A N 18
ATOM 22138 C CA . SER A 1 68 ? -7.409 3.742 11.861 1.00 0.00 68 SER A CA 18
ATOM 22139 C C . SER A 1 68 ? -8.556 4.761 11.863 1.00 0.00 68 SER A C 18
ATOM 22140 O O . SER A 1 68 ? -8.806 5.443 10.863 1.00 0.00 68 SER A O 18
ATOM 22148 N N . LEU A 1 69 ? -9.229 4.890 13.012 1.00 0.00 69 LEU A N 18
ATOM 22149 C CA . LEU A 1 69 ? -10.239 5.914 13.308 1.00 0.00 69 LEU A CA 18
ATOM 22150 C C . LEU A 1 69 ? -10.078 6.440 14.754 1.00 0.00 69 LEU A C 18
ATOM 22151 O O . LEU A 1 69 ? -11.050 6.733 15.450 1.00 0.00 69 LEU A O 18
ATOM 22167 N N . GLU A 1 70 ? -8.827 6.526 15.223 1.00 0.00 70 GLU A N 18
ATOM 22168 C CA . GLU A 1 70 ? -8.443 6.873 16.600 1.00 0.00 70 GLU A CA 18
ATOM 22169 C C . GLU A 1 70 ? -9.126 5.963 17.653 1.00 0.00 70 GLU A C 18
ATOM 22170 O O . GLU A 1 70 ? -9.043 4.738 17.535 1.00 0.00 70 GLU A O 18
ATOM 22182 N N . HIS A 1 71 ? -9.765 6.523 18.691 1.00 0.00 71 HIS A N 18
ATOM 22183 C CA . HIS A 1 71 ? -10.409 5.803 19.809 1.00 0.00 71 HIS A CA 18
ATOM 22184 C C . HIS A 1 71 ? -9.473 4.835 20.585 1.00 0.00 71 HIS A C 18
ATOM 22185 O O . HIS A 1 71 ? -9.920 3.871 21.214 1.00 0.00 71 HIS A O 18
ATOM 22199 N N . HIS A 1 72 ? -8.162 5.097 20.550 1.00 0.00 72 HIS A N 18
ATOM 22200 C CA . HIS A 1 72 ? -7.100 4.333 21.219 1.00 0.00 72 HIS A CA 18
ATOM 22201 C C . HIS A 1 72 ? -6.034 5.281 21.798 1.00 0.00 72 HIS A C 18
ATOM 22202 O O . HIS A 1 72 ? -5.842 6.395 21.299 1.00 0.00 72 HIS A O 18
ATOM 22216 N N . HIS A 1 73 ? -5.319 4.842 22.838 1.00 0.00 73 HIS A N 18
ATOM 22217 C CA . HIS A 1 73 ? -4.235 5.614 23.458 1.00 0.00 73 HIS A CA 18
ATOM 22218 C C . HIS A 1 73 ? -2.992 5.709 22.548 1.00 0.00 73 HIS A C 18
ATOM 22219 O O . HIS A 1 73 ? -2.512 4.704 22.013 1.00 0.00 73 HIS A O 18
ATOM 22233 N N . HIS A 1 74 ? -2.469 6.925 22.373 1.00 0.00 74 HIS A N 18
ATOM 22234 C CA . HIS A 1 74 ? -1.311 7.248 21.528 1.00 0.00 74 HIS A CA 18
ATOM 22235 C C . HIS A 1 74 ? -0.622 8.529 22.043 1.00 0.00 74 HIS A C 18
ATOM 22236 O O . HIS A 1 74 ? -1.271 9.369 22.673 1.00 0.00 74 HIS A O 18
ATOM 22250 N N . HIS A 1 75 ? 0.677 8.696 21.768 1.00 0.00 75 HIS A N 18
ATOM 22251 C CA . HIS A 1 75 ? 1.481 9.847 22.214 1.00 0.00 75 HIS A CA 18
ATOM 22252 C C . HIS A 1 75 ? 2.213 10.531 21.045 1.00 0.00 75 HIS A C 18
ATOM 22253 O O . HIS A 1 75 ? 2.676 9.862 20.116 1.00 0.00 75 HIS A O 18
ATOM 22267 N N . HIS A 1 76 ? 2.318 11.865 21.099 1.00 0.00 76 HIS A N 18
ATOM 22268 C CA . HIS A 1 76 ? 2.900 12.724 20.054 1.00 0.00 76 HIS A CA 18
ATOM 22269 C C . HIS A 1 76 ? 4.332 13.177 20.410 1.00 0.00 76 HIS A C 18
ATOM 22270 O O . HIS A 1 76 ? 4.507 13.908 21.413 1.00 0.00 76 HIS A O 18
ATOM 22285 N N . GLY A 1 1 ? -8.415 -9.582 8.004 1.00 0.00 1 GLY A N 19
ATOM 22286 C CA . GLY A 1 1 ? -7.077 -8.952 8.010 1.00 0.00 1 GLY A CA 19
ATOM 22287 C C . GLY A 1 1 ? -7.128 -7.544 7.437 1.00 0.00 1 GLY A C 19
ATOM 22288 O O . GLY A 1 1 ? -7.963 -6.740 7.851 1.00 0.00 1 GLY A O 19
ATOM 22294 N N . THR A 1 2 ? -6.254 -7.247 6.473 1.00 0.00 2 THR A N 19
ATOM 22295 C CA . THR A 1 2 ? -6.097 -5.927 5.827 1.00 0.00 2 THR A CA 19
ATOM 22296 C C . THR A 1 2 ? -6.288 -6.061 4.313 1.00 0.00 2 THR A C 19
ATOM 22297 O O . THR A 1 2 ? -5.710 -6.957 3.696 1.00 0.00 2 THR A O 19
ATOM 22308 N N . GLU A 1 3 ? -7.076 -5.181 3.691 1.00 0.00 3 GLU A N 19
ATOM 22309 C CA . GLU A 1 3 ? -7.197 -5.107 2.224 1.00 0.00 3 GLU A CA 19
ATOM 22310 C C . GLU A 1 3 ? -6.186 -4.108 1.655 1.00 0.00 3 GLU A C 19
ATOM 22311 O O . GLU A 1 3 ? -5.919 -3.065 2.262 1.00 0.00 3 GLU A O 19
ATOM 22323 N N . ILE A 1 4 ? -5.647 -4.414 0.475 1.00 0.00 4 ILE A N 19
ATOM 22324 C CA . ILE A 1 4 ? -4.633 -3.606 -0.205 1.00 0.00 4 ILE A CA 19
ATOM 22325 C C . ILE A 1 4 ? -4.972 -3.518 -1.684 1.00 0.00 4 ILE A C 19
ATOM 22326 O O . ILE A 1 4 ? -5.285 -4.518 -2.326 1.00 0.00 4 ILE A O 19
ATOM 22342 N N . GLU A 1 5 ? -4.911 -2.316 -2.238 1.00 0.00 5 GLU A N 19
ATOM 22343 C CA . GLU A 1 5 ? -5.245 -2.062 -3.635 1.00 0.00 5 GLU A CA 19
ATOM 22344 C C . GLU A 1 5 ? -4.242 -1.087 -4.257 1.00 0.00 5 GLU A C 19
ATOM 22345 O O . GLU A 1 5 ? -3.845 -0.119 -3.614 1.00 0.00 5 GLU A O 19
ATOM 22357 N N . LEU A 1 6 ? -3.788 -1.352 -5.482 1.00 0.00 6 LEU A N 19
ATOM 22358 C CA . LEU A 1 6 ? -2.737 -0.577 -6.146 1.00 0.00 6 LEU A CA 19
ATOM 22359 C C . LEU A 1 6 ? -3.019 -0.351 -7.633 1.00 0.00 6 LEU A C 19
ATOM 22360 O O . LEU A 1 6 ? -3.414 -1.280 -8.330 1.00 0.00 6 LEU A O 19
ATOM 22376 N N . GLU A 1 7 ? -2.768 0.865 -8.122 1.00 0.00 7 GLU A N 19
ATOM 22377 C CA . GLU A 1 7 ? -2.914 1.262 -9.532 1.00 0.00 7 GLU A CA 19
ATOM 22378 C C . GLU A 1 7 ? -1.614 1.858 -10.103 1.00 0.00 7 GLU A C 19
ATOM 22379 O O . GLU A 1 7 ? -0.985 2.739 -9.505 1.00 0.00 7 GLU A O 19
ATOM 22391 N N . SER A 1 8 ? -1.209 1.362 -11.274 1.00 0.00 8 SER A N 19
ATOM 22392 C CA . SER A 1 8 ? 0.037 1.712 -11.959 1.00 0.00 8 SER A CA 19
ATOM 22393 C C . SER A 1 8 ? -0.114 2.922 -12.891 1.00 0.00 8 SER A C 19
ATOM 22394 O O . SER A 1 8 ? -1.220 3.252 -13.331 1.00 0.00 8 SER A O 19
ATOM 22402 N N . LYS A 1 9 ? 1.007 3.569 -13.239 1.00 0.00 9 LYS A N 19
ATOM 22403 C CA . LYS A 1 9 ? 1.061 4.775 -14.094 1.00 0.00 9 LYS A CA 19
ATOM 22404 C C . LYS A 1 9 ? 0.449 4.577 -15.490 1.00 0.00 9 LYS A C 19
ATOM 22405 O O . LYS A 1 9 ? 0.006 5.549 -16.103 1.00 0.00 9 LYS A O 19
ATOM 22424 N N . ASN A 1 10 ? 0.394 3.336 -15.983 1.00 0.00 10 ASN A N 19
ATOM 22425 C CA . ASN A 1 10 ? -0.200 2.984 -17.279 1.00 0.00 10 ASN A CA 19
ATOM 22426 C C . ASN A 1 10 ? -1.728 2.744 -17.241 1.00 0.00 10 ASN A C 19
ATOM 22427 O O . ASN A 1 10 ? -2.324 2.482 -18.289 1.00 0.00 10 ASN A O 19
ATOM 22438 N N . GLY A 1 11 ? -2.369 2.820 -16.066 1.00 0.00 11 GLY A N 19
ATOM 22439 C CA . GLY A 1 11 ? -3.826 2.706 -15.920 1.00 0.00 11 GLY A CA 19
ATOM 22440 C C . GLY A 1 11 ? -4.372 1.325 -15.529 1.00 0.00 11 GLY A C 19
ATOM 22441 O O . GLY A 1 11 ? -5.580 1.108 -15.646 1.00 0.00 11 GLY A O 19
ATOM 22445 N N . GLN A 1 12 ? -3.524 0.392 -15.079 1.00 0.00 12 GLN A N 19
ATOM 22446 C CA . GLN A 1 12 ? -3.938 -0.950 -14.628 1.00 0.00 12 GLN A CA 19
ATOM 22447 C C . GLN A 1 12 ? -3.867 -1.077 -13.103 1.00 0.00 12 GLN A C 19
ATOM 22448 O O . GLN A 1 12 ? -2.965 -0.508 -12.484 1.00 0.00 12 GLN A O 19
ATOM 22462 N N . ARG A 1 13 ? -4.794 -1.830 -12.493 1.00 0.00 13 ARG A N 19
ATOM 22463 C CA . ARG A 1 13 ? -4.890 -1.999 -11.032 1.00 0.00 13 ARG A CA 19
ATOM 22464 C C . ARG A 1 13 ? -4.956 -3.458 -10.590 1.00 0.00 13 ARG A C 19
ATOM 22465 O O . ARG A 1 13 ? -5.449 -4.320 -11.318 1.00 0.00 13 ARG A O 19
ATOM 22486 N N . GLU A 1 14 ? -4.504 -3.713 -9.367 1.00 0.00 14 GLU A N 19
ATOM 22487 C CA . GLU A 1 14 ? -4.519 -5.019 -8.699 1.00 0.00 14 GLU A CA 19
ATOM 22488 C C . GLU A 1 14 ? -5.020 -4.889 -7.246 1.00 0.00 14 GLU A C 19
ATOM 22489 O O . GLU A 1 14 ? -4.791 -3.872 -6.588 1.00 0.00 14 GLU A O 19
ATOM 22501 N N . HIS A 1 15 ? -5.704 -5.921 -6.745 1.00 0.00 15 HIS A N 19
ATOM 22502 C CA . HIS A 1 15 ? -6.238 -6.000 -5.377 1.00 0.00 15 HIS A CA 19
ATOM 22503 C C . HIS A 1 15 ? -5.755 -7.272 -4.645 1.00 0.00 15 HIS A C 19
ATOM 22504 O O . HIS A 1 15 ? -5.715 -8.360 -5.227 1.00 0.00 15 HIS A O 19
ATOM 22518 N N . TYR A 1 16 ? -5.403 -7.127 -3.363 1.00 0.00 16 TYR A N 19
ATOM 22519 C CA . TYR A 1 16 ? -4.788 -8.138 -2.493 1.00 0.00 16 TYR A CA 19
ATOM 22520 C C . TYR A 1 16 ? -5.376 -8.129 -1.069 1.00 0.00 16 TYR A C 19
ATOM 22521 O O . TYR A 1 16 ? -5.824 -7.092 -0.573 1.00 0.00 16 TYR A O 19
ATOM 22539 N N . THR A 1 17 ? -5.315 -9.272 -0.377 1.00 0.00 17 THR A N 19
ATOM 22540 C CA . THR A 1 17 ? -5.622 -9.399 1.062 1.00 0.00 17 THR A CA 19
ATOM 22541 C C . THR A 1 17 ? -4.382 -9.856 1.839 1.00 0.00 17 THR A C 19
ATOM 22542 O O . THR A 1 17 ? -3.702 -10.801 1.431 1.00 0.00 17 THR A O 19
ATOM 22553 N N . ALA A 1 18 ? -4.103 -9.209 2.971 1.00 0.00 18 ALA A N 19
ATOM 22554 C CA . ALA A 1 18 ? -3.026 -9.536 3.908 1.00 0.00 18 ALA A CA 19
ATOM 22555 C C . ALA A 1 18 ? -3.585 -10.063 5.241 1.00 0.00 18 ALA A C 19
ATOM 22556 O O . ALA A 1 18 ? -4.551 -9.523 5.788 1.00 0.00 18 ALA A O 19
ATOM 22563 N N . THR A 1 19 ? -2.960 -11.111 5.782 1.00 0.00 19 THR A N 19
ATOM 22564 C CA . THR A 1 19 ? -3.341 -11.751 7.057 1.00 0.00 19 THR A CA 19
ATOM 22565 C C . THR A 1 19 ? -2.832 -10.990 8.283 1.00 0.00 19 THR A C 19
ATOM 22566 O O . THR A 1 19 ? -3.472 -10.997 9.337 1.00 0.00 19 THR A O 19
ATOM 22577 N N . SER A 1 20 ? -1.689 -10.320 8.133 1.00 0.00 20 SER A N 19
ATOM 22578 C CA . SER A 1 20 ? -0.997 -9.536 9.162 1.00 0.00 20 SER A CA 19
ATOM 22579 C C . SER A 1 20 ? -0.205 -8.379 8.536 1.00 0.00 20 SER A C 19
ATOM 22580 O O . SER A 1 20 ? 0.010 -8.346 7.321 1.00 0.00 20 SER A O 19
ATOM 22588 N N . GLU A 1 21 ? 0.277 -7.448 9.361 1.00 0.00 21 GLU A N 19
ATOM 22589 C CA . GLU A 1 21 ? 1.125 -6.316 8.950 1.00 0.00 21 GLU A CA 19
ATOM 22590 C C . GLU A 1 21 ? 2.377 -6.761 8.186 1.00 0.00 21 GLU A C 19
ATOM 22591 O O . GLU A 1 21 ? 2.799 -6.078 7.254 1.00 0.00 21 GLU A O 19
ATOM 22603 N N . ASP A 1 22 ? 2.940 -7.925 8.531 1.00 0.00 22 ASP A N 19
ATOM 22604 C CA . ASP A 1 22 ? 4.120 -8.476 7.861 1.00 0.00 22 ASP A CA 19
ATOM 22605 C C . ASP A 1 22 ? 3.821 -9.049 6.465 1.00 0.00 22 ASP A C 19
ATOM 22606 O O . ASP A 1 22 ? 4.688 -9.028 5.596 1.00 0.00 22 ASP A O 19
ATOM 22615 N N . GLU A 1 23 ? 2.595 -9.517 6.213 1.00 0.00 23 GLU A N 19
ATOM 22616 C CA . GLU A 1 23 ? 2.142 -9.870 4.864 1.00 0.00 23 GLU A CA 19
ATOM 22617 C C . GLU A 1 23 ? 1.817 -8.593 4.068 1.00 0.00 23 GLU A C 19
ATOM 22618 O O . GLU A 1 23 ? 2.124 -8.497 2.881 1.00 0.00 23 GLU A O 19
ATOM 22630 N N . ALA A 1 24 ? 1.259 -7.573 4.730 1.00 0.00 24 ALA A N 19
ATOM 22631 C CA . ALA A 1 24 ? 0.839 -6.329 4.092 1.00 0.00 24 ALA A CA 19
ATOM 22632 C C . ALA A 1 24 ? 2.017 -5.526 3.520 1.00 0.00 24 ALA A C 19
ATOM 22633 O O . ALA A 1 24 ? 2.024 -5.197 2.331 1.00 0.00 24 ALA A O 19
ATOM 22640 N N . ARG A 1 25 ? 3.063 -5.285 4.323 1.00 0.00 25 ARG A N 19
ATOM 22641 C CA . ARG A 1 25 ? 4.298 -4.598 3.883 1.00 0.00 25 ARG A CA 19
ATOM 22642 C C . ARG A 1 25 ? 4.949 -5.258 2.662 1.00 0.00 25 ARG A C 19
ATOM 22643 O O . ARG A 1 25 ? 5.470 -4.561 1.795 1.00 0.00 25 ARG A O 19
ATOM 22664 N N . LYS A 1 26 ? 4.851 -6.588 2.546 1.00 0.00 26 LYS A N 19
ATOM 22665 C CA . LYS A 1 26 ? 5.366 -7.379 1.406 1.00 0.00 26 LYS A CA 19
ATOM 22666 C C . LYS A 1 26 ? 4.569 -7.203 0.110 1.00 0.00 26 LYS A C 19
ATOM 22667 O O . LYS A 1 26 ? 5.140 -7.400 -0.959 1.00 0.00 26 LYS A O 19
ATOM 22686 N N . ILE A 1 27 ? 3.287 -6.837 0.168 1.00 0.00 27 ILE A N 19
ATOM 22687 C CA . ILE A 1 27 ? 2.510 -6.414 -1.017 1.00 0.00 27 ILE A CA 19
ATOM 22688 C C . ILE A 1 27 ? 2.908 -4.988 -1.430 1.00 0.00 27 ILE A C 19
ATOM 22689 O O . ILE A 1 27 ? 3.024 -4.676 -2.615 1.00 0.00 27 ILE A O 19
ATOM 22705 N N . ILE A 1 28 ? 3.135 -4.111 -0.452 1.00 0.00 28 ILE A N 19
ATOM 22706 C CA . ILE A 1 28 ? 3.338 -2.674 -0.677 1.00 0.00 28 ILE A CA 19
ATOM 22707 C C . ILE A 1 28 ? 4.749 -2.396 -1.193 1.00 0.00 28 ILE A C 19
ATOM 22708 O O . ILE A 1 28 ? 4.929 -1.603 -2.113 1.00 0.00 28 ILE A O 19
ATOM 22724 N N . GLU A 1 29 ? 5.756 -3.102 -0.680 1.00 0.00 29 GLU A N 19
ATOM 22725 C CA . GLU A 1 29 ? 7.124 -3.001 -1.185 1.00 0.00 29 GLU A CA 19
ATOM 22726 C C . GLU A 1 29 ? 7.216 -3.460 -2.656 1.00 0.00 29 GLU A C 19
ATOM 22727 O O . GLU A 1 29 ? 7.946 -2.872 -3.457 1.00 0.00 29 GLU A O 19
ATOM 22739 N N . LYS A 1 30 ? 6.381 -4.443 -3.035 1.00 0.00 30 LYS A N 19
ATOM 22740 C CA . LYS A 1 30 ? 6.215 -4.914 -4.418 1.00 0.00 30 LYS A CA 19
ATOM 22741 C C . LYS A 1 30 ? 5.519 -3.885 -5.293 1.00 0.00 30 LYS A C 19
ATOM 22742 O O . LYS A 1 30 ? 5.824 -3.791 -6.476 1.00 0.00 30 LYS A O 19
ATOM 22761 N N . ALA A 1 31 ? 4.629 -3.086 -4.718 1.00 0.00 31 ALA A N 19
ATOM 22762 C CA . ALA A 1 31 ? 3.968 -2.001 -5.428 1.00 0.00 31 ALA A CA 19
ATOM 22763 C C . ALA A 1 31 ? 4.929 -0.825 -5.697 1.00 0.00 31 ALA A C 19
ATOM 22764 O O . ALA A 1 31 ? 5.045 -0.343 -6.825 1.00 0.00 31 ALA A O 19
ATOM 22771 N N . VAL A 1 32 ? 5.689 -0.376 -4.697 1.00 0.00 32 VAL A N 19
ATOM 22772 C CA . VAL A 1 32 ? 6.567 0.798 -4.862 1.00 0.00 32 VAL A CA 19
ATOM 22773 C C . VAL A 1 32 ? 7.754 0.542 -5.796 1.00 0.00 32 VAL A C 19
ATOM 22774 O O . VAL A 1 32 ? 8.145 1.441 -6.541 1.00 0.00 32 VAL A O 19
ATOM 22787 N N . ARG A 1 33 ? 8.272 -0.695 -5.844 1.00 0.00 33 ARG A N 19
ATOM 22788 C CA . ARG A 1 33 ? 9.336 -1.101 -6.793 1.00 0.00 33 ARG A CA 19
ATOM 22789 C C . ARG A 1 33 ? 8.836 -1.303 -8.230 1.00 0.00 33 ARG A C 19
ATOM 22790 O O . ARG A 1 33 ? 9.586 -1.091 -9.183 1.00 0.00 33 ARG A O 19
ATOM 22811 N N . ARG A 1 34 ? 7.556 -1.668 -8.380 1.00 0.00 34 ARG A N 19
ATOM 22812 C CA . ARG A 1 34 ? 6.826 -1.759 -9.659 1.00 0.00 34 ARG A CA 19
ATOM 22813 C C . ARG A 1 34 ? 6.588 -0.379 -10.282 1.00 0.00 34 ARG A C 19
ATOM 22814 O O . ARG A 1 34 ? 6.308 -0.280 -11.476 1.00 0.00 34 ARG A O 19
ATOM 22835 N N . GLY A 1 35 ? 6.698 0.671 -9.470 1.00 0.00 35 GLY A N 19
ATOM 22836 C CA . GLY A 1 35 ? 6.420 2.054 -9.858 1.00 0.00 35 GLY A CA 19
ATOM 22837 C C . GLY A 1 35 ? 4.936 2.418 -9.758 1.00 0.00 35 GLY A C 19
ATOM 22838 O O . GLY A 1 35 ? 4.477 3.300 -10.487 1.00 0.00 35 GLY A O 19
ATOM 22842 N N . ILE A 1 36 ? 4.185 1.745 -8.875 1.00 0.00 36 ILE A N 19
ATOM 22843 C CA . ILE A 1 36 ? 2.770 2.045 -8.593 1.00 0.00 36 ILE A CA 19
ATOM 22844 C C . ILE A 1 36 ? 2.581 3.525 -8.238 1.00 0.00 36 ILE A C 19
ATOM 22845 O O . ILE A 1 36 ? 3.426 4.119 -7.568 1.00 0.00 36 ILE A O 19
ATOM 22861 N N . LYS A 1 37 ? 1.470 4.120 -8.694 1.00 0.00 37 LYS A N 19
ATOM 22862 C CA . LYS A 1 37 ? 1.162 5.540 -8.474 1.00 0.00 37 LYS A CA 19
ATOM 22863 C C . LYS A 1 37 ? 0.193 5.764 -7.311 1.00 0.00 37 LYS A C 19
ATOM 22864 O O . LYS A 1 37 ? 0.407 6.674 -6.509 1.00 0.00 37 LYS A O 19
ATOM 22883 N N . ARG A 1 38 ? -0.839 4.921 -7.195 1.00 0.00 38 ARG A N 19
ATOM 22884 C CA . ARG A 1 38 ? -1.863 4.982 -6.133 1.00 0.00 38 ARG A CA 19
ATOM 22885 C C . ARG A 1 38 ? -1.855 3.695 -5.317 1.00 0.00 38 ARG A C 19
ATOM 22886 O O . ARG A 1 38 ? -1.809 2.610 -5.892 1.00 0.00 38 ARG A O 19
ATOM 22907 N N . ILE A 1 39 ? -1.945 3.829 -3.996 1.00 0.00 39 ILE A N 19
ATOM 22908 C CA . ILE A 1 39 ? -1.991 2.726 -3.025 1.00 0.00 39 ILE A CA 19
ATOM 22909 C C . ILE A 1 39 ? -3.150 2.943 -2.051 1.00 0.00 39 ILE A C 19
ATOM 22910 O O . ILE A 1 39 ? -3.394 4.055 -1.590 1.00 0.00 39 ILE A O 19
ATOM 22926 N N . GLU A 1 40 ? -3.850 1.870 -1.709 1.00 0.00 40 GLU A N 19
ATOM 22927 C CA . GLU A 1 40 ? -4.925 1.844 -0.730 1.00 0.00 40 GLU A CA 19
ATOM 22928 C C . GLU A 1 40 ? -4.647 0.783 0.328 1.00 0.00 40 GLU A C 19
ATOM 22929 O O . GLU A 1 40 ? -4.257 -0.337 0.003 1.00 0.00 40 GLU A O 19
ATOM 22941 N N . LEU A 1 41 ? -4.898 1.149 1.581 1.00 0.00 41 LEU A N 19
ATOM 22942 C CA . LEU A 1 41 ? -4.814 0.317 2.777 1.00 0.00 41 LEU A CA 19
ATOM 22943 C C . LEU A 1 41 ? -6.166 0.391 3.498 1.00 0.00 41 LEU A C 19
ATOM 22944 O O . LEU A 1 41 ? -6.600 1.490 3.844 1.00 0.00 41 LEU A O 19
ATOM 22960 N N . ARG A 1 42 ? -6.829 -0.743 3.764 1.00 0.00 42 ARG A N 19
ATOM 22961 C CA . ARG A 1 42 ? -8.118 -0.787 4.489 1.00 0.00 42 ARG A CA 19
ATOM 22962 C C . ARG A 1 42 ? -8.057 -1.783 5.645 1.00 0.00 42 ARG A C 19
ATOM 22963 O O . ARG A 1 42 ? -7.643 -2.926 5.450 1.00 0.00 42 ARG A O 19
ATOM 22984 N N . GLY A 1 43 ? -8.449 -1.355 6.844 1.00 0.00 43 GLY A N 19
ATOM 22985 C CA . GLY A 1 43 ? -8.277 -2.137 8.079 1.00 0.00 43 GLY A CA 19
ATOM 22986 C C . GLY A 1 43 ? -6.817 -2.284 8.534 1.00 0.00 43 GLY A C 19
ATOM 22987 O O . GLY A 1 43 ? -6.451 -3.304 9.119 1.00 0.00 43 GLY A O 19
ATOM 22991 N N . ALA A 1 44 ? -5.969 -1.293 8.234 1.00 0.00 44 ALA A N 19
ATOM 22992 C CA . ALA A 1 44 ? -4.561 -1.263 8.636 1.00 0.00 44 ALA A CA 19
ATOM 22993 C C . ALA A 1 44 ? -4.367 -0.936 10.135 1.00 0.00 44 ALA A C 19
ATOM 22994 O O . ALA A 1 44 ? -5.192 -0.249 10.743 1.00 0.00 44 ALA A O 19
ATOM 23001 N N . SER A 1 45 ? -3.257 -1.399 10.724 1.00 0.00 45 SER A N 19
ATOM 23002 C CA . SER A 1 45 ? -2.835 -1.057 12.098 1.00 0.00 45 SER A CA 19
ATOM 23003 C C . SER A 1 45 ? -1.922 0.174 12.126 1.00 0.00 45 SER A C 19
ATOM 23004 O O . SER A 1 45 ? -1.204 0.441 11.165 1.00 0.00 45 SER A O 19
ATOM 23012 N N . GLU A 1 46 ? -1.901 0.919 13.234 1.00 0.00 46 GLU A N 19
ATOM 23013 C CA . GLU A 1 46 ? -1.243 2.238 13.316 1.00 0.00 46 GLU A CA 19
ATOM 23014 C C . GLU A 1 46 ? 0.273 2.211 13.056 1.00 0.00 46 GLU A C 19
ATOM 23015 O O . GLU A 1 46 ? 0.812 3.155 12.475 1.00 0.00 46 GLU A O 19
ATOM 23027 N N . GLN A 1 47 ? 0.958 1.118 13.414 1.00 0.00 47 GLN A N 19
ATOM 23028 C CA . GLN A 1 47 ? 2.387 0.953 13.140 1.00 0.00 47 GLN A CA 19
ATOM 23029 C C . GLN A 1 47 ? 2.634 0.788 11.633 1.00 0.00 47 GLN A C 19
ATOM 23030 O O . GLN A 1 47 ? 3.481 1.487 11.072 1.00 0.00 47 GLN A O 19
ATOM 23044 N N . LEU A 1 48 ? 1.842 -0.054 10.955 1.00 0.00 48 LEU A N 19
ATOM 23045 C CA . LEU A 1 48 ? 1.907 -0.210 9.499 1.00 0.00 48 LEU A CA 19
ATOM 23046 C C . LEU A 1 48 ? 1.544 1.097 8.785 1.00 0.00 48 LEU A C 19
ATOM 23047 O O . LEU A 1 48 ? 2.239 1.487 7.851 1.00 0.00 48 LEU A O 19
ATOM 23063 N N . ILE A 1 49 ? 0.498 1.798 9.233 1.00 0.00 49 ILE A N 19
ATOM 23064 C CA . ILE A 1 49 ? 0.078 3.077 8.644 1.00 0.00 49 ILE A CA 19
ATOM 23065 C C . ILE A 1 49 ? 1.243 4.080 8.669 1.00 0.00 49 ILE A C 19
ATOM 23066 O O . ILE A 1 49 ? 1.558 4.655 7.629 1.00 0.00 49 ILE A O 19
ATOM 23082 N N . ARG A 1 50 ? 1.949 4.231 9.801 1.00 0.00 50 ARG A N 19
ATOM 23083 C CA . ARG A 1 50 ? 3.113 5.126 9.924 1.00 0.00 50 ARG A CA 19
ATOM 23084 C C . ARG A 1 50 ? 4.310 4.665 9.091 1.00 0.00 50 ARG A C 19
ATOM 23085 O O . ARG A 1 50 ? 4.958 5.494 8.453 1.00 0.00 50 ARG A O 19
ATOM 23106 N N . ASP A 1 51 ? 4.583 3.361 9.041 1.00 0.00 51 ASP A N 19
ATOM 23107 C CA . ASP A 1 51 ? 5.671 2.802 8.242 1.00 0.00 51 ASP A CA 19
ATOM 23108 C C . ASP A 1 51 ? 5.457 3.016 6.734 1.00 0.00 51 ASP A C 19
ATOM 23109 O O . ASP A 1 51 ? 6.383 3.402 6.017 1.00 0.00 51 ASP A O 19
ATOM 23118 N N . MET A 1 52 ? 4.231 2.812 6.245 1.00 0.00 52 MET A N 19
ATOM 23119 C CA . MET A 1 52 ? 3.878 2.999 4.834 1.00 0.00 52 MET A CA 19
ATOM 23120 C C . MET A 1 52 ? 3.717 4.483 4.461 1.00 0.00 52 MET A C 19
ATOM 23121 O O . MET A 1 52 ? 4.106 4.875 3.360 1.00 0.00 52 MET A O 19
ATOM 23135 N N . GLN A 1 53 ? 3.238 5.333 5.380 1.00 0.00 53 GLN A N 19
ATOM 23136 C CA . GLN A 1 53 ? 3.240 6.797 5.229 1.00 0.00 53 GLN A CA 19
ATOM 23137 C C . GLN A 1 53 ? 4.658 7.347 5.020 1.00 0.00 53 GLN A C 19
ATOM 23138 O O . GLN A 1 53 ? 4.865 8.197 4.154 1.00 0.00 53 GLN A O 19
ATOM 23152 N N . GLU A 1 54 ? 5.646 6.841 5.764 1.00 0.00 54 GLU A N 19
ATOM 23153 C CA . GLU A 1 54 ? 7.044 7.269 5.636 1.00 0.00 54 GLU A CA 19
ATOM 23154 C C . GLU A 1 54 ? 7.630 6.936 4.253 1.00 0.00 54 GLU A C 19
ATOM 23155 O O . GLU A 1 54 ? 8.401 7.722 3.702 1.00 0.00 54 GLU A O 19
ATOM 23167 N N . ILE A 1 55 ? 7.234 5.813 3.648 1.00 0.00 55 ILE A N 19
ATOM 23168 C CA . ILE A 1 55 ? 7.628 5.453 2.278 1.00 0.00 55 ILE A CA 19
ATOM 23169 C C . ILE A 1 55 ? 6.894 6.337 1.258 1.00 0.00 55 ILE A C 19
ATOM 23170 O O . ILE A 1 55 ? 7.513 6.922 0.368 1.00 0.00 55 ILE A O 19
ATOM 23186 N N . ALA A 1 56 ? 5.574 6.478 1.402 1.00 0.00 56 ALA A N 19
ATOM 23187 C CA . ALA A 1 56 ? 4.723 7.176 0.436 1.00 0.00 56 ALA A CA 19
ATOM 23188 C C . ALA A 1 56 ? 5.054 8.673 0.344 1.00 0.00 56 ALA A C 19
ATOM 23189 O O . ALA A 1 56 ? 5.036 9.242 -0.749 1.00 0.00 56 ALA A O 19
ATOM 23196 N N . LYS A 1 57 ? 5.434 9.292 1.469 1.00 0.00 57 LYS A N 19
ATOM 23197 C CA . LYS A 1 57 ? 5.802 10.713 1.549 1.00 0.00 57 LYS A CA 19
ATOM 23198 C C . LYS A 1 57 ? 7.155 10.999 0.889 1.00 0.00 57 LYS A C 19
ATOM 23199 O O . LYS A 1 57 ? 7.330 12.053 0.278 1.00 0.00 57 LYS A O 19
ATOM 23218 N N . GLN A 1 58 ? 8.091 10.049 0.958 1.00 0.00 58 GLN A N 19
ATOM 23219 C CA . GLN A 1 58 ? 9.417 10.168 0.349 1.00 0.00 58 GLN A CA 19
ATOM 23220 C C . GLN A 1 58 ? 9.402 9.983 -1.175 1.00 0.00 58 GLN A C 19
ATOM 23221 O O . GLN A 1 58 ? 10.165 10.649 -1.877 1.00 0.00 58 GLN A O 19
ATOM 23235 N N . ILE A 1 59 ? 8.520 9.120 -1.697 1.00 0.00 59 ILE A N 19
ATOM 23236 C CA . ILE A 1 59 ? 8.390 8.882 -3.148 1.00 0.00 59 ILE A CA 19
ATOM 23237 C C . ILE A 1 59 ? 7.398 9.858 -3.811 1.00 0.00 59 ILE A C 19
ATOM 23238 O O . ILE A 1 59 ? 7.531 10.196 -4.989 1.00 0.00 59 ILE A O 19
ATOM 23254 N N . GLY A 1 60 ? 6.423 10.350 -3.045 1.00 0.00 60 GLY A N 19
ATOM 23255 C CA . GLY A 1 60 ? 5.306 11.170 -3.535 1.00 0.00 60 GLY A CA 19
ATOM 23256 C C . GLY A 1 60 ? 4.124 10.361 -4.095 1.00 0.00 60 GLY A C 19
ATOM 23257 O O . GLY A 1 60 ? 3.381 10.869 -4.939 1.00 0.00 60 GLY A O 19
ATOM 23261 N N . LEU A 1 61 ? 3.956 9.104 -3.663 1.00 0.00 61 LEU A N 19
ATOM 23262 C CA . LEU A 1 61 ? 2.821 8.240 -4.027 1.00 0.00 61 LEU A CA 19
ATOM 23263 C C . LEU A 1 61 ? 1.475 8.752 -3.480 1.00 0.00 61 LEU A C 19
ATOM 23264 O O . LEU A 1 61 ? 1.400 9.354 -2.405 1.00 0.00 61 LEU A O 19
ATOM 23280 N N . GLN A 1 62 ? 0.392 8.429 -4.189 1.00 0.00 62 GLN A N 19
ATOM 23281 C CA . GLN A 1 62 ? -0.989 8.715 -3.787 1.00 0.00 62 GLN A CA 19
ATOM 23282 C C . GLN A 1 62 ? -1.516 7.579 -2.890 1.00 0.00 62 GLN A C 19
ATOM 23283 O O . GLN A 1 62 ? -2.294 6.729 -3.325 1.00 0.00 62 GLN A O 19
ATOM 23297 N N . TYR A 1 63 ? -1.063 7.537 -1.635 1.00 0.00 63 TYR A N 19
ATOM 23298 C CA . TYR A 1 63 ? -1.570 6.597 -0.631 1.00 0.00 63 TYR A CA 19
ATOM 23299 C C . TYR A 1 63 ? -2.933 7.048 -0.059 1.00 0.00 63 TYR A C 19
ATOM 23300 O O . TYR A 1 63 ? -3.244 8.244 -0.007 1.00 0.00 63 TYR A O 19
ATOM 23318 N N . ARG A 1 64 ? -3.731 6.082 0.405 1.00 0.00 64 ARG A N 19
ATOM 23319 C CA . ARG A 1 64 ? -4.981 6.279 1.161 1.00 0.00 64 ARG A CA 19
ATOM 23320 C C . ARG A 1 64 ? -5.097 5.226 2.255 1.00 0.00 64 ARG A C 19
ATOM 23321 O O . ARG A 1 64 ? -4.900 4.039 2.001 1.00 0.00 64 ARG A O 19
ATOM 23342 N N . THR A 1 65 ? -5.461 5.668 3.454 1.00 0.00 65 THR A N 19
ATOM 23343 C CA . THR A 1 65 ? -5.724 4.802 4.613 1.00 0.00 65 THR A CA 19
ATOM 23344 C C . THR A 1 65 ? -7.202 4.848 5.000 1.00 0.00 65 THR A C 19
ATOM 23345 O O . THR A 1 65 ? -7.771 5.924 5.190 1.00 0.00 65 THR A O 19
ATOM 23356 N N . ASP A 1 66 ? -7.805 3.674 5.151 1.00 0.00 66 ASP A N 19
ATOM 23357 C CA . ASP A 1 66 ? -9.152 3.432 5.687 1.00 0.00 66 ASP A CA 19
ATOM 23358 C C . ASP A 1 66 ? -9.099 2.373 6.813 1.00 0.00 66 ASP A C 19
ATOM 23359 O O . ASP A 1 66 ? -9.706 1.303 6.736 1.00 0.00 66 ASP A O 19
ATOM 23368 N N . GLY A 1 67 ? -8.280 2.640 7.835 1.00 0.00 67 GLY A N 19
ATOM 23369 C CA . GLY A 1 67 ? -7.997 1.746 8.972 1.00 0.00 67 GLY A CA 19
ATOM 23370 C C . GLY A 1 67 ? -8.316 2.350 10.348 1.00 0.00 67 GLY A C 19
ATOM 23371 O O . GLY A 1 67 ? -7.692 1.974 11.341 1.00 0.00 67 GLY A O 19
ATOM 23375 N N . SER A 1 68 ? -9.246 3.309 10.421 1.00 0.00 68 SER A N 19
ATOM 23376 C CA . SER A 1 68 ? -9.605 3.994 11.675 1.00 0.00 68 SER A CA 19
ATOM 23377 C C . SER A 1 68 ? -10.224 3.039 12.706 1.00 0.00 68 SER A C 19
ATOM 23378 O O . SER A 1 68 ? -11.162 2.298 12.397 1.00 0.00 68 SER A O 19
ATOM 23386 N N . LEU A 1 69 ? -9.719 3.090 13.943 1.00 0.00 69 LEU A N 19
ATOM 23387 C CA . LEU A 1 69 ? -10.232 2.356 15.103 1.00 0.00 69 LEU A CA 19
ATOM 23388 C C . LEU A 1 69 ? -9.977 3.164 16.388 1.00 0.00 69 LEU A C 19
ATOM 23389 O O . LEU A 1 69 ? -8.869 3.653 16.617 1.00 0.00 69 LEU A O 19
ATOM 23405 N N . GLU A 1 70 ? -11.003 3.304 17.227 1.00 0.00 70 GLU A N 19
ATOM 23406 C CA . GLU A 1 70 ? -10.934 4.050 18.492 1.00 0.00 70 GLU A CA 19
ATOM 23407 C C . GLU A 1 70 ? -10.445 3.167 19.656 1.00 0.00 70 GLU A C 19
ATOM 23408 O O . GLU A 1 70 ? -10.812 1.992 19.763 1.00 0.00 70 GLU A O 19
ATOM 23420 N N . HIS A 1 71 ? -9.641 3.752 20.552 1.00 0.00 71 HIS A N 19
ATOM 23421 C CA . HIS A 1 71 ? -9.073 3.103 21.742 1.00 0.00 71 HIS A CA 19
ATOM 23422 C C . HIS A 1 71 ? -9.125 4.032 22.969 1.00 0.00 71 HIS A C 19
ATOM 23423 O O . HIS A 1 71 ? -9.093 5.261 22.836 1.00 0.00 71 HIS A O 19
ATOM 23437 N N . HIS A 1 72 ? -9.180 3.448 24.170 1.00 0.00 72 HIS A N 19
ATOM 23438 C CA . HIS A 1 72 ? -9.179 4.157 25.456 1.00 0.00 72 HIS A CA 19
ATOM 23439 C C . HIS A 1 72 ? -8.473 3.326 26.543 1.00 0.00 72 HIS A C 19
ATOM 23440 O O . HIS A 1 72 ? -8.644 2.105 26.602 1.00 0.00 72 HIS A O 19
ATOM 23454 N N . HIS A 1 73 ? -7.685 3.985 27.401 1.00 0.00 73 HIS A N 19
ATOM 23455 C CA . HIS A 1 73 ? -6.839 3.350 28.423 1.00 0.00 73 HIS A CA 19
ATOM 23456 C C . HIS A 1 73 ? -6.812 4.159 29.734 1.00 0.00 73 HIS A C 19
ATOM 23457 O O . HIS A 1 73 ? -6.833 5.394 29.707 1.00 0.00 73 HIS A O 19
ATOM 23471 N N . HIS A 1 74 ? -6.695 3.456 30.870 1.00 0.00 74 HIS A N 19
ATOM 23472 C CA . HIS A 1 74 ? -6.618 4.017 32.231 1.00 0.00 74 HIS A CA 19
ATOM 23473 C C . HIS A 1 74 ? -7.787 4.980 32.581 1.00 0.00 74 HIS A C 19
ATOM 23474 O O . HIS A 1 74 ? -8.848 4.937 31.951 1.00 0.00 74 HIS A O 19
ATOM 23488 N N . HIS A 1 75 ? -7.633 5.805 33.625 1.00 0.00 75 HIS A N 19
ATOM 23489 C CA . HIS A 1 75 ? -8.628 6.795 34.068 1.00 0.00 75 HIS A CA 19
ATOM 23490 C C . HIS A 1 75 ? -7.986 8.038 34.717 1.00 0.00 75 HIS A C 19
ATOM 23491 O O . HIS A 1 75 ? -8.340 9.166 34.361 1.00 0.00 75 HIS A O 19
ATOM 23505 N N . HIS A 1 76 ? -7.038 7.828 35.646 1.00 0.00 76 HIS A N 19
ATOM 23506 C CA . HIS A 1 76 ? -6.462 8.853 36.537 1.00 0.00 76 HIS A CA 19
ATOM 23507 C C . HIS A 1 76 ? -7.560 9.671 37.265 1.00 0.00 76 HIS A C 19
ATOM 23508 O O . HIS A 1 76 ? -7.563 10.923 37.226 1.00 0.00 76 HIS A O 19
ATOM 23523 N N . GLY A 1 1 ? -7.422 -8.405 9.522 1.00 0.00 1 GLY A N 20
ATOM 23524 C CA . GLY A 1 1 ? -6.653 -8.413 8.255 1.00 0.00 1 GLY A CA 20
ATOM 23525 C C . GLY A 1 1 ? -6.761 -7.084 7.520 1.00 0.00 1 GLY A C 20
ATOM 23526 O O . GLY A 1 1 ? -7.711 -6.329 7.733 1.00 0.00 1 GLY A O 20
ATOM 23532 N N . THR A 1 2 ? -5.798 -6.802 6.639 1.00 0.00 2 THR A N 20
ATOM 23533 C CA . THR A 1 2 ? -5.736 -5.582 5.810 1.00 0.00 2 THR A CA 20
ATOM 23534 C C . THR A 1 2 ? -6.053 -5.911 4.349 1.00 0.00 2 THR A C 20
ATOM 23535 O O . THR A 1 2 ? -5.508 -6.873 3.807 1.00 0.00 2 THR A O 20
ATOM 23546 N N . GLU A 1 3 ? -6.893 -5.115 3.682 1.00 0.00 3 GLU A N 20
ATOM 23547 C CA . GLU A 1 3 ? -7.138 -5.224 2.234 1.00 0.00 3 GLU A CA 20
ATOM 23548 C C . GLU A 1 3 ? -6.385 -4.104 1.510 1.00 0.00 3 GLU A C 20
ATOM 23549 O O . GLU A 1 3 ? -6.404 -2.957 1.955 1.00 0.00 3 GLU A O 20
ATOM 23561 N N . ILE A 1 4 ? -5.693 -4.429 0.418 1.00 0.00 4 ILE A N 20
ATOM 23562 C CA . ILE A 1 4 ? -4.741 -3.542 -0.262 1.00 0.00 4 ILE A CA 20
ATOM 23563 C C . ILE A 1 4 ? -5.077 -3.474 -1.749 1.00 0.00 4 ILE A C 20
ATOM 23564 O O . ILE A 1 4 ? -5.277 -4.496 -2.403 1.00 0.00 4 ILE A O 20
ATOM 23580 N N . GLU A 1 5 ? -5.098 -2.264 -2.293 1.00 0.00 5 GLU A N 20
ATOM 23581 C CA . GLU A 1 5 ? -5.284 -1.990 -3.718 1.00 0.00 5 GLU A CA 20
ATOM 23582 C C . GLU A 1 5 ? -4.130 -1.125 -4.234 1.00 0.00 5 GLU A C 20
ATOM 23583 O O . GLU A 1 5 ? -3.631 -0.258 -3.518 1.00 0.00 5 GLU A O 20
ATOM 23595 N N . LEU A 1 6 ? -3.696 -1.349 -5.473 1.00 0.00 6 LEU A N 20
ATOM 23596 C CA . LEU A 1 6 ? -2.672 -0.547 -6.138 1.00 0.00 6 LEU A CA 20
ATOM 23597 C C . LEU A 1 6 ? -3.003 -0.298 -7.608 1.00 0.00 6 LEU A C 20
ATOM 23598 O O . LEU A 1 6 ? -3.462 -1.207 -8.295 1.00 0.00 6 LEU A O 20
ATOM 23614 N N . GLU A 1 7 ? -2.738 0.920 -8.086 1.00 0.00 7 GLU A N 20
ATOM 23615 C CA . GLU A 1 7 ? -2.984 1.353 -9.468 1.00 0.00 7 GLU A CA 20
ATOM 23616 C C . GLU A 1 7 ? -1.731 1.987 -10.096 1.00 0.00 7 GLU A C 20
ATOM 23617 O O . GLU A 1 7 ? -1.069 2.840 -9.496 1.00 0.00 7 GLU A O 20
ATOM 23629 N N . SER A 1 8 ? -1.392 1.547 -11.310 1.00 0.00 8 SER A N 20
ATOM 23630 C CA . SER A 1 8 ? -0.188 1.944 -12.046 1.00 0.00 8 SER A CA 20
ATOM 23631 C C . SER A 1 8 ? -0.391 3.189 -12.921 1.00 0.00 8 SER A C 20
ATOM 23632 O O . SER A 1 8 ? -1.515 3.520 -13.309 1.00 0.00 8 SER A O 20
ATOM 23640 N N . LYS A 1 9 ? 0.713 3.839 -13.315 1.00 0.00 9 LYS A N 20
ATOM 23641 C CA . LYS A 1 9 ? 0.732 4.965 -14.273 1.00 0.00 9 LYS A CA 20
ATOM 23642 C C . LYS A 1 9 ? 0.165 4.591 -15.653 1.00 0.00 9 LYS A C 20
ATOM 23643 O O . LYS A 1 9 ? -0.329 5.464 -16.366 1.00 0.00 9 LYS A O 20
ATOM 23662 N N . ASN A 1 10 ? 0.181 3.301 -16.010 1.00 0.00 10 ASN A N 20
ATOM 23663 C CA . ASN A 1 10 ? -0.424 2.760 -17.236 1.00 0.00 10 ASN A CA 20
ATOM 23664 C C . ASN A 1 10 ? -1.944 2.482 -17.139 1.00 0.00 10 ASN A C 20
ATOM 23665 O O . ASN A 1 10 ? -2.517 1.880 -18.050 1.00 0.00 10 ASN A O 20
ATOM 23676 N N . GLY A 1 11 ? -2.605 2.891 -16.050 1.00 0.00 11 GLY A N 20
ATOM 23677 C CA . GLY A 1 11 ? -4.068 2.843 -15.912 1.00 0.00 11 GLY A CA 20
ATOM 23678 C C . GLY A 1 11 ? -4.649 1.459 -15.594 1.00 0.00 11 GLY A C 20
ATOM 23679 O O . GLY A 1 11 ? -5.804 1.192 -15.932 1.00 0.00 11 GLY A O 20
ATOM 23683 N N . GLN A 1 12 ? -3.869 0.564 -14.980 1.00 0.00 12 GLN A N 20
ATOM 23684 C CA . GLN A 1 12 ? -4.331 -0.752 -14.495 1.00 0.00 12 GLN A CA 20
ATOM 23685 C C . GLN A 1 12 ? -4.147 -0.910 -12.985 1.00 0.00 12 GLN A C 20
ATOM 23686 O O . GLN A 1 12 ? -3.231 -0.329 -12.400 1.00 0.00 12 GLN A O 20
ATOM 23700 N N . ARG A 1 13 ? -5.025 -1.709 -12.366 1.00 0.00 13 ARG A N 20
ATOM 23701 C CA . ARG A 1 13 ? -5.098 -1.920 -10.906 1.00 0.00 13 ARG A CA 20
ATOM 23702 C C . ARG A 1 13 ? -5.188 -3.386 -10.480 1.00 0.00 13 ARG A C 20
ATOM 23703 O O . ARG A 1 13 ? -5.731 -4.214 -11.212 1.00 0.00 13 ARG A O 20
ATOM 23724 N N . GLU A 1 14 ? -4.689 -3.692 -9.282 1.00 0.00 14 GLU A N 20
ATOM 23725 C CA . GLU A 1 14 ? -4.686 -5.032 -8.672 1.00 0.00 14 GLU A CA 20
ATOM 23726 C C . GLU A 1 14 ? -5.022 -4.976 -7.167 1.00 0.00 14 GLU A C 20
ATOM 23727 O O . GLU A 1 14 ? -4.798 -3.954 -6.510 1.00 0.00 14 GLU A O 20
ATOM 23739 N N . HIS A 1 15 ? -5.562 -6.076 -6.620 1.00 0.00 15 HIS A N 20
ATOM 23740 C CA . HIS A 1 15 ? -6.047 -6.188 -5.237 1.00 0.00 15 HIS A CA 20
ATOM 23741 C C . HIS A 1 15 ? -5.466 -7.408 -4.493 1.00 0.00 15 HIS A C 20
ATOM 23742 O O . HIS A 1 15 ? -5.320 -8.490 -5.070 1.00 0.00 15 HIS A O 20
ATOM 23756 N N . TYR A 1 16 ? -5.155 -7.227 -3.205 1.00 0.00 16 TYR A N 20
ATOM 23757 C CA . TYR A 1 16 ? -4.455 -8.177 -2.329 1.00 0.00 16 TYR A CA 20
ATOM 23758 C C . TYR A 1 16 ? -5.023 -8.158 -0.898 1.00 0.00 16 TYR A C 20
ATOM 23759 O O . TYR A 1 16 ? -5.510 -7.126 -0.433 1.00 0.00 16 TYR A O 20
ATOM 23777 N N . THR A 1 17 ? -4.920 -9.275 -0.170 1.00 0.00 17 THR A N 20
ATOM 23778 C CA . THR A 1 17 ? -5.261 -9.369 1.263 1.00 0.00 17 THR A CA 20
ATOM 23779 C C . THR A 1 17 ? -4.040 -9.787 2.089 1.00 0.00 17 THR A C 20
ATOM 23780 O O . THR A 1 17 ? -3.342 -10.737 1.728 1.00 0.00 17 THR A O 20
ATOM 23791 N N . ALA A 1 18 ? -3.792 -9.094 3.204 1.00 0.00 18 ALA A N 20
ATOM 23792 C CA . ALA A 1 18 ? -2.717 -9.365 4.162 1.00 0.00 18 ALA A CA 20
ATOM 23793 C C . ALA A 1 18 ? -3.271 -9.780 5.538 1.00 0.00 18 ALA A C 20
ATOM 23794 O O . ALA A 1 18 ? -4.119 -9.090 6.111 1.00 0.00 18 ALA A O 20
ATOM 23801 N N . THR A 1 19 ? -2.766 -10.882 6.101 1.00 0.00 19 THR A N 20
ATOM 23802 C CA . THR A 1 19 ? -3.163 -11.386 7.433 1.00 0.00 19 THR A CA 20
ATOM 23803 C C . THR A 1 19 ? -2.442 -10.678 8.590 1.00 0.00 19 THR A C 20
ATOM 23804 O O . THR A 1 19 ? -2.905 -10.721 9.731 1.00 0.00 19 THR A O 20
ATOM 23815 N N . SER A 1 20 ? -1.313 -10.023 8.300 1.00 0.00 20 SER A N 20
ATOM 23816 C CA . SER A 1 20 ? -0.454 -9.321 9.262 1.00 0.00 20 SER A CA 20
ATOM 23817 C C . SER A 1 20 ? 0.130 -8.048 8.644 1.00 0.00 20 SER A C 20
ATOM 23818 O O . SER A 1 20 ? 0.323 -7.976 7.428 1.00 0.00 20 SER A O 20
ATOM 23826 N N . GLU A 1 21 ? 0.488 -7.070 9.476 1.00 0.00 21 GLU A N 20
ATOM 23827 C CA . GLU A 1 21 ? 1.258 -5.879 9.086 1.00 0.00 21 GLU A CA 20
ATOM 23828 C C . GLU A 1 21 ? 2.559 -6.256 8.361 1.00 0.00 21 GLU A C 20
ATOM 23829 O O . GLU A 1 21 ? 2.964 -5.573 7.421 1.00 0.00 21 GLU A O 20
ATOM 23841 N N . ASP A 1 22 ? 3.169 -7.381 8.745 1.00 0.00 22 ASP A N 20
ATOM 23842 C CA . ASP A 1 22 ? 4.379 -7.932 8.133 1.00 0.00 22 ASP A CA 20
ATOM 23843 C C . ASP A 1 22 ? 4.149 -8.510 6.726 1.00 0.00 22 ASP A C 20
ATOM 23844 O O . ASP A 1 22 ? 5.066 -8.498 5.906 1.00 0.00 22 ASP A O 20
ATOM 23853 N N . GLU A 1 23 ? 2.942 -8.990 6.412 1.00 0.00 23 GLU A N 20
ATOM 23854 C CA . GLU A 1 23 ? 2.547 -9.367 5.051 1.00 0.00 23 GLU A CA 20
ATOM 23855 C C . GLU A 1 23 ? 2.136 -8.130 4.235 1.00 0.00 23 GLU A C 20
ATOM 23856 O O . GLU A 1 23 ? 2.475 -8.015 3.058 1.00 0.00 23 GLU A O 20
ATOM 23868 N N . ALA A 1 24 ? 1.464 -7.165 4.869 1.00 0.00 24 ALA A N 20
ATOM 23869 C CA . ALA A 1 24 ? 0.970 -5.952 4.222 1.00 0.00 24 ALA A CA 20
ATOM 23870 C C . ALA A 1 24 ? 2.107 -5.072 3.681 1.00 0.00 24 ALA A C 20
ATOM 23871 O O . ALA A 1 24 ? 2.072 -4.668 2.516 1.00 0.00 24 ALA A O 20
ATOM 23878 N N . ARG A 1 25 ? 3.163 -4.837 4.476 1.00 0.00 25 ARG A N 20
ATOM 23879 C CA . ARG A 1 25 ? 4.347 -4.064 4.041 1.00 0.00 25 ARG A CA 20
ATOM 23880 C C . ARG A 1 25 ? 5.060 -4.679 2.837 1.00 0.00 25 ARG A C 20
ATOM 23881 O O . ARG A 1 25 ? 5.534 -3.959 1.961 1.00 0.00 25 ARG A O 20
ATOM 23902 N N . LYS A 1 26 ? 5.059 -6.010 2.751 1.00 0.00 26 LYS A N 20
ATOM 23903 C CA . LYS A 1 26 ? 5.573 -6.765 1.592 1.00 0.00 26 LYS A CA 20
ATOM 23904 C C . LYS A 1 26 ? 4.738 -6.576 0.319 1.00 0.00 26 LYS A C 20
ATOM 23905 O O . LYS A 1 26 ? 5.318 -6.499 -0.758 1.00 0.00 26 LYS A O 20
ATOM 23924 N N . ILE A 1 27 ? 3.414 -6.403 0.407 1.00 0.00 27 ILE A N 20
ATOM 23925 C CA . ILE A 1 27 ? 2.596 -6.012 -0.762 1.00 0.00 27 ILE A CA 20
ATOM 23926 C C . ILE A 1 27 ? 2.969 -4.597 -1.240 1.00 0.00 27 ILE A C 20
ATOM 23927 O O . ILE A 1 27 ? 3.062 -4.358 -2.443 1.00 0.00 27 ILE A O 20
ATOM 23943 N N . ILE A 1 28 ? 3.243 -3.670 -0.314 1.00 0.00 28 ILE A N 20
ATOM 23944 C CA . ILE A 1 28 ? 3.576 -2.273 -0.636 1.00 0.00 28 ILE A CA 20
ATOM 23945 C C . ILE A 1 28 ? 4.961 -2.192 -1.288 1.00 0.00 28 ILE A C 20
ATOM 23946 O O . ILE A 1 28 ? 5.116 -1.579 -2.342 1.00 0.00 28 ILE A O 20
ATOM 23962 N N . GLU A 1 29 ? 5.969 -2.847 -0.714 1.00 0.00 29 GLU A N 20
ATOM 23963 C CA . GLU A 1 29 ? 7.341 -2.819 -1.231 1.00 0.00 29 GLU A CA 20
ATOM 23964 C C . GLU A 1 29 ? 7.453 -3.490 -2.618 1.00 0.00 29 GLU A C 20
ATOM 23965 O O . GLU A 1 29 ? 8.203 -3.032 -3.484 1.00 0.00 29 GLU A O 20
ATOM 23977 N N . LYS A 1 30 ? 6.626 -4.518 -2.864 1.00 0.00 30 LYS A N 20
ATOM 23978 C CA . LYS A 1 30 ? 6.463 -5.167 -4.176 1.00 0.00 30 LYS A CA 20
ATOM 23979 C C . LYS A 1 30 ? 5.711 -4.312 -5.184 1.00 0.00 30 LYS A C 20
ATOM 23980 O O . LYS A 1 30 ? 5.835 -4.552 -6.381 1.00 0.00 30 LYS A O 20
ATOM 23999 N N . ALA A 1 31 ? 4.923 -3.351 -4.722 1.00 0.00 31 ALA A N 20
ATOM 24000 C CA . ALA A 1 31 ? 4.220 -2.406 -5.578 1.00 0.00 31 ALA A CA 20
ATOM 24001 C C . ALA A 1 31 ? 5.084 -1.202 -5.980 1.00 0.00 31 ALA A C 20
ATOM 24002 O O . ALA A 1 31 ? 5.153 -0.853 -7.157 1.00 0.00 31 ALA A O 20
ATOM 24009 N N . VAL A 1 32 ? 5.795 -0.580 -5.036 1.00 0.00 32 VAL A N 20
ATOM 24010 C CA . VAL A 1 32 ? 6.592 0.634 -5.312 1.00 0.00 32 VAL A CA 20
ATOM 24011 C C . VAL A 1 32 ? 7.739 0.394 -6.299 1.00 0.00 32 VAL A C 20
ATOM 24012 O O . VAL A 1 32 ? 8.049 1.284 -7.094 1.00 0.00 32 VAL A O 20
ATOM 24025 N N . ARG A 1 33 ? 8.309 -0.821 -6.341 1.00 0.00 33 ARG A N 20
ATOM 24026 C CA . ARG A 1 33 ? 9.331 -1.210 -7.339 1.00 0.00 33 ARG A CA 20
ATOM 24027 C C . ARG A 1 33 ? 8.816 -1.156 -8.788 1.00 0.00 33 ARG A C 20
ATOM 24028 O O . ARG A 1 33 ? 9.594 -0.924 -9.714 1.00 0.00 33 ARG A O 20
ATOM 24049 N N . ARG A 1 34 ? 7.505 -1.377 -8.975 1.00 0.00 34 ARG A N 20
ATOM 24050 C CA . ARG A 1 34 ? 6.802 -1.401 -10.267 1.00 0.00 34 ARG A CA 20
ATOM 24051 C C . ARG A 1 34 ? 6.441 0.004 -10.764 1.00 0.00 34 ARG A C 20
ATOM 24052 O O . ARG A 1 34 ? 5.987 0.150 -11.900 1.00 0.00 34 ARG A O 20
ATOM 24073 N N . GLY A 1 35 ? 6.624 1.031 -9.926 1.00 0.00 35 GLY A N 20
ATOM 24074 C CA . GLY A 1 35 ? 6.283 2.420 -10.257 1.00 0.00 35 GLY A CA 20
ATOM 24075 C C . GLY A 1 35 ? 4.795 2.746 -10.079 1.00 0.00 35 GLY A C 20
ATOM 24076 O O . GLY A 1 35 ? 4.285 3.657 -10.734 1.00 0.00 35 GLY A O 20
ATOM 24080 N N . ILE A 1 36 ? 4.106 2.010 -9.200 1.00 0.00 36 ILE A N 20
ATOM 24081 C CA . ILE A 1 36 ? 2.706 2.233 -8.806 1.00 0.00 36 ILE A CA 20
ATOM 24082 C C . ILE A 1 36 ? 2.491 3.684 -8.362 1.00 0.00 36 ILE A C 20
ATOM 24083 O O . ILE A 1 36 ? 3.342 4.273 -7.694 1.00 0.00 36 ILE A O 20
ATOM 24099 N N . LYS A 1 37 ? 1.352 4.264 -8.755 1.00 0.00 37 LYS A N 20
ATOM 24100 C CA . LYS A 1 37 ? 1.041 5.686 -8.557 1.00 0.00 37 LYS A CA 20
ATOM 24101 C C . LYS A 1 37 ? 0.167 5.921 -7.321 1.00 0.00 37 LYS A C 20
ATOM 24102 O O . LYS A 1 37 ? 0.426 6.842 -6.543 1.00 0.00 37 LYS A O 20
ATOM 24121 N N . ARG A 1 38 ? -0.840 5.060 -7.135 1.00 0.00 38 ARG A N 20
ATOM 24122 C CA . ARG A 1 38 ? -1.802 5.090 -6.020 1.00 0.00 38 ARG A CA 20
ATOM 24123 C C . ARG A 1 38 ? -1.804 3.762 -5.269 1.00 0.00 38 ARG A C 20
ATOM 24124 O O . ARG A 1 38 ? -1.802 2.704 -5.897 1.00 0.00 38 ARG A O 20
ATOM 24145 N N . ILE A 1 39 ? -1.843 3.834 -3.939 1.00 0.00 39 ILE A N 20
ATOM 24146 C CA . ILE A 1 39 ? -1.972 2.692 -3.021 1.00 0.00 39 ILE A CA 20
ATOM 24147 C C . ILE A 1 39 ? -3.135 2.951 -2.062 1.00 0.00 39 ILE A C 20
ATOM 24148 O O . ILE A 1 39 ? -3.249 4.037 -1.501 1.00 0.00 39 ILE A O 20
ATOM 24164 N N . GLU A 1 40 ? -3.962 1.938 -1.826 1.00 0.00 40 GLU A N 20
ATOM 24165 C CA . GLU A 1 40 ? -5.050 1.956 -0.856 1.00 0.00 40 GLU A CA 20
ATOM 24166 C C . GLU A 1 40 ? -4.826 0.859 0.187 1.00 0.00 40 GLU A C 20
ATOM 24167 O O . GLU A 1 40 ? -4.391 -0.239 -0.166 1.00 0.00 40 GLU A O 20
ATOM 24179 N N . LEU A 1 41 ? -5.164 1.126 1.451 1.00 0.00 41 LEU A N 20
ATOM 24180 C CA . LEU A 1 41 ? -5.079 0.148 2.536 1.00 0.00 41 LEU A CA 20
ATOM 24181 C C . LEU A 1 41 ? -6.256 0.273 3.518 1.00 0.00 41 LEU A C 20
ATOM 24182 O O . LEU A 1 41 ? -6.453 1.316 4.138 1.00 0.00 41 LEU A O 20
ATOM 24198 N N . ARG A 1 42 ? -7.035 -0.805 3.667 1.00 0.00 42 ARG A N 20
ATOM 24199 C CA . ARG A 1 42 ? -8.319 -0.877 4.388 1.00 0.00 42 ARG A CA 20
ATOM 24200 C C . ARG A 1 42 ? -8.246 -1.853 5.556 1.00 0.00 42 ARG A C 20
ATOM 24201 O O . ARG A 1 42 ? -7.672 -2.929 5.416 1.00 0.00 42 ARG A O 20
ATOM 24222 N N . GLY A 1 43 ? -8.831 -1.489 6.699 1.00 0.00 43 GLY A N 20
ATOM 24223 C CA . GLY A 1 43 ? -8.730 -2.281 7.935 1.00 0.00 43 GLY A CA 20
ATOM 24224 C C . GLY A 1 43 ? -7.317 -2.321 8.533 1.00 0.00 43 GLY A C 20
ATOM 24225 O O . GLY A 1 43 ? -7.015 -3.188 9.356 1.00 0.00 43 GLY A O 20
ATOM 24229 N N . ALA A 1 44 ? -6.453 -1.390 8.118 1.00 0.00 44 ALA A N 20
ATOM 24230 C CA . ALA A 1 44 ? -5.048 -1.347 8.497 1.00 0.00 44 ALA A CA 20
ATOM 24231 C C . ALA A 1 44 ? -4.835 -0.923 9.962 1.00 0.00 44 ALA A C 20
ATOM 24232 O O . ALA A 1 44 ? -5.551 -0.066 10.490 1.00 0.00 44 ALA A O 20
ATOM 24239 N N . SER A 1 45 ? -3.813 -1.501 10.598 1.00 0.00 45 SER A N 20
ATOM 24240 C CA . SER A 1 45 ? -3.371 -1.150 11.956 1.00 0.00 45 SER A CA 20
ATOM 24241 C C . SER A 1 45 ? -2.446 0.070 11.948 1.00 0.00 45 SER A C 20
ATOM 24242 O O . SER A 1 45 ? -1.723 0.300 10.978 1.00 0.00 45 SER A O 20
ATOM 24250 N N . GLU A 1 46 ? -2.411 0.827 13.046 1.00 0.00 46 GLU A N 20
ATOM 24251 C CA . GLU A 1 46 ? -1.673 2.099 13.142 1.00 0.00 46 GLU A CA 20
ATOM 24252 C C . GLU A 1 46 ? -0.180 1.986 12.781 1.00 0.00 46 GLU A C 20
ATOM 24253 O O . GLU A 1 46 ? 0.354 2.868 12.106 1.00 0.00 46 GLU A O 20
ATOM 24265 N N . GLN A 1 47 ? 0.484 0.880 13.142 1.00 0.00 47 GLN A N 20
ATOM 24266 C CA . GLN A 1 47 ? 1.893 0.655 12.799 1.00 0.00 47 GLN A CA 20
ATOM 24267 C C . GLN A 1 47 ? 2.086 0.407 11.297 1.00 0.00 47 GLN A C 20
ATOM 24268 O O . GLN A 1 47 ? 3.035 0.929 10.715 1.00 0.00 47 GLN A O 20
ATOM 24282 N N . LEU A 1 48 ? 1.180 -0.331 10.643 1.00 0.00 48 LEU A N 20
ATOM 24283 C CA . LEU A 1 48 ? 1.236 -0.547 9.193 1.00 0.00 48 LEU A CA 20
ATOM 24284 C C . LEU A 1 48 ? 0.969 0.761 8.443 1.00 0.00 48 LEU A C 20
ATOM 24285 O O . LEU A 1 48 ? 1.669 1.073 7.481 1.00 0.00 48 LEU A O 20
ATOM 24301 N N . ILE A 1 49 ? 0.019 1.571 8.919 1.00 0.00 49 ILE A N 20
ATOM 24302 C CA . ILE A 1 49 ? -0.272 2.880 8.323 1.00 0.00 49 ILE A CA 20
ATOM 24303 C C . ILE A 1 49 ? 0.951 3.805 8.448 1.00 0.00 49 ILE A C 20
ATOM 24304 O O . ILE A 1 49 ? 1.309 4.452 7.467 1.00 0.00 49 ILE A O 20
ATOM 24320 N N . ARG A 1 50 ? 1.654 3.817 9.592 1.00 0.00 50 ARG A N 20
ATOM 24321 C CA . ARG A 1 50 ? 2.895 4.588 9.794 1.00 0.00 50 ARG A CA 20
ATOM 24322 C C . ARG A 1 50 ? 4.061 4.073 8.945 1.00 0.00 50 ARG A C 20
ATOM 24323 O O . ARG A 1 50 ? 4.793 4.877 8.366 1.00 0.00 50 ARG A O 20
ATOM 24344 N N . ASP A 1 51 ? 4.206 2.755 8.809 1.00 0.00 51 ASP A N 20
ATOM 24345 C CA . ASP A 1 51 ? 5.207 2.127 7.945 1.00 0.00 51 ASP A CA 20
ATOM 24346 C C . ASP A 1 51 ? 4.974 2.493 6.466 1.00 0.00 51 ASP A C 20
ATOM 24347 O O . ASP A 1 51 ? 5.915 2.834 5.747 1.00 0.00 51 ASP A O 20
ATOM 24356 N N . MET A 1 52 ? 3.713 2.484 6.022 1.00 0.00 52 MET A N 20
ATOM 24357 C CA . MET A 1 52 ? 3.318 2.852 4.660 1.00 0.00 52 MET A CA 20
ATOM 24358 C C . MET A 1 52 ? 3.457 4.365 4.417 1.00 0.00 52 MET A C 20
ATOM 24359 O O . MET A 1 52 ? 4.005 4.773 3.393 1.00 0.00 52 MET A O 20
ATOM 24373 N N . GLN A 1 53 ? 3.066 5.204 5.382 1.00 0.00 53 GLN A N 20
ATOM 24374 C CA . GLN A 1 53 ? 3.233 6.663 5.341 1.00 0.00 53 GLN A CA 20
ATOM 24375 C C . GLN A 1 53 ? 4.696 7.086 5.145 1.00 0.00 53 GLN A C 20
ATOM 24376 O O . GLN A 1 53 ? 4.960 8.016 4.386 1.00 0.00 53 GLN A O 20
ATOM 24390 N N . GLU A 1 54 ? 5.656 6.394 5.767 1.00 0.00 54 GLU A N 20
ATOM 24391 C CA . GLU A 1 54 ? 7.084 6.655 5.551 1.00 0.00 54 GLU A CA 20
ATOM 24392 C C . GLU A 1 54 ? 7.495 6.374 4.097 1.00 0.00 54 GLU A C 20
ATOM 24393 O O . GLU A 1 54 ? 8.116 7.223 3.456 1.00 0.00 54 GLU A O 20
ATOM 24405 N N . ILE A 1 55 ? 7.079 5.235 3.534 1.00 0.00 55 ILE A N 20
ATOM 24406 C CA . ILE A 1 55 ? 7.339 4.878 2.130 1.00 0.00 55 ILE A CA 20
ATOM 24407 C C . ILE A 1 55 ? 6.688 5.898 1.177 1.00 0.00 55 ILE A C 20
ATOM 24408 O O . ILE A 1 55 ? 7.326 6.386 0.243 1.00 0.00 55 ILE A O 20
ATOM 24424 N N . ALA A 1 56 ? 5.438 6.279 1.445 1.00 0.00 56 ALA A N 20
ATOM 24425 C CA . ALA A 1 56 ? 4.689 7.248 0.648 1.00 0.00 56 ALA A CA 20
ATOM 24426 C C . ALA A 1 56 ? 5.342 8.640 0.669 1.00 0.00 56 ALA A C 20
ATOM 24427 O O . ALA A 1 56 ? 5.358 9.326 -0.353 1.00 0.00 56 ALA A O 20
ATOM 24434 N N . LYS A 1 57 ? 5.939 9.035 1.799 1.00 0.00 57 LYS A N 20
ATOM 24435 C CA . LYS A 1 57 ? 6.646 10.309 1.972 1.00 0.00 57 LYS A CA 20
ATOM 24436 C C . LYS A 1 57 ? 8.009 10.331 1.274 1.00 0.00 57 LYS A C 20
ATOM 24437 O O . LYS A 1 57 ? 8.398 11.364 0.729 1.00 0.00 57 LYS A O 20
ATOM 24456 N N . GLN A 1 58 ? 8.713 9.198 1.229 1.00 0.00 58 GLN A N 20
ATOM 24457 C CA . GLN A 1 58 ? 10.004 9.080 0.547 1.00 0.00 58 GLN A CA 20
ATOM 24458 C C . GLN A 1 58 ? 9.885 9.136 -0.986 1.00 0.00 58 GLN A C 20
ATOM 24459 O O . GLN A 1 58 ? 10.786 9.652 -1.651 1.00 0.00 58 GLN A O 20
ATOM 24473 N N . ILE A 1 59 ? 8.782 8.623 -1.546 1.00 0.00 59 ILE A N 20
ATOM 24474 C CA . ILE A 1 59 ? 8.598 8.457 -3.002 1.00 0.00 59 ILE A CA 20
ATOM 24475 C C . ILE A 1 59 ? 7.597 9.470 -3.592 1.00 0.00 59 ILE A C 20
ATOM 24476 O O . ILE A 1 59 ? 7.636 9.780 -4.785 1.00 0.00 59 ILE A O 20
ATOM 24492 N N . GLY A 1 60 ? 6.721 10.031 -2.757 1.00 0.00 60 GLY A N 20
ATOM 24493 C CA . GLY A 1 60 ? 5.612 10.906 -3.167 1.00 0.00 60 GLY A CA 20
ATOM 24494 C C . GLY A 1 60 ? 4.369 10.165 -3.692 1.00 0.00 60 GLY A C 20
ATOM 24495 O O . GLY A 1 60 ? 3.538 10.774 -4.370 1.00 0.00 60 GLY A O 20
ATOM 24499 N N . LEU A 1 61 ? 4.230 8.861 -3.409 1.00 0.00 61 LEU A N 20
ATOM 24500 C CA . LEU A 1 61 ? 3.069 8.055 -3.814 1.00 0.00 61 LEU A CA 20
ATOM 24501 C C . LEU A 1 61 ? 1.758 8.592 -3.218 1.00 0.00 61 LEU A C 20
ATOM 24502 O O . LEU A 1 61 ? 1.715 9.045 -2.071 1.00 0.00 61 LEU A O 20
ATOM 24518 N N . GLN A 1 62 ? 0.667 8.469 -3.974 1.00 0.00 62 GLN A N 20
ATOM 24519 C CA . GLN A 1 62 ? -0.675 8.828 -3.513 1.00 0.00 62 GLN A CA 20
ATOM 24520 C C . GLN A 1 62 ? -1.278 7.677 -2.692 1.00 0.00 62 GLN A C 20
ATOM 24521 O O . GLN A 1 62 ? -2.046 6.861 -3.198 1.00 0.00 62 GLN A O 20
ATOM 24535 N N . TYR A 1 63 ? -0.901 7.585 -1.415 1.00 0.00 63 TYR A N 20
ATOM 24536 C CA . TYR A 1 63 ? -1.448 6.603 -0.483 1.00 0.00 63 TYR A CA 20
ATOM 24537 C C . TYR A 1 63 ? -2.830 7.003 0.060 1.00 0.00 63 TYR A C 20
ATOM 24538 O O . TYR A 1 63 ? -3.193 8.188 0.113 1.00 0.00 63 TYR A O 20
ATOM 24556 N N . ARG A 1 64 ? -3.600 6.008 0.506 1.00 0.00 64 ARG A N 20
ATOM 24557 C CA . ARG A 1 64 ? -4.872 6.191 1.210 1.00 0.00 64 ARG A CA 20
ATOM 24558 C C . ARG A 1 64 ? -5.089 5.147 2.299 1.00 0.00 64 ARG A C 20
ATOM 24559 O O . ARG A 1 64 ? -5.060 3.951 2.018 1.00 0.00 64 ARG A O 20
ATOM 24580 N N . THR A 1 65 ? -5.389 5.604 3.512 1.00 0.00 65 THR A N 20
ATOM 24581 C CA . THR A 1 65 ? -5.824 4.738 4.617 1.00 0.00 65 THR A CA 20
ATOM 24582 C C . THR A 1 65 ? -7.340 4.759 4.809 1.00 0.00 65 THR A C 20
ATOM 24583 O O . THR A 1 65 ? -7.987 5.809 4.803 1.00 0.00 65 THR A O 20
ATOM 24594 N N . ASP A 1 66 ? -7.895 3.566 4.994 1.00 0.00 66 ASP A N 20
ATOM 24595 C CA . ASP A 1 66 ? -9.265 3.274 5.413 1.00 0.00 66 ASP A CA 20
ATOM 24596 C C . ASP A 1 66 ? -9.245 2.222 6.550 1.00 0.00 66 ASP A C 20
ATOM 24597 O O . ASP A 1 66 ? -10.066 1.302 6.608 1.00 0.00 66 ASP A O 20
ATOM 24606 N N . GLY A 1 67 ? -8.223 2.307 7.415 1.00 0.00 67 GLY A N 20
ATOM 24607 C CA . GLY A 1 67 ? -8.055 1.528 8.639 1.00 0.00 67 GLY A CA 20
ATOM 24608 C C . GLY A 1 67 ? -8.290 2.375 9.891 1.00 0.00 67 GLY A C 20
ATOM 24609 O O . GLY A 1 67 ? -9.254 3.141 9.969 1.00 0.00 67 GLY A O 20
ATOM 24613 N N . SER A 1 68 ? -7.386 2.240 10.863 1.00 0.00 68 SER A N 20
ATOM 24614 C CA . SER A 1 68 ? -7.451 2.906 12.174 1.00 0.00 68 SER A CA 20
ATOM 24615 C C . SER A 1 68 ? -6.089 3.477 12.589 1.00 0.00 68 SER A C 20
ATOM 24616 O O . SER A 1 68 ? -5.154 2.731 12.885 1.00 0.00 68 SER A O 20
ATOM 24624 N N . LEU A 1 69 ? -5.994 4.809 12.648 1.00 0.00 69 LEU A N 20
ATOM 24625 C CA . LEU A 1 69 ? -4.833 5.563 13.133 1.00 0.00 69 LEU A CA 20
ATOM 24626 C C . LEU A 1 69 ? -5.310 6.658 14.105 1.00 0.00 69 LEU A C 20
ATOM 24627 O O . LEU A 1 69 ? -5.700 7.754 13.698 1.00 0.00 69 LEU A O 20
ATOM 24643 N N . GLU A 1 70 ? -5.303 6.340 15.399 1.00 0.00 70 GLU A N 20
ATOM 24644 C CA . GLU A 1 70 ? -5.666 7.262 16.485 1.00 0.00 70 GLU A CA 20
ATOM 24645 C C . GLU A 1 70 ? -4.447 8.054 16.998 1.00 0.00 70 GLU A C 20
ATOM 24646 O O . GLU A 1 70 ? -3.297 7.647 16.806 1.00 0.00 70 GLU A O 20
ATOM 24658 N N . HIS A 1 71 ? -4.695 9.178 17.679 1.00 0.00 71 HIS A N 20
ATOM 24659 C CA . HIS A 1 71 ? -3.662 10.004 18.314 1.00 0.00 71 HIS A CA 20
ATOM 24660 C C . HIS A 1 71 ? -4.081 10.463 19.722 1.00 0.00 71 HIS A C 20
ATOM 24661 O O . HIS A 1 71 ? -5.105 11.131 19.896 1.00 0.00 71 HIS A O 20
ATOM 24675 N N . HIS A 1 72 ? -3.259 10.128 20.718 1.00 0.00 72 HIS A N 20
ATOM 24676 C CA . HIS A 1 72 ? -3.331 10.630 22.093 1.00 0.00 72 HIS A CA 20
ATOM 24677 C C . HIS A 1 72 ? -1.952 10.515 22.766 1.00 0.00 72 HIS A C 20
ATOM 24678 O O . HIS A 1 72 ? -1.281 9.486 22.641 1.00 0.00 72 HIS A O 20
ATOM 24692 N N . HIS A 1 73 ? -1.543 11.552 23.502 1.00 0.00 73 HIS A N 20
ATOM 24693 C CA . HIS A 1 73 ? -0.302 11.588 24.285 1.00 0.00 73 HIS A CA 20
ATOM 24694 C C . HIS A 1 73 ? -0.515 12.304 25.630 1.00 0.00 73 HIS A C 20
ATOM 24695 O O . HIS A 1 73 ? -1.205 13.326 25.703 1.00 0.00 73 HIS A O 20
ATOM 24709 N N . HIS A 1 74 ? 0.099 11.773 26.690 1.00 0.00 74 HIS A N 20
ATOM 24710 C CA . HIS A 1 74 ? 0.074 12.319 28.053 1.00 0.00 74 HIS A CA 20
ATOM 24711 C C . HIS A 1 74 ? 1.372 11.968 28.807 1.00 0.00 74 HIS A C 20
ATOM 24712 O O . HIS A 1 74 ? 1.952 10.900 28.583 1.00 0.00 74 HIS A O 20
ATOM 24726 N N . HIS A 1 75 ? 1.803 12.850 29.719 1.00 0.00 75 HIS A N 20
ATOM 24727 C CA . HIS A 1 75 ? 3.069 12.763 30.470 1.00 0.00 75 HIS A CA 20
ATOM 24728 C C . HIS A 1 75 ? 4.325 12.673 29.563 1.00 0.00 75 HIS A C 20
ATOM 24729 O O . HIS A 1 75 ? 4.258 12.855 28.341 1.00 0.00 75 HIS A O 20
ATOM 24743 N N . HIS A 1 76 ? 5.489 12.433 30.172 1.00 0.00 76 HIS A N 20
ATOM 24744 C CA . HIS A 1 76 ? 6.771 12.101 29.527 1.00 0.00 76 HIS A CA 20
ATOM 24745 C C . HIS A 1 76 ? 7.325 10.754 30.039 1.00 0.00 76 HIS A C 20
ATOM 24746 O O . HIS A 1 76 ? 6.999 10.358 31.184 1.00 0.00 76 HIS A O 20
#

Solvent-accessible surface area: 5793 Å² total; per-residue (Å²): 87,6,69,1,59,2,55,30,164,110,59,124,159,80,109,60,103,0,111,56,60,97,74,0,80,112,23,3,97,108,0,29,196,124,32,10,108,112,2,49,0,129,32,0,32,119,107,0,10,128,37,2,23,120,57,4,147,146,98,51,12,95,77,146,48,83,24,72,114,158,146,134,150,125,179,225

Nearest PDB structures (fold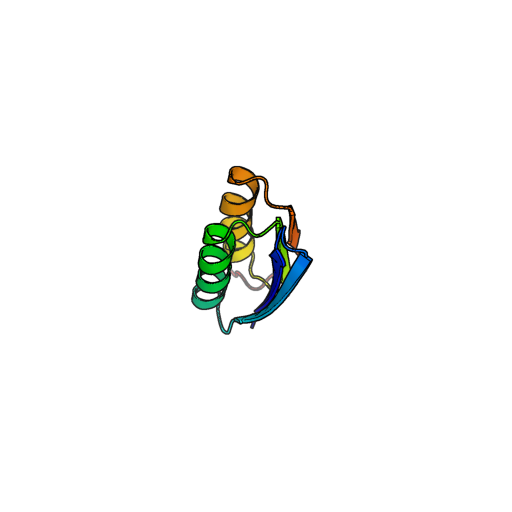seek):
  7bpm-assembly1_A  TM=9.043E-01  e=1.226E-13  synthetic construct
  3l6u-assembly1_B  TM=8.241E-01  e=2.636E+00  Exiguobacterium sibiricum 255-15
  3gbv-assembly1_B  TM=7.957E-01  e=4.268E+00  Bacteroides fragilis NCTC 9343
  5hsg-assembly1_A  TM=7.832E-01  e=6.021E+00  Klebsiella pneumoniae subsp. pneumoniae MGH 78578
  5f4h-assembly1_B  TM=4.221E-01  e=6.021E+00  Saccharolobus islandicus L.S.2.15